Protein AF-0000000071378454 (afdb_homodimer)

Structure (mmCIF, N/CA/C/O backbone):
data_AF-0000000071378454-model_v1
#
loop_
_entity.id
_entity.type
_entity.pdbx_description
1 polymer 'Beta-1,4 N-acetylgalactosaminyltransferase 1-like'
#
loop_
_atom_site.group_PDB
_atom_site.id
_atom_site.type_symbol
_atom_site.label_atom_id
_atom_site.label_alt_id
_atom_site.label_comp_id
_atom_site.label_asym_id
_atom_site.label_entity_id
_atom_site.label_seq_id
_atom_site.pdbx_PDB_ins_code
_atom_site.Cartn_x
_atom_site.Cartn_y
_atom_site.Cartn_z
_atom_site.occupancy
_atom_site.B_iso_or_equiv
_atom_site.auth_seq_id
_atom_site.auth_comp_id
_atom_site.auth_asym_id
_atom_site.auth_atom_id
_atom_site.pdbx_PDB_model_num
ATOM 1 N N . MET A 1 1 ? 3.832 6.938 -32.031 1 48.81 1 MET A N 1
ATOM 2 C CA . MET A 1 1 ? 4.586 7.707 -31.031 1 48.81 1 MET A CA 1
ATOM 3 C C . MET A 1 1 ? 3.697 8.75 -30.359 1 48.81 1 MET A C 1
ATOM 5 O O . MET A 1 1 ? 3.727 8.906 -29.141 1 48.81 1 MET A O 1
ATOM 9 N N . ASP A 1 2 ? 2.879 9.5 -31.156 1 56.03 2 ASP A N 1
ATOM 10 C CA . ASP A 1 2 ? 2.014 10.57 -30.656 1 56.03 2 ASP A CA 1
ATOM 11 C C . ASP A 1 2 ? 0.997 10.039 -29.656 1 56.03 2 ASP A C 1
ATOM 13 O O . ASP A 1 2 ? 0.775 10.641 -28.609 1 56.03 2 ASP A O 1
ATOM 17 N N . ASN A 1 3 ? 0.639 8.711 -29.781 1 84.62 3 ASN A N 1
ATOM 18 C CA . ASN A 1 3 ? -0.438 8.125 -28.984 1 84.62 3 ASN A CA 1
ATOM 19 C C . ASN A 1 3 ? 0.073 7.598 -27.641 1 84.62 3 ASN A C 1
ATOM 21 O O . ASN A 1 3 ? -0.588 7.758 -26.625 1 84.62 3 ASN A O 1
ATOM 25 N N . ILE A 1 4 ? 1.413 7.41 -27.625 1 88.69 4 ILE A N 1
ATOM 26 C CA . ILE A 1 4 ? 1.98 6.867 -26.391 1 88.69 4 ILE A CA 1
ATOM 27 C C . ILE A 1 4 ? 2.227 7.996 -25.391 1 88.69 4 ILE A C 1
ATOM 29 O O . ILE A 1 4 ? 2.012 7.832 -24.188 1 88.69 4 ILE A O 1
ATOM 33 N N . LEU A 1 5 ? 2.68 9.156 -25.922 1 91.56 5 LEU A N 1
ATOM 34 C CA . LEU A 1 5 ? 2.957 10.297 -25.062 1 91.56 5 LEU A CA 1
ATOM 35 C C . LEU A 1 5 ? 1.681 10.797 -24.391 1 91.56 5 LEU A C 1
ATOM 37 O O . LEU A 1 5 ? 1.698 11.164 -23.219 1 91.56 5 LEU A O 1
ATOM 41 N N . GLU A 1 6 ? 0.659 10.781 -25.125 1 92.31 6 GLU A N 1
ATOM 42 C CA . GLU A 1 6 ? -0.622 11.211 -24.578 1 92.31 6 GLU A CA 1
ATOM 43 C C . GLU A 1 6 ? -1.126 10.234 -23.516 1 92.31 6 GLU A C 1
ATOM 45 O O . GLU A 1 6 ? -1.579 10.656 -22.453 1 92.31 6 GLU A O 1
ATOM 50 N N . ARG A 1 7 ? -1.06 8.984 -23.875 1 93.62 7 ARG A N 1
ATOM 51 C CA . ARG A 1 7 ? -1.489 7.969 -22.906 1 93.62 7 ARG A CA 1
ATOM 52 C C . ARG A 1 7 ? -0.651 8.023 -21.641 1 93.62 7 ARG A C 1
ATOM 54 O O . ARG A 1 7 ? -1.184 7.922 -20.531 1 93.62 7 ARG A O 1
ATOM 61 N N . ARG A 1 8 ? 0.606 8.195 -21.859 1 94.75 8 ARG A N 1
ATOM 62 C CA . ARG A 1 8 ? 1.545 8.297 -20.75 1 94.75 8 ARG A CA 1
ATOM 63 C C . ARG A 1 8 ? 1.196 9.469 -19.828 1 94.75 8 ARG A C 1
ATOM 65 O O . ARG A 1 8 ? 1.104 9.312 -18.609 1 94.75 8 ARG A O 1
ATOM 72 N N . ALA A 1 9 ? 0.975 10.602 -20.391 1 93.81 9 ALA A N 1
ATOM 73 C CA . ALA A 1 9 ? 0.635 11.797 -19.625 1 93.81 9 ALA A CA 1
ATOM 74 C C . ALA A 1 9 ? -0.691 11.625 -18.891 1 93.81 9 ALA A C 1
ATOM 76 O O . ALA A 1 9 ? -0.829 12.047 -17.734 1 93.81 9 ALA A O 1
ATOM 77 N N . ASN A 1 10 ? -1.603 11.031 -19.562 1 92.75 10 ASN A N 1
ATOM 78 C CA . ASN A 1 10 ? -2.912 10.82 -18.953 1 92.75 10 ASN A CA 1
ATOM 79 C C . ASN A 1 10 ? -2.83 9.875 -17.75 1 92.75 10 ASN A C 1
ATOM 81 O O . ASN A 1 10 ? -3.439 10.125 -16.719 1 92.75 10 ASN A O 1
ATOM 85 N N . GLU A 1 11 ? -2.127 8.805 -17.938 1 94.25 11 GLU A N 1
ATOM 86 C CA . GLU A 1 11 ? -1.976 7.848 -16.844 1 94.25 11 GLU A CA 1
ATOM 87 C C . GLU A 1 11 ? -1.252 8.477 -15.664 1 94.25 11 GLU A C 1
ATOM 89 O O . GLU A 1 11 ? -1.569 8.188 -14.508 1 94.25 11 GLU A O 1
ATOM 94 N N . TYR A 1 12 ? -0.321 9.312 -15.953 1 93.94 12 TYR A N 1
ATOM 95 C CA . TYR A 1 12 ? 0.395 10 -14.891 1 93.94 12 TYR A CA 1
ATOM 96 C C . TYR A 1 12 ? -0.532 10.945 -14.133 1 93.94 12 TYR A C 1
ATOM 98 O O . TYR A 1 12 ? -0.476 11.023 -12.898 1 93.94 12 TYR A O 1
ATOM 106 N N . LYS A 1 13 ? -1.316 11.586 -14.836 1 91.25 13 LYS A N 1
ATOM 107 C CA . LYS A 1 13 ? -2.291 12.469 -14.203 1 91.25 13 LYS A CA 1
ATOM 108 C C . LYS A 1 13 ? -3.225 11.688 -13.281 1 91.25 13 LYS A C 1
ATOM 110 O O . LYS A 1 13 ? -3.512 12.125 -12.164 1 91.25 13 LYS A O 1
ATOM 115 N N . GLN A 1 14 ? -3.736 10.625 -13.758 1 90.56 14 GLN A N 1
ATOM 116 C CA . GLN A 1 14 ? -4.598 9.781 -12.938 1 90.56 14 GLN A CA 1
ATOM 117 C C . GLN A 1 14 ? -3.865 9.289 -11.695 1 90.56 14 GLN A C 1
ATOM 119 O O . GLN A 1 14 ? -4.438 9.258 -10.602 1 90.56 14 GLN A O 1
ATOM 124 N N . TYR A 1 15 ? -2.66 9 -11.961 1 91.62 15 TYR A N 1
ATOM 125 C CA . TYR A 1 15 ? -1.799 8.57 -10.867 1 91.62 15 TYR A CA 1
ATOM 126 C C . TYR A 1 15 ? -1.686 9.656 -9.805 1 91.62 15 TYR A C 1
ATOM 128 O O . TYR A 1 15 ? -1.798 9.375 -8.609 1 91.62 15 TYR A O 1
ATOM 136 N N . GLN A 1 16 ? -1.48 10.82 -10.211 1 88.12 16 GLN A N 1
ATOM 137 C CA . GLN A 1 16 ? -1.37 11.945 -9.289 1 88.12 16 GLN A CA 1
ATOM 138 C C . GLN A 1 16 ? -2.682 12.18 -8.547 1 88.12 16 GLN A C 1
ATOM 140 O O . GLN A 1 16 ? -2.68 12.477 -7.348 1 88.12 16 GLN A O 1
ATOM 145 N N . LEU A 1 17 ? -3.707 11.992 -9.219 1 85.25 17 LEU A N 1
ATOM 146 C CA . LEU A 1 17 ? -5.02 12.188 -8.609 1 85.25 17 LEU A CA 1
ATOM 147 C C . LEU A 1 17 ? -5.27 11.156 -7.516 1 85.25 17 LEU A C 1
ATOM 149 O O . LEU A 1 17 ? -5.859 11.469 -6.48 1 85.25 17 LEU A O 1
ATOM 153 N N . ARG A 1 18 ? -4.84 10 -7.742 1 86.19 18 ARG A N 1
ATOM 154 C CA . ARG A 1 18 ? -5.074 8.922 -6.789 1 86.19 18 ARG A CA 1
ATOM 155 C C . ARG A 1 18 ? -4.168 9.055 -5.574 1 86.19 18 ARG A C 1
ATOM 157 O O . ARG A 1 18 ? -4.453 8.492 -4.512 1 86.19 18 ARG A O 1
ATOM 164 N N . ARG A 1 19 ? -3.074 9.641 -5.773 1 77.25 19 ARG A N 1
ATOM 165 C CA . ARG A 1 19 ? -2.115 9.773 -4.68 1 77.25 19 ARG A CA 1
ATOM 166 C C . ARG A 1 19 ? -2.355 11.055 -3.893 1 77.25 19 ARG A C 1
ATOM 168 O O . ARG A 1 19 ? -1.804 11.234 -2.805 1 77.25 19 ARG A O 1
ATOM 175 N N . LYS A 1 20 ? -3.078 11.906 -4.508 1 62.41 20 LYS A N 1
ATOM 176 C CA . LYS A 1 20 ? -3.293 13.203 -3.869 1 62.41 20 LYS A CA 1
ATOM 177 C C . LYS A 1 20 ? -3.934 13.039 -2.494 1 62.41 20 LYS A C 1
ATOM 179 O O . LYS A 1 20 ? -5.094 12.633 -2.389 1 62.41 20 LYS A O 1
ATOM 184 N N . THR A 1 21 ? -3.197 12.281 -1.657 1 53.12 21 THR A N 1
ATOM 185 C CA . THR A 1 21 ? -3.717 12.328 -0.296 1 53.12 21 THR A CA 1
ATOM 186 C C . THR A 1 21 ? -3.908 13.773 0.159 1 53.12 21 THR A C 1
ATOM 188 O O . THR A 1 21 ? -4.973 14.133 0.659 1 53.12 21 THR A O 1
ATOM 191 N N . ASN A 1 22 ? -2.672 14.352 0.719 1 49.44 22 ASN A N 1
ATOM 192 C CA . ASN A 1 22 ? -2.551 15.406 1.723 1 49.44 22 ASN A CA 1
ATOM 193 C C . ASN A 1 22 ? -2.879 16.781 1.139 1 49.44 22 ASN A C 1
ATOM 195 O O . ASN A 1 22 ? -2.785 16.984 -0.073 1 49.44 22 ASN A O 1
ATOM 199 N N . ALA A 1 23 ? -3.402 17.484 2.033 1 49.91 23 ALA A N 1
ATOM 200 C CA . ALA A 1 23 ? -3.826 18.875 2.203 1 49.91 23 ALA A CA 1
ATOM 201 C C . ALA A 1 23 ? -2.781 19.828 1.649 1 49.91 23 ALA A C 1
ATOM 203 O O . ALA A 1 23 ? -1.577 19.625 1.819 1 49.91 23 ALA A O 1
ATOM 204 N N . ASP A 1 24 ? -3.143 20.422 0.502 1 48.03 24 ASP A N 1
ATOM 205 C CA . ASP A 1 24 ? -2.404 21.641 0.184 1 48.03 24 ASP A CA 1
ATOM 206 C C . ASP A 1 24 ? -1.787 22.25 1.439 1 48.03 24 ASP A C 1
ATOM 208 O O . ASP A 1 24 ? -2.342 22.125 2.533 1 48.03 24 ASP A O 1
ATOM 212 N N . ILE A 1 25 ? -0.43 22.406 1.355 1 46.34 25 ILE A N 1
ATOM 213 C CA . ILE A 1 25 ? 0.183 23.172 2.428 1 46.34 25 ILE A CA 1
ATOM 214 C C . ILE A 1 25 ? -0.659 24.422 2.713 1 46.34 25 ILE A C 1
ATOM 216 O O . ILE A 1 25 ? -0.941 25.203 1.808 1 46.34 25 ILE A O 1
ATOM 220 N N . ILE A 1 26 ? -1.37 24.391 3.789 1 50.12 26 ILE A N 1
ATOM 221 C CA . ILE A 1 26 ? -2.109 25.578 4.184 1 50.12 26 ILE A CA 1
ATOM 222 C C . ILE A 1 26 ? -1.262 26.422 5.137 1 50.12 26 ILE A C 1
ATOM 224 O O . ILE A 1 26 ? -0.714 25.906 6.113 1 50.12 26 ILE A O 1
ATOM 228 N N . ILE A 1 27 ? -0.896 27.641 4.672 1 47.75 27 ILE A N 1
ATOM 229 C CA . ILE A 1 27 ? -0.158 28.609 5.48 1 47.75 27 ILE A CA 1
ATOM 230 C C . ILE A 1 27 ? -1.123 29.359 6.383 1 47.75 27 ILE A C 1
ATOM 232 O O . ILE A 1 27 ? -2.145 29.875 5.918 1 47.75 27 ILE A O 1
ATOM 236 N N . ALA A 1 28 ? -1.025 29.078 7.676 1 51.09 28 ALA A N 1
ATOM 237 C CA . ALA A 1 28 ? -1.867 29.812 8.617 1 51.09 28 ALA A CA 1
ATOM 238 C C . ALA A 1 28 ? -1.481 31.281 8.672 1 51.09 28 ALA A C 1
ATOM 240 O O . ALA A 1 28 ? -0.297 31.625 8.758 1 51.09 28 ALA A O 1
ATOM 241 N N . PRO A 1 29 ? -2.371 32.156 8.008 1 44.91 29 PRO A N 1
ATOM 242 C CA . PRO A 1 29 ? -2.045 33.562 8.258 1 44.91 29 PRO A CA 1
ATOM 243 C C . PRO A 1 29 ? -1.711 33.844 9.727 1 44.91 29 PRO A C 1
ATOM 245 O O . PRO A 1 29 ? -2.17 33.094 10.617 1 44.91 29 PRO A O 1
ATOM 248 N N . ALA A 1 30 ? -0.656 34.625 9.977 1 44.16 30 ALA A N 1
ATOM 249 C CA . ALA A 1 30 ? -0.073 35.094 11.227 1 44.16 30 ALA A CA 1
ATOM 250 C C . ALA A 1 30 ? -1.158 35.531 12.203 1 44.16 30 ALA A C 1
ATOM 252 O O . ALA A 1 30 ? -1.808 36.562 12 1 44.16 30 ALA A O 1
ATOM 253 N N . ASN A 1 31 ? -2.24 34.844 12.578 1 49.28 31 ASN A N 1
ATOM 254 C CA . ASN A 1 31 ? -2.861 35.531 13.703 1 49.28 31 ASN A CA 1
ATOM 255 C C . ASN A 1 31 ? -1.909 35.625 14.898 1 49.28 31 ASN A C 1
ATOM 257 O O . ASN A 1 31 ? -2.299 36.094 15.969 1 49.28 31 ASN A O 1
ATOM 261 N N . SER A 1 32 ? -0.773 34.969 14.859 1 60.22 32 SER A N 1
ATOM 262 C CA . SER A 1 32 ? 0.513 35.125 15.531 1 60.22 32 SER A CA 1
ATOM 263 C C . SER A 1 32 ? 1.514 35.844 14.648 1 60.22 32 SER A C 1
ATOM 265 O O . SER A 1 32 ? 1.332 35.938 13.43 1 60.22 32 SER A O 1
ATOM 267 N N . PRO A 1 33 ? 2.154 36.75 15.281 1 73.19 33 PRO A N 1
ATOM 268 C CA . PRO A 1 33 ? 3.172 37.375 14.445 1 73.19 33 PRO A CA 1
ATOM 269 C C . PRO A 1 33 ? 3.965 36.375 13.617 1 73.19 33 PRO A C 1
ATOM 271 O O . PRO A 1 33 ? 4.684 36.75 12.688 1 73.19 33 PRO A O 1
ATOM 274 N N . LEU A 1 34 ? 3.545 35.094 13.93 1 76.94 34 LEU A N 1
ATOM 275 C CA . LEU A 1 34 ? 4.34 34.062 13.234 1 76.94 34 LEU A CA 1
ATOM 276 C C . LEU A 1 34 ? 3.582 33.5 12.039 1 76.94 34 LEU A C 1
ATOM 278 O O . LEU A 1 34 ? 2.43 33.094 12.164 1 76.94 34 LEU A O 1
ATOM 282 N N . GLN A 1 35 ? 4.23 33.5 10.922 1 77.69 35 GLN A N 1
ATOM 283 C CA . GLN A 1 35 ? 3.75 32.844 9.711 1 77.69 35 GLN A CA 1
ATOM 284 C C . GLN A 1 35 ? 4.527 31.547 9.438 1 77.69 35 GLN A C 1
ATOM 286 O O . GLN A 1 35 ? 5.754 31.531 9.539 1 77.69 35 GLN A O 1
ATOM 291 N N . TYR A 1 36 ? 3.84 30.484 9.219 1 79.62 36 TYR A N 1
ATOM 292 C CA . TYR A 1 36 ? 4.469 29.188 9.016 1 79.62 36 TYR A CA 1
ATOM 293 C C . TYR A 1 36 ? 3.555 28.25 8.219 1 79.62 36 TYR A C 1
ATOM 295 O O . TYR A 1 36 ? 2.367 28.531 8.055 1 79.62 36 TYR A O 1
ATOM 303 N N . PRO A 1 37 ? 4.059 27.172 7.625 1 77.44 37 PRO A N 1
ATOM 304 C CA . PRO A 1 37 ? 3.199 26.203 6.941 1 77.44 37 PRO A CA 1
ATOM 305 C C . PRO A 1 37 ? 2.396 25.344 7.91 1 77.44 37 PRO A C 1
ATOM 307 O O . PRO A 1 37 ? 2.938 24.406 8.5 1 77.44 37 PRO A O 1
ATOM 310 N N . ILE A 1 38 ? 1.183 25.484 7.973 1 72.25 38 ILE A N 1
ATOM 311 C CA . ILE A 1 38 ? 0.331 24.875 8.992 1 72.25 38 ILE A CA 1
ATOM 312 C C . ILE A 1 38 ? 0.221 23.375 8.75 1 72.25 38 ILE A C 1
ATOM 314 O O . ILE A 1 38 ? 0.176 22.594 9.695 1 72.25 38 ILE A O 1
ATOM 318 N N . THR A 1 39 ? 0.142 22.969 7.492 1 72.88 39 THR A N 1
ATOM 319 C CA . THR A 1 39 ? -0.025 21.547 7.188 1 72.88 39 THR A CA 1
ATOM 320 C C . THR A 1 39 ? 1.331 20.859 7.059 1 72.88 39 THR A C 1
ATOM 322 O O . THR A 1 39 ? 1.402 19.672 6.723 1 72.88 39 THR A O 1
ATOM 325 N N . GLY A 1 40 ? 2.328 21.672 7.387 1 77.38 40 GLY A N 1
ATOM 326 C CA . GLY A 1 40 ? 3.658 21.109 7.203 1 77.38 40 GLY A CA 1
ATOM 327 C C . GLY A 1 40 ? 4.098 21.094 5.75 1 77.38 40 GLY A C 1
ATOM 328 O O . GLY A 1 40 ? 3.508 21.766 4.906 1 77.38 40 GLY A O 1
ATOM 329 N N . PHE A 1 41 ? 5.219 20.438 5.512 1 82.94 41 PHE A N 1
ATOM 330 C CA . PHE A 1 41 ? 5.758 20.312 4.16 1 82.94 41 PHE A CA 1
ATOM 331 C C . PHE A 1 41 ? 6.602 19.047 4.031 1 82.94 41 PHE A C 1
ATOM 333 O O . PHE A 1 41 ? 7.02 18.469 5.035 1 82.94 41 PHE A O 1
ATOM 340 N N . ARG A 1 42 ? 6.77 18.672 2.812 1 88.75 42 ARG A N 1
ATOM 341 C CA . ARG A 1 42 ? 7.477 17.422 2.537 1 88.75 42 ARG A CA 1
ATOM 342 C C . ARG A 1 42 ? 8.922 17.703 2.121 1 88.75 42 ARG A C 1
ATOM 344 O O . ARG A 1 42 ? 9.188 18.625 1.365 1 88.75 42 ARG A O 1
ATOM 351 N N . VAL A 1 43 ? 9.828 16.875 2.627 1 93.06 43 VAL A N 1
ATOM 352 C CA . VAL A 1 43 ? 11.227 16.969 2.232 1 93.06 43 VAL A CA 1
ATOM 353 C C . VAL A 1 43 ? 11.789 15.57 1.956 1 93.06 43 VAL A C 1
ATOM 355 O O . VAL A 1 43 ? 11.32 14.586 2.531 1 93.06 43 VAL A O 1
ATOM 358 N N . ALA A 1 44 ? 12.734 15.469 1.034 1 94.75 44 ALA A N 1
ATOM 359 C CA . ALA A 1 44 ? 13.469 14.227 0.844 1 94.75 44 ALA A CA 1
ATOM 360 C C . ALA A 1 44 ? 14.484 14.008 1.966 1 94.75 44 ALA A C 1
ATOM 362 O O . ALA A 1 44 ? 15.055 14.969 2.484 1 94.75 44 ALA A O 1
ATOM 363 N N . PRO A 1 45 ? 14.727 12.812 2.328 1 96.69 45 PRO A N 1
ATOM 364 C CA . PRO A 1 45 ? 15.688 12.562 3.404 1 96.69 45 PRO A CA 1
ATOM 365 C C . PRO A 1 45 ? 17.094 13.016 3.055 1 96.69 45 PRO A C 1
ATOM 367 O O . PRO A 1 45 ? 17.562 12.805 1.927 1 96.69 45 PRO A O 1
ATOM 370 N N . LEU A 1 46 ? 17.781 13.633 4.023 1 96.75 46 LEU A N 1
ATOM 371 C CA . LEU A 1 46 ? 19.188 14.016 3.977 1 96.75 46 LEU A CA 1
ATOM 372 C C . LEU A 1 46 ? 19.422 15.109 2.934 1 96.75 46 LEU A C 1
ATOM 374 O O . LEU A 1 46 ? 20.562 15.344 2.521 1 96.75 46 LEU A O 1
ATOM 378 N N . LYS A 1 47 ? 18.406 15.719 2.432 1 95.94 47 LYS A N 1
ATOM 379 C CA . LYS A 1 47 ? 18.531 16.766 1.427 1 95.94 47 LYS A CA 1
ATOM 380 C C . LYS A 1 47 ? 18.078 18.109 1.979 1 95.94 47 LYS A C 1
ATOM 382 O O . LYS A 1 47 ? 17.062 18.188 2.682 1 95.94 47 LYS A O 1
ATOM 387 N N . LYS A 1 48 ? 18.859 19.094 1.649 1 96.25 48 LYS A N 1
ATOM 388 C CA . LYS A 1 48 ? 18.516 20.453 2.061 1 96.25 48 LYS A CA 1
ATOM 389 C C . LYS A 1 48 ? 17.266 20.953 1.357 1 96.25 48 LYS A C 1
ATOM 391 O O . LYS A 1 48 ? 17.125 20.797 0.144 1 96.25 48 LYS A O 1
ATOM 396 N N . SER A 1 49 ? 16.281 21.516 2.164 1 95.75 49 SER A N 1
ATOM 397 C CA . SER A 1 49 ? 15.023 22.031 1.622 1 95.75 49 SER A CA 1
ATOM 398 C C . SER A 1 49 ? 14.617 23.344 2.293 1 95.75 49 SER A C 1
ATOM 400 O O . SER A 1 49 ? 14.75 23.484 3.512 1 95.75 49 SER A O 1
ATOM 402 N N . LEU A 1 50 ? 14.133 24.219 1.497 1 94.62 50 LEU A N 1
ATOM 403 C CA . LEU A 1 50 ? 13.633 25.484 2.033 1 94.62 50 LEU A CA 1
ATOM 404 C C . LEU A 1 50 ? 12.352 25.266 2.84 1 94.62 50 LEU A C 1
ATOM 406 O O . LEU A 1 50 ? 11.484 24.484 2.438 1 94.62 50 LEU A O 1
ATOM 410 N N . ILE A 1 51 ? 12.227 25.891 3.951 1 92.44 51 ILE A N 1
ATOM 411 C CA . ILE A 1 51 ? 10.969 25.906 4.691 1 92.44 51 ILE A CA 1
ATOM 412 C C . ILE A 1 51 ? 10.055 27 4.137 1 92.44 51 ILE A C 1
ATOM 414 O O . ILE A 1 51 ? 10.383 28.188 4.219 1 92.44 51 ILE A O 1
ATOM 418 N N . PRO A 1 52 ? 8.953 26.609 3.662 1 87.94 52 PRO A N 1
ATOM 419 C CA . PRO A 1 52 ? 8.117 27.625 3.014 1 87.94 52 PRO A CA 1
ATOM 420 C C . PRO A 1 52 ? 7.332 28.469 4.016 1 87.94 52 PRO A C 1
ATOM 422 O O . PRO A 1 52 ? 6.898 27.969 5.055 1 87.94 52 PRO A O 1
ATOM 425 N N . GLY A 1 53 ? 7.219 29.781 3.715 1 84.12 53 GLY A N 1
ATOM 426 C CA . GLY A 1 53 ? 6.199 30.625 4.324 1 84.12 53 GLY A CA 1
ATOM 427 C C . GLY A 1 53 ? 6.633 31.203 5.652 1 84.12 53 GLY A C 1
ATOM 428 O O . GLY A 1 53 ? 5.84 31.859 6.332 1 84.12 53 GLY A O 1
ATOM 429 N N . LEU A 1 54 ? 7.867 31.047 6.062 1 86.94 54 LEU A N 1
ATOM 430 C CA . LEU A 1 54 ? 8.305 31.609 7.336 1 86.94 54 LEU A CA 1
ATOM 431 C C . LEU A 1 54 ? 8.344 33.125 7.277 1 86.94 54 LEU A C 1
ATOM 433 O O . LEU A 1 54 ? 8.906 33.719 6.344 1 86.94 54 LEU A O 1
ATOM 437 N N . ALA A 1 55 ? 7.688 33.688 8.242 1 86.88 55 ALA A N 1
ATOM 438 C CA . ALA A 1 55 ? 7.742 35.156 8.344 1 86.88 55 ALA A CA 1
ATOM 439 C C . ALA A 1 55 ? 7.234 35.625 9.703 1 86.88 55 ALA A C 1
ATOM 441 O O . ALA A 1 55 ? 6.547 34.875 10.406 1 86.88 55 ALA A O 1
ATOM 442 N N . LEU A 1 56 ? 7.723 36.781 10.102 1 85.25 56 LEU A N 1
ATOM 443 C CA . LEU A 1 56 ? 7.215 37.5 11.266 1 85.25 56 LEU A CA 1
ATOM 444 C C . LEU A 1 56 ? 6.352 38.688 10.844 1 85.25 56 LEU A C 1
ATOM 446 O O . LEU A 1 56 ? 6.801 39.562 10.086 1 85.25 56 LEU A O 1
ATOM 450 N N . GLN A 1 57 ? 5.105 38.625 11.281 1 79.69 57 GLN A N 1
ATOM 451 C CA . GLN A 1 57 ? 4.172 39.688 10.977 1 79.69 57 GLN A CA 1
ATOM 452 C C . GLN A 1 57 ? 3.811 40.469 12.234 1 79.69 57 GLN A C 1
ATOM 454 O O . GLN A 1 57 ? 2.959 40.062 13.016 1 79.69 57 GLN A O 1
ATOM 459 N N . THR A 1 58 ? 4.48 41.5 12.578 1 77.75 58 THR A N 1
ATOM 460 C CA . THR A 1 58 ? 4.223 42.344 13.727 1 77.75 58 THR A CA 1
ATOM 461 C C . THR A 1 58 ? 4.355 43.812 13.352 1 77.75 58 THR A C 1
ATOM 463 O O . THR A 1 58 ? 4.832 44.156 12.258 1 77.75 58 THR A O 1
ATOM 466 N N . GLN A 1 59 ? 3.59 44.656 14.109 1 71.06 59 GLN A N 1
ATOM 467 C CA . GLN A 1 59 ? 3.695 46.094 13.867 1 71.06 59 GLN A CA 1
ATOM 468 C C . GLN A 1 59 ? 5.133 46.594 14.047 1 71.06 59 GLN A C 1
ATOM 470 O O . GLN A 1 59 ? 5.863 46.062 14.898 1 71.06 59 GLN A O 1
ATOM 475 N N . GLU A 1 60 ? 5.504 47.375 13.023 1 65.75 60 GLU A N 1
ATOM 476 C CA . GLU A 1 60 ? 6.848 47.938 13.117 1 65.75 60 GLU A CA 1
ATOM 477 C C . GLU A 1 60 ? 7.051 48.656 14.445 1 65.75 60 GLU A C 1
ATOM 479 O O . GLU A 1 60 ? 6.156 49.344 14.922 1 65.75 60 GLU A O 1
ATOM 484 N N . ARG A 1 61 ? 7.793 48.156 15.234 1 61.31 61 ARG A N 1
ATOM 485 C CA . ARG A 1 61 ? 8.086 48.75 16.531 1 61.31 61 ARG A CA 1
ATOM 486 C C . ARG A 1 61 ? 8.664 50.156 16.359 1 61.31 61 ARG A C 1
ATOM 488 O O . ARG A 1 61 ? 9.516 50.375 15.492 1 61.31 61 ARG A O 1
ATOM 495 N N . GLY A 1 62 ? 7.723 51.188 16.453 1 55 62 GLY A N 1
ATOM 496 C CA . GLY A 1 62 ? 8.125 52.562 16.406 1 55 62 GLY A CA 1
ATOM 497 C C . GLY A 1 62 ? 9.453 52.844 17.094 1 55 62 GLY A C 1
ATOM 498 O O . GLY A 1 62 ? 9.938 52 17.875 1 55 62 GLY A O 1
ATOM 499 N N . ILE A 1 63 ? 10.258 53.688 16.25 1 50.62 63 ILE A N 1
ATOM 500 C CA . ILE A 1 63 ? 11.508 54.188 16.812 1 50.62 63 ILE A CA 1
ATOM 501 C C . ILE A 1 63 ? 11.25 54.781 18.188 1 50.62 63 ILE A C 1
ATOM 503 O O . ILE A 1 63 ? 10.578 55.812 18.328 1 50.62 63 ILE A O 1
ATOM 507 N N . THR A 1 64 ? 10.773 54.062 19.094 1 45.91 64 THR A N 1
ATOM 508 C CA . THR A 1 64 ? 10.812 54.875 20.312 1 45.91 64 THR A CA 1
ATOM 509 C C . THR A 1 64 ? 12.242 55.344 20.594 1 45.91 64 THR A C 1
ATOM 511 O O . THR A 1 64 ? 13.203 54.781 20.062 1 45.91 64 THR A O 1
ATOM 514 N N . THR A 1 65 ? 12.555 56.156 21.703 1 49.19 65 THR A N 1
ATOM 515 C CA . THR A 1 65 ? 13.773 56.938 21.938 1 49.19 65 THR A CA 1
ATOM 516 C C . THR A 1 65 ? 15.016 56.094 21.641 1 49.19 65 THR A C 1
ATOM 518 O O . THR A 1 65 ? 15.898 56.531 20.906 1 49.19 65 THR A O 1
ATOM 521 N N . ASN A 1 66 ? 15.93 55.438 22.656 1 50.03 66 ASN A N 1
ATOM 522 C CA . ASN A 1 66 ? 17.344 55.156 22.812 1 50.03 66 ASN A CA 1
ATOM 523 C C . ASN A 1 66 ? 17.672 53.719 22.469 1 50.03 66 ASN A C 1
ATOM 525 O O . ASN A 1 66 ? 18.812 53.281 22.562 1 50.03 66 ASN A O 1
ATOM 529 N N . LYS A 1 67 ? 16.75 52.688 22.359 1 56.72 67 LYS A N 1
ATOM 530 C CA . LYS A 1 67 ? 17.203 51.312 22.125 1 56.72 67 LYS A CA 1
ATOM 531 C C . LYS A 1 67 ? 16.375 50.656 21.031 1 56.72 67 LYS A C 1
ATOM 533 O O . LYS A 1 67 ? 15.148 50.562 21.141 1 56.72 67 LYS A O 1
ATOM 538 N N . ARG A 1 68 ? 16.75 50.719 19.734 1 60.28 68 ARG A N 1
ATOM 539 C CA . ARG A 1 68 ? 16.109 50 18.625 1 60.28 68 ARG A CA 1
ATOM 540 C C . ARG A 1 68 ? 15.797 48.562 19.031 1 60.28 68 ARG A C 1
ATOM 542 O O . ARG A 1 68 ? 16.703 47.781 19.359 1 60.28 68 ARG A O 1
ATOM 549 N N . GLU A 1 69 ? 14.617 48.188 19.219 1 76.25 69 GLU A N 1
ATOM 550 C CA . GLU A 1 69 ? 14.203 46.844 19.641 1 76.25 69 GLU A CA 1
ATOM 551 C C . GLU A 1 69 ? 14.5 45.812 18.562 1 76.25 69 GLU A C 1
ATOM 553 O O . GLU A 1 69 ? 14.25 46.062 17.375 1 76.25 69 GLU A O 1
ATOM 558 N N . VAL A 1 70 ? 15.367 44.906 18.859 1 89.5 70 VAL A N 1
ATOM 559 C CA . VAL A 1 70 ? 15.836 43.812 18 1 89.5 70 VAL A CA 1
ATOM 560 C C . VAL A 1 70 ? 14.797 42.688 17.953 1 89.5 70 VAL A C 1
ATOM 562 O O . VAL A 1 70 ? 14.258 42.312 19 1 89.5 70 VAL A O 1
ATOM 565 N N . TYR A 1 71 ? 14.359 42.438 16.719 1 92.38 71 TYR A N 1
ATOM 566 C CA . TYR A 1 71 ? 13.555 41.25 16.531 1 92.38 71 TYR A CA 1
ATOM 567 C C . TYR A 1 71 ? 14.414 40 16.641 1 92.38 71 TYR A C 1
ATOM 569 O O . TYR A 1 71 ? 15.469 39.906 16 1 92.38 71 TYR A O 1
ATOM 577 N N . LYS A 1 72 ? 13.984 39.062 17.469 1 95.12 72 LYS A N 1
ATOM 578 C CA . LYS A 1 72 ? 14.695 37.781 17.609 1 95.12 72 LYS A CA 1
ATOM 579 C C . LYS A 1 72 ? 13.742 36.594 17.5 1 95.12 72 LYS A C 1
ATOM 581 O O . LYS A 1 72 ? 12.758 36.531 18.234 1 95.12 72 LYS A O 1
ATOM 586 N N . VAL A 1 73 ? 14.031 35.75 16.531 1 94.56 73 VAL A N 1
ATOM 587 C CA . VAL A 1 73 ? 13.234 34.562 16.375 1 94.56 73 VAL A CA 1
ATOM 588 C C . VAL A 1 73 ? 14.125 33.312 16.516 1 94.56 73 VAL A C 1
ATOM 590 O O . VAL A 1 73 ? 15.344 33.406 16.312 1 94.56 73 VAL A O 1
ATOM 593 N N . SER A 1 74 ? 13.492 32.25 16.906 1 96.38 74 SER A N 1
ATOM 594 C CA . SER A 1 74 ? 14.219 30.984 17.062 1 96.38 74 SER A CA 1
ATOM 595 C C . SER A 1 74 ? 13.445 29.812 16.438 1 96.38 74 SER A C 1
ATOM 597 O O . SER A 1 74 ? 12.219 29.75 16.547 1 96.38 74 SER A O 1
ATOM 599 N N . LEU A 1 75 ? 14.18 28.969 15.781 1 96.38 75 LEU A N 1
ATOM 600 C CA . LEU A 1 75 ? 13.648 27.719 15.242 1 96.38 75 LEU A CA 1
ATOM 601 C C . LEU A 1 75 ? 14.422 26.531 15.797 1 96.38 75 LEU A C 1
ATOM 603 O O . LEU A 1 75 ? 15.633 26.609 16 1 96.38 75 LEU A O 1
ATOM 607 N N . SER A 1 76 ? 13.742 25.453 16.078 1 96.94 76 SER A N 1
ATOM 608 C CA . SER A 1 76 ? 14.406 24.234 16.531 1 96.94 76 SER A CA 1
ATO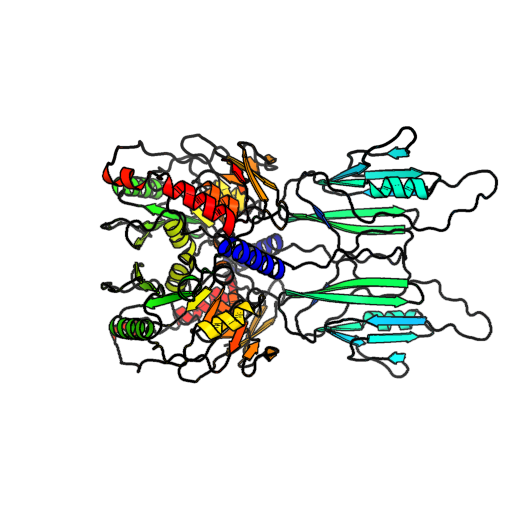M 609 C C . SER A 1 76 ? 13.742 22.984 15.953 1 96.94 76 SER A C 1
ATOM 611 O O . SER A 1 76 ? 12.547 23 15.664 1 96.94 76 SER A O 1
ATOM 613 N N . VAL A 1 77 ? 14.508 21.984 15.742 1 96.25 77 VAL A N 1
ATOM 614 C CA . VAL A 1 77 ? 14.062 20.703 15.219 1 96.25 77 VAL A CA 1
ATOM 615 C C . VAL A 1 77 ? 14.727 19.562 16 1 96.25 77 VAL A C 1
ATOM 617 O O . VAL A 1 77 ? 15.648 19.812 16.797 1 96.25 77 VAL A O 1
ATOM 620 N N . LYS A 1 78 ? 14.258 18.359 15.82 1 94.31 78 LYS A N 1
ATOM 621 C CA . LYS A 1 78 ? 14.781 17.234 16.594 1 94.31 78 LYS A CA 1
ATOM 622 C C . LYS A 1 78 ? 15.578 16.281 15.703 1 94.31 78 LYS A C 1
ATOM 624 O O . LYS A 1 78 ? 16.562 15.68 16.156 1 94.31 78 LYS A O 1
ATOM 629 N N . SER A 1 79 ? 15.195 16.141 14.484 1 94.81 79 SER A N 1
ATOM 630 C CA . SER A 1 79 ? 15.773 15.109 13.633 1 94.81 79 SER A CA 1
ATOM 631 C C . SER A 1 79 ? 16.469 15.719 12.422 1 94.81 79 SER A C 1
ATOM 633 O O . SER A 1 79 ? 16.594 15.07 11.383 1 94.81 79 SER A O 1
ATOM 635 N N . GLY A 1 80 ? 16.844 16.953 12.523 1 97.75 80 GLY A N 1
ATOM 636 C CA . GLY A 1 80 ? 17.531 17.625 11.43 1 97.75 80 GLY A CA 1
ATOM 637 C C . GLY A 1 80 ? 18.297 18.844 11.883 1 97.75 80 GLY A C 1
ATOM 638 O O . GLY A 1 80 ? 18.609 19 13.062 1 97.75 80 GLY A O 1
ATOM 639 N N . VAL A 1 81 ? 18.734 19.547 10.898 1 98.44 81 VAL A N 1
ATOM 640 C CA . VAL A 1 81 ? 19.469 20.781 11.156 1 98.44 81 VAL A CA 1
ATOM 641 C C . VAL A 1 81 ? 18.891 21.922 10.305 1 98.44 81 VAL A C 1
ATOM 643 O O . VAL A 1 81 ? 18.203 21.672 9.305 1 98.44 81 VAL A O 1
ATOM 646 N N . LEU A 1 82 ? 19.141 23.109 10.758 1 98.38 82 LEU A N 1
ATOM 647 C CA . LEU A 1 82 ? 18.594 24.312 10.133 1 98.38 82 LEU A CA 1
ATOM 648 C C . LEU A 1 82 ? 19.703 25.25 9.695 1 98.38 82 LEU A C 1
ATOM 650 O O . LEU A 1 82 ? 20.75 25.344 10.352 1 98.38 82 LEU A O 1
ATOM 654 N N . SER A 1 83 ? 19.547 25.875 8.578 1 97.81 83 SER A N 1
ATOM 655 C CA . SER A 1 83 ? 20.5 26.859 8.078 1 97.81 83 SER A CA 1
ATOM 656 C C . SER A 1 83 ? 19.812 27.953 7.289 1 97.81 83 SER A C 1
ATOM 658 O O . SER A 1 83 ? 18.672 27.781 6.836 1 97.81 83 SER A O 1
ATOM 660 N N . VAL A 1 84 ? 20.406 29.094 7.238 1 97.75 84 VAL A N 1
ATOM 661 C CA . VAL A 1 84 ? 19.984 30.172 6.355 1 97.75 84 VAL A CA 1
ATOM 662 C C . VAL A 1 84 ? 20.906 30.234 5.141 1 97.75 84 VAL A C 1
ATOM 664 O O . VAL A 1 84 ? 22.125 30.25 5.281 1 97.75 84 VAL A O 1
ATOM 667 N N . GLU A 1 85 ? 20.297 30.219 4.016 1 96.5 85 GLU A N 1
ATOM 668 C CA . GLU A 1 85 ? 21.078 30.266 2.787 1 96.5 85 GLU A CA 1
ATOM 669 C C . GLU A 1 85 ? 21.578 31.688 2.504 1 96.5 85 GLU A C 1
ATOM 671 O O . GLU A 1 85 ? 20.922 32.656 2.875 1 96.5 85 GLU A O 1
ATOM 676 N N . ASP A 1 86 ? 22.797 31.844 1.858 1 94.19 86 ASP A N 1
ATOM 677 C CA . ASP A 1 86 ? 23.359 33.062 1.311 1 94.19 86 ASP A CA 1
ATOM 678 C C . ASP A 1 86 ? 23.453 34.156 2.377 1 94.19 86 ASP A C 1
ATOM 680 O O . ASP A 1 86 ? 22.984 35.281 2.166 1 94.19 86 ASP A O 1
ATOM 684 N N . LEU A 1 87 ? 24.062 33.812 3.412 1 92.56 87 LEU A N 1
ATOM 685 C CA . LEU A 1 87 ? 24.25 34.781 4.492 1 92.56 87 LEU A CA 1
ATOM 686 C C . LEU A 1 87 ? 25.219 35.875 4.078 1 92.56 87 LEU A C 1
ATOM 688 O O . LEU A 1 87 ? 26.234 35.625 3.43 1 92.56 87 LEU A O 1
ATOM 692 N N . LEU A 1 88 ? 24.828 37.062 4.27 1 89.69 88 LEU A N 1
ATOM 693 C CA . LEU A 1 88 ? 25.703 38.219 4.031 1 89.69 88 LEU A CA 1
ATOM 694 C C . LEU A 1 88 ? 26.406 38.625 5.316 1 89.69 88 LEU A C 1
ATOM 696 O O . LEU A 1 88 ? 26 38.25 6.414 1 89.69 88 LEU A O 1
ATOM 700 N N . ASP A 1 89 ? 27.406 39.562 5.09 1 85.12 89 ASP A N 1
ATOM 701 C CA . ASP A 1 89 ? 28.125 40.094 6.234 1 85.12 89 ASP A CA 1
ATOM 702 C C . ASP A 1 89 ? 27.203 40.969 7.102 1 85.12 89 ASP A C 1
ATOM 704 O O . ASP A 1 89 ? 26.438 41.781 6.586 1 85.12 89 ASP A O 1
ATOM 708 N N . GLY A 1 90 ? 27.094 40.719 8.375 1 87.5 90 GLY A N 1
ATOM 709 C CA . GLY A 1 90 ? 26.281 41.5 9.281 1 87.5 90 GLY A CA 1
ATOM 710 C C . GLY A 1 90 ? 25.031 40.781 9.75 1 87.5 90 GLY A C 1
ATOM 711 O O . GLY A 1 90 ? 24.406 41.188 10.734 1 87.5 90 GLY A O 1
ATOM 712 N N . ASP A 1 91 ? 24.672 39.844 8.859 1 89.88 91 ASP A N 1
ATOM 713 C CA . ASP A 1 91 ? 23.5 39.062 9.289 1 89.88 91 ASP A CA 1
ATOM 714 C C . ASP A 1 91 ? 23.766 38.406 10.633 1 89.88 91 ASP A C 1
ATOM 716 O O . ASP A 1 91 ? 24.844 37.844 10.859 1 89.88 91 ASP A O 1
ATOM 720 N N . GLN A 1 92 ? 22.812 38.531 11.5 1 94 92 GLN A N 1
ATOM 721 C CA . GLN A 1 92 ? 22.953 37.938 12.828 1 94 92 GLN A CA 1
ATOM 722 C C . GLN A 1 92 ? 22.172 36.625 12.914 1 94 92 GLN A C 1
ATOM 724 O O . GLN A 1 92 ? 20.984 36.594 13.266 1 94 92 GLN A O 1
ATOM 729 N N . VAL A 1 93 ? 22.859 35.562 12.609 1 96.88 93 VAL A N 1
ATOM 730 C CA . VAL A 1 93 ? 22.297 34.219 12.664 1 96.88 93 VAL A CA 1
ATOM 731 C C . VAL A 1 93 ? 23.172 33.344 13.531 1 96.88 93 VAL A C 1
ATOM 733 O O . VAL A 1 93 ? 24.391 33.25 13.336 1 96.88 93 VAL A O 1
ATOM 736 N N . GLU A 1 94 ? 22.641 32.75 14.531 1 97.25 94 GLU A N 1
ATOM 737 C CA . GLU A 1 94 ? 23.328 31.797 15.398 1 97.25 94 GLU A CA 1
ATOM 738 C C . GLU A 1 94 ? 22.797 30.375 15.211 1 97.25 94 GLU A C 1
ATOM 740 O O . GLU A 1 94 ? 21.594 30.188 15.055 1 97.25 94 GLU A O 1
ATOM 745 N N . GLY A 1 95 ? 23.719 29.375 15.195 1 97.38 95 GLY A N 1
ATOM 746 C CA . GLY A 1 95 ? 23.312 27.984 15.117 1 97.38 95 GLY A CA 1
ATOM 747 C C . GLY A 1 95 ? 23.234 27.469 13.695 1 97.38 95 GLY A C 1
ATOM 748 O O . GLY A 1 95 ? 22.406 26.609 13.391 1 97.38 95 GLY A O 1
ATOM 749 N N . GLN A 1 96 ? 23.969 28.016 12.734 1 95.81 96 GLN A N 1
ATOM 750 C CA . GLN A 1 96 ? 24.031 27.531 11.359 1 95.81 96 GLN A CA 1
ATOM 751 C C . GLN A 1 96 ? 24.406 26.047 11.312 1 95.81 96 GLN A C 1
ATOM 753 O O . GLN A 1 96 ? 25.406 25.641 11.891 1 95.81 96 GLN A O 1
ATOM 758 N N . GLY A 1 97 ? 23.516 25.297 10.648 1 96.56 97 GLY A N 1
ATOM 759 C CA . GLY A 1 97 ? 23.797 23.875 10.5 1 96.56 97 GLY A CA 1
ATOM 760 C C . GLY A 1 97 ? 23.547 23.078 11.773 1 96.56 97 GLY A C 1
ATOM 761 O O . GLY A 1 97 ? 24.125 22 11.953 1 96.56 97 GLY A O 1
ATOM 762 N N . GLN A 1 98 ? 22.828 23.641 12.703 1 97.81 98 GLN A N 1
ATOM 763 C CA . GLN A 1 98 ? 22.5 22.969 13.961 1 97.81 98 GLN A CA 1
ATOM 764 C C . GLN A 1 98 ? 20.984 22.781 14.102 1 97.81 98 GLN A C 1
ATOM 766 O O . GLN A 1 98 ? 20.219 23.203 13.234 1 97.81 98 GLN A O 1
ATOM 771 N N . SER A 1 99 ? 20.578 22.078 15.156 1 98.06 99 SER A N 1
ATOM 772 C CA . SER A 1 99 ? 19.172 21.766 15.383 1 98.06 99 SER A CA 1
ATOM 773 C C . SER A 1 99 ? 18.422 22.969 15.93 1 98.06 99 SER A C 1
ATOM 775 O O . SER A 1 99 ? 17.188 22.984 15.969 1 98.06 99 SER A O 1
ATOM 777 N N . GLU A 1 100 ? 19.156 23.984 16.344 1 98.19 100 GLU A N 1
ATOM 778 C CA . GLU A 1 100 ? 18.578 25.234 16.797 1 98.19 100 GLU A CA 1
ATOM 779 C C . GLU A 1 100 ? 19.172 26.422 16.047 1 98.19 100 GLU A C 1
ATOM 781 O O . GLU A 1 100 ? 20.391 26.531 15.898 1 98.19 100 GLU A O 1
ATOM 786 N N . LEU A 1 101 ? 18.312 27.234 15.562 1 98.12 101 LEU A N 1
ATOM 787 C CA . LEU A 1 101 ? 18.688 28.391 14.766 1 98.12 101 LEU A CA 1
ATOM 788 C C . LEU A 1 101 ? 18.047 29.656 15.328 1 98.12 101 LEU A C 1
ATOM 790 O O . LEU A 1 101 ? 16.859 29.688 15.633 1 98.12 101 LEU A O 1
ATOM 794 N N . THR A 1 102 ? 18.812 30.656 15.57 1 98.12 102 THR A N 1
ATOM 795 C CA . THR A 1 102 ? 18.312 31.938 16.031 1 98.12 102 THR A CA 1
ATOM 796 C C . THR A 1 102 ? 18.672 33.062 15.055 1 98.12 102 THR A C 1
ATOM 798 O O . THR A 1 102 ? 19.828 33.156 14.633 1 98.12 102 THR A O 1
ATOM 801 N N . ILE A 1 103 ? 17.734 33.844 14.688 1 97.44 103 ILE A N 1
ATOM 802 C CA . ILE A 1 103 ? 17.922 34.938 13.758 1 97.44 103 ILE A CA 1
ATOM 803 C C . ILE A 1 103 ? 17.5 36.25 14.43 1 97.44 103 ILE A C 1
ATOM 805 O O . ILE A 1 103 ? 16.422 36.312 15.039 1 97.44 103 ILE A O 1
ATOM 809 N N . SER A 1 104 ? 18.328 37.25 14.352 1 96.31 104 SER A N 1
ATOM 810 C CA . SER A 1 104 ? 18.016 38.562 14.93 1 96.31 104 SER A CA 1
ATOM 811 C C . SER A 1 104 ? 18.266 39.688 13.93 1 96.31 104 SER A C 1
ATOM 813 O O . SER A 1 104 ? 19.172 39.594 13.102 1 96.31 104 SER A O 1
ATOM 815 N N . SER A 1 105 ? 17.391 40.656 13.953 1 94.25 105 SER A N 1
ATOM 816 C CA . SER A 1 105 ? 17.547 41.844 13.117 1 94.25 105 SER A 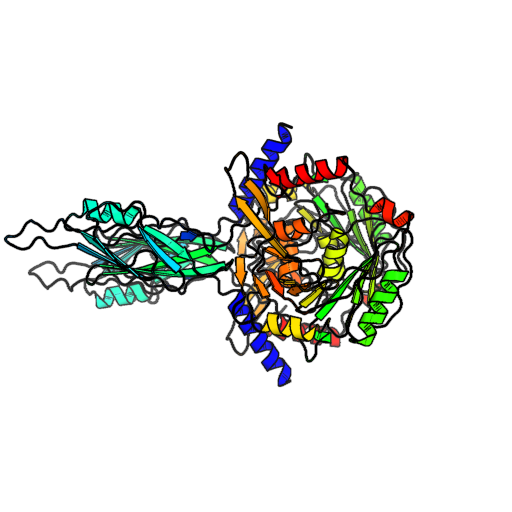CA 1
ATOM 817 C C . SER A 1 105 ? 16.781 43.031 13.695 1 94.25 105 SER A C 1
ATOM 819 O O . SER A 1 105 ? 15.75 42.844 14.352 1 94.25 105 SER A O 1
ATOM 821 N N . SER A 1 106 ? 17.266 44.25 13.492 1 91.31 106 SER A N 1
ATOM 822 C CA . SER A 1 106 ? 16.547 45.438 13.891 1 91.31 106 SER A CA 1
ATOM 823 C C . SER A 1 106 ? 15.555 45.875 12.82 1 91.31 106 SER A C 1
ATOM 825 O O . SER A 1 106 ? 14.75 46.781 13.047 1 91.31 106 SER A O 1
ATOM 827 N N . ASN A 1 107 ? 15.664 45.25 11.664 1 91.06 107 ASN A N 1
ATOM 828 C CA . ASN A 1 107 ? 14.797 45.531 10.516 1 91.06 107 ASN A CA 1
ATOM 829 C C . ASN A 1 107 ? 13.914 44.344 10.188 1 91.06 107 ASN A C 1
ATOM 831 O O . ASN A 1 107 ? 14.422 43.25 9.859 1 91.06 107 ASN A O 1
ATOM 835 N N . LEU A 1 108 ? 12.648 44.594 10.273 1 90.06 108 LEU A N 1
ATOM 836 C CA . LEU A 1 108 ? 11.695 43.5 10.062 1 90.06 108 LEU A CA 1
ATOM 837 C C . LEU A 1 108 ? 11.812 42.969 8.641 1 90.06 108 LEU A C 1
ATOM 839 O O . LEU A 1 108 ? 11.703 41.75 8.438 1 90.06 108 LEU A O 1
ATOM 843 N N . THR A 1 109 ? 11.984 43.812 7.641 1 90.56 109 THR A N 1
ATOM 844 C CA . THR A 1 109 ? 12.125 43.375 6.25 1 90.56 109 THR A CA 1
ATOM 845 C C . THR A 1 109 ? 13.344 42.5 6.074 1 90.56 109 THR A C 1
ATOM 847 O O . THR A 1 109 ? 13.281 41.469 5.387 1 90.56 109 THR A O 1
ATOM 850 N N . GLN A 1 110 ? 14.359 42.906 6.758 1 93.38 110 GLN A N 1
ATOM 851 C CA . GLN A 1 110 ? 15.578 42.094 6.688 1 93.38 110 GLN A CA 1
ATOM 852 C C . GLN A 1 110 ? 15.391 40.75 7.379 1 93.38 110 GLN A C 1
ATOM 854 O O . GLN A 1 110 ? 15.852 39.719 6.879 1 93.38 110 GLN A O 1
ATOM 859 N N . LEU A 1 111 ? 14.797 40.75 8.539 1 94.38 111 LEU A N 1
ATOM 860 C CA . LEU A 1 111 ? 14.523 39.5 9.25 1 94.38 111 LEU A CA 1
ATOM 861 C C . LEU A 1 111 ? 13.727 38.562 8.383 1 94.38 111 LEU A C 1
ATOM 863 O O . LEU A 1 111 ? 14.055 37.375 8.281 1 94.38 111 LEU A O 1
ATOM 867 N N . ASN A 1 112 ? 12.688 39.062 7.738 1 91.94 112 ASN A N 1
ATOM 868 C CA . ASN A 1 112 ? 11.82 38.25 6.918 1 91.94 112 ASN A CA 1
ATOM 869 C C . ASN A 1 112 ? 12.539 37.75 5.668 1 91.94 112 ASN A C 1
ATOM 871 O O . ASN A 1 112 ? 12.258 36.656 5.184 1 91.94 112 ASN A O 1
ATOM 875 N N . ASP A 1 113 ? 13.43 38.5 5.148 1 94.69 113 ASP A N 1
ATOM 876 C CA . ASP A 1 113 ? 14.273 38.031 4.051 1 94.69 113 ASP A CA 1
ATOM 877 C C . ASP A 1 113 ? 15.109 36.812 4.477 1 94.69 113 ASP A C 1
ATOM 879 O O . ASP A 1 113 ? 15.203 35.844 3.74 1 94.69 113 ASP A O 1
ATOM 883 N N . LEU A 1 114 ? 15.695 36.938 5.656 1 96.75 114 LEU A N 1
ATOM 884 C CA . LEU A 1 114 ? 16.469 35.812 6.191 1 96.75 114 LEU A CA 1
ATOM 885 C C . LEU A 1 114 ? 15.578 34.594 6.414 1 96.75 114 LEU A C 1
ATOM 887 O O . LEU A 1 114 ? 15.953 33.469 6.062 1 96.75 114 LEU A O 1
ATOM 891 N N . LEU A 1 115 ? 14.414 34.844 6.977 1 94.19 115 LEU A N 1
ATOM 892 C CA . LEU A 1 115 ? 13.469 33.781 7.246 1 94.19 115 LEU A CA 1
ATOM 893 C C . LEU A 1 115 ? 13.062 33.062 5.957 1 94.19 115 LEU A C 1
ATOM 895 O O . LEU A 1 115 ? 12.875 31.844 5.949 1 94.19 115 LEU A O 1
ATOM 899 N N . SER A 1 116 ? 12.977 33.781 4.887 1 92.69 116 SER A N 1
ATOM 900 C CA . SER A 1 116 ? 12.539 33.219 3.613 1 92.69 116 SER A CA 1
ATOM 901 C C . SER A 1 116 ? 13.586 32.25 3.037 1 92.69 116 SER A C 1
ATOM 903 O O . SER A 1 116 ? 13.297 31.5 2.109 1 92.69 116 SER A O 1
ATOM 905 N N . ARG A 1 117 ? 14.82 32.219 3.684 1 96.88 117 ARG A N 1
ATOM 906 C CA . ARG A 1 117 ? 15.914 31.406 3.148 1 96.88 117 ARG A CA 1
ATOM 907 C C . ARG A 1 117 ? 16.344 30.344 4.148 1 96.88 117 ARG A C 1
ATOM 909 O O . ARG A 1 117 ? 17.438 29.766 4.027 1 96.88 117 ARG A O 1
ATOM 916 N N . VAL A 1 118 ? 15.523 30.125 5.086 1 96.88 118 VAL A N 1
ATOM 917 C CA . VAL A 1 118 ? 15.828 29.094 6.07 1 96.88 118 VAL A CA 1
ATOM 918 C C . VAL A 1 118 ? 15.609 27.703 5.453 1 96.88 118 VAL A C 1
ATOM 920 O O . VAL A 1 118 ? 14.602 27.469 4.789 1 96.88 118 VAL A O 1
ATOM 923 N N . THR A 1 119 ? 16.531 26.797 5.668 1 97.5 119 THR A N 1
ATOM 924 C CA . THR A 1 119 ? 16.453 25.438 5.121 1 97.5 119 THR A CA 1
ATOM 925 C C . THR A 1 119 ? 16.469 24.406 6.238 1 97.5 119 THR A C 1
ATOM 927 O O . THR A 1 119 ? 16.938 24.688 7.344 1 97.5 119 THR A O 1
ATOM 930 N N . TYR A 1 120 ? 15.883 23.328 5.988 1 97.31 120 TYR A N 1
ATOM 931 C CA . TYR A 1 120 ? 15.883 22.141 6.824 1 97.31 120 TYR A CA 1
ATOM 932 C C . TYR A 1 120 ? 16.547 20.969 6.113 1 97.31 120 TYR A C 1
ATOM 934 O O . TYR A 1 120 ? 16.328 20.75 4.918 1 97.31 120 TYR A O 1
ATOM 942 N N . THR A 1 121 ? 17.422 20.203 6.812 1 98 121 THR A N 1
ATOM 943 C CA . THR A 1 121 ? 18 18.953 6.348 1 98 121 THR A CA 1
ATOM 944 C C . THR A 1 121 ? 17.906 17.875 7.426 1 98 121 THR A C 1
ATOM 946 O O . THR A 1 121 ? 18.406 18.062 8.539 1 98 121 THR A O 1
ATOM 949 N N . SER A 1 122 ? 17.266 16.797 7.082 1 96.94 122 SER A N 1
ATOM 950 C CA . SER A 1 122 ? 17.203 15.703 8.047 1 96.94 122 SER A CA 1
ATOM 951 C C . SER A 1 122 ? 18.594 15.102 8.289 1 96.94 122 SER A C 1
ATOM 953 O O . SER A 1 122 ? 19.406 15 7.367 1 96.94 122 SER A O 1
ATOM 955 N N . THR A 1 123 ? 18.859 14.672 9.523 1 96.88 123 THR A N 1
ATOM 956 C CA . THR A 1 123 ? 20.125 14.031 9.859 1 96.88 123 THR A CA 1
ATOM 957 C C . THR A 1 123 ? 19.984 12.508 9.844 1 96.88 123 THR A C 1
ATOM 959 O O . THR A 1 123 ? 20.969 11.781 9.945 1 96.88 123 THR A O 1
ATOM 962 N N . ILE A 1 124 ? 18.812 12.078 9.68 1 94.81 124 ILE A N 1
ATOM 963 C CA . ILE A 1 124 ? 18.547 10.648 9.602 1 94.81 124 ILE A CA 1
ATOM 964 C C . ILE A 1 124 ? 17.938 10.312 8.242 1 94.81 124 ILE A C 1
ATOM 966 O O . ILE A 1 124 ? 17.141 11.086 7.703 1 94.81 124 ILE A O 1
ATOM 970 N N . TYR A 1 125 ? 18.344 9.148 7.758 1 96.5 125 TYR A N 1
ATOM 971 C CA . TYR A 1 125 ? 17.672 8.641 6.562 1 96.5 125 TYR A CA 1
ATOM 972 C C . TYR A 1 125 ? 16.453 7.797 6.93 1 96.5 125 TYR A C 1
ATOM 974 O O . TYR A 1 125 ? 16.578 6.832 7.691 1 96.5 125 TYR A O 1
ATOM 982 N N . HIS A 1 126 ? 15.422 8.156 6.445 1 95.31 126 HIS A N 1
ATOM 983 C CA . HIS A 1 126 ? 14.172 7.406 6.551 1 95.31 126 HIS A CA 1
ATOM 984 C C . HIS A 1 126 ? 13.234 7.727 5.391 1 95.31 126 HIS A C 1
ATOM 986 O O . HIS A 1 126 ? 13.312 8.812 4.805 1 95.31 126 HIS A O 1
ATOM 992 N N . ILE A 1 127 ? 12.352 6.809 5.117 1 94.56 127 ILE A N 1
ATOM 993 C CA . ILE A 1 127 ? 11.578 7.023 3.896 1 94.56 127 ILE A CA 1
ATOM 994 C C . ILE A 1 127 ? 10.195 7.551 4.246 1 94.56 127 ILE A C 1
ATOM 996 O O . ILE A 1 127 ? 9.469 8.039 3.373 1 94.56 127 ILE A O 1
ATOM 1000 N N . ARG A 1 128 ? 9.797 7.406 5.445 1 91.06 128 ARG A N 1
ATOM 1001 C CA . ARG A 1 128 ? 8.453 7.836 5.832 1 91.06 128 ARG A CA 1
ATOM 1002 C C . ARG A 1 128 ? 8.414 8.234 7.305 1 91.06 128 ARG A C 1
ATOM 1004 O O . ARG A 1 128 ? 7.746 7.582 8.109 1 91.06 128 ARG A O 1
ATOM 1011 N N . THR A 1 129 ? 9.016 9.219 7.707 1 90.56 129 THR A N 1
ATOM 1012 C CA . THR A 1 129 ? 9.023 9.734 9.07 1 90.56 129 THR A CA 1
ATOM 1013 C C . THR A 1 129 ? 8.75 11.242 9.078 1 90.56 129 THR A C 1
ATOM 1015 O O . THR A 1 129 ? 8.391 11.812 8.047 1 90.56 129 THR A O 1
ATOM 1018 N N . SER A 1 130 ? 8.742 11.805 10.234 1 89.94 130 SER A N 1
ATOM 1019 C CA . SER A 1 130 ? 8.453 13.234 10.336 1 89.94 130 SER A CA 1
ATOM 1020 C C . SER A 1 130 ? 9.266 13.883 11.453 1 89.94 130 SER A C 1
ATOM 1022 O O . SER A 1 130 ? 9.836 13.188 12.297 1 89.94 130 SER A O 1
ATOM 1024 N N . ASP A 1 131 ? 9.414 15.109 11.344 1 90.94 131 ASP A N 1
ATOM 1025 C CA . ASP A 1 131 ? 10.008 15.984 12.344 1 90.94 131 ASP A CA 1
ATOM 1026 C C . ASP A 1 131 ? 9.07 17.141 12.68 1 90.94 131 ASP A C 1
ATOM 1028 O O . ASP A 1 131 ? 8.07 17.359 11.992 1 90.94 131 ASP A O 1
ATOM 1032 N N . LEU A 1 132 ? 9.336 17.812 13.781 1 87.38 132 LEU A N 1
ATOM 1033 C CA . LEU A 1 132 ? 8.57 18.984 14.18 1 87.38 132 LEU A CA 1
ATOM 1034 C C . LEU A 1 132 ? 9.469 20.219 14.273 1 87.38 132 LEU A C 1
ATOM 1036 O O . LEU A 1 132 ? 10.562 20.141 14.828 1 87.38 132 LEU A O 1
ATOM 1040 N N . VAL A 1 133 ? 9 21.234 13.68 1 90.56 133 VAL A N 1
ATOM 1041 C CA . VAL A 1 133 ? 9.695 22.516 13.789 1 90.56 133 VAL A CA 1
ATOM 1042 C C . VAL A 1 133 ? 9.008 23.391 14.844 1 90.56 133 VAL A C 1
ATOM 1044 O O . VAL A 1 133 ? 7.789 23.547 14.82 1 90.56 133 VAL A O 1
ATOM 1047 N N . SER A 1 134 ? 9.789 23.859 15.742 1 88.44 134 SER A N 1
ATOM 1048 C CA . SER A 1 134 ? 9.336 24.859 16.688 1 88.44 134 SER A CA 1
ATOM 1049 C C . SER A 1 134 ? 9.797 26.25 16.281 1 88.44 134 SER A C 1
ATOM 1051 O O . SER A 1 134 ? 10.992 26.484 16.078 1 88.44 134 SER A O 1
ATOM 1053 N N . PHE A 1 135 ? 8.883 27.156 16.062 1 89.25 135 PHE A N 1
ATOM 1054 C CA . PHE A 1 135 ? 9.125 28.547 15.672 1 89.25 135 PHE A CA 1
ATOM 1055 C C . PHE A 1 135 ? 8.641 29.5 16.75 1 89.25 135 PHE A C 1
ATOM 1057 O O . PHE A 1 135 ? 7.457 29.531 17.078 1 89.25 135 PHE A O 1
ATOM 1064 N N . THR A 1 136 ? 9.648 30.312 17.312 1 88.94 136 THR A N 1
ATOM 1065 C CA . THR A 1 136 ? 9.297 31.109 18.484 1 88.94 136 THR A CA 1
ATOM 1066 C C . THR A 1 136 ? 9.695 32.562 18.266 1 88.94 136 THR A C 1
ATOM 1068 O O . THR A 1 136 ? 10.688 32.844 17.609 1 88.94 136 THR A O 1
ATOM 1071 N N . PHE A 1 137 ? 8.906 33.5 18.781 1 88.38 137 PHE A N 1
ATOM 1072 C CA . PHE A 1 137 ? 9.125 34.938 18.891 1 88.38 137 PHE A CA 1
ATOM 1073 C C . PHE A 1 137 ? 8.516 35.469 20.188 1 88.38 137 PHE A C 1
ATOM 1075 O O . PHE A 1 137 ? 7.293 35.469 20.344 1 88.38 137 PHE A O 1
ATOM 1082 N N . GLU A 1 138 ? 9.453 35.844 21.047 1 84.94 138 GLU A N 1
ATOM 1083 C CA . GLU A 1 138 ? 8.992 36.312 22.344 1 84.94 138 GLU A CA 1
ATOM 1084 C C . GLU A 1 138 ? 8.102 35.281 23.031 1 84.94 138 GLU A C 1
ATOM 1086 O O . GLU A 1 138 ? 8.531 34.156 23.266 1 84.94 138 GLU A O 1
ATOM 1091 N N . ASP A 1 139 ? 6.836 35.531 23.25 1 77.69 139 ASP A N 1
ATOM 1092 C CA . ASP A 1 139 ? 5.969 34.594 23.953 1 77.69 139 ASP A CA 1
ATOM 1093 C C . ASP A 1 139 ? 5.105 33.812 22.969 1 77.69 139 ASP A C 1
ATOM 1095 O O . ASP A 1 139 ? 4.219 33.062 23.375 1 77.69 139 ASP A O 1
ATOM 1099 N N . HIS A 1 140 ? 5.434 34.031 21.672 1 77.25 140 HIS A N 1
ATOM 1100 C CA . HIS A 1 140 ? 4.691 33.312 20.641 1 77.25 140 HIS A CA 1
ATOM 1101 C C . HIS A 1 140 ? 5.461 32.062 20.188 1 77.25 140 HIS A C 1
ATOM 1103 O O . HIS A 1 140 ? 6.68 32.125 20 1 77.25 140 HIS A O 1
ATOM 1109 N N . LYS A 1 141 ? 4.684 30.906 20.094 1 80.56 141 LYS A N 1
ATOM 1110 C CA . LYS A 1 141 ? 5.297 29.656 19.656 1 80.56 141 LYS A CA 1
ATOM 1111 C C . LYS A 1 141 ? 4.414 28.938 18.641 1 80.56 141 LYS A C 1
ATOM 1113 O O . LYS A 1 141 ? 3.197 28.844 18.812 1 80.56 141 LYS A O 1
ATOM 1118 N N . ALA A 1 142 ? 4.969 28.578 17.562 1 78.81 142 ALA A N 1
ATOM 1119 C CA . ALA A 1 142 ? 4.297 27.75 16.562 1 78.81 142 ALA A CA 1
ATOM 1120 C C . ALA A 1 142 ? 5.051 26.438 16.344 1 78.81 142 ALA A C 1
ATOM 1122 O O . ALA A 1 142 ? 6.281 26.406 16.391 1 78.81 142 ALA A O 1
ATOM 1123 N N . ILE A 1 143 ? 4.25 25.328 16.156 1 80.5 143 ILE A N 1
ATOM 1124 C CA . ILE A 1 143 ? 4.828 24.031 15.844 1 80.5 143 ILE A CA 1
ATOM 1125 C C . ILE A 1 143 ? 4.203 23.484 14.562 1 80.5 143 ILE A C 1
ATOM 1127 O O . ILE A 1 143 ? 2.984 23.547 14.391 1 80.5 143 ILE A O 1
ATOM 1131 N N . PHE A 1 144 ? 4.988 23.047 13.648 1 81.44 144 PHE A N 1
ATOM 1132 C CA . PHE A 1 144 ? 4.465 22.453 12.43 1 81.44 144 PHE A CA 1
ATOM 1133 C C . PHE A 1 144 ? 5.344 21.297 11.977 1 81.44 144 PHE A C 1
ATOM 1135 O O . PHE A 1 144 ? 6.539 21.25 12.281 1 81.44 144 PHE A O 1
ATOM 1142 N N . PRO A 1 145 ? 4.781 20.359 11.312 1 85.06 145 PRO A N 1
ATOM 1143 C CA . PRO A 1 145 ? 5.531 19.141 10.961 1 85.06 145 PRO A CA 1
ATOM 1144 C C . PRO A 1 145 ? 6.332 19.297 9.672 1 85.06 145 PRO A C 1
ATOM 1146 O O . PRO A 1 145 ? 5.965 20.094 8.805 1 85.06 145 PRO A O 1
ATOM 1149 N N . VAL A 1 146 ? 7.43 18.656 9.625 1 90.19 146 VAL A N 1
ATOM 1150 C CA . VAL A 1 146 ? 8.18 18.359 8.406 1 90.19 146 VAL A CA 1
ATOM 1151 C C . VAL A 1 146 ? 8.047 16.875 8.062 1 90.19 146 VAL A C 1
ATOM 1153 O O . VAL A 1 146 ? 8.492 16.016 8.82 1 90.19 146 VAL A O 1
ATOM 1156 N N . MET A 1 147 ? 7.379 16.609 7 1 90.19 147 MET A N 1
ATOM 1157 C CA . MET A 1 147 ? 7.211 15.227 6.578 1 90.19 147 MET A CA 1
ATOM 1158 C C . MET A 1 147 ? 8.391 14.766 5.734 1 90.19 147 MET A C 1
ATOM 1160 O O . MET A 1 147 ? 8.578 15.234 4.609 1 90.19 147 MET A O 1
ATOM 1164 N N . ILE A 1 148 ? 9.211 13.906 6.262 1 93.31 148 ILE A N 1
ATOM 1165 C CA . ILE A 1 148 ? 10.336 13.328 5.531 1 93.31 148 ILE A CA 1
ATOM 1166 C C . ILE A 1 148 ? 9.859 12.133 4.707 1 93.31 148 ILE A C 1
ATOM 1168 O O . ILE A 1 148 ? 9.445 11.109 5.262 1 93.31 148 ILE A O 1
ATOM 1172 N N . ARG A 1 149 ? 9.883 12.281 3.375 1 93.38 149 ARG A N 1
ATOM 1173 C CA . ARG A 1 149 ? 9.391 11.273 2.447 1 93.38 149 ARG A CA 1
ATOM 1174 C C . ARG A 1 149 ? 10.359 11.07 1.286 1 93.38 149 ARG A C 1
ATOM 1176 O O . ARG A 1 149 ? 10.688 12.023 0.574 1 93.38 149 ARG A O 1
ATOM 1183 N N . ARG A 1 150 ? 10.844 9.852 1.163 1 95.56 150 ARG A N 1
ATOM 1184 C CA . ARG A 1 150 ? 11.586 9.531 -0.055 1 95.56 150 ARG A CA 1
ATOM 1185 C C . ARG A 1 150 ? 10.656 9.523 -1.268 1 95.56 150 ARG A C 1
ATOM 1187 O O . ARG A 1 150 ? 9.633 8.844 -1.268 1 95.56 150 ARG A O 1
ATOM 1194 N N . PRO A 1 151 ? 11.008 10.336 -2.297 1 93.44 151 PRO A N 1
ATOM 1195 C CA . PRO A 1 151 ? 10.141 10.312 -3.477 1 93.44 151 PRO A CA 1
ATOM 1196 C C . PRO A 1 151 ? 10 8.922 -4.086 1 93.44 151 PRO A C 1
ATOM 1198 O O . PRO A 1 151 ? 10.992 8.188 -4.176 1 93.44 151 PRO A O 1
ATOM 1201 N N . SER A 1 152 ? 8.812 8.609 -4.391 1 94.62 152 SER A N 1
ATOM 1202 C CA . SER A 1 152 ? 8.547 7.305 -4.996 1 94.62 152 SER A CA 1
ATOM 1203 C C . SER A 1 152 ? 8.508 7.398 -6.516 1 94.62 152 SER A C 1
ATOM 1205 O O . SER A 1 152 ? 8.148 8.438 -7.07 1 94.62 152 SER A O 1
ATOM 1207 N N . VAL A 1 153 ? 8.883 6.348 -7.133 1 96.25 153 VAL A N 1
ATOM 1208 C CA . VAL A 1 153 ? 8.805 6.242 -8.586 1 96.25 153 VAL A CA 1
ATOM 1209 C C . VAL A 1 153 ? 7.422 5.746 -8.992 1 96.25 153 VAL A C 1
ATOM 1211 O O . VAL A 1 153 ? 6.906 4.785 -8.422 1 96.25 153 VAL A O 1
ATOM 1214 N N . PRO A 1 154 ? 6.824 6.438 -9.953 1 95.19 154 PRO A N 1
ATOM 1215 C CA . PRO A 1 154 ? 5.508 5.977 -10.406 1 95.19 154 PRO A CA 1
ATOM 1216 C C . PRO A 1 154 ? 5.551 4.566 -11 1 95.19 154 PRO A C 1
ATOM 1218 O O . PRO A 1 154 ? 6.574 4.156 -11.547 1 95.19 154 PRO A O 1
ATOM 1221 N N . VAL A 1 155 ? 4.496 3.873 -10.812 1 96.06 155 VAL A N 1
ATOM 1222 C CA . VAL A 1 155 ? 4.238 2.609 -11.492 1 96.06 155 VAL A CA 1
ATOM 1223 C C . VAL A 1 155 ? 2.922 2.697 -12.258 1 96.06 155 VAL A C 1
ATOM 1225 O O . VAL A 1 155 ? 1.844 2.547 -11.68 1 96.06 155 VAL A O 1
ATOM 1228 N N . LEU A 1 156 ? 3.072 2.926 -13.523 1 96.19 156 LEU A N 1
ATOM 1229 C CA . LEU A 1 156 ? 1.912 3.143 -14.375 1 96.19 156 LEU A CA 1
ATOM 1230 C C . LEU A 1 156 ? 1.651 1.926 -15.258 1 96.19 156 LEU A C 1
ATOM 1232 O O . LEU A 1 156 ? 2.57 1.155 -15.547 1 96.19 156 LEU A O 1
ATOM 1236 N N . TYR A 1 157 ? 0.422 1.742 -15.602 1 95.06 157 TYR A N 1
ATOM 1237 C CA . TYR A 1 157 ? 0.001 0.725 -16.562 1 95.06 157 TYR A CA 1
ATOM 1238 C C . TYR A 1 157 ? -0.377 1.354 -17.891 1 95.06 157 TYR A C 1
ATOM 1240 O O . TYR A 1 157 ? -1.18 2.289 -17.938 1 95.06 157 TYR A O 1
ATOM 1248 N N . ASP A 1 158 ? 0.23 0.872 -18.906 1 93.56 158 ASP A N 1
ATOM 1249 C CA . ASP A 1 158 ? -0.171 1.328 -20.234 1 93.56 158 ASP A CA 1
ATOM 1250 C C . ASP A 1 158 ? -1.502 0.706 -20.656 1 93.56 158 ASP A C 1
ATOM 1252 O O . ASP A 1 158 ? -1.575 -0.495 -20.922 1 93.56 158 ASP A O 1
ATOM 1256 N N . PRO A 1 159 ? -2.523 1.532 -20.734 1 91.25 159 PRO A N 1
ATOM 1257 C CA . PRO A 1 159 ? -3.828 0.96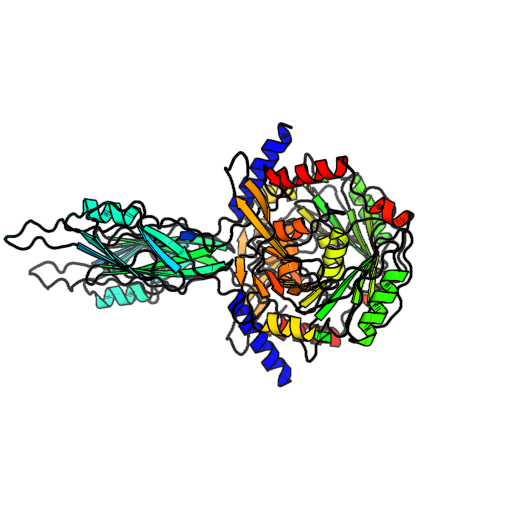 -21.078 1 91.25 159 PRO A CA 1
ATOM 1258 C C . PRO A 1 159 ? -3.918 0.517 -22.531 1 91.25 159 PRO A C 1
ATOM 1260 O O . PRO A 1 159 ? -4.859 -0.184 -22.906 1 91.25 159 PRO A O 1
ATOM 1263 N N . GLY A 1 160 ? -2.973 0.895 -23.328 1 90.19 160 GLY A N 1
ATOM 1264 C CA . GLY A 1 160 ? -3.014 0.537 -24.734 1 90.19 160 GLY A CA 1
ATOM 1265 C C . GLY A 1 160 ? -4.164 1.181 -25.484 1 90.19 160 GLY A C 1
ATOM 1266 O O . GLY A 1 160 ? -4.559 2.309 -25.172 1 90.19 160 GLY A O 1
ATOM 1267 N N . LYS A 1 161 ? -4.625 0.464 -26.609 1 88.5 161 LYS A N 1
ATOM 1268 C CA . LYS A 1 161 ? -5.543 1.137 -27.516 1 88.5 161 LYS A CA 1
ATOM 1269 C C . LYS A 1 161 ? -6.926 0.493 -27.484 1 88.5 161 LYS A C 1
ATOM 1271 O O . LYS A 1 161 ? -7.879 1.023 -28.062 1 88.5 161 LYS A O 1
ATOM 1276 N N . ASP A 1 162 ? -6.977 -0.606 -26.875 1 93.12 162 ASP A N 1
ATOM 1277 C CA . ASP A 1 162 ? -8.266 -1.288 -26.891 1 93.12 162 ASP A CA 1
ATOM 1278 C C . ASP A 1 162 ? -8.508 -2.043 -25.594 1 93.12 162 ASP A C 1
ATOM 1280 O O . ASP A 1 162 ? -7.668 -2.008 -24.688 1 93.12 162 ASP A O 1
ATOM 1284 N N . ILE A 1 163 ? -9.648 -2.699 -25.484 1 96.12 163 ILE A N 1
ATOM 1285 C CA . ILE A 1 163 ? -10.094 -3.342 -24.25 1 96.12 163 ILE A CA 1
ATOM 1286 C C . ILE A 1 163 ? -9.18 -4.516 -23.922 1 96.12 163 ILE A C 1
ATOM 1288 O O . ILE A 1 163 ? -8.938 -4.812 -22.75 1 96.12 163 ILE A O 1
ATOM 1292 N N . ASN A 1 164 ? -8.609 -5.164 -24.984 1 96.06 164 ASN A N 1
ATOM 1293 C CA . ASN A 1 164 ? -7.727 -6.301 -24.781 1 96.06 164 ASN A CA 1
ATOM 1294 C C . ASN A 1 164 ? -6.434 -5.891 -24.078 1 96.06 164 ASN A C 1
ATOM 1296 O O . ASN A 1 164 ? -5.816 -6.695 -23.375 1 96.06 164 ASN A O 1
ATOM 1300 N N . SER A 1 165 ? -6.078 -4.672 -24.234 1 95.19 165 SER A N 1
ATOM 1301 C CA . SER A 1 165 ? -4.859 -4.172 -23.609 1 95.19 165 SER A CA 1
ATOM 1302 C C . SER A 1 165 ? -5.141 -3.609 -22.219 1 95.19 165 SER A C 1
ATOM 1304 O O . SER A 1 165 ? -4.215 -3.395 -21.438 1 95.19 165 SER A O 1
ATOM 1306 N N . ARG A 1 166 ? -6.379 -3.465 -21.875 1 96.5 166 ARG A N 1
ATOM 1307 C CA . ARG A 1 166 ? -6.734 -2.787 -20.625 1 96.5 166 ARG A CA 1
ATOM 1308 C C . ARG A 1 166 ? -7.152 -3.791 -19.562 1 96.5 166 ARG A C 1
ATOM 1310 O O . ARG A 1 166 ? -6.988 -3.535 -18.359 1 96.5 166 ARG A O 1
ATOM 1317 N N . VAL A 1 167 ? -7.672 -4.852 -20.078 1 98.5 167 VAL A N 1
ATOM 1318 C CA . VAL A 1 167 ? -8.305 -5.75 -19.125 1 98.5 167 VAL A CA 1
ATOM 1319 C C . VAL A 1 167 ? -7.824 -7.18 -19.359 1 98.5 167 VAL A C 1
ATOM 1321 O O . VAL A 1 167 ? -7.703 -7.625 -20.5 1 98.5 167 VAL A O 1
ATOM 1324 N N . THR A 1 168 ? -7.484 -7.855 -18.328 1 98.69 168 THR A N 1
ATOM 1325 C CA . THR A 1 168 ? -7.277 -9.305 -18.312 1 98.69 168 THR A CA 1
ATOM 1326 C C . THR A 1 168 ? -8.375 -10 -17.516 1 98.69 168 THR A C 1
ATOM 1328 O O . THR A 1 168 ? -8.758 -9.531 -16.438 1 98.69 168 THR A O 1
ATOM 1331 N N . ILE A 1 169 ? -8.906 -11.078 -18.094 1 98.88 169 ILE A N 1
ATOM 1332 C CA . ILE A 1 169 ? -9.867 -11.875 -17.344 1 98.88 169 ILE A CA 1
ATOM 1333 C C . ILE A 1 169 ? -9.141 -12.961 -16.562 1 98.88 169 ILE A C 1
ATOM 1335 O O . ILE A 1 169 ? -8.281 -13.656 -17.094 1 98.88 169 ILE A O 1
ATOM 1339 N N . ILE A 1 170 ? -9.445 -13.07 -15.25 1 98.75 170 ILE A N 1
ATOM 1340 C CA . ILE A 1 170 ? -8.789 -14.086 -14.438 1 98.75 170 ILE A CA 1
ATOM 1341 C C . ILE A 1 170 ? -9.844 -14.961 -13.766 1 98.75 170 ILE A C 1
ATOM 1343 O O . ILE A 1 170 ? -10.938 -14.492 -13.445 1 98.75 170 ILE A O 1
ATOM 1347 N N . THR A 1 171 ? -9.516 -16.234 -13.586 1 98.44 171 THR A N 1
ATOM 1348 C CA . THR A 1 171 ? -10.406 -17.203 -12.953 1 98.44 171 THR A CA 1
ATOM 1349 C C . THR A 1 171 ? -9.609 -18.328 -12.289 1 98.44 171 THR A C 1
ATOM 1351 O O . THR A 1 171 ? -8.406 -18.469 -12.539 1 98.44 171 THR A O 1
ATOM 1354 N N . LYS A 1 172 ? -10.234 -18.953 -11.375 1 97.25 172 LYS A N 1
ATOM 1355 C CA . LYS A 1 172 ? -9.711 -20.141 -10.711 1 97.25 172 LYS A CA 1
ATOM 1356 C C . LYS A 1 172 ? -10.594 -21.359 -10.984 1 97.25 172 LYS A C 1
ATOM 1358 O O . LYS A 1 172 ? -11.828 -21.25 -10.961 1 97.25 172 LYS A O 1
ATOM 1363 N N . THR A 1 173 ? -9.945 -22.531 -11.281 1 96.81 173 THR A N 1
ATOM 1364 C CA . THR A 1 173 ? -10.727 -23.734 -11.555 1 96.81 173 THR A CA 1
ATOM 1365 C C . THR A 1 173 ? -10.219 -24.906 -10.719 1 96.81 173 THR A C 1
ATOM 1367 O O . THR A 1 173 ? -9.062 -24.922 -10.289 1 96.81 173 THR A O 1
ATOM 1370 N N . PHE A 1 174 ? -11.094 -25.797 -10.43 1 95.44 174 PHE A N 1
ATOM 1371 C CA . PHE A 1 174 ? -10.828 -27.016 -9.695 1 95.44 174 PHE A CA 1
ATOM 1372 C C . PHE A 1 174 ? -11.812 -28.109 -10.094 1 95.44 174 PHE A C 1
ATOM 1374 O O . PHE A 1 174 ? -12.984 -28.078 -9.703 1 95.44 174 PHE A O 1
ATOM 1381 N N . LEU A 1 175 ? -11.414 -29.094 -10.898 1 92.94 175 LEU A N 1
ATOM 1382 C CA . LEU A 1 175 ? -12.156 -30.281 -11.305 1 92.94 175 LEU A CA 1
ATOM 1383 C C . LEU A 1 175 ? -13.375 -29.906 -12.133 1 92.94 175 LEU A C 1
ATOM 1385 O O . LEU A 1 175 ? -14.328 -30.672 -12.227 1 92.94 175 LEU A O 1
ATOM 1389 N N . ARG A 1 176 ? -13.383 -28.766 -12.727 1 92.38 176 ARG A N 1
ATOM 1390 C CA . ARG A 1 176 ? -14.562 -28.312 -13.453 1 92.38 176 ARG A CA 1
ATOM 1391 C C . ARG A 1 176 ? -14.18 -27.812 -14.844 1 92.38 176 ARG A C 1
ATOM 1393 O O . ARG A 1 176 ? -14.547 -26.703 -15.242 1 92.38 176 ARG A O 1
ATOM 1400 N N . TYR A 1 177 ? -13.633 -28.641 -15.594 1 95 177 TYR A N 1
ATOM 1401 C CA . TYR A 1 177 ? -13.117 -28.234 -16.891 1 95 177 TYR A CA 1
ATOM 1402 C C . TYR A 1 177 ? -14.258 -28.031 -17.891 1 95 177 TYR A C 1
ATOM 1404 O O . TYR A 1 177 ? -14.164 -27.203 -18.781 1 95 177 TYR A O 1
ATOM 1412 N N . LYS A 1 178 ? -15.336 -28.828 -17.703 1 94.62 178 LYS A N 1
ATOM 1413 C CA . LYS A 1 178 ? -16.484 -28.609 -18.578 1 94.62 178 LYS A CA 1
ATOM 1414 C C . LYS A 1 178 ? -17.031 -27.203 -18.422 1 94.62 178 LYS A C 1
ATOM 1416 O O . LYS A 1 178 ? -1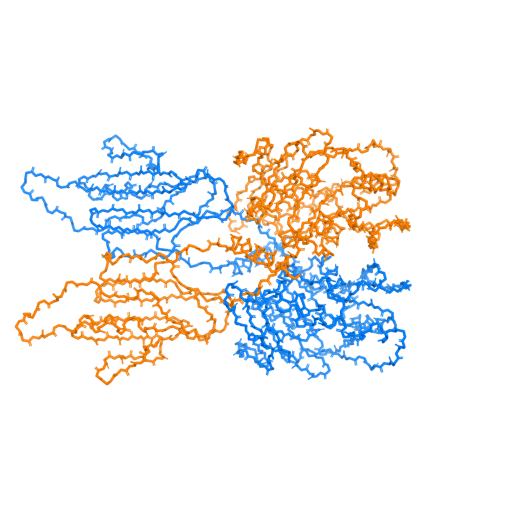7.25 -26.5 -19.422 1 94.62 178 LYS A O 1
ATOM 1421 N N . GLU A 1 179 ? -17.234 -26.812 -17.188 1 96.12 179 GLU A N 1
ATOM 1422 C CA . GLU A 1 179 ? -17.719 -25.469 -16.906 1 96.12 179 GLU A CA 1
ATOM 1423 C C . GLU A 1 179 ? -16.734 -24.406 -17.375 1 96.12 179 GLU A C 1
ATOM 1425 O O . GLU A 1 179 ? -17.125 -23.391 -17.953 1 96.12 179 GLU A O 1
ATOM 1430 N N . LEU A 1 180 ? -15.484 -24.656 -17.141 1 97.5 180 LEU A N 1
ATOM 1431 C CA . LEU A 1 180 ? -14.438 -23.734 -17.562 1 97.5 180 LEU A CA 1
ATOM 1432 C C . LEU A 1 180 ? -14.453 -23.531 -19.062 1 97.5 180 LEU A C 1
ATOM 1434 O O . LEU A 1 180 ? -14.328 -22.406 -19.547 1 97.5 180 LEU A O 1
ATOM 1438 N N . ASN A 1 181 ? -14.594 -24.625 -19.781 1 97.19 181 ASN A N 1
ATOM 1439 C CA . ASN A 1 181 ? -14.617 -24.547 -21.25 1 97.19 181 ASN A CA 1
ATOM 1440 C C . ASN A 1 181 ? -15.797 -23.719 -21.734 1 97.19 181 ASN A C 1
ATOM 1442 O O . ASN A 1 181 ? -15.648 -22.938 -22.672 1 97.19 181 ASN A O 1
ATOM 1446 N N . ILE A 1 182 ? -16.922 -23.922 -21.109 1 97.12 182 ILE A N 1
ATOM 1447 C CA . ILE A 1 182 ? -18.094 -23.125 -21.469 1 97.12 182 ILE A CA 1
ATOM 1448 C C . ILE A 1 182 ? -17.812 -21.656 -21.203 1 97.12 182 ILE A C 1
ATOM 1450 O O . ILE A 1 182 ? -18.141 -20.797 -22.031 1 97.12 182 ILE A O 1
ATOM 1454 N N . LEU A 1 183 ? -17.25 -21.312 -20.062 1 98.12 183 LEU A N 1
ATOM 1455 C CA . LEU A 1 183 ? -16.875 -19.938 -19.734 1 98.12 183 LEU A CA 1
ATOM 1456 C C . LEU A 1 183 ? -15.953 -19.359 -20.797 1 98.12 183 LEU A C 1
ATOM 1458 O O . LEU A 1 183 ? -16.219 -18.281 -21.344 1 98.12 183 LEU A O 1
ATOM 1462 N N . ILE A 1 184 ? -14.914 -20.047 -21.172 1 98.44 184 ILE A N 1
ATOM 1463 C CA . ILE A 1 184 ? -13.914 -19.578 -22.125 1 98.44 184 ILE A CA 1
ATOM 1464 C C . ILE A 1 184 ? -14.57 -19.344 -23.484 1 98.44 184 ILE A C 1
ATOM 1466 O O . ILE A 1 184 ? -14.336 -18.312 -24.125 1 98.44 184 ILE A O 1
ATOM 1470 N N . GLN A 1 185 ? -15.383 -20.281 -23.891 1 97.81 185 GLN A N 1
ATOM 1471 C CA . GLN A 1 185 ? -16.078 -20.141 -25.172 1 97.81 185 GLN A CA 1
ATOM 1472 C C . GLN A 1 185 ? -16.969 -18.906 -25.172 1 97.81 185 GLN A C 1
ATOM 1474 O O . GLN A 1 185 ? -17.016 -18.172 -26.156 1 97.81 185 GLN A O 1
ATOM 1479 N N . SER A 1 186 ? -17.656 -18.734 -24.078 1 98.12 186 SER A N 1
ATOM 1480 C CA . SER A 1 186 ? -18.547 -17.578 -24 1 98.12 186 SER A CA 1
ATOM 1481 C C . SER A 1 186 ? -17.75 -16.266 -24 1 98.12 186 SER A C 1
ATOM 1483 O O . SER A 1 186 ? -18.188 -15.273 -24.578 1 98.12 186 SER A O 1
ATOM 1485 N N . ILE A 1 187 ? -16.609 -16.188 -23.375 1 98.44 187 ILE A N 1
ATOM 1486 C CA . ILE A 1 187 ? -15.742 -15.016 -23.406 1 98.44 187 ILE A CA 1
ATOM 1487 C C . ILE A 1 187 ? -15.297 -14.75 -24.844 1 98.44 187 ILE A C 1
ATOM 1489 O O . ILE A 1 187 ? -15.359 -13.609 -25.312 1 98.44 187 ILE A O 1
ATOM 1493 N N . ARG A 1 188 ? -14.898 -15.805 -25.594 1 98.25 188 ARG A N 1
ATOM 1494 C CA . ARG A 1 188 ? -14.336 -15.672 -26.938 1 98.25 188 ARG A CA 1
ATOM 1495 C C . ARG A 1 188 ? -15.391 -15.188 -27.922 1 98.25 188 ARG A C 1
ATOM 1497 O O . ARG A 1 188 ? -15.07 -14.523 -28.906 1 98.25 188 ARG A O 1
ATOM 1504 N N . LYS A 1 189 ? -16.594 -15.445 -27.625 1 97.5 189 LYS A N 1
ATOM 1505 C CA . LYS A 1 189 ? -17.688 -14.961 -28.469 1 97.5 189 LYS A CA 1
ATOM 1506 C C . LYS A 1 189 ? -17.703 -13.43 -28.516 1 97.5 189 LYS A C 1
ATOM 1508 O O . LYS A 1 189 ? -18 -12.836 -29.547 1 97.5 189 LYS A O 1
ATOM 1513 N N . PHE A 1 190 ? -17.359 -12.797 -27.422 1 97.12 190 PHE A N 1
ATOM 1514 C CA . PHE A 1 190 ? -17.484 -11.344 -27.328 1 97.12 190 PHE A CA 1
ATOM 1515 C C . PHE A 1 190 ? -16.109 -10.688 -27.312 1 97.12 190 PHE A C 1
ATOM 1517 O O . PHE A 1 190 ? -15.969 -9.547 -27.766 1 97.12 190 PHE A O 1
ATOM 1524 N N . TYR A 1 191 ? -15.18 -11.383 -26.797 1 97.69 191 TYR A N 1
ATOM 1525 C CA . TYR A 1 191 ? -13.812 -10.883 -26.688 1 97.69 191 TYR A CA 1
ATOM 1526 C C . TYR A 1 191 ? -12.812 -11.922 -27.188 1 97.69 191 TYR A C 1
ATOM 1528 O O . TYR A 1 191 ? -12.078 -12.523 -26.406 1 97.69 191 TYR A O 1
ATOM 1536 N N . PRO A 1 192 ? -12.609 -12.047 -28.422 1 97.44 192 PRO A N 1
ATOM 1537 C CA . PRO A 1 192 ? -11.836 -13.141 -29.016 1 97.44 192 PRO A CA 1
ATOM 1538 C C . PRO A 1 192 ? -10.352 -13.078 -28.656 1 97.44 192 PRO A C 1
ATOM 1540 O O . PRO A 1 192 ? -9.664 -14.102 -28.672 1 97.44 192 PRO A O 1
ATOM 1543 N N . LYS A 1 193 ? -9.875 -11.922 -28.312 1 97.19 193 LYS A N 1
ATOM 1544 C CA . LYS A 1 193 ? -8.43 -11.797 -28.156 1 97.19 193 LYS A CA 1
ATOM 1545 C C . LYS A 1 193 ? -8.055 -11.461 -26.719 1 97.19 193 LYS A C 1
ATOM 1547 O O . LYS A 1 193 ? -6.875 -11.344 -26.391 1 97.19 193 LYS A O 1
ATOM 1552 N N . ILE A 1 194 ? -8.992 -11.281 -25.859 1 98.19 194 ILE A N 1
ATOM 1553 C CA . ILE A 1 194 ? -8.703 -10.852 -24.5 1 98.19 194 ILE A CA 1
ATOM 1554 C C . ILE A 1 194 ? -7.93 -11.938 -23.766 1 98.19 194 ILE A C 1
ATOM 1556 O O . ILE A 1 194 ? -8.188 -13.133 -23.953 1 98.19 194 ILE A O 1
ATOM 1560 N N . LYS A 1 195 ? -6.977 -11.523 -23 1 98.5 195 LYS A N 1
ATOM 1561 C CA . LYS A 1 195 ? -6.172 -12.477 -22.25 1 98.5 195 LYS A CA 1
ATOM 1562 C C . LYS A 1 195 ? -6.973 -13.078 -21.094 1 98.5 195 LYS A C 1
ATOM 1564 O O . LYS A 1 195 ? -7.695 -12.367 -20.391 1 98.5 195 LYS A O 1
ATOM 1569 N N . ILE A 1 196 ? -6.801 -14.406 -20.969 1 98.75 196 ILE A N 1
ATOM 1570 C CA . ILE A 1 196 ? -7.395 -15.133 -19.859 1 98.75 196 ILE A CA 1
ATOM 1571 C C . ILE A 1 196 ? -6.301 -15.836 -19.062 1 98.75 196 ILE A C 1
ATOM 1573 O O . ILE A 1 196 ? -5.43 -16.5 -19.625 1 98.75 196 ILE A O 1
ATOM 1577 N N . ILE A 1 197 ? -6.285 -15.617 -17.734 1 98.62 197 ILE A N 1
ATOM 1578 C CA . ILE A 1 197 ? -5.391 -16.344 -16.844 1 98.62 197 ILE A CA 1
ATOM 1579 C C . ILE A 1 197 ? -6.195 -17.297 -15.969 1 98.62 197 ILE A C 1
ATOM 1581 O O . ILE A 1 197 ? -7.168 -16.891 -15.328 1 98.62 197 ILE A O 1
ATOM 1585 N N . VAL A 1 198 ? -5.762 -18.578 -15.945 1 98.56 198 VAL A N 1
ATOM 1586 C CA . VAL A 1 198 ? -6.453 -19.625 -15.188 1 98.56 198 VAL A CA 1
ATOM 1587 C C . VAL A 1 198 ? -5.512 -20.203 -14.141 1 98.56 198 VAL A C 1
ATOM 1589 O O . VAL A 1 198 ? -4.457 -20.75 -14.477 1 98.56 198 VAL A O 1
ATOM 1592 N N . ALA A 1 199 ? -5.836 -20.062 -12.922 1 98.25 199 ALA A N 1
ATOM 1593 C CA . ALA A 1 199 ? -5.176 -20.781 -11.844 1 98.25 199 ALA A CA 1
ATOM 1594 C C . ALA A 1 199 ? -5.879 -22.109 -11.562 1 98.25 199 ALA A C 1
ATOM 1596 O O . ALA A 1 199 ? -7.082 -22.141 -11.305 1 98.25 199 ALA A O 1
ATOM 1597 N N . ASP A 1 200 ? -5.148 -23.219 -11.617 1 98.06 200 ASP A N 1
ATOM 1598 C CA . ASP A 1 200 ? -5.719 -24.562 -11.586 1 98.06 200 ASP A CA 1
ATOM 1599 C C . ASP A 1 200 ? -5.09 -25.391 -10.477 1 98.06 200 ASP A C 1
ATOM 1601 O O . ASP A 1 200 ? -3.889 -25.672 -10.508 1 98.06 200 ASP A O 1
ATOM 1605 N N . ASP A 1 201 ? -5.898 -25.766 -9.523 1 96.5 201 ASP A N 1
ATOM 1606 C CA . ASP A 1 201 ? -5.379 -26.625 -8.461 1 96.5 201 ASP A CA 1
ATOM 1607 C C . ASP A 1 201 ? -6.078 -27.984 -8.469 1 96.5 201 ASP A C 1
ATOM 1609 O O . ASP A 1 201 ? -6.305 -28.578 -7.41 1 96.5 201 ASP A O 1
ATOM 1613 N N . SER A 1 202 ? -6.465 -28.453 -9.609 1 95.69 202 SER A N 1
ATOM 1614 C CA . SER A 1 202 ? -7.09 -29.766 -9.781 1 95.69 202 SER A CA 1
ATOM 1615 C C . SER A 1 202 ? -6.113 -30.891 -9.453 1 95.69 202 SER A C 1
ATOM 1617 O O . SER A 1 202 ? -4.898 -30.688 -9.484 1 95.69 202 SER A O 1
ATOM 1619 N N . LEU A 1 203 ? -6.637 -32.031 -9.156 1 93.62 203 LEU A N 1
ATOM 1620 C CA . LEU A 1 203 ? -5.832 -33.219 -8.805 1 93.62 203 LEU A CA 1
ATOM 1621 C C . LEU A 1 203 ? -5.031 -33.688 -10.008 1 93.62 203 LEU A C 1
ATOM 1623 O O . LEU A 1 203 ? -3.852 -34.031 -9.875 1 93.62 203 LEU A O 1
ATOM 1627 N N . LYS A 1 204 ? -5.66 -33.719 -11.102 1 93.19 204 LYS A N 1
ATOM 1628 C CA . LYS A 1 204 ? -5.047 -34.031 -12.391 1 93.19 204 LYS A CA 1
ATOM 1629 C C . LYS A 1 204 ? -5.395 -32.969 -13.438 1 93.19 204 LYS A C 1
ATOM 1631 O O . LYS A 1 204 ? -6.359 -33.125 -14.188 1 93.19 204 LYS A O 1
ATOM 1636 N N . PRO A 1 205 ? -4.582 -32 -13.484 1 94.62 205 PRO A N 1
ATOM 1637 C CA . PRO A 1 205 ? -4.902 -30.891 -14.398 1 94.62 205 PRO A CA 1
ATOM 1638 C C . PRO A 1 205 ? -5.004 -31.344 -15.852 1 94.62 205 PRO A C 1
ATOM 1640 O O . PRO A 1 205 ? -4.234 -32.188 -16.297 1 94.62 205 PRO A O 1
ATOM 1643 N N . GLU A 1 206 ? -5.969 -30.797 -16.484 1 95.06 206 GLU A N 1
ATOM 1644 C CA . GLU A 1 206 ? -6.148 -31 -17.922 1 95.06 206 GLU A CA 1
ATOM 1645 C C . GLU A 1 206 ? -5.66 -29.797 -18.719 1 95.06 206 GLU A C 1
ATOM 1647 O O . GLU A 1 206 ? -5.551 -28.688 -18.172 1 95.06 206 GLU A O 1
ATOM 1652 N N . ASN A 1 207 ? -5.34 -30.109 -19.906 1 92.81 207 ASN A N 1
ATOM 1653 C CA . ASN A 1 207 ? -4.949 -29 -20.781 1 92.81 207 ASN A CA 1
ATOM 1654 C C . ASN A 1 207 ? -6.121 -28.062 -21.047 1 92.81 207 ASN A C 1
ATOM 1656 O O . ASN A 1 207 ? -7.25 -28.516 -21.266 1 92.81 207 ASN A O 1
ATOM 1660 N N . VAL A 1 208 ? -5.852 -26.844 -20.984 1 95.06 208 VAL A N 1
ATOM 1661 C CA . VAL A 1 208 ? -6.824 -25.812 -21.328 1 95.06 208 VAL A CA 1
ATOM 1662 C C . VAL A 1 208 ? -6.418 -25.141 -22.641 1 95.06 208 VAL A C 1
ATOM 1664 O O . VAL A 1 208 ? -5.648 -24.172 -22.641 1 95.06 208 VAL A O 1
ATOM 1667 N N . PRO A 1 209 ? -6.949 -25.562 -23.719 1 90.44 209 PRO A N 1
ATOM 1668 C CA . PRO A 1 209 ? -6.523 -25.047 -25.016 1 90.44 209 PRO A CA 1
ATOM 1669 C C . PRO A 1 209 ? -7.141 -23.688 -25.344 1 90.44 209 PRO A C 1
ATOM 1671 O O . PRO A 1 209 ? -8.18 -23.328 -24.781 1 90.44 209 PRO A O 1
ATOM 1674 N N . GLY A 1 210 ? -6.5 -23.016 -26.203 1 91.81 210 GLY A N 1
ATOM 1675 C CA . GLY A 1 210 ? -7.039 -21.766 -26.703 1 91.81 210 GLY A CA 1
ATOM 1676 C C . GLY A 1 210 ? -5.984 -20.688 -26.859 1 91.81 210 GLY A C 1
ATOM 1677 O O . GLY A 1 210 ? -4.863 -20.828 -26.359 1 91.81 210 GLY A O 1
ATOM 1678 N N . ASN A 1 211 ? -6.477 -19.688 -27.516 1 93.62 211 ASN A N 1
ATOM 1679 C CA . ASN A 1 211 ? -5.566 -18.578 -27.766 1 93.62 211 ASN A CA 1
ATOM 1680 C C . ASN A 1 211 ? -5.5 -17.625 -26.578 1 93.62 211 ASN A C 1
ATOM 1682 O O . ASN A 1 211 ? -6.512 -17.375 -25.938 1 93.62 211 ASN A O 1
ATOM 1686 N N . ASN A 1 212 ? -4.32 -17.156 -26.312 1 97.19 212 ASN A N 1
ATOM 1687 C CA . ASN A 1 212 ? -4.086 -16.109 -25.328 1 97.19 212 ASN A CA 1
ATOM 1688 C C . ASN A 1 212 ? -4.59 -16.5 -23.938 1 97.19 212 ASN A C 1
ATOM 1690 O O . ASN A 1 212 ? -5.242 -15.711 -23.266 1 97.19 212 ASN A O 1
ATOM 1694 N N . ILE A 1 213 ? -4.402 -17.781 -23.594 1 98 213 ILE A N 1
ATOM 1695 C CA . ILE A 1 213 ? -4.734 -18.312 -22.281 1 98 213 ILE A CA 1
ATOM 1696 C C . ILE A 1 213 ? -3.459 -18.734 -21.562 1 98 213 ILE A C 1
ATOM 1698 O O . ILE A 1 213 ? -2.625 -19.453 -22.125 1 98 213 ILE A O 1
ATOM 1702 N N . GLU A 1 214 ? -3.256 -18.219 -20.438 1 97.56 214 GLU A N 1
ATOM 1703 C CA . GLU A 1 214 ? -2.197 -18.703 -19.547 1 97.56 214 GLU A CA 1
ATOM 1704 C C . GLU A 1 214 ? -2.762 -19.609 -18.469 1 97.56 214 GLU A C 1
ATOM 1706 O O . GLU A 1 214 ? -3.639 -19.203 -17.703 1 97.56 214 GLU A O 1
ATOM 1711 N N . HIS A 1 215 ? -2.227 -20.797 -18.469 1 97.44 215 HIS A N 1
ATOM 1712 C CA . HIS A 1 215 ? -2.697 -21.828 -17.547 1 97.44 215 HIS A CA 1
ATOM 1713 C C . HIS A 1 215 ? -1.649 -22.141 -16.484 1 97.44 215 HIS A C 1
ATOM 1715 O O . HIS A 1 215 ? -0.569 -22.641 -16.797 1 97.44 215 HIS A O 1
ATOM 1721 N N . TYR A 1 216 ? -1.93 -21.797 -15.227 1 97.69 216 TYR A N 1
ATOM 1722 C CA . TYR A 1 216 ? -1.033 -22.031 -14.094 1 97.69 216 TYR A CA 1
ATOM 1723 C C . TYR A 1 216 ? -1.514 -23.203 -13.258 1 97.69 216 TYR A C 1
ATOM 1725 O O . TYR A 1 216 ? -2.684 -23.266 -12.875 1 97.69 216 TYR A O 1
ATOM 1733 N N . ILE A 1 217 ? -0.56 -24.094 -12.898 1 96.81 217 ILE A N 1
ATOM 1734 C CA . ILE A 1 217 ? -0.907 -25.281 -12.125 1 96.81 217 ILE A CA 1
ATOM 1735 C C . ILE A 1 217 ? -0.358 -25.156 -10.703 1 96.81 217 ILE A C 1
ATOM 1737 O O . ILE A 1 217 ? 0.835 -24.891 -10.516 1 96.81 217 ILE A O 1
ATOM 1741 N N . MET A 1 218 ? -1.261 -25.266 -9.781 1 96.94 218 MET A N 1
ATOM 1742 C CA . MET A 1 218 ? -0.929 -25.203 -8.359 1 96.94 218 MET A CA 1
ATOM 1743 C C . MET A 1 218 ? -0.934 -26.594 -7.738 1 96.94 218 MET A C 1
ATOM 1745 O O . MET A 1 218 ? -1.418 -27.547 -8.344 1 96.94 218 MET A O 1
ATOM 1749 N N . PRO A 1 219 ? -0.345 -26.688 -6.477 1 94.62 219 PRO A N 1
ATOM 1750 C CA . PRO A 1 219 ? -0.556 -27.938 -5.758 1 94.62 219 PRO A CA 1
ATOM 1751 C C . PRO A 1 219 ? -2.033 -28.297 -5.621 1 94.62 219 PRO A C 1
ATOM 1753 O O . PRO A 1 219 ? -2.889 -27.422 -5.582 1 94.62 219 PRO A O 1
ATOM 1756 N N . PRO A 1 220 ? -2.32 -29.641 -5.586 1 93.5 220 PRO A N 1
ATOM 1757 C CA . PRO A 1 220 ? -3.721 -30.078 -5.57 1 93.5 220 PRO A CA 1
ATOM 1758 C C . PRO A 1 220 ? -4.5 -29.5 -4.387 1 93.5 220 PRO A C 1
ATOM 1760 O O . PRO A 1 220 ? -4.012 -29.531 -3.256 1 93.5 220 PRO A O 1
ATOM 1763 N N . ALA A 1 221 ? -5.664 -28.891 -4.676 1 92.88 221 ALA A N 1
ATOM 1764 C CA . ALA A 1 221 ? -6.621 -28.391 -3.695 1 92.88 221 ALA A CA 1
ATOM 1765 C C . ALA A 1 221 ? -5.996 -27.297 -2.838 1 92.88 221 ALA A C 1
ATOM 1767 O O . ALA A 1 221 ? -6.246 -27.219 -1.632 1 92.88 221 ALA A O 1
ATOM 1768 N N . GLN A 1 222 ? -5.188 -26.547 -3.457 1 91.62 222 GLN A N 1
ATOM 1769 C CA . GLN A 1 222 ? -4.492 -25.484 -2.76 1 91.62 222 GLN A CA 1
ATOM 1770 C C . GLN A 1 222 ? -5.48 -24.453 -2.203 1 91.62 222 GLN A C 1
ATOM 1772 O O . GLN A 1 222 ? -5.219 -23.828 -1.174 1 91.62 222 GLN A O 1
ATOM 1777 N N . GLY A 1 223 ? -6.59 -24.188 -2.965 1 91.25 223 GLY A N 1
ATOM 1778 C CA . GLY A 1 223 ? -7.625 -23.328 -2.408 1 91.25 223 GLY A CA 1
ATOM 1779 C C . GLY A 1 223 ? -7.969 -22.156 -3.303 1 91.25 223 GLY A C 1
ATOM 1780 O O . GLY A 1 223 ? -7.207 -21.812 -4.211 1 91.25 223 GLY A O 1
ATOM 1781 N N . TRP A 1 224 ? -9.094 -21.531 -2.908 1 90.56 224 TRP A N 1
ATOM 1782 C CA . TRP A 1 224 ? -9.703 -20.484 -3.721 1 90.56 224 TRP A CA 1
ATOM 1783 C C . TRP A 1 224 ? -8.852 -19.219 -3.719 1 90.56 224 TRP A C 1
ATOM 1785 O O . TRP A 1 224 ? -8.406 -18.766 -4.773 1 90.56 224 TRP A O 1
ATOM 1795 N N . PHE A 1 225 ? -8.516 -18.703 -2.539 1 94.25 225 PHE A N 1
ATOM 1796 C CA . PHE A 1 225 ? -7.809 -17.422 -2.455 1 94.25 225 PHE A CA 1
ATOM 1797 C C . PHE A 1 225 ? -6.363 -17.578 -2.914 1 94.25 225 PHE A C 1
ATOM 1799 O O . PHE A 1 225 ? -5.789 -16.641 -3.48 1 94.25 225 PHE A O 1
ATOM 1806 N N . ALA A 1 226 ? -5.801 -18.766 -2.725 1 95.56 226 ALA A N 1
ATOM 1807 C CA . ALA A 1 226 ? -4.477 -19.016 -3.287 1 95.56 226 ALA A CA 1
ATOM 1808 C C . ALA A 1 226 ? -4.488 -18.875 -4.805 1 95.56 226 ALA A C 1
ATOM 1810 O O . ALA A 1 226 ? -3.58 -18.266 -5.387 1 95.56 226 ALA A O 1
ATOM 1811 N N . GLY A 1 227 ? -5.484 -19.406 -5.383 1 97 227 GLY A N 1
ATOM 1812 C CA . GLY A 1 227 ? -5.621 -19.312 -6.828 1 97 227 GLY A CA 1
ATOM 1813 C C . GLY A 1 227 ? -5.855 -17.891 -7.305 1 97 227 GLY A C 1
ATOM 1814 O O . GLY A 1 227 ? -5.285 -17.453 -8.305 1 97 227 GLY A O 1
ATOM 1815 N N . ARG A 1 228 ? -6.707 -17.156 -6.602 1 96.75 228 ARG A N 1
ATOM 1816 C CA . ARG A 1 228 ? -6.945 -15.766 -6.945 1 96.75 228 ARG A CA 1
ATOM 1817 C C . ARG A 1 228 ? -5.66 -14.953 -6.848 1 96.75 228 ARG A C 1
ATOM 1819 O O . ARG A 1 228 ? -5.352 -14.164 -7.746 1 96.75 228 ARG A O 1
ATOM 1826 N N . ASN A 1 229 ? -4.973 -15.156 -5.816 1 96.56 229 ASN A N 1
ATOM 1827 C CA . ASN A 1 229 ? -3.705 -14.469 -5.617 1 96.56 229 ASN A CA 1
ATOM 1828 C C . ASN A 1 229 ? -2.727 -14.742 -6.754 1 96.56 229 ASN A C 1
ATOM 1830 O O . ASN A 1 229 ? -2.066 -13.828 -7.246 1 96.56 229 ASN A O 1
ATOM 1834 N N . LEU A 1 230 ? -2.676 -16 -7.039 1 97.56 230 LEU A N 1
ATOM 1835 C CA . LEU A 1 230 ? -1.782 -16.375 -8.133 1 97.56 230 LEU A CA 1
ATOM 1836 C C . LEU A 1 230 ? -2.154 -15.648 -9.414 1 97.56 230 LEU A C 1
ATOM 1838 O O . LEU A 1 230 ? -1.295 -15.055 -10.062 1 97.56 230 LEU A O 1
ATOM 1842 N N . ALA A 1 231 ? -3.354 -15.68 -9.734 1 98 231 ALA A N 1
ATOM 1843 C CA . ALA A 1 231 ? -3.793 -15.039 -10.969 1 98 231 ALA A CA 1
ATOM 1844 C C . ALA A 1 231 ? -3.514 -13.539 -10.945 1 98 231 ALA A C 1
ATOM 1846 O O . ALA A 1 231 ? -2.99 -12.984 -11.914 1 98 231 ALA A O 1
ATOM 1847 N N . VAL A 1 232 ? -3.822 -12.891 -9.875 1 97.75 232 VAL A N 1
ATOM 1848 C CA . VAL A 1 232 ? -3.613 -11.453 -9.719 1 97.75 232 VAL A CA 1
ATOM 1849 C C . VAL A 1 232 ? -2.127 -11.133 -9.852 1 97.75 232 VAL A C 1
ATOM 1851 O O . VAL A 1 232 ? -1.757 -10.125 -10.461 1 97.75 232 VAL A O 1
ATOM 1854 N N . SER A 1 233 ? -1.314 -11.984 -9.336 1 97 233 SER A N 1
ATOM 1855 C CA . SER A 1 233 ? 0.122 -11.734 -9.297 1 97 233 SER A CA 1
ATOM 1856 C C . SER A 1 233 ? 0.713 -11.711 -10.703 1 97 233 SER A C 1
ATOM 1858 O O . SER A 1 233 ? 1.821 -11.211 -10.914 1 97 233 SER A O 1
ATOM 1860 N N . GLN A 1 234 ? -0.015 -12.18 -11.719 1 97.56 234 GLN A N 1
ATOM 1861 C CA . GLN A 1 234 ? 0.536 -12.336 -13.062 1 97.56 234 GLN A CA 1
ATOM 1862 C C . GLN A 1 234 ? 0.042 -11.227 -13.984 1 97.56 234 GLN A C 1
ATOM 1864 O O . GLN A 1 234 ? 0.452 -11.156 -15.148 1 97.56 234 GLN A O 1
ATOM 1869 N N . LEU A 1 235 ? -0.729 -10.336 -13.492 1 97.12 235 LEU A N 1
ATOM 1870 C CA . LEU A 1 235 ? -1.39 -9.328 -14.305 1 97.12 235 LEU A CA 1
ATOM 1871 C C . LEU A 1 235 ? -0.398 -8.258 -14.75 1 97.12 235 LEU A C 1
ATOM 1873 O O . LEU A 1 235 ? 0.479 -7.855 -13.977 1 97.12 235 LEU A O 1
ATOM 1877 N N . THR A 1 236 ? -0.615 -7.754 -15.945 1 95 236 THR A N 1
ATOM 1878 C CA . THR A 1 236 ? 0.15 -6.625 -16.469 1 95 236 THR A CA 1
ATOM 1879 C C . THR A 1 236 ? -0.781 -5.516 -16.953 1 95 236 THR A C 1
ATOM 1881 O O . THR A 1 236 ? -0.324 -4.441 -17.328 1 95 236 THR A O 1
ATOM 1884 N N . THR A 1 237 ? -2.062 -5.809 -16.984 1 97.25 237 THR A N 1
ATOM 1885 C CA . THR A 1 237 ? -3.045 -4.82 -17.406 1 97.25 237 THR A CA 1
ATOM 1886 C C . THR A 1 237 ? -3.496 -3.965 -16.219 1 97.25 237 THR A C 1
ATOM 1888 O O . THR A 1 237 ? -3.436 -4.406 -15.07 1 97.25 237 THR A O 1
ATOM 1891 N N . LYS A 1 238 ? -3.977 -2.768 -16.578 1 97 238 LYS A N 1
ATOM 1892 C CA . LYS A 1 238 ? -4.418 -1.801 -15.578 1 97 238 LYS A CA 1
ATOM 1893 C C . LYS A 1 238 ? -5.586 -2.35 -14.758 1 97 238 LYS A C 1
ATOM 1895 O O . LYS A 1 238 ? -5.672 -2.115 -13.555 1 97 238 LYS A O 1
ATOM 1900 N N . TYR A 1 239 ? -6.457 -3.107 -15.438 1 98.5 239 TYR A N 1
ATOM 1901 C CA . TYR A 1 239 ? -7.633 -3.697 -14.812 1 98.5 239 TYR A CA 1
ATOM 1902 C C . TYR A 1 239 ? -7.664 -5.207 -15.023 1 98.5 239 TYR A C 1
ATOM 1904 O O . TYR A 1 239 ? -7.027 -5.723 -15.945 1 98.5 239 TYR A O 1
ATOM 1912 N N . PHE A 1 240 ? -8.422 -5.82 -14.133 1 98.75 240 PHE A N 1
ATOM 1913 C CA . PHE A 1 240 ? -8.789 -7.207 -14.375 1 98.75 240 PHE A CA 1
ATOM 1914 C C . PHE A 1 240 ? -10.25 -7.453 -14.016 1 98.75 240 PHE A C 1
ATOM 1916 O O . PHE A 1 240 ? -10.836 -6.707 -13.227 1 98.75 240 PHE A O 1
ATOM 1923 N N . LEU A 1 241 ? -10.789 -8.352 -14.711 1 98.81 241 LEU A N 1
ATOM 1924 C CA . LEU A 1 241 ? -12.125 -8.836 -14.383 1 98.81 241 LEU A CA 1
ATOM 1925 C C . LEU A 1 241 ? -12.062 -10.219 -13.75 1 98.81 241 LEU A C 1
ATOM 1927 O O . LEU A 1 241 ? -11.547 -11.164 -14.352 1 98.81 241 LEU A O 1
ATOM 1931 N N . TRP A 1 242 ? -12.555 -10.328 -12.57 1 98.5 242 TRP A N 1
ATOM 1932 C CA . TRP A 1 242 ? -12.672 -11.641 -11.938 1 98.5 242 TRP A CA 1
ATOM 1933 C C . TRP A 1 242 ? -13.992 -12.312 -12.305 1 98.5 242 TRP A C 1
ATOM 1935 O O . TRP A 1 242 ? -15.055 -11.695 -12.219 1 98.5 242 TRP A O 1
ATOM 1945 N N . VAL A 1 243 ? -13.914 -13.586 -12.641 1 98.31 243 VAL A N 1
ATOM 1946 C CA . VAL A 1 243 ? -15.102 -14.398 -12.891 1 98.31 243 VAL A CA 1
ATOM 1947 C C . VAL A 1 243 ? -14.906 -15.789 -12.297 1 98.31 243 VAL A C 1
ATOM 1949 O O . VAL A 1 243 ? -13.797 -16.328 -12.297 1 98.31 243 VAL A O 1
ATOM 1952 N N . ASP A 1 244 ? -15.977 -16.344 -11.758 1 96.56 244 ASP A N 1
ATOM 1953 C CA . ASP A 1 244 ? -15.93 -17.75 -11.391 1 96.56 244 ASP A CA 1
ATOM 1954 C C . ASP A 1 244 ? -15.953 -18.641 -12.625 1 96.56 244 ASP A C 1
ATOM 1956 O O . ASP A 1 244 ? -16.438 -18.234 -13.688 1 96.56 244 ASP A O 1
ATOM 1960 N N . ASP A 1 245 ? -15.445 -19.859 -12.484 1 96.75 245 ASP A N 1
ATOM 1961 C CA . ASP A 1 245 ? -15.234 -20.719 -13.648 1 96.75 245 ASP A CA 1
ATOM 1962 C C . ASP A 1 245 ? -16.562 -21.281 -14.156 1 96.75 245 ASP A C 1
ATOM 1964 O O . ASP A 1 245 ? -16.609 -21.891 -15.234 1 96.75 245 ASP A O 1
ATOM 1968 N N . ASP A 1 246 ? -17.656 -21.047 -13.398 1 96.56 246 ASP A N 1
ATOM 1969 C CA . ASP A 1 246 ? -18.953 -21.531 -13.844 1 96.56 246 ASP A CA 1
ATOM 1970 C C . ASP A 1 246 ? -19.859 -20.375 -14.273 1 96.56 246 ASP A C 1
ATOM 1972 O O . ASP A 1 246 ? -21.094 -20.5 -14.25 1 96.56 246 ASP A O 1
ATOM 1976 N N . PHE A 1 247 ? -19.281 -19.281 -14.586 1 98 247 PHE A N 1
ATOM 1977 C CA . PHE A 1 247 ? -20.047 -18.156 -15.148 1 98 247 PHE A CA 1
ATOM 1978 C C . PHE A 1 247 ? -20.125 -18.281 -16.672 1 98 247 PHE A C 1
ATOM 1980 O O . PHE A 1 247 ? -19.469 -19.141 -17.266 1 98 247 PHE A O 1
ATOM 1987 N N . GLU A 1 248 ? -20.969 -17.453 -17.281 1 98.06 248 GLU A N 1
ATOM 1988 C CA . GLU A 1 248 ? -21.156 -17.391 -18.734 1 98.06 248 GLU A CA 1
ATOM 1989 C C . GLU A 1 248 ? -21.375 -15.961 -19.203 1 98.06 248 GLU A C 1
ATOM 1991 O O . GLU A 1 248 ? -22.266 -15.266 -18.703 1 98.06 248 GLU A O 1
ATOM 1996 N N . PHE A 1 249 ? -20.547 -15.562 -20.156 1 98.12 249 PHE A N 1
ATOM 1997 C CA . PHE A 1 249 ? -20.672 -14.211 -20.672 1 98.12 249 PHE A CA 1
ATOM 1998 C C . PHE A 1 249 ? -21.938 -14.062 -21.516 1 98.12 249 PHE A C 1
ATOM 2000 O O . PHE A 1 249 ? -22.281 -14.953 -22.297 1 98.12 249 PHE A O 1
ATOM 2007 N N . LEU A 1 250 ? -22.516 -12.953 -21.344 1 96.19 250 LEU A N 1
ATOM 2008 C CA . LEU A 1 250 ? -23.719 -12.547 -22.062 1 96.19 250 LEU A CA 1
ATOM 2009 C C . LEU A 1 250 ? -23.469 -11.266 -22.859 1 96.19 250 LEU A C 1
ATOM 2011 O O . LEU A 1 250 ? -22.391 -10.68 -22.766 1 96.19 250 LEU A O 1
ATOM 2015 N N . SER A 1 251 ? -24.516 -10.891 -23.641 1 93.94 251 SER A N 1
ATOM 2016 C CA . SER A 1 251 ? -24.422 -9.617 -24.359 1 93.94 251 SER A CA 1
ATOM 2017 C C . SER A 1 251 ? -24.344 -8.453 -23.375 1 93.94 251 SER A C 1
ATOM 2019 O O . SER A 1 251 ? -23.734 -7.422 -23.688 1 93.94 251 SER A O 1
ATOM 2021 N N . GLU A 1 252 ? -24.828 -8.656 -22.141 1 92.56 252 GLU A N 1
ATOM 2022 C CA . GLU A 1 252 ? -24.891 -7.609 -21.125 1 92.56 252 GLU A CA 1
ATOM 2023 C C . GLU A 1 252 ? -23.594 -7.547 -20.312 1 92.56 252 GLU A C 1
ATOM 2025 O O . GLU A 1 252 ? -23.422 -6.648 -19.484 1 92.56 252 GLU A O 1
ATOM 2030 N N . THR A 1 253 ? -22.703 -8.453 -20.453 1 94.81 253 THR A N 1
ATOM 2031 C CA . THR A 1 253 ? -21.484 -8.43 -19.672 1 94.81 253 THR A CA 1
ATOM 2032 C C . THR A 1 253 ? -20.688 -7.152 -19.922 1 94.81 253 THR A C 1
ATOM 2034 O O . THR A 1 253 ? -20.25 -6.484 -18.984 1 94.81 253 THR A O 1
ATOM 2037 N N . ARG A 1 254 ? -20.453 -6.594 -21.094 1 95.44 254 ARG A N 1
ATOM 2038 C CA . ARG A 1 254 ? -19.922 -5.316 -21.547 1 95.44 254 ARG A CA 1
ATOM 2039 C C . ARG A 1 254 ? -18.766 -4.863 -20.688 1 95.44 254 ARG A C 1
ATOM 2041 O O . ARG A 1 254 ? -18.875 -3.898 -19.922 1 95.44 254 ARG A O 1
ATOM 2048 N N . ILE A 1 255 ? -17.594 -5.363 -20.828 1 98 255 ILE A N 1
ATOM 2049 C CA . ILE A 1 255 ? -16.391 -5.016 -20.078 1 98 255 ILE A CA 1
ATOM 2050 C C . ILE A 1 255 ? -16.062 -3.541 -20.297 1 98 255 ILE A C 1
ATOM 2052 O O . ILE A 1 255 ? -15.586 -2.865 -19.375 1 98 255 ILE A O 1
ATOM 2056 N N . GLU A 1 256 ? -16.391 -2.986 -21.453 1 97.5 256 GLU A N 1
ATOM 2057 C CA . GLU A 1 256 ? -16.109 -1.59 -21.781 1 97.5 256 GLU A CA 1
ATOM 2058 C C . GLU A 1 256 ? -16.844 -0.647 -20.828 1 97.5 256 GLU A C 1
ATOM 2060 O O . GLU A 1 256 ? -16.297 0.387 -20.438 1 97.5 256 GLU A O 1
ATOM 2065 N N . SER A 1 257 ? -18.031 -1.041 -20.5 1 97 257 SER A N 1
ATOM 2066 C CA . SER A 1 257 ? -18.797 -0.2 -19.594 1 97 257 SER A CA 1
ATOM 2067 C C . SER A 1 257 ? -18.156 -0.157 -18.203 1 97 257 SER A C 1
ATOM 2069 O O . SER A 1 257 ? -18.125 0.895 -17.562 1 97 257 SER A O 1
ATOM 2071 N N . PHE A 1 258 ? -17.688 -1.333 -17.703 1 97.75 258 PHE A N 1
ATOM 2072 C CA . PHE A 1 258 ? -16.922 -1.354 -16.453 1 97.75 258 PHE A CA 1
ATOM 2073 C C . PHE A 1 258 ? -15.766 -0.363 -16.516 1 97.75 258 PHE A C 1
ATOM 2075 O O . PHE A 1 258 ? -15.602 0.463 -15.609 1 97.75 258 PHE A O 1
ATOM 2082 N N . VAL A 1 259 ? -15.008 -0.452 -17.562 1 97.75 259 VAL A N 1
ATOM 2083 C CA . VAL A 1 259 ? -13.781 0.329 -17.719 1 97.75 259 VAL A CA 1
ATOM 2084 C C . VAL A 1 259 ? -14.125 1.816 -17.781 1 97.75 259 VAL A C 1
ATOM 2086 O O . VAL A 1 259 ? -13.43 2.646 -17.203 1 97.75 259 VAL A O 1
ATOM 2089 N N . GLU A 1 260 ? -15.125 2.135 -18.469 1 96.62 260 GLU A N 1
ATOM 2090 C CA . GLU A 1 260 ? -15.539 3.527 -18.609 1 96.62 260 GLU A CA 1
ATOM 2091 C C . GLU A 1 260 ? -15.836 4.145 -17.234 1 96.62 260 GLU A C 1
ATOM 2093 O O . GLU A 1 260 ? -15.406 5.266 -16.953 1 96.62 260 GLU A O 1
ATOM 2098 N N . ILE A 1 261 ? -16.578 3.453 -16.438 1 97.19 261 ILE A N 1
ATOM 2099 C CA . ILE A 1 261 ? -16.922 3.953 -15.109 1 97.19 261 ILE A CA 1
ATOM 2100 C C . ILE A 1 261 ? -15.648 4.102 -14.273 1 97.19 261 ILE A C 1
ATOM 2102 O O . ILE A 1 261 ? -15.445 5.133 -13.633 1 97.19 261 ILE A O 1
ATOM 2106 N N . MET A 1 262 ? -14.781 3.119 -14.328 1 96.81 262 MET A N 1
ATOM 2107 C CA . MET A 1 262 ? -13.547 3.139 -13.539 1 96.81 262 MET A CA 1
ATOM 2108 C C . MET A 1 262 ? -12.641 4.281 -13.984 1 96.81 262 MET A C 1
ATOM 2110 O O . MET A 1 262 ? -11.984 4.918 -13.156 1 96.81 262 MET A O 1
ATOM 2114 N N . GLU A 1 263 ? -12.539 4.523 -15.289 1 94.88 263 GLU A N 1
ATOM 2115 C CA . GLU A 1 263 ? -11.703 5.609 -15.805 1 94.88 263 GLU A CA 1
ATOM 2116 C C . GLU A 1 263 ? -12.281 6.973 -15.43 1 94.88 263 GLU A C 1
ATOM 2118 O O . GLU A 1 263 ? -11.531 7.926 -15.211 1 94.88 263 GLU A O 1
ATOM 2123 N N . ALA A 1 264 ? -13.578 7.055 -15.328 1 94.81 264 ALA A N 1
ATOM 2124 C CA . ALA A 1 264 ? -14.242 8.312 -14.984 1 94.81 264 ALA A CA 1
ATOM 2125 C C . ALA A 1 264 ? -14.078 8.625 -13.5 1 94.81 264 ALA A C 1
ATOM 2127 O O . ALA A 1 264 ? -14.164 9.781 -13.086 1 94.81 264 ALA A O 1
ATOM 2128 N N . LEU A 1 265 ? -13.961 7.605 -12.742 1 94.62 265 LEU A N 1
ATOM 2129 C CA . LEU A 1 265 ? -13.844 7.75 -11.297 1 94.62 265 LEU A CA 1
ATOM 2130 C C . LEU A 1 265 ? -12.508 7.188 -10.805 1 94.62 265 LEU A C 1
ATOM 2132 O O . LEU A 1 265 ? -12.453 6.062 -10.297 1 94.62 265 LEU A O 1
ATOM 2136 N N . PRO A 1 266 ? -11.523 7.957 -10.781 1 92.44 266 PRO A N 1
ATOM 2137 C CA . PRO A 1 266 ? -10.18 7.453 -10.508 1 92.44 266 PRO A CA 1
ATOM 2138 C C . PRO A 1 266 ? -10.031 6.891 -9.102 1 92.44 266 PRO A C 1
ATOM 2140 O O . PRO A 1 266 ? -9.172 6.031 -8.859 1 92.44 266 PRO A O 1
ATOM 2143 N N . ASP A 1 267 ? -10.836 7.254 -8.203 1 93.56 267 ASP A N 1
ATOM 2144 C CA . ASP A 1 267 ? -10.688 6.801 -6.828 1 93.56 267 ASP A CA 1
ATOM 2145 C C . ASP A 1 267 ? -11.281 5.406 -6.641 1 93.56 267 ASP A C 1
ATOM 2147 O O . ASP A 1 267 ? -11.031 4.75 -5.629 1 93.56 267 ASP A O 1
ATOM 2151 N N . LEU A 1 268 ? -12.07 4.934 -7.551 1 96.81 268 LEU A N 1
ATOM 2152 C CA . LEU A 1 268 ? -12.68 3.613 -7.434 1 96.81 268 LEU A CA 1
ATOM 2153 C C . LEU A 1 268 ? -11.648 2.518 -7.66 1 96.81 268 LEU A C 1
ATOM 2155 O O . LEU A 1 268 ? -10.82 2.619 -8.57 1 96.81 268 LEU A O 1
ATOM 2159 N N . ASP A 1 269 ? -11.711 1.51 -6.832 1 98.25 269 ASP A N 1
ATOM 2160 C CA . ASP A 1 269 ? -10.75 0.415 -6.941 1 98.25 269 ASP A CA 1
ATOM 2161 C C . ASP A 1 269 ? -11.422 -0.858 -7.449 1 98.25 269 ASP A C 1
ATOM 2163 O O . ASP A 1 269 ? -10.789 -1.671 -8.125 1 98.25 269 ASP A O 1
ATOM 2167 N N . VAL A 1 270 ? -12.641 -1.075 -7.027 1 98.75 270 VAL A N 1
ATOM 2168 C CA . VAL A 1 270 ? -13.375 -2.289 -7.363 1 98.75 270 VAL A CA 1
ATOM 2169 C C . VAL A 1 270 ? -14.805 -1.93 -7.777 1 98.75 270 VAL A C 1
ATOM 2171 O O . VAL A 1 270 ? -15.477 -1.152 -7.098 1 98.75 270 VAL A O 1
ATOM 2174 N N . LEU A 1 271 ? -15.195 -2.441 -8.875 1 98.75 271 LEU A N 1
ATOM 2175 C CA . LEU A 1 271 ? -16.562 -2.244 -9.375 1 98.75 271 LEU A CA 1
ATOM 2176 C C . LEU A 1 271 ? -17.234 -3.582 -9.633 1 98.75 271 LEU A C 1
ATOM 2178 O O . LEU A 1 271 ? -16.859 -4.312 -10.547 1 98.75 271 LEU A O 1
ATOM 2182 N N . GLY A 1 272 ? -18.266 -3.836 -8.82 1 98.56 272 GLY A N 1
ATOM 2183 C CA . GLY A 1 272 ? -19.016 -5.078 -8.945 1 98.56 272 GLY A CA 1
ATOM 2184 C C . GLY A 1 272 ? -20.172 -4.98 -9.914 1 98.56 272 GLY A C 1
ATOM 2185 O O . GLY A 1 272 ? -20.781 -3.918 -10.055 1 98.56 272 GLY A O 1
ATOM 2186 N N . GLY A 1 273 ? -20.453 -6.09 -10.539 1 97.56 273 GLY A N 1
ATOM 2187 C CA . GLY A 1 273 ? -21.625 -6.207 -11.398 1 97.56 273 GLY A CA 1
ATOM 2188 C C . GLY A 1 273 ? -22.719 -7.078 -10.797 1 97.56 273 GLY A C 1
ATOM 2189 O O . GLY A 1 273 ? -22.969 -7.027 -9.594 1 97.56 273 GLY A O 1
ATOM 2190 N N . GLU A 1 274 ? -23.438 -7.734 -11.805 1 96.69 274 GLU A N 1
ATOM 2191 C CA . GLU A 1 274 ? -24.547 -8.602 -11.422 1 96.69 274 GLU A CA 1
ATOM 2192 C C . GLU A 1 274 ? -24.359 -10.016 -11.961 1 96.69 274 GLU A C 1
ATOM 2194 O O . GLU A 1 274 ? -23.875 -10.203 -13.078 1 96.69 274 GLU A O 1
ATOM 2199 N N . VAL A 1 275 ? -24.703 -10.953 -11.07 1 96.5 275 VAL A N 1
ATOM 2200 C CA . VAL A 1 275 ? -24.672 -12.344 -11.508 1 96.5 275 VAL A CA 1
ATOM 2201 C C . VAL A 1 275 ? -26.109 -12.867 -11.648 1 96.5 275 VAL A C 1
ATOM 2203 O O . VAL A 1 275 ? -26.859 -12.922 -10.672 1 96.5 275 VAL A O 1
ATOM 2206 N N . SER A 1 276 ? -26.5 -13.25 -12.828 1 93.88 276 SER A N 1
ATOM 2207 C CA . SER A 1 276 ? -27.844 -13.742 -13.133 1 93.88 276 SER A CA 1
ATOM 2208 C C . SER A 1 276 ? -28.906 -12.773 -12.656 1 93.88 276 SER A C 1
ATOM 2210 O O . SER A 1 276 ? -29.891 -13.172 -12.023 1 93.88 276 SER A O 1
ATOM 2212 N N . GLY A 1 277 ? -28.625 -11.523 -12.766 1 90.31 277 GLY A N 1
ATOM 2213 C CA . GLY A 1 277 ? -29.594 -10.484 -12.461 1 90.31 277 GLY A CA 1
ATOM 2214 C C . GLY A 1 277 ? -29.578 -10.078 -11 1 90.31 277 GLY A C 1
ATOM 2215 O O . GLY A 1 277 ? -30.297 -9.148 -10.609 1 90.31 277 GLY A O 1
ATOM 2216 N N . ASP A 1 278 ? -28.781 -10.672 -10.227 1 93.31 278 ASP A N 1
ATOM 2217 C CA . ASP A 1 278 ? -28.719 -10.352 -8.805 1 93.31 278 ASP A CA 1
ATOM 2218 C C . ASP A 1 278 ? -27.531 -9.445 -8.492 1 93.31 278 ASP A C 1
ATOM 2220 O O . ASP A 1 278 ? -26.391 -9.828 -8.688 1 93.31 278 ASP A O 1
ATOM 2224 N N . GLN A 1 279 ? -27.875 -8.305 -8.078 1 94.62 279 GLN A N 1
ATOM 2225 C CA . GLN A 1 279 ? -26.859 -7.367 -7.625 1 94.62 279 GLN A CA 1
ATOM 2226 C C . GLN A 1 279 ? -26.562 -7.551 -6.137 1 94.62 279 GLN A C 1
ATOM 2228 O O . GLN A 1 279 ? -27.266 -7 -5.289 1 94.62 279 GLN A O 1
ATOM 2233 N N . PHE A 1 280 ? -25.547 -8.211 -5.871 1 95 280 PHE A N 1
ATOM 2234 C CA . PHE A 1 280 ? -25.188 -8.5 -4.488 1 95 280 PHE A CA 1
ATOM 2235 C C . PHE A 1 280 ? -24.125 -7.539 -3.998 1 95 280 PHE A C 1
ATOM 2237 O O . PHE A 1 280 ? -23.094 -7.344 -4.664 1 95 280 PHE A O 1
ATOM 2244 N N . TYR A 1 281 ? -24.297 -6.898 -2.895 1 97.31 281 TYR A N 1
ATOM 2245 C CA . TYR A 1 281 ? -23.312 -6.055 -2.227 1 97.31 281 TYR A CA 1
ATOM 2246 C C . TYR A 1 281 ? -23.594 -5.969 -0.731 1 97.31 281 TYR A C 1
ATOM 2248 O O . TYR A 1 281 ? -24.656 -6.41 -0.264 1 97.31 281 TYR A O 1
ATOM 2256 N N . PHE A 1 282 ? -22.641 -5.48 0.047 1 98.12 282 PHE A N 1
ATOM 2257 C CA . PHE A 1 282 ? -22.828 -5.34 1.486 1 98.12 282 PHE A CA 1
ATOM 2258 C C . PHE A 1 282 ? -21.938 -4.227 2.041 1 98.12 282 PHE A C 1
ATOM 2260 O O . PHE A 1 282 ? -21.062 -3.715 1.345 1 98.12 282 PHE A O 1
ATOM 2267 N N . VAL A 1 283 ? -22.234 -3.842 3.221 1 98.19 283 VAL A N 1
ATOM 2268 C CA . VAL A 1 283 ? -21.453 -2.904 4.023 1 98.19 283 VAL A CA 1
ATOM 2269 C C . VAL A 1 283 ? -20.891 -3.617 5.254 1 98.19 283 VAL A C 1
ATOM 2271 O O . VAL A 1 283 ? -21.547 -4.508 5.809 1 98.19 283 VAL A O 1
ATOM 2274 N N . LEU A 1 284 ? -19.719 -3.285 5.621 1 98.12 284 LEU A N 1
ATOM 2275 C CA . LEU A 1 284 ? -19.078 -3.805 6.824 1 98.12 284 LEU A CA 1
ATOM 2276 C C . LEU A 1 284 ? -19.078 -2.756 7.934 1 98.12 284 LEU A C 1
ATOM 2278 O O . LEU A 1 284 ? -18.406 -1.728 7.82 1 98.12 284 LEU A O 1
ATOM 2282 N N . GLU A 1 285 ? -19.812 -3.006 8.938 1 97.44 285 GLU A N 1
ATOM 2283 C CA . GLU A 1 285 ? -19.719 -2.182 10.133 1 97.44 285 GLU A CA 1
ATOM 2284 C C . GLU A 1 285 ? -18.562 -2.615 11.023 1 97.44 285 GLU A C 1
ATOM 2286 O O . GLU A 1 285 ? -18.547 -3.73 11.547 1 97.44 285 GLU A O 1
ATOM 2291 N N . TYR A 1 286 ? -17.641 -1.808 11.195 1 96.88 286 TYR A N 1
ATOM 2292 C CA . TYR A 1 286 ? -16.406 -2.139 11.906 1 96.88 286 TYR A CA 1
ATOM 2293 C C . TYR A 1 286 ? -16.188 -1.18 13.07 1 96.88 286 TYR A C 1
ATOM 2295 O O . TYR A 1 286 ? -16.234 0.04 12.898 1 96.88 286 TYR A O 1
ATOM 2303 N N . ASP A 1 287 ? -16.031 -1.713 14.203 1 94.38 287 ASP A N 1
ATOM 2304 C CA . ASP A 1 287 ? -15.609 -0.998 15.398 1 94.38 287 ASP A CA 1
ATOM 2305 C C . ASP A 1 287 ? -14.234 -1.475 15.867 1 94.38 287 ASP A C 1
ATOM 2307 O O . ASP A 1 287 ? -14.055 -2.656 16.172 1 94.38 287 ASP A O 1
ATOM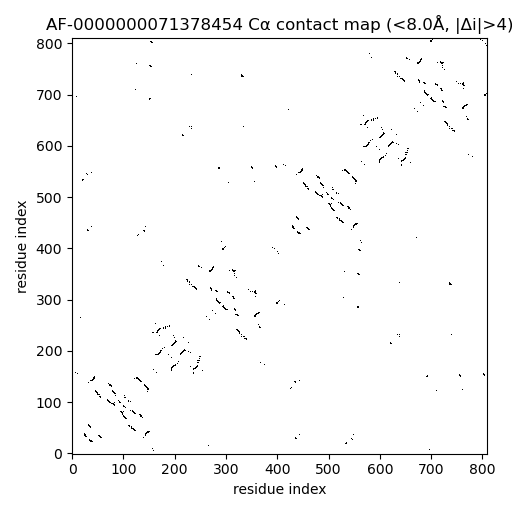 2311 N N . GLU A 1 288 ? -13.289 -0.642 15.938 1 92.12 288 GLU A N 1
ATOM 2312 C CA . GLU A 1 288 ? -11.906 -0.995 16.25 1 92.12 288 GLU A CA 1
ATOM 2313 C C . GLU A 1 288 ? -11.797 -1.577 17.656 1 92.12 288 GLU A C 1
ATOM 2315 O O . GLU A 1 288 ? -10.883 -2.355 17.953 1 92.12 288 GLU A O 1
ATOM 2320 N N . GLY A 1 289 ? -12.656 -1.223 18.453 1 91.25 289 GLY A N 1
ATOM 2321 C CA . GLY A 1 289 ? -12.633 -1.706 19.828 1 91.25 289 GLY A CA 1
ATOM 2322 C C . GLY A 1 289 ? -11.461 -1.159 20.625 1 91.25 289 GLY A C 1
ATOM 2323 O O . GLY A 1 289 ? -10.961 -0.072 20.328 1 91.25 289 GLY A O 1
ATOM 2324 N N . ASP A 1 290 ? -11.164 -1.883 21.719 1 87.81 290 ASP A N 1
ATOM 2325 C CA . ASP A 1 290 ? -10.062 -1.445 22.562 1 87.81 290 ASP A CA 1
ATOM 2326 C C . ASP A 1 290 ? -8.773 -2.197 22.219 1 87.81 290 ASP A C 1
ATOM 2328 O O . ASP A 1 290 ? -8.812 -3.209 21.516 1 87.81 290 ASP A O 1
ATOM 2332 N N . GLU A 1 291 ? -7.703 -1.654 22.656 1 85.69 291 GLU A N 1
ATOM 2333 C CA . GLU A 1 291 ? -6.383 -2.178 22.312 1 85.69 291 GLU A CA 1
ATOM 2334 C C . GLU A 1 291 ? -6.195 -3.594 22.844 1 85.69 291 GLU A C 1
ATOM 2336 O O . GLU A 1 291 ? -5.445 -4.387 22.266 1 85.69 291 GLU A O 1
ATOM 2341 N N . ASN A 1 292 ? -6.906 -3.951 23.859 1 85.94 292 ASN A N 1
ATOM 2342 C CA . ASN A 1 292 ? -6.688 -5.25 24.484 1 85.94 292 ASN A CA 1
ATOM 2343 C C . ASN A 1 292 ? -7.578 -6.324 23.859 1 85.94 292 ASN A C 1
ATOM 2345 O O . ASN A 1 292 ? -7.113 -7.43 23.562 1 85.94 292 ASN A O 1
ATOM 2349 N N . ASP A 1 293 ? -8.805 -5.957 23.609 1 88.88 293 ASP A N 1
ATOM 2350 C CA . ASP A 1 293 ? -9.773 -6.973 23.203 1 88.88 293 ASP A CA 1
ATOM 2351 C C . ASP A 1 293 ? -9.875 -7.051 21.672 1 88.88 293 ASP A C 1
ATOM 2353 O O . ASP A 1 293 ? -10.109 -8.125 21.125 1 88.88 293 ASP A O 1
ATOM 2357 N N . GLY A 1 294 ? -9.664 -5.961 21.016 1 93 294 GLY A N 1
ATOM 2358 C CA . GLY A 1 294 ? -9.82 -5.934 19.562 1 93 294 GLY A CA 1
ATOM 2359 C C . GLY A 1 294 ? -11.172 -5.422 19.109 1 93 294 GLY A C 1
ATOM 2360 O O . GLY A 1 294 ? -11.977 -4.961 19.938 1 93 294 GLY A O 1
ATOM 2361 N N . GLY A 1 295 ? -11.43 -5.484 17.875 1 95.06 295 GLY A N 1
ATOM 2362 C CA . GLY A 1 295 ? -12.617 -4.871 17.297 1 95.06 295 GLY A CA 1
ATOM 2363 C C . GLY A 1 295 ? -13.734 -5.863 17.031 1 95.06 295 GLY A C 1
ATOM 2364 O O . GLY A 1 295 ? -13.625 -7.035 17.391 1 95.06 295 GLY A O 1
ATOM 2365 N N . CYS A 1 296 ? -14.828 -5.305 16.562 1 96.62 296 CYS A N 1
ATOM 2366 C CA . CYS A 1 296 ? -15.992 -6.074 16.141 1 96.62 296 CYS A CA 1
ATOM 2367 C C . CYS A 1 296 ? -16.406 -5.711 14.711 1 96.62 296 CYS A C 1
ATOM 2369 O O . CYS A 1 296 ? -16.266 -4.559 14.297 1 96.62 296 CYS A O 1
ATOM 2371 N N . LEU A 1 297 ? -16.891 -6.719 14.047 1 97.44 297 LEU A N 1
ATOM 2372 C CA . LEU A 1 297 ? -17.266 -6.523 12.648 1 97.44 297 LEU A CA 1
ATOM 2373 C C . LEU A 1 297 ? -18.594 -7.219 12.336 1 97.44 297 LEU A C 1
ATOM 2375 O O . LEU A 1 297 ? -18.812 -8.359 12.758 1 97.44 297 LEU A O 1
ATOM 2379 N N . ARG A 1 298 ? -19.422 -6.473 11.617 1 97.31 298 ARG A N 1
ATOM 2380 C CA . ARG A 1 298 ? -20.688 -7.023 11.18 1 97.31 298 ARG A CA 1
ATOM 2381 C C . ARG A 1 298 ? -20.953 -6.703 9.719 1 97.31 298 ARG A C 1
ATOM 2383 O O . ARG A 1 298 ? -20.734 -5.574 9.273 1 97.31 298 ARG A O 1
ATOM 2390 N N . ARG A 1 299 ? -21.359 -7.664 9.016 1 97.06 299 ARG A N 1
ATOM 2391 C CA . ARG A 1 299 ? -21.766 -7.473 7.625 1 97.06 299 ARG A CA 1
ATOM 2392 C C . ARG A 1 299 ? -23.266 -7.215 7.512 1 97.06 299 ARG A C 1
ATOM 2394 O O . ARG A 1 299 ? -24.062 -7.957 8.078 1 97.06 299 ARG A O 1
ATOM 2401 N N . ILE A 1 300 ? -23.656 -6.199 6.785 1 97.31 300 ILE A N 1
ATOM 2402 C CA . ILE A 1 300 ? -25.062 -5.891 6.594 1 97.31 300 ILE A CA 1
ATOM 2403 C C . ILE A 1 300 ? -25.344 -5.645 5.113 1 97.31 300 ILE A C 1
ATOM 2405 O O . ILE A 1 300 ? -24.484 -5.156 4.387 1 97.31 300 ILE A O 1
ATOM 2409 N N . ARG A 1 301 ? -26.547 -5.961 4.668 1 95.56 301 ARG A N 1
ATOM 2410 C CA . ARG A 1 301 ? -26.938 -5.762 3.277 1 95.56 301 ARG A CA 1
ATOM 2411 C C . ARG A 1 301 ? -27.438 -4.336 3.045 1 95.56 301 ARG A C 1
ATOM 2413 O O . ARG A 1 301 ? -28.641 -4.098 2.979 1 95.56 301 ARG A O 1
ATOM 2420 N N . GLU A 1 302 ? -26.562 -3.447 2.9 1 96.75 302 GLU A N 1
ATOM 2421 C CA . GLU A 1 302 ? -26.844 -2.031 2.68 1 96.75 302 GLU A CA 1
ATOM 2422 C C . GLU A 1 302 ? -25.75 -1.384 1.828 1 96.75 302 GLU A C 1
ATOM 2424 O O . GLU A 1 302 ? -24.875 -2.072 1.317 1 96.75 302 GLU A O 1
ATOM 2429 N N . PHE A 1 303 ? -25.984 -0.177 1.465 1 98 303 PHE A N 1
ATOM 2430 C CA . PHE A 1 303 ? -24.969 0.627 0.79 1 98 303 PHE A CA 1
ATOM 2431 C C . PHE A 1 303 ? -24.719 1.927 1.546 1 98 303 PHE A C 1
ATOM 2433 O O . PHE A 1 303 ? -25.531 2.328 2.387 1 98 303 PHE A O 1
ATOM 2440 N N . HIS A 1 304 ? -23.578 2.531 1.363 1 97.88 304 HIS A N 1
ATOM 2441 C CA . HIS A 1 304 ? -23.25 3.795 2.018 1 97.88 304 HIS A CA 1
ATOM 2442 C C . HIS A 1 304 ? -24 4.957 1.368 1 97.88 304 HIS A C 1
ATOM 2444 O O . HIS A 1 304 ? -24.703 5.703 2.049 1 97.88 304 HIS A O 1
ATOM 2450 N N . GLN A 1 305 ? -23.828 5.129 0.093 1 97.75 305 GLN A N 1
ATOM 2451 C CA . GLN A 1 305 ? -24.453 6.168 -0.718 1 97.75 305 GLN A CA 1
ATOM 2452 C C . GLN A 1 305 ? -24.547 5.746 -2.18 1 97.75 305 GLN A C 1
ATOM 2454 O O . GLN A 1 305 ? -23.797 4.883 -2.631 1 97.75 305 GLN A O 1
ATOM 2459 N N . PRO A 1 306 ? -25.531 6.324 -2.883 1 97.69 306 PRO A N 1
ATOM 2460 C CA . PRO A 1 306 ? -25.484 6.137 -4.336 1 97.69 306 PRO A CA 1
ATOM 2461 C C . PRO A 1 306 ? -24.234 6.746 -4.961 1 97.69 306 PRO A C 1
ATOM 2463 O O . PRO A 1 306 ? -23.703 7.738 -4.457 1 97.69 306 PRO A O 1
ATOM 2466 N N . LEU A 1 307 ? -23.703 6.094 -5.918 1 96.75 307 LEU A N 1
ATOM 2467 C CA . LEU A 1 307 ? -22.578 6.664 -6.668 1 96.75 307 LEU A CA 1
ATOM 2468 C C . LEU A 1 307 ? -23.047 7.852 -7.504 1 96.75 307 LEU A C 1
ATOM 2470 O O . LEU A 1 307 ? -23.875 7.699 -8.406 1 96.75 307 LEU A O 1
ATOM 2474 N N . PRO A 1 308 ? -22.5 9 -7.234 1 92.31 308 PRO A N 1
ATOM 2475 C CA . PRO A 1 308 ? -22.984 10.18 -7.953 1 92.31 308 PRO A CA 1
ATOM 2476 C C . PRO A 1 308 ? -22.797 10.062 -9.469 1 92.31 308 PRO A C 1
ATOM 2478 O O . PRO A 1 308 ? -21.703 9.703 -9.93 1 92.31 308 PRO A O 1
ATOM 2481 N N . GLY A 1 309 ? -23.859 10.328 -10.172 1 94.06 309 GLY A N 1
ATOM 2482 C CA . GLY A 1 309 ? -23.781 10.367 -11.625 1 94.06 309 GLY A CA 1
ATOM 2483 C C . GLY A 1 309 ? -24.031 9.016 -12.273 1 94.06 309 GLY A C 1
ATOM 2484 O O . GLY A 1 309 ? -24.047 8.906 -13.5 1 94.06 309 GLY A O 1
ATOM 2485 N N . TYR A 1 310 ? -24.219 7.988 -11.508 1 96.56 310 TYR A N 1
ATOM 2486 C CA . TYR A 1 310 ? -24.375 6.648 -12.062 1 96.56 310 TYR A CA 1
ATOM 2487 C C . TYR A 1 310 ? -25.578 5.945 -11.43 1 96.56 310 TYR A C 1
ATOM 2489 O O . TYR A 1 310 ? -25.453 5.328 -10.367 1 96.56 310 TYR A O 1
ATOM 2497 N N . ASP A 1 311 ? -26.688 5.98 -12.164 1 95.62 311 ASP A N 1
ATOM 2498 C CA . ASP A 1 311 ? -27.906 5.367 -11.656 1 95.62 311 ASP A CA 1
ATOM 2499 C C . ASP A 1 311 ? -27.734 3.859 -11.477 1 95.62 311 ASP A C 1
ATOM 2501 O O . ASP A 1 311 ? -27.203 3.186 -12.359 1 95.62 311 ASP A O 1
ATOM 2505 N N . GLY A 1 312 ? -28.156 3.389 -10.359 1 96.69 312 GLY A N 1
ATOM 2506 C CA . GLY A 1 312 ? -28.078 1.962 -10.086 1 96.69 312 GLY A CA 1
ATOM 2507 C C . GLY A 1 312 ? -26.734 1.539 -9.523 1 96.69 312 GLY A C 1
ATOM 2508 O O . GLY A 1 312 ? -26.484 0.346 -9.344 1 96.69 312 GLY A O 1
ATOM 2509 N N . CYS A 1 313 ? -25.906 2.479 -9.305 1 98.06 313 CYS A N 1
ATOM 2510 C CA . CYS A 1 313 ? -24.609 2.195 -8.703 1 98.06 313 CYS A CA 1
ATOM 2511 C C . CYS A 1 313 ? -24.547 2.732 -7.281 1 98.06 313 CYS A C 1
ATOM 2513 O O . CYS A 1 313 ? -25.047 3.818 -6.996 1 98.06 313 CYS A O 1
ATOM 2515 N N . PHE A 1 314 ? -23.906 1.942 -6.418 1 98.62 314 PHE A N 1
ATOM 2516 C CA . PHE A 1 314 ? -23.859 2.275 -4.996 1 98.62 314 PHE A CA 1
ATOM 2517 C C . PHE A 1 314 ? -22.453 2.074 -4.441 1 98.62 314 PHE A C 1
ATOM 2519 O O . PHE A 1 314 ? -21.75 1.128 -4.82 1 98.62 314 PHE A O 1
ATOM 2526 N N . LEU A 1 315 ? -22.062 3 -3.568 1 98.5 315 LEU A N 1
ATOM 2527 C CA . LEU A 1 315 ? -20.828 2.812 -2.805 1 98.5 315 LEU A CA 1
ATOM 2528 C C . LEU A 1 315 ? -21.047 1.808 -1.678 1 98.5 315 LEU A C 1
ATOM 2530 O O . LEU A 1 315 ? -21.953 1.963 -0.861 1 98.5 315 LEU A O 1
ATOM 2534 N N . VAL A 1 316 ? -20.188 0.775 -1.651 1 98.69 316 VAL A N 1
ATOM 2535 C CA . VAL A 1 316 ? -20.344 -0.348 -0.734 1 98.69 316 VAL A CA 1
ATOM 2536 C C . VAL A 1 316 ? -18.969 -0.805 -0.238 1 98.69 316 VAL A C 1
ATOM 2538 O O . VAL A 1 316 ? -17.953 -0.165 -0.522 1 98.69 316 VAL A O 1
ATOM 2541 N N . ASP A 1 317 ? -18.969 -1.868 0.616 1 98.44 317 ASP A N 1
ATOM 2542 C CA . ASP A 1 317 ? -17.703 -2.377 1.116 1 98.44 317 ASP A CA 1
ATOM 2543 C C . ASP A 1 317 ? -17.344 -3.711 0.463 1 98.44 317 ASP A C 1
ATOM 2545 O O . ASP A 1 317 ? -16.203 -4.152 0.521 1 98.44 317 ASP A O 1
ATOM 2549 N N . GLY A 1 318 ? -18.297 -4.367 -0.145 1 98.19 318 GLY A N 1
ATOM 2550 C CA . GLY A 1 318 ? -18.062 -5.637 -0.818 1 98.19 318 GLY A CA 1
ATOM 2551 C C . GLY A 1 318 ? -19.094 -5.934 -1.896 1 98.19 318 GLY A C 1
ATOM 2552 O O . GLY A 1 318 ? -20.219 -5.449 -1.838 1 98.19 318 GLY A O 1
ATOM 2553 N N . VAL A 1 319 ? -18.656 -6.695 -2.848 1 98.19 319 VAL A N 1
ATOM 2554 C CA . VAL A 1 319 ? -19.5 -7.008 -3.998 1 98.19 319 VAL A CA 1
ATOM 2555 C C . VAL A 1 319 ? -19.391 -8.492 -4.32 1 98.19 319 VAL A C 1
ATOM 2557 O O . VAL A 1 319 ? -18.656 -9.234 -3.668 1 98.19 319 VAL A O 1
ATOM 2560 N N . VAL A 1 320 ? -20.172 -8.938 -5.23 1 94.75 320 VAL A N 1
ATOM 2561 C CA . VAL A 1 320 ? -20.219 -10.32 -5.688 1 94.75 320 VAL A CA 1
ATOM 2562 C C . VAL A 1 320 ? -18.906 -10.68 -6.367 1 94.75 320 VAL A C 1
ATOM 2564 O O . VAL A 1 320 ? -18.125 -9.797 -6.746 1 94.75 320 VAL A O 1
ATOM 2567 N N . ASN A 1 321 ? -18.656 -12.008 -6.512 1 94.94 321 ASN A N 1
ATOM 2568 C CA . ASN A 1 321 ? -17.453 -12.492 -7.176 1 94.94 321 ASN A CA 1
ATOM 2569 C C . ASN A 1 321 ? -17.531 -12.281 -8.688 1 94.94 321 ASN A C 1
ATOM 2571 O O . ASN A 1 321 ? -17.297 -13.219 -9.453 1 94.94 321 ASN A O 1
ATOM 2575 N N . TYR A 1 322 ? -17.922 -11.25 -9.117 1 98 322 TYR A N 1
ATOM 2576 C CA . TYR A 1 322 ? -17.938 -10.695 -10.469 1 98 322 TYR A CA 1
ATOM 2577 C C . TYR A 1 322 ? -17.688 -9.195 -10.445 1 98 322 TYR A C 1
ATOM 2579 O O . TYR A 1 322 ? -18.625 -8.406 -10.258 1 98 322 TYR A O 1
ATOM 2587 N N . PHE A 1 323 ? -16.453 -8.82 -10.641 1 98.56 323 PHE A N 1
ATOM 2588 C CA . PHE A 1 323 ? -16.094 -7.406 -10.516 1 98.56 323 PHE A CA 1
ATOM 2589 C C . PHE A 1 323 ? -14.875 -7.074 -11.367 1 98.56 323 PHE A C 1
ATOM 2591 O O . PHE A 1 323 ? -14.031 -7.941 -11.609 1 98.56 323 PHE A O 1
ATOM 2598 N N . LEU A 1 324 ? -14.82 -5.867 -11.844 1 98.75 324 LEU A N 1
ATOM 2599 C CA . LEU A 1 324 ? -13.617 -5.266 -12.406 1 98.75 324 LEU A CA 1
ATOM 2600 C C . LEU A 1 324 ? -12.836 -4.512 -11.336 1 98.75 324 LEU A C 1
ATOM 2602 O O . LEU A 1 324 ? -13.422 -3.793 -10.523 1 98.75 324 LEU A O 1
ATOM 2606 N N . ALA A 1 325 ? -11.531 -4.695 -11.312 1 98.75 325 ALA A N 1
ATOM 2607 C CA . ALA A 1 325 ? -10.734 -4.051 -10.273 1 98.75 325 ALA A CA 1
ATOM 2608 C C . ALA A 1 325 ? -9.422 -3.514 -10.844 1 98.75 325 ALA A C 1
ATOM 2610 O O . ALA A 1 325 ? -8.945 -3.992 -11.875 1 98.75 325 ALA A O 1
ATOM 2611 N N . ARG A 1 326 ? -8.953 -2.461 -10.188 1 98.06 326 ARG A N 1
ATOM 2612 C CA . ARG A 1 326 ? -7.594 -2.014 -10.461 1 98.06 326 ARG A CA 1
ATOM 2613 C C . ARG A 1 326 ? -6.57 -3.027 -9.961 1 98.06 326 ARG A C 1
ATOM 2615 O O . ARG A 1 326 ? -6.574 -3.387 -8.781 1 98.06 326 ARG A O 1
ATOM 2622 N N . THR A 1 327 ? -5.672 -3.395 -10.805 1 97.62 327 THR A N 1
ATOM 2623 C CA . THR A 1 327 ? -4.688 -4.434 -10.516 1 97.62 327 THR A CA 1
ATOM 2624 C C . THR A 1 327 ? -3.818 -4.043 -9.32 1 97.62 327 THR A C 1
ATOM 2626 O O . THR A 1 327 ? -3.65 -4.828 -8.391 1 97.62 327 THR A O 1
ATOM 2629 N N . ASP A 1 328 ? -3.336 -2.852 -9.328 1 95.56 328 ASP A N 1
ATOM 2630 C CA . ASP A 1 328 ? -2.416 -2.414 -8.281 1 95.56 328 ASP A CA 1
ATOM 2631 C C . ASP A 1 328 ? -3.109 -2.383 -6.922 1 95.56 328 ASP A C 1
ATOM 2633 O O . ASP A 1 328 ? -2.533 -2.801 -5.918 1 95.56 328 ASP A O 1
ATOM 2637 N N . ALA A 1 329 ? -4.336 -1.948 -6.891 1 96.75 329 ALA A N 1
ATOM 2638 C CA . ALA A 1 329 ? -5.07 -1.833 -5.633 1 96.75 329 ALA A CA 1
ATOM 2639 C C . ALA A 1 329 ? -5.332 -3.207 -5.023 1 96.75 329 ALA A C 1
ATOM 2641 O O . ALA A 1 329 ? -5.129 -3.41 -3.826 1 96.75 329 ALA A O 1
ATOM 2642 N N . VAL A 1 330 ? -5.738 -4.141 -5.84 1 97.75 330 VAL A N 1
ATOM 2643 C CA . VAL A 1 330 ? -6.062 -5.473 -5.336 1 97.75 330 VAL A CA 1
ATOM 2644 C C . VAL A 1 330 ? -4.777 -6.203 -4.949 1 97.75 330 VAL A C 1
ATOM 2646 O O . VAL A 1 330 ? -4.75 -6.934 -3.955 1 97.75 330 VAL A O 1
ATOM 2649 N N . ARG A 1 331 ? -3.779 -6.02 -5.723 1 95.69 331 ARG A N 1
ATOM 2650 C CA . ARG A 1 331 ? -2.498 -6.629 -5.383 1 95.69 331 ARG A CA 1
ATOM 2651 C C . ARG A 1 331 ? -2.014 -6.16 -4.016 1 95.69 331 ARG A C 1
ATOM 2653 O O . ARG A 1 331 ? -1.465 -6.949 -3.242 1 95.69 331 ARG A O 1
ATOM 2660 N N . ARG A 1 332 ? -2.211 -4.953 -3.686 1 95.12 332 ARG A N 1
ATOM 2661 C CA . ARG A 1 332 ? -1.765 -4.402 -2.41 1 95.12 332 ARG A CA 1
ATOM 2662 C C . ARG A 1 332 ? -2.5 -5.055 -1.245 1 95.12 332 ARG A C 1
ATOM 2664 O O . ARG A 1 332 ? -1.923 -5.258 -0.175 1 95.12 332 ARG A O 1
ATOM 2671 N N . VAL A 1 333 ? -3.746 -5.332 -1.478 1 96.19 333 VAL A N 1
ATOM 2672 C CA . VAL A 1 333 ? -4.547 -5.945 -0.424 1 96.19 333 VAL A CA 1
ATOM 2673 C C . VAL A 1 333 ? -4.242 -7.441 -0.351 1 96.19 333 VAL A C 1
ATOM 2675 O O . VAL A 1 333 ? -3.986 -7.977 0.73 1 96.19 333 VAL A O 1
ATOM 2678 N N . GLY A 1 334 ? -4.266 -8.047 -1.501 1 94.75 334 GLY A N 1
ATOM 2679 C CA . GLY A 1 334 ? -4.023 -9.477 -1.595 1 94.75 334 GLY A CA 1
ATOM 2680 C C . GLY A 1 334 ? -5.188 -10.312 -1.089 1 94.75 334 GLY A C 1
ATOM 2681 O O . GLY A 1 334 ? -6.078 -9.797 -0.409 1 94.75 334 GLY A O 1
ATOM 2682 N N . PHE A 1 335 ? -5.211 -11.586 -1.475 1 96.31 335 PHE A N 1
ATOM 2683 C CA . PHE A 1 335 ? -6.098 -12.617 -0.946 1 96.31 335 PHE A CA 1
ATOM 2684 C C . PHE A 1 335 ? -5.352 -13.539 0.011 1 96.31 335 PHE A C 1
ATOM 2686 O O . PHE A 1 335 ? -4.207 -13.914 -0.249 1 96.31 335 PHE A O 1
ATOM 2693 N N . ASP A 1 336 ? -5.957 -13.828 1.111 1 94.75 336 ASP A N 1
ATOM 2694 C CA . ASP A 1 336 ? -5.309 -14.648 2.131 1 94.75 336 ASP A CA 1
ATOM 2695 C C . ASP A 1 336 ? -5.324 -16.125 1.745 1 94.75 336 ASP A C 1
ATOM 2697 O O . ASP A 1 336 ? -6.371 -16.781 1.807 1 94.75 336 ASP A O 1
ATOM 2701 N N . PRO A 1 337 ? -4.172 -16.688 1.465 1 93.81 337 PRO A N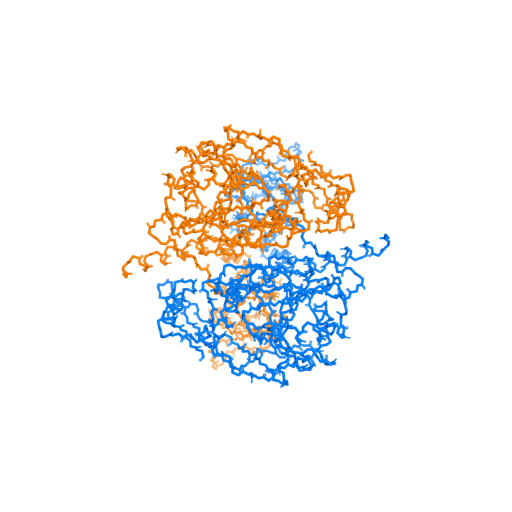 1
ATOM 2702 C CA . PRO A 1 337 ? -4.148 -18.078 1.012 1 93.81 337 PRO A CA 1
ATOM 2703 C C . PRO A 1 337 ? -4.59 -19.062 2.096 1 93.81 337 PRO A C 1
ATOM 2705 O O . PRO A 1 337 ? -4.867 -20.234 1.802 1 93.81 337 PRO A O 1
ATOM 2708 N N . PHE A 1 338 ? -4.629 -18.641 3.285 1 91.5 338 PHE A N 1
ATOM 2709 C CA . PHE A 1 338 ? -5.109 -19.484 4.379 1 91.5 338 PHE A CA 1
ATOM 2710 C C . PHE A 1 338 ? -6.559 -19.891 4.145 1 91.5 338 PHE A C 1
ATOM 2712 O O . PHE A 1 338 ? -6.977 -20.984 4.551 1 91.5 338 PHE A O 1
ATOM 2719 N N . LEU A 1 339 ? -7.25 -19.062 3.434 1 91.94 339 LEU A N 1
ATOM 2720 C CA . LEU A 1 339 ? -8.672 -19.281 3.219 1 91.94 339 LEU A CA 1
ATOM 2721 C C . LEU A 1 339 ? -8.906 -20.062 1.926 1 91.94 339 LEU A C 1
ATOM 2723 O O . LEU A 1 339 ? -8.875 -19.484 0.836 1 91.94 339 LEU A O 1
ATOM 2727 N N . LYS A 1 340 ? -9.344 -21.281 2.049 1 88.75 340 LYS A N 1
ATOM 2728 C CA . LYS A 1 340 ? -9.438 -22.203 0.908 1 88.75 340 LYS A CA 1
ATOM 2729 C C . LYS A 1 340 ? -10.844 -22.172 0.306 1 88.75 340 LYS A C 1
ATOM 2731 O O . LYS A 1 340 ? -11.039 -22.594 -0.838 1 88.75 340 LYS A O 1
ATOM 2736 N N . ARG A 1 341 ? -11.766 -21.844 1.156 1 86.44 341 ARG A N 1
ATOM 2737 C CA . ARG A 1 341 ? -13.156 -21.781 0.712 1 86.44 341 ARG A CA 1
ATOM 2738 C C . ARG A 1 341 ? -13.984 -20.875 1.614 1 86.44 341 ARG A C 1
ATOM 2740 O O . ARG A 1 341 ? -13.516 -20.453 2.676 1 86.44 341 ARG A O 1
ATOM 2747 N N . VAL A 1 342 ? -15.117 -20.453 1.17 1 79.5 342 VAL A N 1
ATOM 2748 C CA . VAL A 1 342 ? -16.047 -19.625 1.918 1 79.5 342 VAL A CA 1
ATOM 2749 C C . VAL A 1 342 ? -15.344 -18.359 2.414 1 79.5 342 VAL A C 1
ATOM 2751 O O . VAL A 1 342 ? -15.305 -18.094 3.619 1 79.5 342 VAL A O 1
ATOM 2754 N N . ALA A 1 343 ? -14.789 -17.594 1.598 1 85 343 ALA A N 1
ATOM 2755 C CA . ALA A 1 343 ? -13.969 -16.453 2.004 1 85 343 ALA A CA 1
ATOM 2756 C C . ALA A 1 343 ? -14.297 -15.211 1.186 1 85 343 ALA A C 1
ATOM 2758 O O . ALA A 1 343 ? -13.477 -14.297 1.071 1 85 343 ALA A O 1
ATOM 2759 N N . HIS A 1 344 ? -15.422 -15.109 0.661 1 88.56 344 HIS A N 1
ATOM 2760 C CA . HIS A 1 344 ? -15.797 -13.992 -0.193 1 88.56 344 HIS A CA 1
ATOM 2761 C C . HIS A 1 344 ? -15.688 -12.664 0.554 1 88.56 344 HIS A C 1
ATOM 2763 O O . HIS A 1 344 ? -14.977 -11.758 0.11 1 88.56 344 HIS A O 1
ATOM 2769 N N . THR A 1 345 ? -16.203 -12.617 1.768 1 94.75 345 THR A N 1
ATOM 2770 C CA . THR A 1 345 ? -16.25 -11.414 2.584 1 94.75 345 THR A CA 1
ATOM 2771 C C . THR A 1 345 ? -14.859 -11.023 3.062 1 94.75 345 THR A C 1
ATOM 2773 O O . THR A 1 345 ? -14.555 -9.836 3.207 1 94.75 345 THR A O 1
ATOM 2776 N N . GLU A 1 346 ? -14.023 -12.023 3.225 1 96.38 346 GLU A N 1
ATOM 2777 C CA . GLU A 1 346 ? -12.75 -11.836 3.908 1 96.38 346 GLU A CA 1
ATOM 2778 C C . GLU A 1 346 ? -11.805 -10.953 3.094 1 96.38 346 GLU A C 1
ATOM 2780 O O . GLU A 1 346 ? -11.023 -10.195 3.656 1 96.38 346 GLU A O 1
ATOM 2785 N N . PHE A 1 347 ? -11.898 -11.078 1.815 1 97.31 347 PHE A N 1
ATOM 2786 C CA . PHE A 1 347 ? -11.102 -10.18 0.987 1 97.31 347 PHE A CA 1
ATOM 2787 C C . PHE A 1 347 ? -11.484 -8.727 1.245 1 97.31 347 PHE A C 1
ATOM 2789 O O . PHE A 1 347 ? -10.609 -7.863 1.362 1 97.31 347 PHE A O 1
ATOM 2796 N N . PHE A 1 348 ? -12.672 -8.453 1.29 1 98.19 348 PHE A N 1
ATOM 2797 C CA . PHE A 1 348 ? -13.156 -7.094 1.481 1 98.19 348 PHE A CA 1
ATOM 2798 C C . PHE A 1 348 ? -12.906 -6.625 2.91 1 98.19 348 PHE A C 1
ATOM 2800 O O . PHE A 1 348 ? -12.727 -5.434 3.154 1 98.19 348 PHE A O 1
ATOM 2807 N N . ILE A 1 349 ? -12.891 -7.566 3.861 1 98 349 ILE A N 1
ATOM 2808 C CA . ILE A 1 349 ? -12.484 -7.219 5.219 1 98 349 ILE A CA 1
ATOM 2809 C C . ILE A 1 349 ? -11.039 -6.715 5.215 1 98 349 ILE A C 1
ATOM 2811 O O . ILE A 1 349 ? -10.75 -5.652 5.766 1 98 349 ILE A O 1
ATOM 2815 N N . ASP A 1 350 ? -10.172 -7.438 4.523 1 97.44 350 ASP A N 1
ATOM 2816 C CA . ASP A 1 350 ? -8.766 -7.059 4.445 1 97.44 350 ASP A CA 1
ATOM 2817 C C . ASP A 1 350 ? -8.594 -5.754 3.672 1 97.44 350 ASP A C 1
ATOM 2819 O O . ASP A 1 350 ? -7.605 -5.039 3.865 1 97.44 350 ASP A O 1
ATOM 2823 N N . GLY A 1 351 ? -9.539 -5.457 2.83 1 97.75 351 GLY A N 1
ATOM 2824 C CA . GLY A 1 351 ? -9.461 -4.273 1.989 1 97.75 351 GLY A CA 1
ATOM 2825 C C . GLY A 1 351 ? -10.211 -3.084 2.561 1 97.75 351 GLY A C 1
ATOM 2826 O O . GLY A 1 351 ? -10.219 -2.006 1.966 1 97.75 351 GLY A O 1
ATOM 2827 N N . LEU A 1 352 ? -10.82 -3.268 3.723 1 97.88 352 LEU A N 1
ATOM 2828 C CA . LEU A 1 352 ? -11.602 -2.182 4.301 1 97.88 352 LEU A CA 1
ATOM 2829 C C . LEU A 1 352 ? -10.727 -0.962 4.57 1 97.88 352 LEU A C 1
ATOM 2831 O O . LEU A 1 352 ? -9.656 -1.082 5.168 1 97.88 352 LEU A O 1
ATOM 2835 N N . GLY A 1 353 ? -11.195 0.196 4.043 1 95.81 353 GLY A N 1
ATOM 2836 C CA . GLY A 1 353 ? -10.43 1.421 4.207 1 95.81 353 GLY A CA 1
ATOM 2837 C C . GLY A 1 353 ? -9.289 1.553 3.213 1 95.81 353 GLY A C 1
ATOM 2838 O O . GLY A 1 353 ? -8.586 2.564 3.197 1 95.81 353 GLY A O 1
ATOM 2839 N N . LYS A 1 354 ? -9.125 0.519 2.398 1 95.94 354 LYS A N 1
ATOM 2840 C CA . LYS A 1 354 ? -8.047 0.524 1.412 1 95.94 354 LYS A CA 1
ATOM 2841 C C . LYS A 1 354 ? -8.602 0.491 -0.008 1 95.94 354 LYS A C 1
ATOM 2843 O O . LYS A 1 354 ? -7.953 0.951 -0.947 1 95.94 354 LYS A O 1
ATOM 2848 N N . LEU A 1 355 ? -9.75 -0.03 -0.109 1 98 355 LEU A N 1
ATOM 2849 C CA . LEU A 1 355 ? -10.391 -0.156 -1.415 1 98 355 LEU A CA 1
ATOM 2850 C C . LEU A 1 355 ? -11.695 0.639 -1.464 1 98 355 LEU A C 1
ATOM 2852 O O . LEU A 1 355 ? -12.562 0.466 -0.609 1 98 355 LEU A O 1
ATOM 2856 N N . MET A 1 356 ? -11.773 1.503 -2.391 1 97.88 356 MET A N 1
ATOM 2857 C CA . MET A 1 356 ? -13.062 2.098 -2.711 1 97.88 356 MET A CA 1
ATOM 2858 C C . MET A 1 356 ? -13.867 1.186 -3.631 1 97.88 356 MET A C 1
ATOM 2860 O O . MET A 1 356 ? -13.445 0.891 -4.746 1 97.88 356 MET A O 1
ATOM 2864 N N . VAL A 1 357 ? -15.031 0.739 -3.131 1 98.69 357 VAL A N 1
ATOM 2865 C CA . VAL A 1 357 ? -15.781 -0.315 -3.807 1 98.69 357 VAL A CA 1
ATOM 2866 C C . VAL A 1 357 ? -17.156 0.204 -4.195 1 98.69 357 VAL A C 1
ATOM 2868 O O . VAL A 1 357 ? -17.812 0.899 -3.414 1 98.69 357 VAL A O 1
ATOM 2871 N N . ALA A 1 358 ? -17.578 -0.08 -5.371 1 98.75 358 ALA A N 1
ATOM 2872 C CA . ALA A 1 358 ? -18.938 0.219 -5.82 1 98.75 358 ALA A CA 1
ATOM 2873 C C . ALA A 1 358 ? -19.562 -0.986 -6.52 1 98.75 358 ALA A C 1
ATOM 2875 O O . ALA A 1 358 ? -18.859 -1.884 -6.977 1 98.75 358 ALA A O 1
ATOM 2876 N N . SER A 1 359 ? -20.844 -1.057 -6.516 1 98.5 359 SER A N 1
ATOM 2877 C CA . SER A 1 359 ? -21.625 -2.045 -7.242 1 98.5 359 SER A CA 1
ATOM 2878 C C . SER A 1 359 ? -22.594 -1.375 -8.219 1 98.5 359 SER A C 1
ATOM 2880 O O . SER A 1 359 ? -23.281 -0.415 -7.859 1 98.5 359 SER A O 1
ATOM 2882 N N . CYS A 1 360 ? -22.656 -1.874 -9.398 1 97.5 360 CYS A N 1
ATOM 2883 C CA . CYS A 1 360 ? -23.531 -1.262 -10.391 1 97.5 360 CYS A CA 1
ATOM 2884 C C . CYS A 1 360 ? -24.484 -2.291 -10.984 1 97.5 360 CYS A C 1
ATOM 2886 O O . CYS A 1 360 ? -24.078 -3.402 -11.32 1 97.5 360 CYS A O 1
ATOM 2888 N N . LYS A 1 361 ? -25.641 -1.875 -11.164 1 95.81 361 LYS A N 1
ATOM 2889 C CA . LYS A 1 361 ? -26.672 -2.686 -11.82 1 95.81 361 LYS A CA 1
ATOM 2890 C C . LYS A 1 361 ? -26.5 -2.654 -13.336 1 95.81 361 LYS A C 1
ATOM 2892 O O . LYS A 1 361 ? -26.031 -1.655 -13.898 1 95.81 361 LYS A O 1
ATOM 2897 N N . GLY A 1 362 ? -26.875 -3.76 -13.984 1 94 362 GLY A N 1
ATOM 2898 C CA . GLY A 1 362 ? -26.922 -3.773 -15.438 1 94 362 GLY A CA 1
ATOM 2899 C C . GLY A 1 362 ? -25.688 -4.391 -16.078 1 94 362 GLY A C 1
ATOM 2900 O O . GLY A 1 362 ? -25.688 -4.695 -17.266 1 94 362 GLY A O 1
ATOM 2901 N N . LEU A 1 363 ? -24.609 -4.508 -15.414 1 95.94 363 LEU A N 1
ATOM 2902 C CA . LEU A 1 363 ? -23.422 -5.219 -15.867 1 95.94 363 LEU A CA 1
ATOM 2903 C C . LEU A 1 363 ? -23.469 -6.68 -15.438 1 95.94 363 LEU A C 1
ATOM 2905 O O . LEU A 1 363 ? -23 -7.023 -14.352 1 95.94 363 LEU A O 1
ATOM 2909 N N . SER A 1 364 ? -23.953 -7.492 -16.359 1 95.75 364 SER A N 1
ATOM 2910 C CA . SER A 1 364 ? -24.391 -8.805 -15.891 1 95.75 364 SER A CA 1
ATOM 2911 C C . SER A 1 364 ? -23.578 -9.922 -16.531 1 95.75 364 SER A C 1
ATOM 2913 O O . SER A 1 364 ? -23.125 -9.797 -17.672 1 95.75 364 SER A O 1
ATOM 2915 N N . VAL A 1 365 ? -23.406 -10.93 -15.805 1 97.75 365 VAL A N 1
ATOM 2916 C CA . VAL A 1 365 ? -22.875 -12.203 -16.281 1 97.75 365 VAL A CA 1
ATOM 2917 C C . VAL A 1 365 ? -23.828 -13.336 -15.922 1 97.75 365 VAL A C 1
ATOM 2919 O O . VAL A 1 365 ? -24.594 -13.227 -14.953 1 97.75 365 VAL A O 1
ATOM 2922 N N . GLY A 1 366 ? -23.859 -14.328 -16.766 1 97.12 366 GLY A N 1
ATOM 2923 C CA . GLY A 1 366 ? -24.688 -15.484 -16.484 1 97.12 366 GLY A CA 1
ATOM 2924 C C . GLY A 1 366 ? -24 -16.484 -15.562 1 97.12 366 GLY A C 1
ATOM 2925 O O . GLY A 1 366 ? -22.797 -16.406 -15.336 1 97.12 366 GLY A O 1
ATOM 2926 N N . HIS A 1 367 ? -24.797 -17.359 -15 1 96.69 367 HIS A N 1
ATOM 2927 C CA . HIS A 1 367 ? -24.344 -18.484 -14.203 1 96.69 367 HIS A CA 1
ATOM 2928 C C . HIS A 1 367 ? -24.812 -19.812 -14.789 1 96.69 367 HIS A C 1
ATOM 2930 O O . HIS A 1 367 ? -26.016 -19.984 -15.047 1 96.69 367 HIS A O 1
ATOM 2936 N N . GLN A 1 368 ? -23.859 -20.688 -14.984 1 95.19 368 GLN A N 1
ATOM 2937 C CA . GLN A 1 368 ? -24.219 -21.984 -15.547 1 95.19 368 GLN A CA 1
ATOM 2938 C C . GLN A 1 368 ? -25.078 -22.797 -14.578 1 95.19 368 GLN A C 1
ATOM 2940 O O . GLN A 1 368 ? -24.969 -22.641 -13.359 1 95.19 368 GLN A O 1
ATOM 2945 N N . THR A 1 369 ? -25.906 -23.594 -15.148 1 89.94 369 THR A N 1
ATOM 2946 C CA . THR A 1 369 ? -26.719 -24.469 -14.312 1 89.94 369 THR A CA 1
ATOM 2947 C C . THR A 1 369 ? -25.844 -25.484 -13.57 1 89.94 369 THR A C 1
ATOM 2949 O O . THR A 1 369 ? -24.969 -26.109 -14.172 1 89.94 369 THR A O 1
ATOM 2952 N N . HIS A 1 370 ? -26.094 -25.422 -12.281 1 82.56 370 HIS A N 1
ATOM 2953 C CA . HIS A 1 370 ? -25.281 -26.297 -11.445 1 82.56 370 HIS A CA 1
ATOM 2954 C C . HIS A 1 370 ? -25.578 -27.766 -11.727 1 82.56 370 HIS A C 1
ATOM 2956 O O . HIS A 1 370 ? -26.75 -28.156 -11.805 1 82.56 370 HIS A O 1
ATOM 2962 N N . ARG A 1 371 ? -24.578 -28.547 -11.992 1 78.5 371 ARG A N 1
ATOM 2963 C CA . ARG A 1 371 ? -24.672 -30 -12.078 1 78.5 371 ARG A CA 1
ATOM 2964 C C . ARG A 1 371 ? -23.922 -30.672 -10.945 1 78.5 371 ARG A C 1
ATOM 2966 O O . ARG A 1 371 ? -22.781 -30.297 -10.641 1 78.5 371 ARG A O 1
ATOM 2973 N N . ALA A 1 372 ? -24.625 -31.594 -10.305 1 75.88 372 ALA A N 1
ATOM 2974 C CA . ALA A 1 372 ? -23.984 -32.281 -9.188 1 75.88 372 ALA A CA 1
ATOM 2975 C C . ALA A 1 372 ? -22.719 -33 -9.633 1 75.88 372 ALA A C 1
ATOM 2977 O O . ALA A 1 372 ? -22.688 -33.656 -10.672 1 75.88 372 ALA A O 1
ATOM 2978 N N . GLN A 1 373 ? -21.672 -32.594 -8.969 1 79.88 373 GLN A N 1
ATOM 2979 C CA . GLN A 1 373 ? -20.391 -33.281 -9.156 1 79.88 373 GLN A CA 1
ATOM 2980 C C . GLN A 1 373 ? -19.828 -33.781 -7.824 1 79.88 373 GLN A C 1
ATOM 2982 O O . GLN A 1 373 ? -19.266 -33 -7.055 1 79.88 373 GLN A O 1
ATOM 2987 N N . ASP A 1 374 ? -19.906 -34.969 -7.559 1 77.94 374 ASP A N 1
ATOM 2988 C CA . ASP A 1 374 ? -19.609 -35.562 -6.254 1 77.94 374 ASP A CA 1
ATOM 2989 C C . ASP A 1 374 ? -18.203 -35.188 -5.785 1 77.94 374 ASP A C 1
ATOM 2991 O O . ASP A 1 374 ? -18.016 -34.75 -4.652 1 77.94 374 ASP A O 1
ATOM 2995 N N . GLU A 1 375 ? -17.297 -35.438 -6.668 1 82.56 375 GLU A N 1
ATOM 2996 C CA . GLU A 1 375 ? -15.906 -35.188 -6.27 1 82.56 375 GLU A CA 1
ATOM 2997 C C . GLU A 1 375 ? -15.688 -33.688 -5.945 1 82.56 375 GLU A C 1
ATOM 2999 O O . GLU A 1 375 ? -15.109 -33.375 -4.914 1 82.56 375 GLU A O 1
ATOM 3004 N N . TYR A 1 376 ? -16.109 -32.906 -6.723 1 84.69 376 TYR A N 1
ATOM 3005 C CA . TYR A 1 376 ? -15.969 -31.453 -6.535 1 84.69 376 TYR A CA 1
ATOM 3006 C C . TYR A 1 376 ? -16.688 -31 -5.277 1 84.69 376 TYR A C 1
ATOM 3008 O O . TYR A 1 376 ? -16.141 -30.234 -4.48 1 84.69 376 TYR A O 1
ATOM 3016 N N . ASP A 1 377 ? -17.875 -31.438 -5.02 1 81.62 377 ASP A N 1
ATOM 3017 C CA . ASP A 1 377 ? -18.719 -30.984 -3.922 1 81.62 377 ASP A CA 1
ATOM 3018 C C . ASP A 1 377 ? -18.109 -31.344 -2.57 1 81.62 377 ASP A C 1
ATOM 3020 O O . ASP A 1 377 ? -18.297 -30.625 -1.585 1 81.62 377 ASP A O 1
ATOM 3024 N N . SER A 1 378 ? -17.422 -32.406 -2.568 1 80.38 378 SER A N 1
ATOM 3025 C CA . SER A 1 378 ? -16.812 -32.812 -1.313 1 80.38 378 SER A CA 1
ATOM 3026 C C . SER A 1 378 ? -15.734 -31.828 -0.862 1 80.38 378 SER A C 1
ATOM 3028 O O . SER A 1 378 ? -15.484 -31.672 0.335 1 80.38 378 SER A O 1
ATOM 3030 N N . TYR A 1 379 ? -15.18 -31.141 -1.804 1 81.94 379 TYR A N 1
ATOM 3031 C CA . TYR A 1 379 ? -14.125 -30.188 -1.486 1 81.94 379 TYR A CA 1
ATOM 3032 C C . TYR A 1 379 ? -14.719 -28.812 -1.188 1 81.94 379 TYR A C 1
ATOM 3034 O O . TYR A 1 379 ? -14.031 -27.938 -0.65 1 81.94 379 TYR A O 1
ATOM 3042 N N . ARG A 1 380 ? -15.945 -28.594 -1.427 1 78.75 380 ARG A N 1
ATOM 3043 C CA . ARG A 1 380 ? -16.547 -27.266 -1.328 1 78.75 380 ARG A CA 1
ATOM 3044 C C . ARG A 1 380 ? -17.094 -27.016 0.075 1 78.75 380 ARG A C 1
ATOM 3046 O O . ARG A 1 380 ? -17.234 -25.859 0.492 1 78.75 380 ARG A O 1
ATOM 3053 N N . ASN A 1 381 ? -17.359 -28.016 0.748 1 77.94 381 ASN A N 1
ATOM 3054 C CA . ASN A 1 381 ? -18.031 -27.844 2.031 1 77.94 381 ASN A CA 1
ATOM 3055 C C . ASN A 1 381 ? -17.031 -27.531 3.146 1 77.94 381 ASN A C 1
ATOM 3057 O O . ASN A 1 381 ? -16.016 -28.203 3.27 1 77.94 381 ASN A O 1
ATOM 3061 N N . GLN A 1 382 ? -17.359 -26.469 3.795 1 75.62 382 GLN A N 1
ATOM 3062 C CA . GLN A 1 382 ? -16.562 -26.094 4.961 1 75.62 382 GLN A CA 1
ATOM 3063 C C . GLN A 1 382 ? -17.016 -26.859 6.203 1 75.62 382 GLN A C 1
ATOM 3065 O O . GLN A 1 382 ? -18.172 -26.734 6.617 1 75.62 382 GLN A O 1
ATOM 3070 N N . GLY A 1 383 ? -16.156 -27.562 6.781 1 81.25 383 GLY A N 1
ATOM 3071 C CA . GLY A 1 383 ? -16.5 -28.266 8 1 81.25 383 GLY A CA 1
ATOM 3072 C C . GLY A 1 383 ? -16.438 -27.391 9.234 1 81.25 383 GLY A C 1
ATOM 3073 O O . GLY A 1 383 ? -16 -26.25 9.172 1 81.25 383 GLY A O 1
ATOM 3074 N N . LYS A 1 384 ? -16.953 -27.859 10.305 1 85.44 384 LYS A N 1
ATOM 3075 C CA . LYS A 1 384 ? -17.031 -27.125 11.57 1 85.44 384 LYS A CA 1
ATOM 3076 C C . LYS A 1 384 ? -15.633 -26.719 12.039 1 85.44 384 LYS A C 1
ATOM 3078 O O . LYS A 1 384 ? -15.445 -25.609 12.539 1 85.44 384 LYS A O 1
ATOM 3083 N N . LEU A 1 385 ? -14.742 -27.562 11.852 1 87.5 385 LEU A N 1
ATOM 3084 C CA . LEU A 1 385 ? -13.375 -27.266 12.273 1 87.5 385 LEU A CA 1
ATOM 3085 C C . LEU A 1 385 ? -12.805 -26.094 11.477 1 87.5 385 LEU A C 1
ATOM 3087 O O . LEU A 1 385 ? -12.125 -25.234 12.039 1 87.5 385 LEU A O 1
ATOM 3091 N N . GLU A 1 386 ? -13.078 -26.094 10.234 1 87.06 386 GLU A N 1
ATOM 3092 C CA . GLU A 1 386 ? -12.594 -25.016 9.391 1 87.06 386 GLU A CA 1
ATOM 3093 C C . GLU A 1 386 ? -13.242 -23.688 9.773 1 87.06 386 GLU A C 1
ATOM 3095 O O . GLU A 1 386 ? -12.602 -22.625 9.703 1 87.06 386 GLU A O 1
ATOM 3100 N N . GLU A 1 387 ? -14.43 -23.766 10.172 1 88.06 387 GLU A N 1
ATOM 3101 C CA . GLU A 1 387 ? -15.125 -22.562 10.625 1 88.06 387 GLU A CA 1
ATOM 3102 C C . GLU A 1 387 ? -14.477 -22 11.891 1 88.06 387 GLU A C 1
ATOM 3104 O O . GLU A 1 387 ? -14.289 -20.797 12.016 1 88.06 387 GLU A O 1
ATOM 3109 N N . GLU A 1 388 ? -14.203 -22.906 12.766 1 91.19 388 GLU A N 1
ATOM 3110 C CA . GLU A 1 388 ? -13.547 -22.484 14.008 1 91.19 388 GLU A CA 1
ATOM 3111 C C . GLU A 1 388 ? -12.164 -21.906 13.727 1 91.19 388 GLU A C 1
ATOM 3113 O O . GLU A 1 388 ? -11.766 -20.922 14.344 1 91.19 388 GLU A O 1
ATOM 3118 N N . GLN A 1 389 ? -11.5 -22.469 12.828 1 91.38 389 GLN A N 1
ATOM 3119 C CA . GLN A 1 389 ? -10.172 -22 12.461 1 91.38 389 GLN A CA 1
ATOM 3120 C C . GLN A 1 389 ? -10.25 -20.609 11.82 1 91.38 389 GLN A C 1
ATOM 3122 O O . GLN A 1 389 ? -9.367 -19.781 12.031 1 91.38 389 GLN A O 1
ATOM 3127 N N . LYS A 1 390 ? -11.227 -20.453 11.055 1 92.19 390 LYS A N 1
ATOM 3128 C CA . LYS A 1 390 ? -11.422 -19.156 10.43 1 92.19 390 LYS A CA 1
ATOM 3129 C C . LYS A 1 390 ? -11.672 -18.078 11.484 1 92.19 390 LYS A C 1
ATOM 3131 O O . LYS A 1 390 ? -11.125 -16.969 11.391 1 92.19 390 LYS A O 1
ATOM 3136 N N . LEU A 1 391 ? -12.492 -18.391 12.461 1 92.88 391 LEU A N 1
ATOM 3137 C CA . LEU A 1 391 ? -12.766 -17.438 13.523 1 92.88 391 LEU A CA 1
ATOM 3138 C C . LEU A 1 391 ? -11.5 -17.109 14.305 1 92.88 391 LEU A C 1
ATOM 3140 O O . LEU A 1 391 ? -11.25 -15.945 14.633 1 92.88 391 LEU A O 1
ATOM 3144 N N . ALA A 1 392 ? -10.75 -18.156 14.547 1 93.44 392 ALA A N 1
ATOM 3145 C CA . ALA A 1 392 ? -9.469 -17.938 15.219 1 93.44 392 ALA A CA 1
ATOM 3146 C C . ALA A 1 392 ? -8.539 -17.078 14.367 1 93.44 392 ALA A C 1
ATOM 3148 O O . ALA A 1 392 ? -7.789 -16.266 14.906 1 93.44 392 ALA A O 1
ATOM 3149 N N . HIS A 1 393 ? -8.633 -17.359 13.125 1 94.31 393 HIS A N 1
ATOM 3150 C CA . HIS A 1 393 ? -7.824 -16.594 12.188 1 94.31 393 HIS A CA 1
ATOM 3151 C C . HIS A 1 393 ? -8.219 -15.117 12.203 1 94.31 393 HIS A C 1
ATOM 3153 O O . HIS A 1 393 ? -7.352 -14.234 12.234 1 94.31 393 HIS A O 1
ATOM 3159 N N . HIS A 1 394 ? -9.492 -14.812 12.266 1 95.12 394 HIS A N 1
ATOM 3160 C CA . HIS A 1 394 ? -9.977 -13.438 12.367 1 95.12 394 HIS A CA 1
ATOM 3161 C C . HIS A 1 394 ? -9.523 -12.789 13.672 1 95.12 394 HIS A C 1
ATOM 3163 O O . HIS A 1 394 ? -9.156 -11.609 13.688 1 95.12 394 HIS A O 1
ATOM 3169 N N . PHE A 1 395 ? -9.586 -13.586 14.703 1 95.94 395 PHE A N 1
ATOM 3170 C CA . PHE A 1 395 ? -9.188 -13.094 16.016 1 95.94 395 PHE A CA 1
ATOM 3171 C C . PHE A 1 395 ? -7.75 -12.586 15.984 1 95.94 395 PHE A C 1
ATOM 3173 O O . PHE A 1 395 ? -7.461 -11.492 16.469 1 95.94 395 PHE A O 1
ATOM 3180 N N . PHE A 1 396 ? -6.891 -13.32 15.383 1 95.94 396 PHE A N 1
ATOM 3181 C CA . PHE A 1 396 ? -5.484 -12.938 15.375 1 95.94 396 PHE A CA 1
ATOM 3182 C C . PHE A 1 396 ? -5.203 -11.945 14.242 1 95.94 396 PHE A C 1
ATOM 3184 O O . PHE A 1 396 ? -4.785 -10.812 14.492 1 95.94 396 PHE A O 1
ATOM 3191 N N . LYS A 1 397 ? -5.484 -12.344 13.031 1 96.56 397 LYS A N 1
ATOM 3192 C CA . LYS A 1 397 ? -5.086 -11.609 11.836 1 96.56 397 LYS A CA 1
ATOM 3193 C C . LYS A 1 397 ? -5.758 -10.242 11.773 1 96.56 397 LYS A C 1
ATOM 3195 O O . LYS A 1 397 ? -5.102 -9.234 11.492 1 96.56 397 LYS A O 1
ATOM 3200 N N . ASN A 1 398 ? -7.035 -10.219 12.078 1 97.25 398 ASN A N 1
ATOM 3201 C CA . ASN A 1 398 ? -7.805 -8.992 11.914 1 97.25 398 ASN A CA 1
ATOM 3202 C C . ASN A 1 398 ? -8.062 -8.312 13.258 1 97.25 398 ASN A C 1
ATOM 3204 O O . ASN A 1 398 ? -8.773 -7.312 13.32 1 97.25 398 ASN A O 1
ATOM 3208 N N . TYR A 1 399 ? -7.484 -8.891 14.32 1 97.19 399 TYR A N 1
ATOM 3209 C CA . TYR A 1 399 ? -7.605 -8.352 15.664 1 97.19 399 TYR A CA 1
ATOM 3210 C C . TYR A 1 399 ? -9.07 -8.125 16.031 1 97.19 399 TYR A C 1
ATOM 3212 O O . TYR A 1 399 ? -9.438 -7.051 16.516 1 97.19 399 TYR A O 1
ATOM 3220 N N . LEU A 1 400 ? -9.906 -9.125 15.742 1 96.56 400 LEU A N 1
ATOM 3221 C CA . LEU A 1 400 ? -11.336 -9.055 16.031 1 96.56 400 LEU A CA 1
ATOM 3222 C C . LEU A 1 400 ? -11.688 -9.945 17.219 1 96.56 400 LEU A C 1
ATOM 3224 O O . LEU A 1 400 ? -11.156 -11.047 17.359 1 96.56 400 LEU A O 1
ATOM 3228 N N . ASN A 1 401 ? -12.539 -9.469 18.016 1 94.44 401 ASN A N 1
ATOM 3229 C CA . ASN A 1 401 ? -13.062 -10.312 19.094 1 94.44 401 ASN A CA 1
ATOM 3230 C C . ASN A 1 401 ? -14.453 -10.844 18.766 1 94.44 401 ASN A C 1
ATOM 3232 O O . ASN A 1 401 ? -14.953 -11.75 19.422 1 94.44 401 ASN A O 1
ATOM 3236 N N . TYR A 1 402 ? -15.023 -10.211 17.75 1 93.94 402 TYR A N 1
ATOM 3237 C CA . TYR A 1 402 ? -16.359 -10.617 17.328 1 93.94 402 TYR A CA 1
ATOM 3238 C C . TYR A 1 402 ? -16.578 -10.328 15.844 1 93.94 402 TYR A C 1
ATOM 3240 O O . TYR A 1 402 ? -16.188 -9.266 15.352 1 93.94 402 TYR A O 1
ATOM 3248 N N . ILE A 1 403 ? -17.203 -11.297 15.141 1 94.38 403 ILE A N 1
ATOM 3249 C CA . ILE A 1 403 ? -17.578 -11.094 13.75 1 94.38 403 ILE A CA 1
ATOM 3250 C C . ILE A 1 403 ? -18.938 -11.75 13.484 1 94.38 403 ILE A C 1
ATOM 3252 O O . ILE A 1 403 ? -19.203 -12.867 13.945 1 94.38 403 ILE A O 1
ATOM 3256 N N . LYS A 1 404 ? -19.781 -11.031 12.828 1 93.12 404 LYS A N 1
ATOM 3257 C CA . LYS A 1 404 ? -21.109 -11.539 12.461 1 93.12 404 LYS A CA 1
ATOM 3258 C C . LYS A 1 404 ? -21.375 -11.344 10.977 1 93.12 404 LYS A C 1
ATOM 3260 O O . LYS A 1 404 ? -21.281 -10.227 10.461 1 93.12 404 LYS A O 1
ATOM 3265 N N . TYR A 1 405 ? -21.734 -12.5 10.344 1 90.81 405 TYR A N 1
ATOM 3266 C CA . TYR A 1 405 ? -22.031 -12.477 8.914 1 90.81 405 TYR A CA 1
ATOM 3267 C C . TYR A 1 405 ? -23.516 -12.32 8.656 1 90.81 405 TYR A C 1
ATOM 3269 O O . TYR A 1 405 ? -24.344 -12.82 9.43 1 90.81 405 TYR A O 1
ATOM 3277 N N . MET B 1 1 ? -2.928 -21.031 24.922 1 48.62 1 MET B N 1
ATOM 3278 C CA . MET B 1 1 ? -3.797 -19.859 24.875 1 48.62 1 MET B CA 1
ATOM 3279 C C . MET B 1 1 ? -3.043 -18.594 25.312 1 48.62 1 MET B C 1
ATOM 3281 O O . MET B 1 1 ? -3.152 -17.547 24.672 1 48.62 1 MET B O 1
ATOM 3285 N N . ASP B 1 2 ? -2.264 -18.672 26.422 1 55.94 2 ASP B N 1
ATOM 3286 C CA . ASP B 1 2 ? -1.523 -17.547 27 1 55.94 2 ASP B CA 1
ATOM 3287 C C . ASP B 1 2 ? -0.512 -17 26 1 55.94 2 ASP B C 1
ATOM 3289 O O . ASP B 1 2 ? -0.401 -15.781 25.828 1 55.94 2 ASP B O 1
ATOM 3293 N N . ASN B 1 3 ? -0.027 -17.875 25.031 1 84.62 3 ASN B N 1
ATOM 3294 C CA . ASN B 1 3 ? 1.061 -17.516 24.141 1 84.62 3 ASN B CA 1
ATOM 3295 C C . ASN B 1 3 ? 0.539 -16.844 22.875 1 84.62 3 ASN B C 1
ATOM 3297 O O . ASN B 1 3 ? 1.129 -15.875 22.391 1 84.62 3 ASN B O 1
ATOM 3301 N N . ILE B 1 4 ? -0.782 -17.062 22.656 1 88.81 4 ILE B N 1
ATOM 3302 C CA . ILE B 1 4 ? -1.352 -16.5 21.438 1 88.81 4 ILE B CA 1
ATOM 3303 C C . ILE B 1 4 ? -1.754 -15.047 21.688 1 88.81 4 ILE B C 1
ATOM 3305 O O . ILE B 1 4 ? -1.584 -14.188 20.812 1 88.81 4 ILE B O 1
ATOM 3309 N N . LEU B 1 5 ? -2.299 -14.773 22.891 1 91.69 5 LEU B N 1
ATOM 3310 C CA . LEU B 1 5 ? -2.727 -13.422 23.234 1 91.69 5 LEU B CA 1
ATOM 3311 C C . LEU B 1 5 ? -1.538 -12.469 23.266 1 91.69 5 LEU B C 1
ATOM 3313 O O . LEU B 1 5 ? -1.646 -11.32 22.828 1 91.69 5 LEU B O 1
ATOM 3317 N N . GLU B 1 6 ? -0.476 -12.961 23.766 1 92.44 6 GLU B N 1
ATOM 3318 C CA . GLU B 1 6 ? 0.729 -12.141 23.828 1 92.44 6 GLU B CA 1
ATOM 3319 C C . GLU B 1 6 ? 1.272 -11.859 22.422 1 92.44 6 GLU B C 1
ATOM 3321 O O . GLU B 1 6 ? 1.633 -10.727 22.109 1 92.44 6 GLU B O 1
ATOM 3326 N N . ARG B 1 7 ? 1.351 -12.914 21.656 1 93.69 7 ARG B N 1
ATOM 3327 C CA . ARG B 1 7 ? 1.829 -12.75 20.297 1 93.69 7 ARG B CA 1
ATOM 3328 C C . ARG B 1 7 ? 0.929 -11.805 19.5 1 93.69 7 ARG B C 1
ATOM 3330 O O . ARG B 1 7 ? 1.416 -10.953 18.766 1 93.69 7 ARG B O 1
ATOM 3337 N N . ARG B 1 8 ? -0.334 -11.992 19.719 1 94.81 8 ARG B N 1
ATOM 3338 C CA . ARG B 1 8 ? -1.33 -11.148 19.047 1 94.81 8 ARG B CA 1
ATOM 3339 C C . ARG B 1 8 ? -1.139 -9.688 19.422 1 94.81 8 ARG B C 1
ATOM 3341 O O . ARG B 1 8 ? -1.086 -8.82 18.547 1 94.81 8 ARG B O 1
ATOM 3348 N N . ALA B 1 9 ? -1.008 -9.391 20.656 1 93.94 9 ALA B N 1
ATOM 3349 C CA . ALA B 1 9 ? -0.823 -8.023 21.141 1 93.94 9 ALA B CA 1
ATOM 3350 C C . ALA B 1 9 ? 0.478 -7.426 20.609 1 93.94 9 ALA B C 1
ATOM 3352 O O . ALA B 1 9 ? 0.52 -6.258 20.234 1 93.94 9 ALA B O 1
ATOM 3353 N N . ASN B 1 10 ? 1.469 -8.227 20.609 1 92.88 10 ASN B N 1
ATOM 3354 C CA . ASN B 1 10 ? 2.764 -7.754 20.125 1 92.88 10 ASN B CA 1
ATOM 3355 C C . ASN B 1 10 ? 2.721 -7.41 18.641 1 92.88 10 ASN B C 1
ATOM 3357 O O . ASN B 1 10 ? 3.25 -6.379 18.219 1 92.88 10 ASN B O 1
ATOM 3361 N N . GLU B 1 11 ? 2.139 -8.289 17.891 1 94.44 11 GLU B N 1
ATOM 3362 C CA . GLU B 1 11 ? 2.033 -8.039 16.453 1 94.44 11 GLU B CA 1
ATOM 3363 C C . GLU B 1 11 ? 1.193 -6.793 16.172 1 94.44 11 GLU B C 1
ATOM 3365 O O . GLU B 1 11 ? 1.482 -6.043 15.242 1 94.44 11 GLU B O 1
ATOM 3370 N N . TYR B 1 12 ? 0.194 -6.602 16.953 1 94.12 12 TYR B N 1
ATOM 3371 C CA . TYR B 1 12 ? -0.635 -5.41 16.797 1 94.12 12 TYR B CA 1
ATOM 3372 C C . TYR B 1 12 ? 0.158 -4.148 17.109 1 94.12 12 TYR B C 1
ATOM 3374 O O . TYR B 1 12 ? 0.034 -3.143 16.406 1 94.12 12 TYR B O 1
ATOM 3382 N N . LYS B 1 13 ? 0.915 -4.223 18.078 1 91.5 13 LYS B N 1
ATOM 3383 C CA . LYS B 1 13 ? 1.768 -3.088 18.422 1 91.5 13 LYS B CA 1
ATOM 3384 C C . LYS B 1 13 ? 2.729 -2.758 17.281 1 91.5 13 LYS B C 1
ATOM 3386 O O . LYS B 1 13 ? 2.916 -1.59 16.953 1 91.5 13 LYS B O 1
ATOM 3391 N N . GLN B 1 14 ? 3.357 -3.736 16.766 1 90.88 14 GLN B N 1
ATOM 3392 C CA . GLN B 1 14 ? 4.254 -3.531 15.641 1 90.88 14 GLN B CA 1
ATOM 3393 C C . GLN B 1 14 ? 3.514 -2.932 14.445 1 90.88 14 GLN B C 1
ATOM 3395 O O . GLN B 1 14 ? 4.035 -2.045 13.766 1 90.88 14 GLN B O 1
ATOM 3400 N N . TYR B 1 15 ? 2.357 -3.438 14.336 1 91.94 15 TYR B N 1
ATOM 3401 C CA . TYR B 1 15 ? 1.49 -2.93 13.281 1 91.94 15 TYR B CA 1
ATOM 3402 C C . TYR B 1 15 ? 1.22 -1.441 13.469 1 91.94 15 TYR B C 1
ATOM 3404 O O . TYR B 1 15 ? 1.301 -0.666 12.508 1 91.94 15 TYR B O 1
ATOM 3412 N N . GLN B 1 16 ? 0.923 -1.06 14.625 1 88.56 16 GLN B N 1
ATOM 3413 C CA . GLN B 1 16 ? 0.661 0.344 14.922 1 88.56 16 GLN B CA 1
ATOM 3414 C C . GLN B 1 16 ? 1.906 1.196 14.695 1 88.56 16 GLN B C 1
ATOM 3416 O O . GLN B 1 16 ? 1.814 2.316 14.188 1 88.56 16 GLN B O 1
ATOM 3421 N N . LEU B 1 17 ? 2.982 0.657 15.023 1 85.62 17 LEU B N 1
ATOM 3422 C CA . LEU B 1 17 ? 4.238 1.382 14.852 1 85.62 17 LEU B CA 1
ATOM 3423 C C . LEU B 1 17 ? 4.531 1.628 13.375 1 85.62 17 LEU B C 1
ATOM 3425 O O . LEU B 1 17 ? 5.035 2.691 13.008 1 85.62 17 LEU B O 1
ATOM 3429 N N . ARG B 1 18 ? 4.227 0.702 12.602 1 86.81 18 ARG B N 1
ATOM 3430 C CA . ARG B 1 18 ? 4.516 0.803 11.172 1 86.81 18 ARG B CA 1
ATOM 3431 C C . ARG B 1 18 ? 3.541 1.749 10.477 1 86.81 18 ARG B C 1
ATOM 3433 O O . ARG B 1 18 ? 3.83 2.266 9.398 1 86.81 18 ARG B O 1
ATOM 3440 N N . ARG B 1 19 ? 2.41 1.851 11.016 1 77.62 19 ARG B N 1
ATOM 3441 C CA . ARG B 1 19 ? 1.393 2.693 10.391 1 77.62 19 ARG B CA 1
ATOM 3442 C C . ARG B 1 19 ? 1.466 4.121 10.93 1 77.62 19 ARG B C 1
ATOM 3444 O O . ARG B 1 19 ? 0.842 5.027 10.375 1 77.62 19 ARG B O 1
ATOM 3451 N N . LYS B 1 20 ? 2.135 4.266 12 1 62.69 20 LYS B N 1
ATOM 3452 C CA . LYS B 1 20 ? 2.191 5.578 12.633 1 62.69 20 LYS B CA 1
ATOM 3453 C C . LYS B 1 20 ? 2.764 6.625 11.68 1 62.69 20 LYS B C 1
ATOM 3455 O O . LYS B 1 20 ? 3.949 6.578 11.336 1 62.69 20 LYS B O 1
ATOM 3460 N N . THR B 1 21 ? 2.088 6.738 10.508 1 53.41 21 THR B N 1
ATOM 3461 C CA . THR B 1 21 ? 2.514 7.895 9.727 1 53.41 21 THR B CA 1
ATOM 3462 C C . THR B 1 21 ? 2.445 9.164 10.562 1 53.41 21 THR B C 1
ATOM 3464 O O . THR B 1 21 ? 3.234 10.094 10.359 1 53.41 21 THR B O 1
ATOM 3467 N N . ASN B 1 22 ? 1.123 9.516 11 1 49.72 22 ASN B N 1
ATOM 3468 C CA . ASN B 1 22 ? 0.576 10.852 11.219 1 49.72 22 ASN B CA 1
ATOM 3469 C C . ASN B 1 22 ? 1.087 11.461 12.523 1 49.72 22 ASN B C 1
ATOM 3471 O O . ASN B 1 22 ? 1.32 10.75 13.492 1 49.72 22 ASN B O 1
ATOM 3475 N N . ALA B 1 23 ? 1.522 12.555 12.281 1 49.81 23 ALA B N 1
ATOM 3476 C CA . ALA B 1 23 ? 1.828 13.633 13.219 1 49.81 23 ALA B CA 1
ATOM 3477 C C . ALA B 1 23 ? 0.755 13.742 14.297 1 49.81 23 ALA B C 1
ATOM 3479 O O . ALA B 1 23 ? -0.438 13.625 14.008 1 49.81 23 ALA B O 1
ATOM 3480 N N . ASP B 1 24 ? 1.104 13.297 15.508 1 47.97 24 ASP B N 1
ATOM 3481 C CA . ASP B 1 24 ? 0.282 13.75 16.625 1 47.97 24 ASP B CA 1
ATOM 3482 C C . ASP B 1 24 ? -0.436 15.055 16.297 1 47.97 24 ASP B C 1
ATOM 3484 O O . ASP B 1 24 ? 0.078 15.875 15.531 1 47.97 24 ASP B O 1
ATOM 3488 N N . ILE B 1 25 ? -1.796 14.984 16.406 1 46.06 25 ILE B N 1
ATOM 3489 C CA . ILE B 1 25 ? -2.52 16.25 16.312 1 46.06 25 ILE B CA 1
ATOM 3490 C C . ILE B 1 25 ? -1.806 17.312 17.156 1 46.06 25 ILE B C 1
ATOM 3492 O O . ILE B 1 25 ? -1.565 17.109 18.344 1 46.06 25 ILE B O 1
ATOM 3496 N N . ILE B 1 26 ? -1.14 18.203 16.5 1 49.28 26 ILE B N 1
ATOM 3497 C CA . ILE B 1 26 ? -0.532 19.312 17.219 1 49.28 26 ILE B CA 1
ATOM 3498 C C . ILE B 1 26 ? -1.487 20.5 17.234 1 49.28 26 ILE B C 1
ATOM 3500 O O . ILE B 1 26 ? -2.01 20.891 16.188 1 49.28 26 ILE B O 1
ATOM 3504 N N . ILE B 1 27 ? -1.936 20.875 18.469 1 47 27 ILE B N 1
ATOM 3505 C CA . ILE B 1 27 ? -2.799 22.031 18.672 1 47 27 ILE B CA 1
ATOM 3506 C C . ILE B 1 27 ? -1.952 23.297 18.75 1 47 27 ILE B C 1
ATOM 3508 O O . ILE B 1 27 ? -0.973 23.359 19.5 1 47 27 ILE B O 1
ATOM 3512 N N . ALA B 1 28 ? -2.104 24.109 17.719 1 50.88 28 ALA B N 1
ATOM 3513 C CA . ALA B 1 28 ? -1.396 25.391 17.734 1 50.88 28 ALA B CA 1
ATOM 3514 C C . ALA B 1 28 ? -1.924 26.297 18.844 1 50.88 28 ALA B C 1
ATOM 3516 O O . ALA B 1 28 ? -3.137 26.469 19 1 50.88 28 ALA B O 1
ATOM 3517 N N . PRO B 1 29 ? -1.079 26.391 19.984 1 45.16 29 PRO B N 1
ATOM 3518 C CA . PRO B 1 29 ? -1.56 27.406 20.922 1 45.16 29 PRO B CA 1
ATOM 3519 C C . PRO B 1 29 ? -1.979 28.703 20.234 1 45.16 29 PRO B C 1
ATOM 3521 O O . PRO B 1 29 ? -1.511 29 19.125 1 45.16 29 PRO B O 1
ATOM 3524 N N . ALA B 1 30 ? -3.094 29.312 20.703 1 44.69 30 ALA B N 1
ATOM 3525 C CA . ALA B 1 30 ? -3.76 30.547 20.297 1 44.69 30 ALA B CA 1
ATOM 3526 C C . ALA B 1 30 ? -2.75 31.672 20.078 1 44.69 30 ALA B C 1
ATOM 3528 O O . ALA B 1 30 ? -2.135 32.156 21.016 1 44.69 30 ALA B O 1
ATOM 3529 N N . ASN B 1 31 ? -1.681 31.609 19.297 1 49.78 31 ASN B N 1
ATOM 3530 C CA . ASN B 1 31 ? -1.146 32.969 19.125 1 49.78 31 ASN B CA 1
ATOM 3531 C C . ASN B 1 31 ? -2.145 33.875 18.422 1 49.78 31 ASN B C 1
ATOM 3533 O O . ASN B 1 31 ? -1.842 35.031 18.141 1 49.78 31 ASN B O 1
ATOM 3537 N N . SER B 1 32 ? -3.23 33.344 17.875 1 60 32 SER B N 1
ATOM 3538 C CA . SER B 1 32 ? -4.559 33.812 17.516 1 60 32 SER B CA 1
ATOM 3539 C C . SER B 1 32 ? -5.574 33.5 18.609 1 60 32 SER B C 1
ATOM 3541 O O . SER B 1 32 ? -5.34 32.625 19.453 1 60 32 SER B O 1
ATOM 3543 N N . PRO B 1 33 ? -6.32 34.5 18.859 1 73.31 33 PRO B N 1
ATOM 3544 C CA . PRO B 1 33 ? -7.352 34.125 19.844 1 73.31 33 PRO B CA 1
ATOM 3545 C C . PRO B 1 33 ? -8.008 32.781 19.547 1 73.31 33 PRO B C 1
ATOM 3547 O O . PRO B 1 33 ? -8.711 32.219 20.391 1 73.31 33 PRO B O 1
ATOM 3550 N N . LEU B 1 34 ? -7.484 32.25 18.344 1 77.56 34 LEU B N 1
ATOM 3551 C CA . LEU B 1 34 ? -8.148 31.016 17.953 1 77.56 34 LEU B CA 1
ATOM 3552 C C . LEU B 1 34 ? -7.285 29.812 18.297 1 77.56 34 LEU B C 1
ATOM 3554 O O . LEU B 1 34 ? -6.105 29.766 17.938 1 77.56 34 LEU B O 1
ATOM 3558 N N . GLN B 1 35 ? -7.883 28.859 18.938 1 77.88 35 GLN B N 1
ATOM 3559 C CA . GLN B 1 35 ? -7.289 27.547 19.203 1 77.88 35 GLN B CA 1
ATOM 3560 C C . GLN B 1 35 ? -7.922 26.469 18.328 1 77.88 35 GLN B C 1
ATOM 3562 O O . GLN B 1 35 ? -9.148 26.422 18.172 1 77.88 35 GLN B O 1
ATOM 3567 N N . TYR B 1 36 ? -7.129 25.703 17.672 1 79.94 36 TYR B N 1
ATOM 3568 C CA . TYR B 1 36 ? -7.617 24.688 16.75 1 79.94 36 TYR B CA 1
ATOM 3569 C C . TYR B 1 36 ? -6.586 23.578 16.562 1 79.94 36 TYR B C 1
ATOM 3571 O O . TYR B 1 36 ? -5.426 23.734 16.953 1 79.94 36 TYR B O 1
ATOM 3579 N N . PRO B 1 37 ? -6.961 22.406 16.047 1 77.75 37 PRO B N 1
ATOM 3580 C CA . PRO B 1 37 ? -5.98 21.344 15.766 1 77.75 37 PRO B CA 1
ATOM 3581 C C . PRO B 1 37 ? -5.141 21.656 14.531 1 77.75 37 PRO B C 1
ATOM 3583 O O . PRO B 1 37 ? -5.613 21.484 13.398 1 77.75 37 PRO B O 1
ATOM 3586 N N . ILE B 1 38 ? -3.941 21.906 14.664 1 72.25 38 ILE B N 1
ATOM 3587 C CA . ILE B 1 38 ? -3.078 22.406 13.602 1 72.25 38 ILE B CA 1
ATOM 3588 C C . ILE B 1 38 ? -2.812 21.297 12.586 1 72.25 38 ILE B C 1
ATOM 3590 O O . ILE B 1 38 ? -2.734 21.547 11.383 1 72.25 38 ILE B O 1
ATOM 3594 N N . THR B 1 39 ? -2.645 20.062 13.047 1 73 39 THR B N 1
ATOM 3595 C CA . THR B 1 39 ? -2.33 18.969 12.133 1 73 39 THR B CA 1
ATOM 3596 C C . THR B 1 39 ? -3.607 18.328 11.609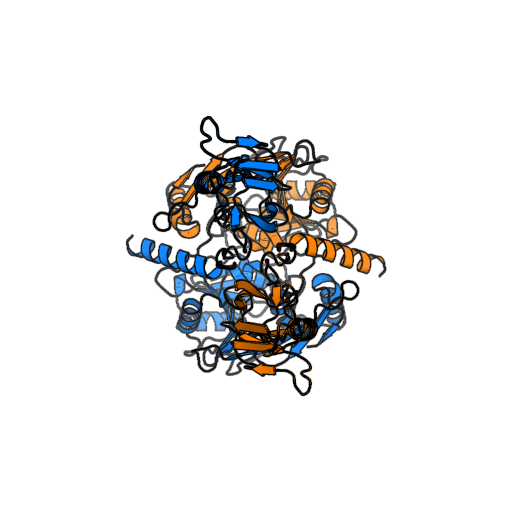 1 73 39 THR B C 1
ATOM 3598 O O . THR B 1 39 ? -3.553 17.312 10.898 1 73 39 THR B O 1
ATOM 3601 N N . GLY B 1 40 ? -4.691 18.984 11.992 1 77.19 40 GLY B N 1
ATOM 3602 C CA . GLY B 1 40 ? -5.953 18.375 11.609 1 77.19 40 GLY B CA 1
ATOM 3603 C C . GLY B 1 40 ? -6.32 17.172 12.469 1 77.19 40 GLY B C 1
ATOM 3604 O O . GLY B 1 40 ? -5.762 16.984 13.547 1 77.19 40 GLY B O 1
ATOM 3605 N N . PHE B 1 41 ? -7.367 16.484 12.062 1 83.06 41 PHE B N 1
ATOM 3606 C CA . PHE B 1 41 ? -7.832 15.297 12.773 1 83.06 41 PHE B CA 1
ATOM 3607 C C . PHE B 1 41 ? -8.547 14.344 11.828 1 83.06 41 PHE B C 1
ATOM 3609 O O . PHE B 1 41 ? -8.953 14.734 10.727 1 83.06 41 PHE B O 1
ATOM 3616 N N . ARG B 1 42 ? -8.617 13.141 12.266 1 88.88 42 ARG B N 1
ATOM 3617 C CA . ARG B 1 42 ? -9.195 12.094 11.43 1 88.88 42 ARG B CA 1
ATOM 3618 C C . ARG B 1 42 ? -10.633 11.805 11.836 1 88.88 42 ARG B C 1
ATOM 3620 O O . ARG B 1 42 ? -10.953 11.758 13.023 1 88.88 42 ARG B O 1
ATOM 3627 N N . VAL B 1 43 ? -11.469 11.602 10.82 1 93.19 43 VAL B N 1
ATOM 3628 C CA . VAL B 1 43 ? -12.859 11.227 11.078 1 93.19 43 VAL B CA 1
ATOM 3629 C C . VAL B 1 43 ? -13.266 10.094 10.133 1 93.19 43 VAL B C 1
ATOM 3631 O O . VAL B 1 43 ? -12.734 9.984 9.023 1 93.19 43 VAL B O 1
ATOM 3634 N N . ALA B 1 44 ? -14.164 9.211 10.594 1 94.81 44 ALA B N 1
ATOM 3635 C CA . ALA B 1 44 ? -14.766 8.227 9.703 1 94.81 44 ALA B CA 1
ATOM 3636 C C . ALA B 1 44 ? -15.805 8.867 8.789 1 94.81 44 ALA B C 1
ATOM 3638 O O . ALA B 1 44 ? -16.5 9.812 9.188 1 94.81 44 ALA B O 1
ATOM 3639 N N . PRO B 1 45 ? -15.945 8.398 7.613 1 96.81 45 PRO B N 1
ATOM 3640 C CA . PRO B 1 45 ? -16.922 8.984 6.699 1 96.81 45 PRO B CA 1
ATOM 3641 C C . PRO B 1 45 ? -18.359 8.859 7.211 1 96.81 45 PRO B C 1
ATOM 3643 O O . PRO B 1 45 ? -18.734 7.805 7.727 1 96.81 45 PRO B O 1
ATOM 3646 N N . LEU B 1 46 ? -19.141 9.945 7.07 1 96.75 46 LEU B N 1
ATOM 3647 C CA . LEU B 1 46 ? -20.578 10.008 7.336 1 96.75 46 LEU B CA 1
ATOM 3648 C C . LEU B 1 46 ? -20.859 9.828 8.82 1 96.75 46 LEU B C 1
ATOM 3650 O O . LEU B 1 46 ? -21.984 9.531 9.211 1 96.75 46 LEU B O 1
ATOM 3654 N N . LYS B 1 47 ? -19.891 9.914 9.664 1 96 47 LYS B N 1
ATOM 3655 C CA . LYS B 1 47 ? -20.062 9.766 11.109 1 96 47 LYS B CA 1
ATOM 3656 C C . LYS B 1 47 ? -19.766 11.07 11.836 1 96 47 LYS B C 1
ATOM 3658 O O . LYS B 1 47 ? -18.797 11.766 11.5 1 96 47 LYS B O 1
ATOM 3663 N N . LYS B 1 48 ? -20.609 11.336 12.773 1 96.25 48 LYS B N 1
ATOM 3664 C CA . LYS B 1 48 ? -20.422 12.531 13.594 1 96.25 48 LYS B CA 1
ATOM 3665 C C . LYS B 1 48 ? -19.188 12.406 14.477 1 96.25 48 LYS B C 1
ATOM 3667 O O . LYS B 1 48 ? -18.969 11.375 15.117 1 96.25 48 LYS B O 1
ATOM 3672 N N . SER B 1 49 ? -18.312 13.484 14.469 1 95.75 49 SER B N 1
ATOM 3673 C CA . SER B 1 49 ? -17.078 13.492 15.266 1 95.75 49 SER B CA 1
ATOM 3674 C C . SER B 1 49 ? -16.844 14.867 15.891 1 95.75 49 SER B C 1
ATOM 3676 O O . SER B 1 49 ? -17.047 15.898 15.242 1 95.75 49 SER B O 1
ATOM 3678 N N . LEU B 1 50 ? -16.391 14.836 17.094 1 94.62 50 LEU B N 1
ATOM 3679 C CA . LEU B 1 50 ? -16.047 16.078 17.766 1 94.62 50 LEU B CA 1
ATOM 3680 C C . LEU B 1 50 ? -14.797 16.703 17.156 1 94.62 50 LEU B C 1
ATOM 3682 O O . LEU B 1 50 ? -13.836 15.984 16.844 1 94.62 50 LEU B O 1
ATOM 3686 N N . ILE B 1 51 ? -14.781 17.953 16.969 1 92.5 51 ILE B N 1
ATOM 3687 C CA . ILE B 1 51 ? -13.562 18.656 16.578 1 92.5 51 ILE B CA 1
ATOM 3688 C C . ILE B 1 51 ? -12.734 18.984 17.828 1 92.5 51 ILE B C 1
ATOM 3690 O O . ILE B 1 51 ? -13.18 19.75 18.688 1 92.5 51 ILE B O 1
ATOM 3694 N N . PRO B 1 52 ? -11.578 18.5 17.859 1 88 52 PRO B N 1
ATOM 3695 C CA . PRO B 1 52 ? -10.812 18.688 19.094 1 88 52 PRO B CA 1
ATOM 3696 C C . PRO B 1 52 ? -10.164 20.062 19.172 1 88 52 PRO B C 1
ATOM 3698 O O . PRO B 1 52 ? -9.734 20.609 18.156 1 88 52 PRO B O 1
ATOM 3701 N N . GLY B 1 53 ? -10.164 20.641 20.391 1 84.38 53 GLY B N 1
ATOM 3702 C CA . GLY B 1 53 ? -9.258 21.734 20.734 1 84.38 53 GLY B CA 1
ATOM 3703 C C . GLY B 1 53 ? -9.805 23.094 20.344 1 84.38 53 GLY B C 1
ATOM 3704 O O . GLY B 1 53 ? -9.102 24.109 20.469 1 84.38 53 GLY B O 1
ATOM 3705 N N . LEU B 1 54 ? -11.031 23.203 19.906 1 87 54 LEU B N 1
ATOM 3706 C CA . LEU B 1 54 ? -11.578 24.5 19.516 1 87 54 LEU B CA 1
ATOM 3707 C C . LEU B 1 54 ? -11.758 25.391 20.75 1 87 54 LEU B C 1
ATOM 3709 O O . LEU B 1 54 ? -12.328 24.969 21.75 1 87 54 LEU B O 1
ATOM 3713 N N . ALA B 1 55 ? -11.211 26.578 20.625 1 86.88 55 ALA B N 1
ATOM 3714 C CA . ALA B 1 55 ? -11.406 27.547 21.703 1 86.88 55 ALA B CA 1
ATOM 3715 C C . ALA B 1 55 ? -11.008 28.953 21.25 1 86.88 55 ALA B C 1
ATOM 3717 O O . ALA B 1 55 ? -10.281 29.109 20.25 1 86.88 55 ALA B O 1
ATOM 3718 N N . LEU B 1 56 ? -11.617 29.922 21.875 1 85 56 LEU B N 1
ATOM 3719 C CA . LEU B 1 56 ? -11.234 31.328 21.734 1 85 56 LEU B CA 1
ATOM 3720 C C . LEU B 1 56 ? -10.477 31.797 22.969 1 85 56 LEU B C 1
ATOM 3722 O O . LEU B 1 56 ? -10.969 31.703 24.094 1 85 56 LEU B O 1
ATOM 3726 N N . GLN B 1 57 ? -9.25 32.219 22.703 1 79.69 57 GLN B N 1
ATOM 3727 C CA . GLN B 1 57 ? -8.414 32.75 23.781 1 79.69 57 GLN B CA 1
ATOM 3728 C C . GLN B 1 57 ? -8.188 34.25 23.625 1 79.69 57 GLN B C 1
ATOM 3730 O O . GLN B 1 57 ? -7.344 34.656 22.828 1 79.69 57 GLN B O 1
ATOM 3735 N N . THR B 1 58 ? -8.969 35.062 24.188 1 77.38 58 THR B N 1
ATOM 3736 C CA . THR B 1 58 ? -8.844 36.531 24.156 1 77.38 58 THR B CA 1
ATOM 3737 C C . THR B 1 58 ? -9.102 37.125 25.531 1 77.38 58 THR B C 1
ATOM 3739 O O . THR B 1 58 ? -9.562 36.406 26.438 1 77.38 58 THR B O 1
ATOM 3742 N N . GLN B 1 59 ? -8.445 38.281 25.75 1 70.62 59 GLN B N 1
ATOM 3743 C CA . GLN B 1 59 ? -8.68 38.969 27.016 1 70.62 59 GLN B CA 1
ATOM 3744 C C . GLN B 1 59 ? -10.164 39.281 27.219 1 70.62 59 GLN B C 1
ATOM 3746 O O . GLN B 1 59 ? -10.875 39.562 26.25 1 70.62 59 GLN B O 1
ATOM 3751 N N . GLU B 1 60 ? -10.578 38.906 28.438 1 65.56 60 GLU B N 1
ATOM 3752 C CA . GLU B 1 60 ? -11.977 39.219 28.75 1 65.56 60 GLU B CA 1
ATOM 3753 C C . GLU B 1 60 ? -12.305 40.656 28.484 1 65.56 60 GLU B C 1
ATOM 3755 O O . GLU B 1 60 ? -11.508 41.562 28.797 1 65.56 60 GLU B O 1
ATOM 3760 N N . ARG B 1 61 ? -13.008 40.938 27.562 1 61.09 61 ARG B N 1
ATOM 3761 C CA . ARG B 1 61 ? -13.406 42.281 27.219 1 61.09 61 ARG B CA 1
ATOM 3762 C C . ARG B 1 61 ? -14.109 42.969 28.391 1 61.09 61 ARG B C 1
ATOM 3764 O O . ARG B 1 61 ? -14.953 42.344 29.047 1 61.09 61 ARG B O 1
ATOM 3771 N N . GLY B 1 62 ? -13.312 43.75 29.219 1 54.56 62 GLY B N 1
ATOM 3772 C CA . GLY B 1 62 ? -13.844 44.5 30.312 1 54.56 62 GLY B CA 1
ATOM 3773 C C . GLY B 1 62 ? -15.219 45.094 30.031 1 54.56 62 GLY B C 1
ATOM 3774 O O . GLY B 1 62 ? -15.641 45.156 28.875 1 54.56 62 GLY B O 1
ATOM 3775 N N . ILE B 1 63 ? -16.094 44.875 31.141 1 50.22 63 ILE B N 1
ATOM 3776 C CA . ILE B 1 63 ? -17.406 45.5 31.141 1 50.22 63 ILE B CA 1
ATOM 3777 C C . ILE B 1 63 ? -17.266 46.969 30.75 1 50.22 63 ILE B C 1
ATOM 3779 O O . ILE B 1 63 ? -16.703 47.781 31.5 1 50.22 63 ILE B O 1
ATOM 3783 N N . THR B 1 64 ? -16.75 47.281 29.688 1 45.62 64 THR B N 1
ATOM 3784 C CA . THR B 1 64 ? -16.922 48.75 29.547 1 45.62 64 THR B CA 1
ATOM 3785 C C . THR B 1 64 ? -18.406 49.094 29.625 1 45.62 64 THR B C 1
ATOM 3787 O O . THR B 1 64 ? -19.281 48.25 29.469 1 45.62 64 THR B O 1
ATOM 3790 N N . THR B 1 65 ? -18.812 50.438 29.594 1 48.47 65 THR B N 1
ATOM 3791 C CA . THR B 1 65 ? -20.109 51 29.984 1 48.47 65 THR B CA 1
ATOM 3792 C C . THR B 1 65 ? -21.25 50.125 29.438 1 48.47 65 THR B C 1
ATOM 3794 O O . THR B 1 65 ? -22.156 49.75 30.172 1 48.47 65 THR B O 1
ATOM 3797 N N . ASN B 1 66 ? -22.094 50.5 28.266 1 49.38 66 ASN B N 1
ATOM 3798 C CA . ASN B 1 66 ? -23.484 50.312 27.875 1 49.38 66 ASN B CA 1
ATOM 3799 C C . ASN B 1 66 ? -23.656 49.125 26.922 1 49.38 66 ASN B C 1
ATOM 3801 O O . ASN B 1 66 ? -24.766 48.844 26.469 1 49.38 66 ASN B O 1
ATOM 3805 N N . LYS B 1 67 ? -22.578 48.469 26.281 1 55.91 67 LYS B N 1
ATOM 3806 C CA . LYS B 1 67 ? -22.906 47.406 25.328 1 55.91 67 LYS B CA 1
ATOM 3807 C C . LYS B 1 67 ? -22 46.188 25.516 1 55.91 67 LYS B C 1
ATOM 3809 O O . LYS B 1 67 ? -20.781 46.312 25.422 1 55.91 67 LYS B O 1
ATOM 3814 N N . ARG B 1 68 ? -22.391 45.156 26.297 1 59.56 68 ARG B N 1
ATOM 3815 C CA . ARG B 1 68 ? -21.656 43.906 26.469 1 59.56 68 ARG B CA 1
ATOM 3816 C C . ARG B 1 68 ? -21.203 43.375 25.125 1 59.56 68 ARG B C 1
ATOM 3818 O O . ARG B 1 68 ? -22.031 43.094 24.25 1 59.56 68 ARG B O 1
ATOM 3825 N N . GLU B 1 69 ? -20 43.406 24.797 1 75.75 69 GLU B N 1
ATOM 3826 C CA . GLU B 1 69 ? -19.453 42.969 23.516 1 75.75 69 GLU B CA 1
ATOM 3827 C C . GLU B 1 69 ? -19.609 41.438 23.359 1 75.75 69 GLU B C 1
ATOM 3829 O O . GLU B 1 69 ? -19.359 40.688 24.297 1 75.75 69 GLU B O 1
ATOM 3834 N N . VAL B 1 70 ? -20.406 41.031 22.406 1 89.5 70 VAL B N 1
ATOM 3835 C CA . VAL B 1 70 ? -20.734 39.656 22.078 1 89.5 70 VAL B CA 1
ATOM 3836 C C . VAL B 1 70 ? -19.594 39.031 21.266 1 89.5 70 VAL B C 1
ATOM 3838 O O . VAL B 1 70 ? -19.078 39.656 20.344 1 89.5 70 VAL B O 1
ATOM 3841 N N . TYR B 1 71 ? -19.078 37.969 21.844 1 92.44 71 TYR B N 1
ATOM 3842 C CA . TYR B 1 71 ? -18.156 37.156 21.062 1 92.44 71 TYR B CA 1
ATOM 3843 C C . TYR B 1 71 ? -18.891 36.375 19.984 1 92.44 71 TYR B C 1
ATOM 3845 O O . TYR B 1 71 ? -19.906 35.719 20.25 1 92.44 71 TYR B O 1
ATOM 3853 N N . LYS B 1 72 ? -18.406 36.469 18.766 1 95.12 72 LYS B N 1
ATOM 3854 C CA . LYS B 1 72 ? -19 35.75 17.656 1 95.12 72 LYS B CA 1
ATOM 3855 C C . LYS B 1 72 ? -17.938 35.031 16.844 1 95.12 72 LYS B C 1
ATOM 3857 O O . LYS B 1 72 ? -16.984 35.625 16.359 1 95.12 72 LYS B O 1
ATOM 3862 N N . VAL B 1 73 ? -18.094 33.719 16.766 1 94.69 73 VAL B N 1
ATOM 3863 C CA . VAL B 1 73 ? -17.188 32.906 15.953 1 94.69 73 VAL B CA 1
ATOM 3864 C C . VAL B 1 73 ? -17.953 32.188 14.859 1 94.69 73 VAL B C 1
ATOM 3866 O O . VAL B 1 73 ? -19.156 31.953 15 1 94.69 73 VAL B O 1
ATOM 3869 N N . SER B 1 74 ? -17.25 31.891 13.805 1 96.44 74 SER B N 1
ATOM 3870 C CA . SER B 1 74 ? -17.859 31.156 12.695 1 96.44 74 SER B CA 1
ATOM 3871 C C . SER B 1 74 ? -16.953 30.031 12.203 1 96.44 74 SER B C 1
ATOM 3873 O O . SER B 1 74 ? -15.727 30.188 12.148 1 96.44 74 SER B O 1
ATOM 3875 N N . LEU B 1 75 ? -17.562 28.922 11.922 1 96.44 75 LEU B N 1
ATOM 3876 C CA . LEU B 1 75 ? -16.891 27.781 11.305 1 96.44 75 LEU B CA 1
ATOM 3877 C C . LEU B 1 75 ? -17.562 27.406 9.984 1 96.44 75 LEU B C 1
ATOM 3879 O O . LEU B 1 75 ? -18.781 27.5 9.859 1 96.44 75 LEU B O 1
ATOM 3883 N N . SER B 1 76 ? -16.812 27.016 9.016 1 96.94 76 SER B N 1
ATOM 3884 C CA . SER B 1 76 ? -17.375 26.562 7.746 1 96.94 76 SER B CA 1
ATOM 3885 C C . SER B 1 76 ? -16.562 25.406 7.164 1 96.94 76 SER B C 1
ATOM 3887 O O . SER B 1 76 ? -15.359 25.297 7.414 1 96.94 76 SER B O 1
ATOM 3889 N N . VAL B 1 77 ? -17.219 24.531 6.48 1 96.19 77 VAL B N 1
ATOM 3890 C CA . VAL B 1 77 ? -16.625 23.391 5.816 1 96.19 77 VAL B CA 1
ATOM 3891 C C . VAL B 1 77 ? -17.219 23.234 4.414 1 96.19 77 VAL B C 1
ATOM 3893 O O . VAL B 1 77 ? -18.188 23.906 4.07 1 96.19 77 VAL B O 1
ATOM 3896 N N . LYS B 1 78 ? -16.625 22.391 3.59 1 94.38 78 LYS B N 1
ATOM 3897 C CA . LYS B 1 78 ? -17.062 22.266 2.205 1 94.38 78 LYS B CA 1
ATOM 3898 C C . LYS B 1 78 ? -17.734 20.906 1.974 1 94.38 78 LYS B C 1
ATOM 3900 O O . LYS B 1 78 ? -18.656 20.781 1.166 1 94.38 78 LYS B O 1
ATOM 3905 N N . SER B 1 79 ? -17.281 19.906 2.652 1 94.81 79 SER B N 1
ATOM 3906 C CA . SER B 1 79 ? -17.719 18.547 2.348 1 94.81 79 SER B CA 1
ATOM 3907 C C . SER B 1 79 ? -18.422 17.906 3.541 1 94.81 79 SER B C 1
ATOM 3909 O O . SER B 1 79 ? -18.438 16.672 3.678 1 94.81 79 SER B O 1
ATOM 3911 N N . GLY B 1 80 ? -18.906 18.703 4.426 1 97.75 80 GLY B N 1
ATOM 3912 C CA . GLY B 1 80 ? -19.594 18.203 5.602 1 97.75 80 GLY B CA 1
ATOM 3913 C C . GLY B 1 80 ? -20.5 19.234 6.242 1 97.75 80 GLY B C 1
ATOM 3914 O O . GLY B 1 80 ? -20.875 20.219 5.609 1 97.75 80 GLY B O 1
ATOM 3915 N N . VAL B 1 81 ? -20.953 18.859 7.383 1 98.44 81 VAL B N 1
ATOM 3916 C CA . VAL B 1 81 ? -21.812 19.75 8.156 1 98.44 81 VAL B CA 1
ATOM 3917 C C . VAL B 1 81 ? -21.312 19.844 9.594 1 98.44 81 VAL B C 1
ATOM 3919 O O . VAL B 1 81 ? -20.562 18.969 10.055 1 98.44 81 VAL B O 1
ATOM 3922 N N . LEU B 1 82 ? -21.703 20.906 10.234 1 98.44 82 LEU B N 1
ATOM 3923 C CA . LEU B 1 82 ? -21.25 21.203 11.586 1 98.44 82 LEU B CA 1
ATOM 3924 C C . LEU B 1 82 ? -22.422 21.344 12.539 1 98.44 82 LEU B C 1
ATOM 3926 O O . LEU B 1 82 ? -23.5 21.812 12.141 1 98.44 82 LEU B O 1
ATOM 3930 N N . SER B 1 83 ? -22.266 20.891 13.719 1 97.81 83 SER B N 1
ATOM 3931 C CA . SER B 1 83 ? -23.297 21 14.75 1 97.81 83 SER B CA 1
ATOM 3932 C C . SER B 1 83 ? -22.672 21.141 16.141 1 97.81 83 SER B C 1
ATOM 3934 O O . SER B 1 83 ? -21.5 20.781 16.344 1 97.81 83 SER B O 1
ATOM 3936 N N . VAL B 1 84 ? -23.375 21.734 17.016 1 97.81 84 VAL B N 1
ATOM 3937 C CA . VAL B 1 84 ? -23.016 21.75 18.438 1 97.81 84 VAL B CA 1
ATOM 3938 C C . VAL B 1 84 ? -23.891 20.75 19.203 1 97.81 84 VAL B C 1
ATOM 3940 O O . VAL B 1 84 ? -25.109 20.75 19.062 1 97.81 84 VAL B O 1
ATOM 3943 N N . GLU B 1 85 ? -23.219 19.922 19.922 1 96.62 85 GLU B N 1
ATOM 3944 C CA . GLU B 1 85 ? -23.953 18.906 20.688 1 96.62 85 GLU B CA 1
ATOM 3945 C C . GLU B 1 85 ? -24.562 19.516 21.953 1 96.62 85 GLU B C 1
ATOM 3947 O O . GLU B 1 85 ? -24.031 20.469 22.516 1 96.62 85 GLU B O 1
ATOM 3952 N N . ASP B 1 86 ? -25.766 18.984 22.422 1 94.19 86 ASP B N 1
ATOM 3953 C CA . ASP B 1 86 ? -26.422 19.266 23.688 1 94.19 86 ASP B CA 1
ATOM 3954 C C . ASP B 1 86 ? -26.656 20.766 23.875 1 94.19 86 ASP B C 1
ATOM 3956 O O . ASP B 1 86 ? -26.297 21.328 24.906 1 94.19 86 ASP B O 1
ATOM 3960 N N . LEU B 1 87 ? -27.281 21.297 22.938 1 92.62 87 LEU B N 1
ATOM 3961 C CA . LEU B 1 87 ? -27.609 22.719 23.016 1 92.62 87 LEU B CA 1
ATOM 3962 C C . LEU B 1 87 ? -28.656 22.984 24.094 1 92.62 87 LEU B C 1
ATOM 3964 O O . LEU B 1 87 ? -29.609 22.219 24.234 1 92.62 87 LEU B O 1
ATOM 3968 N N . LEU B 1 88 ? -28.406 23.906 24.906 1 89.81 88 LEU B N 1
ATOM 3969 C CA . LEU B 1 88 ? -29.359 24.344 25.906 1 89.81 88 LEU B CA 1
ATOM 3970 C C . LEU B 1 88 ? -30.172 25.531 25.406 1 89.81 88 LEU B C 1
ATOM 3972 O O . LEU B 1 88 ? -29.781 26.188 24.438 1 89.81 88 LEU B O 1
ATOM 3976 N N . ASP B 1 89 ? -31.234 25.828 26.234 1 85.38 89 ASP B N 1
ATOM 3977 C CA . ASP B 1 89 ? -32.062 27 25.922 1 85.38 89 ASP B CA 1
ATOM 3978 C C . ASP B 1 89 ? -31.25 28.297 26.078 1 85.38 89 ASP B C 1
ATOM 3980 O O . ASP B 1 89 ? -30.547 28.469 27.078 1 85.38 89 ASP B O 1
ATOM 3984 N N . GLY B 1 90 ? -31.188 29.141 25.109 1 87.56 90 GLY B N 1
ATOM 3985 C CA . GLY B 1 90 ? -30.5 30.422 25.203 1 87.56 90 GLY B CA 1
ATOM 3986 C C . GLY B 1 90 ? -29.219 30.453 24.406 1 87.56 90 GLY B C 1
ATOM 3987 O O . GLY B 1 90 ? -28.672 31.531 24.125 1 87.56 90 GLY B O 1
ATOM 3988 N N . ASP B 1 91 ? -28.719 29.219 24.219 1 90.25 91 ASP B N 1
ATOM 3989 C CA . ASP B 1 91 ? -27.516 29.188 23.406 1 90.25 91 ASP B CA 1
ATOM 3990 C C . ASP B 1 91 ? -27.766 29.797 22.031 1 90.25 91 ASP B C 1
ATOM 3992 O O . ASP B 1 91 ? -28.797 29.531 21.406 1 90.25 91 ASP B O 1
ATOM 3996 N N . GLN B 1 92 ? -26.859 30.641 21.641 1 94.12 92 GLN B N 1
ATOM 3997 C CA . GLN B 1 92 ? -27 31.297 20.359 1 94.12 92 GLN B CA 1
ATOM 3998 C C . GLN B 1 92 ? -26.109 30.641 19.297 1 94.12 92 GLN B C 1
ATOM 4000 O O . GLN B 1 92 ? -24.953 31.016 19.125 1 94.12 92 GLN B O 1
ATOM 4005 N N . VAL B 1 93 ? -26.672 29.688 18.641 1 96.88 93 VAL B N 1
ATOM 4006 C CA . VAL B 1 93 ? -26 28.938 17.578 1 96.88 93 VAL B CA 1
ATOM 4007 C C . VAL B 1 93 ? -26.828 28.984 16.297 1 96.88 93 VAL B C 1
ATOM 4009 O O . VAL B 1 93 ? -28.016 28.672 16.312 1 96.88 93 VAL B O 1
ATOM 4012 N N . GLU B 1 94 ? -26.281 29.453 15.25 1 97.25 94 GLU B N 1
ATOM 4013 C CA . GLU B 1 94 ? -26.922 29.484 13.938 1 97.25 94 GLU B CA 1
ATOM 4014 C C . GLU B 1 94 ? -26.234 28.516 12.969 1 97.25 94 GLU B C 1
ATOM 4016 O O . GLU B 1 94 ? -25.016 28.391 12.969 1 97.25 94 GLU B O 1
ATOM 4021 N N . GLY B 1 95 ? -27.062 27.797 12.156 1 97.38 95 GLY B N 1
ATOM 4022 C CA . GLY B 1 95 ? -26.516 26.906 11.133 1 97.38 95 GLY B CA 1
ATOM 4023 C C . GLY B 1 95 ? -26.328 25.484 11.609 1 97.38 95 GLY B C 1
ATOM 4024 O O . GLY B 1 95 ? -25.406 24.797 11.18 1 97.38 95 GLY B O 1
ATOM 4025 N N . GLN B 1 96 ? -27.062 25 12.602 1 95.88 96 GLN B N 1
ATOM 4026 C CA . GLN B 1 96 ? -27.016 23.625 13.078 1 95.88 96 GLN B CA 1
ATOM 4027 C C . GLN B 1 96 ? -27.25 22.641 11.93 1 95.88 96 GLN B C 1
ATOM 4029 O O . GLN B 1 96 ? -28.234 22.75 11.203 1 95.88 96 GLN B O 1
ATOM 4034 N N . GLY B 1 97 ? -26.266 21.734 11.781 1 96.56 97 GLY B N 1
ATOM 4035 C CA . GLY B 1 97 ? -26.406 20.719 10.75 1 96.56 97 GLY B CA 1
ATOM 4036 C C . GLY B 1 97 ? -26.141 21.25 9.352 1 96.56 97 GLY B C 1
ATOM 4037 O O . GLY B 1 97 ? -26.609 20.672 8.367 1 96.56 97 GLY B O 1
ATOM 4038 N N . GLN B 1 98 ? -25.5 22.391 9.25 1 97.81 98 GLN B N 1
ATOM 4039 C CA . GLN B 1 98 ? -25.172 23 7.969 1 97.81 98 GLN B CA 1
ATOM 4040 C C . GLN B 1 98 ? -23.656 23.141 7.805 1 97.81 98 GLN B C 1
ATOM 4042 O O . GLN B 1 98 ? -22.891 22.797 8.711 1 97.81 98 GLN B O 1
ATOM 4047 N N . SER B 1 99 ? -23.219 23.562 6.613 1 98.06 99 SER B N 1
ATOM 4048 C CA . SER B 1 99 ? -21.812 23.688 6.301 1 98.06 99 SER B CA 1
ATOM 4049 C C . SER B 1 99 ? -21.203 24.938 6.938 1 98.06 99 SER B C 1
ATOM 4051 O O . SER B 1 99 ? -19.984 25.078 6.977 1 98.06 99 SER B O 1
ATOM 4053 N N . GLU B 1 100 ? -22.078 25.797 7.422 1 98.19 100 GLU B N 1
ATOM 4054 C CA . GLU B 1 100 ? -21.641 26.984 8.148 1 98.19 100 GLU B CA 1
ATOM 4055 C C . GLU B 1 100 ? -22.297 27.062 9.523 1 98.19 100 GLU B C 1
ATOM 4057 O O . GLU B 1 100 ? -23.516 26.906 9.641 1 98.19 100 GLU B O 1
ATOM 4062 N N . LEU B 1 101 ? -21.5 27.281 10.508 1 98.19 101 LEU B N 1
ATOM 4063 C CA . LEU B 1 101 ? -21.953 27.328 11.898 1 98.19 101 LEU B CA 1
ATOM 4064 C C . LEU B 1 101 ? -21.469 28.609 12.562 1 98.19 101 LEU B C 1
ATOM 4066 O O . LEU B 1 101 ? -20.297 28.984 12.445 1 98.19 101 LEU B O 1
ATOM 4070 N N . THR B 1 102 ? -22.328 29.359 13.141 1 98.12 102 THR B N 1
ATOM 4071 C CA . THR B 1 102 ? -21.969 30.562 13.883 1 98.12 102 THR B CA 1
ATOM 4072 C C . THR B 1 102 ? -22.391 30.438 15.344 1 98.12 102 THR B C 1
ATOM 4074 O O . THR B 1 102 ? -23.531 30.062 15.633 1 98.12 102 THR B O 1
ATOM 4077 N N . ILE B 1 103 ? -21.5 30.734 16.219 1 97.5 103 ILE B N 1
ATOM 4078 C CA . ILE B 1 103 ? -21.75 30.672 17.656 1 97.5 103 ILE B CA 1
ATOM 4079 C C . ILE B 1 103 ? -21.484 32.031 18.281 1 97.5 103 ILE B C 1
ATOM 4081 O O . ILE B 1 103 ? -20.469 32.656 18.016 1 97.5 103 ILE B O 1
ATOM 4085 N N . SER B 1 104 ? -22.422 32.5 19.094 1 96.31 104 SER B N 1
ATOM 4086 C CA . SER B 1 104 ? -22.266 33.812 19.75 1 96.31 104 SER B CA 1
ATOM 4087 C C . SER B 1 104 ? -22.578 33.688 21.25 1 96.31 104 SER B C 1
ATOM 4089 O O . SER B 1 104 ? -23.422 32.875 21.656 1 96.31 104 SER B O 1
ATOM 4091 N N . SER B 1 105 ? -21.812 34.406 22.031 1 94.25 105 SER B N 1
ATOM 4092 C CA . SER B 1 105 ? -22.031 34.469 23.469 1 94.25 105 SER B CA 1
ATOM 4093 C C . SER B 1 105 ? -21.406 35.719 24.078 1 94.25 105 SER B C 1
ATOM 4095 O O . SER B 1 105 ? -20.391 36.219 23.578 1 94.25 105 SER B O 1
ATOM 4097 N N . SER B 1 106 ? -22 36.25 25.125 1 91.25 106 SER B N 1
ATOM 4098 C CA . SER B 1 106 ? -21.422 37.375 25.859 1 91.25 106 SER B CA 1
ATOM 4099 C C . SER B 1 106 ? -20.422 36.906 26.906 1 91.25 106 SER B C 1
ATOM 4101 O O . SER B 1 106 ? -19.719 37.719 27.516 1 91.25 106 SER B O 1
ATOM 4103 N N . ASN B 1 107 ? -20.406 35.625 27.141 1 91.06 107 ASN B N 1
ATOM 4104 C CA . ASN B 1 107 ? -19.531 34.969 28.109 1 91.06 107 ASN B CA 1
ATOM 4105 C C . ASN B 1 107 ? -18.516 34.031 27.422 1 91.06 107 ASN B C 1
ATOM 4107 O O . ASN B 1 107 ? -18.906 33.094 26.75 1 91.06 107 ASN B O 1
ATOM 4111 N N . LEU B 1 108 ? -17.281 34.406 27.625 1 90 108 LEU B N 1
ATOM 4112 C CA . LEU B 1 108 ? -16.219 33.656 26.953 1 90 108 LEU B CA 1
ATOM 4113 C C . LEU B 1 108 ? -16.219 32.188 27.406 1 90 108 LEU B C 1
ATOM 4115 O O . LEU B 1 108 ? -15.992 31.297 26.594 1 90 108 LEU B O 1
ATOM 4119 N N . THR B 1 109 ? -16.438 31.922 28.688 1 90.69 109 THR B N 1
ATOM 4120 C CA . THR B 1 109 ? -16.469 30.562 29.203 1 90.69 109 THR B CA 1
ATOM 4121 C C . THR B 1 109 ? -17.594 29.75 28.562 1 90.69 109 THR B C 1
ATOM 4123 O O . THR B 1 109 ? -17.406 28.594 28.203 1 90.69 109 THR B O 1
ATOM 4126 N N . GLN B 1 110 ? -18.672 30.438 28.406 1 93.44 110 GLN B N 1
ATOM 4127 C CA . GLN B 1 110 ? -19.797 29.781 27.766 1 93.44 110 GLN B CA 1
ATOM 4128 C C . GLN B 1 110 ? -19.516 29.5 26.281 1 93.44 110 GLN B C 1
ATOM 4130 O O . GLN B 1 110 ? -19.859 28.438 25.766 1 93.44 110 GLN B O 1
ATOM 4135 N N . LEU B 1 111 ? -18.969 30.469 25.609 1 94.44 111 LEU B N 1
ATOM 4136 C CA . LEU B 1 111 ? -18.625 30.281 24.203 1 94.44 111 LEU B CA 1
ATOM 4137 C C . LEU B 1 111 ? -17.688 29.094 24.031 1 94.44 111 LEU B C 1
ATOM 4139 O O . LEU B 1 111 ? -17.906 28.266 23.141 1 94.44 111 LEU B O 1
ATOM 4143 N N . ASN B 1 112 ? -16.688 29.016 24.891 1 91.81 112 ASN B N 1
ATOM 4144 C CA . ASN B 1 112 ? -15.695 27.938 24.797 1 91.81 112 ASN B CA 1
ATOM 4145 C C . ASN B 1 112 ? -16.312 26.578 25.141 1 91.81 112 ASN B C 1
ATOM 4147 O O . ASN B 1 112 ? -15.906 25.562 24.609 1 91.81 112 ASN B O 1
ATOM 4151 N N . ASP B 1 113 ? -17.25 26.562 26.016 1 94.88 113 ASP B N 1
ATOM 4152 C CA . ASP B 1 113 ? -18 25.328 26.281 1 94.88 113 ASP B CA 1
ATOM 4153 C C . ASP B 1 113 ? -18.734 24.844 25.031 1 94.88 113 ASP B C 1
ATOM 4155 O O . ASP B 1 113 ? -18.688 23.641 24.719 1 94.88 113 ASP B O 1
ATOM 4159 N N . LEU B 1 114 ? -19.359 25.766 24.375 1 96.75 114 LEU B N 1
ATOM 4160 C CA . LEU B 1 114 ? -20.047 25.422 23.125 1 96.75 114 LEU B CA 1
ATOM 4161 C C . LEU B 1 114 ? -19.047 24.938 22.078 1 96.75 114 LEU B C 1
ATOM 4163 O O . LEU B 1 114 ? -19.297 23.938 21.406 1 96.75 114 LEU B O 1
ATOM 4167 N N . LEU B 1 115 ? -17.938 25.641 21.969 1 94.19 115 LEU B N 1
ATOM 4168 C CA . LEU B 1 115 ? -16.906 25.281 21.016 1 94.19 115 LEU B CA 1
ATOM 4169 C C . LEU B 1 115 ? -16.375 23.875 21.281 1 94.19 115 LEU B C 1
ATOM 4171 O O . LEU B 1 115 ? -16.078 23.141 20.344 1 94.19 115 LEU B O 1
ATOM 4175 N N . SER B 1 116 ? -16.328 23.484 22.5 1 92.62 116 SER B N 1
ATOM 4176 C CA . SER B 1 116 ? -15.773 22.188 22.875 1 92.62 116 SER B CA 1
ATOM 4177 C C . SER B 1 116 ? -16.703 21.047 22.438 1 92.62 116 SER B C 1
ATOM 4179 O O . SER B 1 116 ? -16.297 19.891 22.438 1 92.62 116 SER B O 1
ATOM 4181 N N . ARG B 1 117 ? -17.938 21.406 21.953 1 96.94 117 ARG B N 1
ATOM 4182 C CA . ARG B 1 117 ? -18.938 20.391 21.609 1 96.94 117 ARG B CA 1
ATOM 4183 C C . ARG B 1 117 ? -19.312 20.469 20.125 1 96.94 117 ARG B C 1
ATOM 4185 O O . ARG B 1 117 ? -20.328 19.922 19.719 1 96.94 117 ARG B O 1
ATOM 4192 N N . VAL B 1 118 ? -18.516 21.156 19.406 1 96.94 118 VAL B N 1
ATOM 4193 C CA . VAL B 1 118 ? -18.766 21.25 17.969 1 96.94 118 VAL B CA 1
ATOM 4194 C C . VAL B 1 118 ? -18.391 19.938 17.297 1 96.94 118 VAL B C 1
ATOM 4196 O O . VAL B 1 118 ? -17.328 19.375 17.562 1 96.94 118 VAL B O 1
ATOM 4199 N N . THR B 1 119 ? -19.219 19.453 16.406 1 97.56 119 THR B N 1
ATOM 4200 C CA . THR B 1 119 ? -19 18.203 15.688 1 97.56 119 THR B CA 1
ATOM 4201 C C . THR B 1 119 ? -18.969 18.438 14.18 1 97.56 119 THR B C 1
ATOM 4203 O O . THR B 1 119 ? -19.5 19.422 13.688 1 97.56 119 THR B O 1
ATOM 4206 N N . TYR B 1 120 ? -18.266 17.625 13.523 1 97.38 120 TYR B N 1
ATOM 4207 C CA . TYR B 1 120 ? -18.188 17.547 12.07 1 97.38 120 TYR B CA 1
ATOM 4208 C C . TYR B 1 120 ? -18.719 16.203 11.57 1 97.38 120 TYR B C 1
ATOM 4210 O O . TYR B 1 120 ? -18.422 15.164 12.164 1 97.38 120 TYR B O 1
ATOM 4218 N N . THR B 1 121 ? -19.547 16.188 10.492 1 98 121 THR B N 1
ATOM 4219 C CA . THR B 1 121 ? -19.969 14.992 9.773 1 98 121 THR B CA 1
ATOM 4220 C C . THR B 1 121 ? -19.828 15.188 8.266 1 98 121 THR B C 1
ATOM 4222 O O . THR B 1 121 ? -20.391 16.125 7.695 1 98 121 THR B O 1
ATOM 4225 N N . SER B 1 122 ? -19.078 14.312 7.664 1 97 122 SER B N 1
ATOM 4226 C CA . SER B 1 122 ? -18.953 14.406 6.215 1 97 122 SER B CA 1
ATOM 4227 C C . SER B 1 122 ? -20.281 14.094 5.527 1 97 122 SER B C 1
ATOM 4229 O O . SER B 1 122 ? -21.031 13.234 5.988 1 97 122 SER B O 1
ATOM 4231 N N . THR B 1 123 ? -20.562 14.766 4.41 1 97 123 THR B N 1
ATOM 4232 C CA . THR B 1 123 ? -21.766 14.508 3.641 1 97 123 THR B CA 1
ATOM 4233 C C . THR B 1 123 ? -21.484 13.578 2.469 1 97 123 THR B C 1
ATOM 4235 O O . THR B 1 123 ? -22.406 13.109 1.798 1 97 123 THR B O 1
ATOM 4238 N N . ILE B 1 124 ? -20.266 13.297 2.295 1 94.94 124 ILE B N 1
ATOM 4239 C CA . ILE B 1 124 ? -19.859 12.375 1.239 1 94.94 124 ILE B CA 1
ATOM 4240 C C . ILE B 1 124 ? -19.156 11.164 1.852 1 94.94 124 ILE B C 1
ATOM 4242 O O . ILE B 1 124 ? -18.422 11.297 2.832 1 94.94 124 ILE B O 1
ATOM 4246 N N . TYR B 1 125 ? -19.422 10.039 1.221 1 96.56 125 TYR B N 1
ATOM 4247 C CA . TYR B 1 125 ? -18.656 8.852 1.599 1 96.56 125 TYR B CA 1
ATOM 4248 C C . TYR B 1 125 ? -17.391 8.734 0.763 1 96.56 125 TYR B C 1
ATOM 4250 O O . TYR B 1 125 ? -17.438 8.719 -0.469 1 96.56 125 TYR B O 1
ATOM 4258 N N . HIS B 1 126 ? -16.359 8.695 1.393 1 95.38 126 HIS B N 1
ATOM 4259 C CA . HIS B 1 126 ? -15.055 8.438 0.796 1 95.38 126 HIS B CA 1
ATOM 4260 C C . HIS B 1 126 ? -14.102 7.824 1.811 1 95.38 126 HIS B C 1
ATOM 4262 O O . HIS B 1 126 ? -14.242 8.047 3.016 1 95.38 126 HIS B O 1
ATOM 4268 N N . ILE B 1 127 ? -13.133 7.113 1.306 1 94.62 127 ILE B N 1
ATOM 4269 C CA . ILE B 1 127 ? -12.336 6.367 2.27 1 94.62 127 ILE B CA 1
ATOM 4270 C C . ILE B 1 127 ? -11.016 7.098 2.527 1 94.62 127 ILE B C 1
ATOM 4272 O O . ILE B 1 127 ? -10.305 6.785 3.48 1 94.62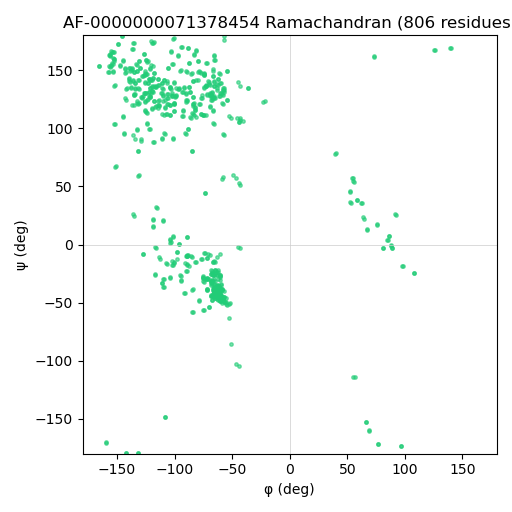 127 ILE B O 1
ATOM 4276 N N . ARG B 1 128 ? -10.664 7.973 1.687 1 91.06 128 ARG B N 1
ATOM 4277 C CA . ARG B 1 128 ? -9.391 8.672 1.842 1 91.06 128 ARG B CA 1
ATOM 4278 C C . ARG B 1 128 ? -9.461 10.07 1.239 1 91.06 128 ARG B C 1
ATOM 4280 O O . ARG B 1 128 ? -8.781 10.359 0.249 1 91.06 128 ARG B O 1
ATOM 4287 N N . THR B 1 129 ? -10.164 10.945 1.733 1 90.56 129 THR B N 1
ATOM 4288 C CA . THR B 1 129 ? -10.281 12.328 1.293 1 90.56 129 THR B CA 1
ATOM 4289 C C . THR B 1 129 ? -10.156 13.281 2.475 1 90.56 129 THR B C 1
ATOM 4291 O O . THR B 1 129 ? -9.812 12.867 3.582 1 90.56 129 THR B O 1
ATOM 4294 N N . SER B 1 130 ? -10.258 14.539 2.211 1 89.88 130 SER B N 1
ATOM 4295 C CA . SER B 1 130 ? -10.117 15.523 3.279 1 89.88 130 SER B CA 1
ATOM 4296 C C . SER B 1 130 ? -11.039 16.719 3.055 1 89.88 130 SER B C 1
ATOM 4298 O O . SER B 1 130 ? -11.57 16.891 1.959 1 89.88 130 SER B O 1
ATOM 4300 N N . ASP B 1 131 ? -11.297 17.375 4.078 1 90.88 131 ASP B N 1
ATOM 4301 C CA . ASP B 1 131 ? -12.016 18.641 4.109 1 90.88 131 ASP B CA 1
ATOM 4302 C C . ASP B 1 131 ? -11.211 19.703 4.855 1 90.88 131 ASP B C 1
ATOM 4304 O O . ASP B 1 131 ? -10.203 19.406 5.492 1 90.88 131 ASP B O 1
ATOM 4308 N N . LEU B 1 132 ? -11.594 20.938 4.672 1 87.25 132 LEU B N 1
ATOM 4309 C CA . LEU B 1 132 ? -10.961 22.047 5.379 1 87.25 132 LEU B CA 1
ATOM 4310 C C . LEU B 1 132 ? -11.977 22.797 6.238 1 87.25 132 LEU B C 1
ATOM 4312 O O . LEU B 1 132 ? -13.086 23.094 5.785 1 87.25 132 LEU B O 1
ATOM 4316 N N . VAL B 1 133 ? -11.578 23.016 7.43 1 90.56 133 VAL B N 1
ATOM 4317 C CA . VAL B 1 133 ? -12.391 23.828 8.328 1 90.56 133 VAL B CA 1
ATOM 4318 C C . VAL B 1 133 ? -11.844 25.25 8.391 1 90.56 133 VAL B C 1
ATOM 4320 O O . VAL B 1 133 ? -10.648 25.453 8.586 1 90.56 133 VAL B O 1
ATOM 4323 N N . SER B 1 134 ? -12.711 26.156 8.156 1 88.25 134 SER B N 1
ATOM 4324 C CA . SER B 1 134 ? -12.398 27.562 8.375 1 88.25 134 SER B CA 1
ATOM 4325 C C . SER B 1 134 ? -12.977 28.062 9.695 1 88.25 134 SER B C 1
ATOM 4327 O O . SER B 1 134 ? -14.18 27.922 9.945 1 88.25 134 SER B O 1
ATOM 4329 N N . PHE B 1 135 ? -12.141 28.547 10.57 1 89.25 135 PHE B N 1
ATOM 4330 C CA . PHE B 1 135 ? -12.5 29.062 11.883 1 89.25 135 PHE B CA 1
ATOM 4331 C C . PHE B 1 135 ? -12.164 30.547 11.992 1 89.25 135 PHE B C 1
ATOM 4333 O O . PHE B 1 135 ? -11 30.938 11.859 1 89.25 135 PHE B O 1
ATOM 4340 N N . THR B 1 136 ? -13.266 31.375 12.211 1 88.88 136 THR B N 1
ATOM 4341 C CA . THR B 1 136 ? -13.047 32.812 12.141 1 88.88 136 THR B CA 1
ATOM 4342 C C . THR B 1 136 ? -13.57 33.5 13.398 1 88.88 136 THR B C 1
ATOM 4344 O O . THR B 1 136 ? -14.562 33.062 13.984 1 88.88 136 THR B O 1
ATOM 4347 N N . PHE B 1 137 ? -12.898 34.562 13.852 1 88.38 137 PHE B N 1
ATOM 4348 C CA . PHE B 1 137 ? -13.258 35.5 14.898 1 88.38 137 PHE B CA 1
ATOM 4349 C C . PHE B 1 137 ? -12.758 36.906 14.547 1 88.38 137 PHE B C 1
ATOM 4351 O O . PHE B 1 137 ? -11.555 37.156 14.5 1 88.38 137 PHE B O 1
ATOM 4358 N N . GLU B 1 138 ? -13.773 37.719 14.242 1 84.75 138 GLU B N 1
ATOM 4359 C CA . GLU B 1 138 ? -13.414 39.062 13.82 1 84.75 138 GLU B CA 1
ATOM 4360 C C . GLU B 1 138 ? -12.469 39.062 12.625 1 84.75 138 GLU B C 1
ATOM 4362 O O . GLU B 1 138 ? -12.797 38.5 11.578 1 84.75 138 GLU B O 1
ATOM 4367 N N . ASP B 1 139 ? -11.242 39.5 12.75 1 77.81 139 ASP B N 1
ATOM 4368 C CA . ASP B 1 139 ? -10.32 39.531 11.617 1 77.81 139 ASP B CA 1
ATOM 4369 C C . ASP B 1 139 ? -9.344 38.375 11.648 1 77.81 139 ASP B C 1
ATOM 4371 O O . ASP B 1 139 ? -8.414 38.312 10.836 1 77.81 139 ASP B O 1
ATOM 4375 N N . HIS B 1 140 ? -9.633 37.5 12.633 1 77.19 140 HIS B N 1
ATOM 4376 C CA . HIS B 1 140 ? -8.773 36.312 12.734 1 77.19 140 HIS B CA 1
ATOM 4377 C C . HIS B 1 140 ? -9.398 35.125 12.023 1 77.19 140 HIS B C 1
ATOM 4379 O O . HIS B 1 140 ? -10.602 34.875 12.125 1 77.19 140 HIS B O 1
ATOM 4385 N N . LYS B 1 141 ? -8.516 34.406 11.195 1 80.5 141 LYS B N 1
ATOM 4386 C CA . LYS B 1 141 ? -8.984 33.219 10.461 1 80.5 141 LYS B CA 1
ATOM 4387 C C . LYS B 1 141 ? -7.988 32.062 10.57 1 80.5 141 LYS B C 1
ATOM 4389 O O . LYS B 1 141 ? -6.777 32.281 10.445 1 80.5 141 LYS B O 1
ATOM 4394 N N . ALA B 1 142 ? -8.461 30.953 10.93 1 78.88 142 ALA B N 1
ATOM 4395 C CA . ALA B 1 142 ? -7.668 29.734 10.945 1 78.88 142 ALA B CA 1
ATOM 4396 C C . ALA B 1 142 ? -8.281 28.672 10.031 1 78.88 142 ALA B C 1
ATOM 4398 O O . ALA B 1 142 ? -9.5 28.578 9.906 1 78.88 142 ALA B O 1
ATOM 4399 N N . ILE B 1 143 ? -7.367 27.922 9.32 1 80.44 143 ILE B N 1
ATOM 4400 C CA . ILE B 1 143 ? -7.805 26.812 8.469 1 80.44 143 ILE B CA 1
ATOM 4401 C C . ILE B 1 143 ? -7.07 25.547 8.867 1 80.44 143 ILE B C 1
ATOM 4403 O O . ILE B 1 143 ? -5.855 25.562 9.086 1 80.44 143 ILE B O 1
ATOM 4407 N N . PHE B 1 144 ? -7.773 24.484 9.062 1 81.56 144 PHE B N 1
ATOM 4408 C CA . PHE B 1 144 ? -7.141 23.219 9.383 1 81.56 144 PHE B CA 1
ATOM 4409 C C . PHE B 1 144 ? -7.883 22.062 8.711 1 81.56 144 PHE B C 1
ATOM 4411 O O . PHE B 1 144 ? -9.078 22.172 8.438 1 81.56 144 PHE B O 1
ATOM 4418 N N . PRO B 1 145 ? -7.188 21.016 8.406 1 85 145 PRO B N 1
ATOM 4419 C CA . PRO B 1 145 ? -7.801 19.922 7.648 1 85 145 PRO B CA 1
ATOM 4420 C C . PRO B 1 145 ? -8.555 18.938 8.539 1 85 145 PRO B C 1
ATOM 4422 O O . PRO B 1 145 ? -8.227 18.797 9.719 1 85 145 PRO B O 1
ATOM 4425 N N . VAL B 1 146 ? -9.578 18.406 8.008 1 90.38 146 VAL B N 1
ATOM 4426 C CA . VAL B 1 146 ? -10.242 17.188 8.492 1 90.38 146 VAL B CA 1
ATOM 4427 C C . VAL B 1 146 ? -9.945 16.031 7.555 1 90.38 146 VAL B C 1
ATOM 4429 O O . VAL B 1 146 ? -10.344 16.047 6.387 1 90.38 146 VAL B O 1
ATOM 4432 N N . MET B 1 147 ? -9.219 15.102 8.047 1 90.25 147 MET B N 1
ATOM 4433 C CA . MET B 1 147 ? -8.898 13.93 7.227 1 90.25 147 MET B CA 1
ATOM 4434 C C . MET B 1 147 ? -9.992 12.875 7.336 1 90.25 147 MET B C 1
ATOM 4436 O O . MET B 1 147 ? -10.172 12.266 8.391 1 90.25 147 MET B O 1
ATOM 4440 N N . ILE B 1 148 ? -10.734 12.68 6.293 1 93.44 148 ILE B N 1
ATOM 4441 C CA . ILE B 1 148 ? -11.766 11.648 6.242 1 93.44 148 ILE B CA 1
ATOM 4442 C C . ILE B 1 148 ? -11.141 10.312 5.844 1 93.44 148 ILE B C 1
ATOM 4444 O O . ILE B 1 148 ? -10.656 10.164 4.719 1 93.44 148 ILE B O 1
ATOM 4448 N N . ARG B 1 149 ? -11.141 9.359 6.781 1 93.38 149 ARG B N 1
ATOM 4449 C CA . ARG B 1 149 ? -10.508 8.062 6.594 1 93.38 149 ARG B CA 1
ATOM 4450 C C . ARG B 1 149 ? -11.398 6.938 7.113 1 93.38 149 ARG B C 1
ATOM 4452 O O . ARG B 1 149 ? -11.789 6.938 8.281 1 93.38 149 ARG B O 1
ATOM 4459 N N . ARG B 1 150 ? -11.75 6.035 6.215 1 95.62 150 ARG B N 1
ATOM 4460 C CA . ARG B 1 150 ? -12.391 4.812 6.691 1 95.62 150 ARG B CA 1
ATOM 4461 C C . ARG B 1 150 ? -11.414 3.953 7.484 1 95.62 150 ARG B C 1
ATOM 4463 O O . ARG B 1 150 ? -10.328 3.631 7 1 95.62 150 ARG B O 1
ATOM 4470 N N . PRO B 1 151 ? -11.797 3.619 8.742 1 93.5 151 PRO B N 1
ATOM 4471 C CA . PRO B 1 151 ? -10.875 2.771 9.5 1 93.5 151 PRO B CA 1
ATOM 4472 C C . PRO B 1 151 ? -10.578 1.447 8.805 1 93.5 151 PRO B C 1
ATOM 4474 O O . PRO B 1 151 ? -11.484 0.819 8.25 1 93.5 151 PRO B O 1
ATOM 4477 N N . SER B 1 152 ? -9.344 1.13 8.797 1 94.69 152 SER B N 1
ATOM 4478 C CA . SER B 1 152 ? -8.938 -0.12 8.172 1 94.69 152 SER B CA 1
ATOM 4479 C C . SER B 1 152 ? -8.836 -1.249 9.188 1 94.69 152 SER B C 1
ATOM 4481 O O . SER B 1 152 ? -8.539 -1.009 10.359 1 94.69 152 SER B O 1
ATOM 4483 N N . VAL B 1 153 ? -9.078 -2.414 8.734 1 96.25 153 VAL B N 1
ATOM 4484 C CA . VAL B 1 153 ? -8.922 -3.607 9.555 1 96.25 153 VAL B CA 1
ATOM 4485 C C . VAL B 1 153 ? -7.48 -4.098 9.492 1 96.25 153 VAL B C 1
ATOM 4487 O O . VAL B 1 153 ? -6.902 -4.191 8.406 1 96.25 153 VAL B O 1
ATOM 4490 N N . PRO B 1 154 ? -6.902 -4.359 10.656 1 95.19 154 PRO B N 1
ATOM 4491 C CA . PRO B 1 154 ? -5.531 -4.871 10.641 1 95.19 154 PRO B CA 1
ATOM 4492 C C . PRO B 1 154 ? -5.41 -6.207 9.906 1 95.19 154 PRO B C 1
ATOM 4494 O O . PRO B 1 154 ? -6.359 -6.992 9.883 1 95.19 154 PRO B O 1
ATOM 4497 N N . VAL B 1 155 ? -4.309 -6.383 9.289 1 96.06 155 VAL B N 1
ATOM 4498 C CA . VAL B 1 155 ? -3.896 -7.668 8.734 1 96.06 155 VAL B CA 1
ATOM 4499 C C . VAL B 1 155 ? -2.561 -8.094 9.344 1 96.06 155 VAL B C 1
ATOM 4501 O O . VAL B 1 155 ? -1.502 -7.617 8.922 1 96.06 155 VAL B O 1
ATOM 4504 N N . LEU B 1 156 ? -2.662 -8.945 10.297 1 96.19 156 LEU B N 1
ATOM 4505 C CA . LEU B 1 156 ? -1.49 -9.375 11.055 1 96.19 156 LEU B CA 1
ATOM 4506 C C . LEU B 1 156 ? -1.073 -10.789 10.664 1 96.19 156 LEU B C 1
ATOM 4508 O O . LEU B 1 156 ? -1.896 -11.57 10.188 1 96.19 156 LEU B O 1
ATOM 4512 N N . TYR B 1 157 ? 0.177 -11.055 10.797 1 95.19 157 TYR B N 1
ATOM 4513 C CA . TYR B 1 157 ? 0.737 -12.391 10.617 1 95.19 157 TYR B CA 1
ATOM 4514 C C . TYR B 1 157 ? 1.115 -13.016 11.953 1 95.19 157 TYR B C 1
ATOM 4516 O O . TYR B 1 157 ? 1.82 -12.398 12.758 1 95.19 157 TYR B O 1
ATOM 4524 N N . ASP B 1 158 ? 0.617 -14.164 12.18 1 93.69 158 ASP B N 1
ATOM 4525 C CA . ASP B 1 158 ? 1.032 -14.883 13.375 1 93.69 158 ASP B CA 1
ATOM 4526 C C . ASP B 1 158 ? 2.436 -15.461 13.211 1 93.69 158 ASP B C 1
ATOM 4528 O O . ASP B 1 158 ? 2.637 -16.406 12.445 1 93.69 158 ASP B O 1
ATOM 4532 N N . PRO B 1 159 ? 3.369 -14.914 13.961 1 91.19 159 PRO B N 1
ATOM 4533 C CA . PRO B 1 159 ? 4.738 -15.406 13.789 1 91.19 159 PRO B CA 1
ATOM 4534 C C . PRO B 1 159 ? 4.938 -16.812 14.352 1 91.19 159 PRO B C 1
ATOM 4536 O O . PRO B 1 159 ? 5.961 -17.453 14.086 1 91.19 159 PRO B O 1
ATOM 4539 N N . GLY B 1 160 ? 3.998 -17.281 15.094 1 90.19 160 GLY B N 1
ATOM 4540 C CA . GLY B 1 160 ? 4.137 -18.609 15.695 1 90.19 160 GLY B CA 1
ATOM 4541 C C . GLY B 1 160 ? 5.254 -18.672 16.719 1 90.19 160 GLY B C 1
ATOM 4542 O O . GLY B 1 160 ? 5.516 -17.703 17.438 1 90.19 160 GLY B O 1
ATOM 4543 N N . LYS B 1 161 ? 5.836 -19.953 16.875 1 88.38 161 LYS B N 1
ATOM 4544 C CA . LYS B 1 161 ? 6.73 -20.172 18.016 1 88.38 161 LYS B CA 1
ATOM 4545 C C . LYS B 1 161 ? 8.164 -20.391 17.547 1 88.38 161 LYS B C 1
ATOM 4547 O O . LYS B 1 161 ? 9.086 -20.422 18.359 1 88.38 161 LYS B O 1
ATOM 4552 N N . ASP B 1 162 ? 8.289 -20.594 16.312 1 93.06 162 ASP B N 1
ATOM 4553 C CA . ASP B 1 162 ? 9.641 -20.906 15.852 1 93.06 162 ASP B CA 1
ATOM 4554 C C . ASP B 1 162 ? 9.883 -20.328 14.461 1 93.06 162 ASP B C 1
ATOM 4556 O O . ASP B 1 162 ? 9.008 -19.672 13.891 1 93.06 162 ASP B O 1
ATOM 4560 N N . ILE B 1 163 ? 11.078 -20.531 13.938 1 96.06 163 ILE B N 1
ATOM 4561 C CA . ILE B 1 163 ? 11.531 -19.922 12.695 1 96.06 163 ILE B CA 1
ATOM 4562 C C . ILE B 1 163 ? 10.711 -20.484 11.523 1 96.06 163 ILE B C 1
ATOM 4564 O O . ILE B 1 163 ? 10.445 -19.766 10.555 1 96.06 163 ILE B O 1
ATOM 4568 N N . ASN B 1 164 ? 10.266 -21.766 11.648 1 96 164 ASN B N 1
ATOM 4569 C CA . ASN B 1 164 ? 9.484 -22.391 10.586 1 96 164 ASN B CA 1
ATOM 4570 C C . ASN B 1 164 ? 8.125 -21.703 10.422 1 96 164 ASN B C 1
ATOM 4572 O O . ASN B 1 164 ? 7.559 -21.719 9.328 1 96 164 ASN B O 1
ATOM 4576 N N . SER B 1 165 ? 7.664 -21.125 11.461 1 95.12 165 SER B N 1
ATOM 4577 C CA . SER B 1 165 ? 6.375 -20.438 11.406 1 95.12 165 SER B CA 1
ATOM 4578 C C . SER B 1 165 ? 6.531 -18.984 10.992 1 95.12 165 SER B C 1
ATOM 4580 O O . SER B 1 165 ? 5.551 -18.328 10.633 1 95.12 165 SER B O 1
ATOM 4582 N N . ARG B 1 166 ? 7.738 -18.5 10.938 1 96.56 166 ARG B N 1
ATOM 4583 C CA . ARG B 1 166 ? 7.965 -17.078 10.711 1 96.56 166 ARG B CA 1
ATOM 4584 C C . ARG B 1 166 ? 8.43 -16.812 9.281 1 96.56 166 ARG B C 1
ATOM 4586 O O . ARG B 1 166 ? 8.188 -15.742 8.727 1 96.56 166 ARG B O 1
ATOM 4593 N N . VAL B 1 167 ? 9.062 -17.828 8.805 1 98.5 167 VAL B N 1
ATOM 4594 C CA . VAL B 1 167 ? 9.742 -17.562 7.539 1 98.5 167 VAL B CA 1
ATOM 4595 C C . VAL B 1 167 ? 9.406 -18.672 6.539 1 98.5 167 VAL B C 1
ATOM 4597 O O . VAL B 1 167 ? 9.391 -19.859 6.898 1 98.5 167 VAL B O 1
ATOM 4600 N N . THR B 1 168 ? 9.094 -18.312 5.352 1 98.69 168 THR B N 1
ATOM 4601 C CA . THR B 1 168 ? 9.023 -19.219 4.211 1 98.69 168 THR B CA 1
ATOM 4602 C C . THR B 1 168 ? 10.148 -18.922 3.217 1 98.69 168 THR B C 1
ATOM 4604 O O . THR B 1 168 ? 10.43 -17.766 2.934 1 98.69 168 THR B O 1
ATOM 4607 N N . ILE B 1 169 ? 10.805 -19.984 2.754 1 98.88 169 ILE B N 1
ATOM 4608 C CA . ILE B 1 169 ? 11.805 -19.797 1.71 1 98.88 169 ILE B CA 1
ATOM 4609 C C . ILE B 1 169 ? 11.148 -19.922 0.337 1 98.88 169 ILE B C 1
ATOM 4611 O O . ILE B 1 169 ? 10.391 -20.859 0.091 1 98.88 169 ILE B O 1
ATOM 4615 N N . ILE B 1 170 ? 11.391 -18.938 -0.542 1 98.75 170 ILE B N 1
ATOM 4616 C CA . ILE B 1 170 ? 10.805 -19 -1.877 1 98.75 170 ILE B CA 1
ATOM 4617 C C . ILE B 1 170 ? 11.906 -18.906 -2.93 1 98.75 170 ILE B C 1
ATOM 4619 O O . ILE B 1 170 ? 12.938 -18.25 -2.705 1 98.75 170 ILE B O 1
ATOM 4623 N N . THR B 1 171 ? 11.703 -19.578 -4.051 1 98.44 171 THR B N 1
ATOM 4624 C CA . THR B 1 171 ? 12.648 -19.578 -5.16 1 98.44 171 THR B CA 1
ATOM 4625 C C . THR B 1 171 ? 11.93 -19.828 -6.484 1 98.44 171 THR B C 1
ATOM 4627 O O . THR B 1 171 ? 10.758 -20.234 -6.496 1 98.44 171 THR B O 1
ATOM 4630 N N . LYS B 1 172 ? 12.562 -19.453 -7.516 1 97.25 172 LYS B N 1
ATOM 4631 C CA . LYS B 1 172 ? 12.125 -19.703 -8.883 1 97.25 172 LYS B CA 1
ATOM 4632 C C . LYS B 1 172 ? 13.141 -20.578 -9.625 1 97.25 172 LYS B C 1
ATOM 4634 O O . LYS B 1 172 ? 14.352 -20.375 -9.508 1 97.25 172 LYS B O 1
ATOM 4639 N N . THR B 1 173 ? 12.633 -21.594 -10.383 1 96.88 173 THR B N 1
ATOM 4640 C CA . THR B 1 173 ? 13.539 -22.469 -11.117 1 96.88 173 THR B CA 1
ATOM 4641 C C . THR B 1 173 ? 13.109 -22.594 -12.578 1 96.88 173 THR B C 1
ATOM 4643 O O . THR B 1 173 ? 11.938 -22.391 -12.906 1 96.88 173 THR B O 1
ATOM 4646 N N . PHE B 1 174 ? 14.039 -22.828 -13.406 1 95.5 174 PHE B N 1
ATOM 4647 C CA . PHE B 1 174 ? 13.867 -23.031 -14.844 1 95.5 174 PHE B CA 1
ATOM 4648 C C . PHE B 1 174 ? 14.969 -23.922 -15.398 1 95.5 174 PHE B C 1
ATOM 4650 O O . PHE B 1 174 ? 16.109 -23.484 -15.555 1 95.5 174 PHE B O 1
ATOM 4657 N N . LEU B 1 175 ? 14.703 -25.188 -15.688 1 92.94 175 LEU B N 1
ATOM 4658 C CA . LEU B 1 175 ? 15.578 -26.172 -16.328 1 92.94 175 LEU B CA 1
ATOM 4659 C C . LEU B 1 175 ? 16.797 -26.453 -15.461 1 92.94 175 LEU B C 1
ATOM 4661 O O . LEU B 1 175 ? 17.828 -26.906 -15.969 1 92.94 175 LEU B O 1
ATOM 4665 N N . ARG B 1 176 ? 16.719 -26.234 -14.203 1 92.38 176 ARG B N 1
ATOM 4666 C CA . ARG B 1 176 ? 17.875 -26.406 -13.328 1 92.38 176 ARG B CA 1
ATOM 4667 C C . ARG B 1 176 ? 17.516 -27.219 -12.094 1 92.38 176 ARG B C 1
ATOM 4669 O O . ARG B 1 176 ? 17.781 -26.812 -10.969 1 92.38 176 ARG B O 1
ATOM 4676 N N . TYR B 1 177 ? 17.078 -28.375 -12.312 1 95.06 177 TYR B N 1
ATOM 4677 C CA . TYR B 1 177 ? 16.594 -29.203 -11.203 1 95.06 177 TYR B CA 1
ATOM 4678 C C . TYR B 1 177 ? 17.75 -29.734 -10.375 1 95.06 177 TYR B C 1
ATOM 4680 O O . TYR B 1 177 ? 17.625 -29.938 -9.164 1 95.06 177 TYR B O 1
ATOM 4688 N N . LYS B 1 178 ? 18.891 -29.984 -11.07 1 94.56 178 LYS B N 1
ATOM 4689 C CA . LYS B 1 178 ? 20.062 -30.406 -10.305 1 94.56 178 LYS B CA 1
ATOM 4690 C C . LYS B 1 178 ? 20.453 -29.359 -9.266 1 94.56 178 LYS B C 1
ATOM 4692 O O . LYS B 1 178 ? 20.656 -29.688 -8.094 1 94.56 178 LYS B O 1
ATOM 4697 N N . GLU B 1 179 ? 20.562 -28.141 -9.727 1 96.12 179 GLU B N 1
ATOM 4698 C CA . GLU B 1 179 ? 20.906 -27.047 -8.82 1 96.12 179 GLU B CA 1
ATOM 4699 C C . GLU B 1 179 ? 19.828 -26.875 -7.746 1 96.12 179 GLU B C 1
ATOM 4701 O O . GLU B 1 179 ? 20.156 -26.656 -6.574 1 96.12 179 GLU B O 1
ATOM 4706 N N . LEU B 1 180 ? 18.609 -26.953 -8.148 1 97.5 180 LEU B N 1
ATOM 4707 C CA . LEU B 1 180 ? 17.5 -26.812 -7.215 1 97.5 180 LEU B CA 1
ATOM 4708 C C . LEU B 1 180 ? 17.562 -27.875 -6.121 1 97.5 180 LEU B C 1
ATOM 4710 O O . LEU B 1 180 ? 17.359 -27.578 -4.941 1 97.5 180 LEU B O 1
ATOM 4714 N N . ASN B 1 181 ? 17.859 -29.094 -6.523 1 97.19 181 ASN B N 1
ATOM 4715 C CA . ASN B 1 181 ? 17.938 -30.188 -5.559 1 97.19 181 ASN B CA 1
ATOM 4716 C C . ASN B 1 181 ? 19.062 -29.938 -4.543 1 97.19 181 ASN B C 1
ATOM 4718 O O . ASN B 1 181 ? 18.891 -30.203 -3.35 1 97.19 181 ASN B O 1
ATOM 4722 N N . ILE B 1 182 ? 20.172 -29.453 -5.035 1 97.12 182 ILE B N 1
ATOM 4723 C CA . ILE B 1 182 ? 21.281 -29.141 -4.137 1 97.12 182 ILE B CA 1
ATOM 4724 C C . ILE B 1 182 ? 20.844 -28.047 -3.156 1 97.12 182 ILE B C 1
ATOM 4726 O O . ILE B 1 182 ? 21.109 -28.141 -1.957 1 97.12 182 ILE B O 1
ATOM 4730 N N . LEU B 1 183 ? 20.172 -27 -3.627 1 98.12 183 LEU B N 1
ATOM 4731 C CA . LEU B 1 183 ? 19.656 -25.938 -2.771 1 98.12 183 LEU B CA 1
ATOM 4732 C C . LEU B 1 183 ? 18.734 -26.516 -1.697 1 98.12 183 LEU B C 1
ATOM 4734 O O . LEU B 1 183 ? 18.938 -26.25 -0.507 1 98.12 183 LEU B O 1
ATOM 4738 N N . ILE B 1 184 ? 17.797 -27.328 -2.057 1 98.44 184 ILE B N 1
ATOM 4739 C CA . ILE B 1 184 ? 16.797 -27.875 -1.141 1 98.44 184 ILE B CA 1
ATOM 4740 C C . ILE B 1 184 ? 17.484 -28.734 -0.081 1 98.44 184 ILE B C 1
ATOM 4742 O O . ILE B 1 184 ? 17.188 -28.625 1.109 1 98.44 184 ILE B O 1
ATOM 4746 N N . GLN B 1 185 ? 18.406 -29.547 -0.531 1 97.81 185 GLN B N 1
ATOM 4747 C CA . GLN B 1 185 ? 19.141 -30.391 0.41 1 97.81 185 GLN B CA 1
ATOM 4748 C C . GLN B 1 185 ? 19.922 -29.547 1.419 1 97.81 185 GLN B C 1
ATOM 4750 O O . GLN B 1 185 ? 19.938 -29.859 2.609 1 97.81 185 GLN B O 1
ATOM 4755 N N . SER B 1 186 ? 20.531 -28.531 0.895 1 98.12 186 SER B N 1
ATOM 4756 C CA . SER B 1 186 ? 21.297 -27.672 1.792 1 98.12 186 SER B CA 1
ATOM 4757 C C . SER B 1 186 ? 20.391 -26.953 2.779 1 98.12 186 SER B C 1
ATOM 4759 O O . SER B 1 186 ? 20.75 -26.734 3.938 1 98.12 186 SER B O 1
ATOM 4761 N N . ILE B 1 187 ? 19.219 -26.5 2.4 1 98.44 187 ILE B N 1
ATOM 4762 C CA . ILE B 1 187 ? 18.234 -25.906 3.295 1 98.44 187 ILE B CA 1
ATOM 4763 C C . ILE B 1 187 ? 17.844 -26.906 4.379 1 98.44 187 ILE B C 1
ATOM 4765 O O . ILE B 1 187 ? 17.812 -26.562 5.562 1 98.44 187 ILE B O 1
ATOM 4769 N N . ARG B 1 188 ? 17.578 -28.172 4.004 1 98.31 188 ARG B N 1
ATOM 4770 C CA . ARG B 1 188 ? 17.062 -29.188 4.914 1 98.31 188 ARG B CA 1
ATOM 4771 C C . ARG B 1 188 ? 18.109 -29.562 5.961 1 98.31 188 ARG B C 1
ATOM 4773 O O . ARG B 1 188 ? 17.766 -29.953 7.078 1 98.31 188 ARG B O 1
ATOM 4780 N N . LYS B 1 189 ? 19.328 -29.375 5.621 1 97.5 189 LYS B N 1
ATOM 4781 C CA . LYS B 1 189 ? 20.391 -29.641 6.578 1 97.5 189 LYS B CA 1
ATOM 4782 C C . LYS B 1 189 ? 20.266 -28.734 7.797 1 97.5 189 LYS B C 1
ATOM 4784 O O . LYS B 1 189 ? 20.547 -29.141 8.922 1 97.5 189 LYS B O 1
ATOM 4789 N N . PHE B 1 190 ? 19.828 -27.516 7.602 1 97.12 190 PHE B N 1
ATOM 4790 C CA . PHE B 1 190 ? 19.812 -26.531 8.68 1 97.12 190 PHE B CA 1
ATOM 4791 C C . PHE B 1 190 ? 18.375 -26.25 9.125 1 97.12 190 PHE B C 1
ATOM 4793 O O . PHE B 1 190 ? 18.141 -25.922 10.289 1 97.12 190 PHE B O 1
ATOM 4800 N N . TYR B 1 191 ? 17.484 -26.375 8.219 1 97.69 191 TYR B N 1
ATOM 4801 C CA . TYR B 1 191 ? 16.062 -26.109 8.477 1 97.69 191 TYR B CA 1
ATOM 4802 C C . TYR B 1 191 ? 15.203 -27.25 7.938 1 97.69 191 TYR B C 1
ATOM 4804 O O . TYR B 1 191 ? 14.492 -27.062 6.941 1 97.69 191 TYR B O 1
ATOM 4812 N N . PRO B 1 192 ? 15.07 -28.297 8.594 1 97.38 192 PRO B N 1
ATOM 4813 C CA . PRO B 1 192 ? 14.438 -29.516 8.07 1 97.38 192 PRO B CA 1
ATOM 4814 C C . PRO B 1 192 ? 12.938 -29.344 7.836 1 97.38 192 PRO B C 1
ATOM 4816 O O . PRO B 1 192 ? 12.352 -30.047 7.008 1 97.38 192 PRO B O 1
ATOM 4819 N N . LYS B 1 193 ? 12.336 -28.391 8.5 1 97.19 193 LYS B N 1
ATOM 4820 C CA . LYS B 1 193 ? 10.875 -28.344 8.438 1 97.19 193 LYS B CA 1
ATOM 4821 C C . LYS B 1 193 ? 10.406 -27.047 7.789 1 97.19 193 LYS B C 1
ATOM 4823 O O . LYS B 1 193 ? 9.203 -26.828 7.621 1 97.19 193 LYS B O 1
ATOM 4828 N N . ILE B 1 194 ? 11.281 -26.172 7.438 1 98.19 194 ILE B N 1
ATOM 4829 C CA . ILE B 1 194 ? 10.883 -24.859 6.914 1 98.19 194 ILE B CA 1
ATOM 4830 C C . ILE B 1 194 ? 10.18 -25.047 5.57 1 98.19 194 ILE B C 1
ATOM 4832 O O . ILE B 1 194 ? 10.562 -25.891 4.77 1 98.19 194 ILE B O 1
ATOM 4836 N N . LYS B 1 195 ? 9.164 -24.281 5.375 1 98.5 195 LYS B N 1
ATOM 4837 C CA . LYS B 1 195 ? 8.414 -24.359 4.121 1 98.5 195 LYS B CA 1
ATOM 4838 C C . LYS B 1 195 ? 9.219 -23.75 2.969 1 98.5 195 LYS B C 1
ATOM 4840 O O . LYS B 1 195 ? 9.828 -22.703 3.123 1 98.5 195 LYS B O 1
ATOM 4845 N N . ILE B 1 196 ? 9.172 -24.484 1.85 1 98.75 196 ILE B N 1
ATOM 4846 C CA . ILE B 1 196 ? 9.781 -24.016 0.615 1 98.75 196 ILE B CA 1
ATOM 4847 C C . ILE B 1 196 ? 8.727 -23.922 -0.483 1 98.75 196 ILE B C 1
ATOM 4849 O O . ILE B 1 196 ? 7.945 -24.859 -0.684 1 98.75 196 ILE B O 1
ATOM 4853 N N . ILE B 1 197 ? 8.625 -22.75 -1.14 1 98.62 197 ILE B N 1
ATOM 4854 C CA . ILE B 1 197 ? 7.758 -22.578 -2.301 1 98.62 197 ILE B CA 1
ATOM 4855 C C . ILE B 1 197 ? 8.609 -22.406 -3.557 1 98.62 197 ILE B C 1
ATOM 4857 O O . ILE B 1 197 ? 9.508 -21.562 -3.594 1 98.62 197 ILE B O 1
ATOM 4861 N N . VAL B 1 198 ? 8.312 -23.219 -4.586 1 98.56 198 VAL B N 1
ATOM 4862 C CA . VAL B 1 198 ? 9.062 -23.203 -5.836 1 98.56 198 VAL B CA 1
ATOM 4863 C C . VAL B 1 198 ? 8.133 -22.844 -6.992 1 98.56 198 VAL B C 1
ATOM 4865 O O . VAL B 1 198 ? 7.148 -23.531 -7.254 1 98.56 198 VAL B O 1
ATOM 4868 N N . ALA B 1 199 ? 8.383 -21.766 -7.617 1 98.25 199 ALA B N 1
ATOM 4869 C CA . ALA B 1 199 ? 7.75 -21.438 -8.891 1 98.25 199 ALA B CA 1
ATOM 4870 C C . ALA B 1 199 ? 8.562 -21.969 -10.062 1 98.25 199 ALA B C 1
ATOM 4872 O O . ALA B 1 199 ? 9.75 -21.672 -10.195 1 98.25 199 ALA B O 1
ATOM 4873 N N . ASP B 1 200 ? 7.945 -22.766 -10.93 1 98.06 200 ASP B N 1
ATOM 4874 C CA . ASP B 1 200 ? 8.641 -23.516 -11.969 1 98.06 200 ASP B CA 1
ATOM 4875 C C . ASP B 1 200 ? 8.047 -23.219 -13.344 1 98.06 200 ASP B C 1
ATOM 4877 O O . ASP B 1 200 ? 6.883 -23.547 -13.602 1 98.06 200 ASP B O 1
ATOM 4881 N N . ASP B 1 201 ? 8.828 -22.609 -14.188 1 96.5 201 ASP B N 1
ATOM 4882 C CA . ASP B 1 201 ? 8.344 -22.359 -15.547 1 96.5 201 ASP B CA 1
ATOM 4883 C C . ASP B 1 201 ? 9.172 -23.141 -16.578 1 96.5 201 ASP B C 1
ATOM 4885 O O . ASP B 1 201 ? 9.406 -22.656 -17.672 1 96.5 201 ASP B O 1
ATOM 4889 N N . SER B 1 202 ? 9.664 -24.281 -16.203 1 95.75 202 SER B N 1
ATOM 4890 C CA . SER B 1 202 ? 10.422 -25.172 -17.094 1 95.75 202 SER B CA 1
ATOM 4891 C C . SER B 1 202 ? 9.539 -25.703 -18.219 1 95.75 202 SER B C 1
ATOM 4893 O O . SER B 1 202 ? 8.312 -25.719 -18.109 1 95.75 202 SER B O 1
ATOM 4895 N N . LEU B 1 203 ? 10.156 -26.141 -19.281 1 93.69 203 LEU B N 1
ATOM 4896 C CA . LEU B 1 203 ? 9.453 -26.656 -20.453 1 93.69 203 LEU B CA 1
ATOM 4897 C C . LEU B 1 203 ? 8.758 -27.969 -20.125 1 93.69 203 LEU B C 1
ATOM 4899 O O . LEU B 1 203 ? 7.617 -28.188 -20.531 1 93.69 203 LEU B O 1
ATOM 4903 N N . LYS B 1 204 ? 9.438 -28.781 -19.438 1 93.31 204 LYS B N 1
ATOM 4904 C CA . LYS B 1 204 ? 8.922 -30.031 -18.906 1 93.31 204 LYS B CA 1
ATOM 4905 C C . LYS B 1 204 ? 9.219 -30.156 -17.406 1 93.31 204 LYS B C 1
ATOM 4907 O O . LYS B 1 204 ? 10.227 -30.75 -17.016 1 93.31 204 LYS B O 1
ATOM 4912 N N . PRO B 1 205 ? 8.305 -29.688 -16.656 1 94.62 205 PRO B N 1
ATOM 4913 C CA . PRO B 1 205 ? 8.562 -29.703 -15.219 1 94.62 205 PRO B CA 1
ATOM 4914 C C . PRO B 1 205 ? 8.781 -31.094 -14.664 1 94.62 205 PRO B C 1
ATOM 4916 O O . PRO B 1 205 ? 8.117 -32.062 -15.094 1 94.62 205 PRO B O 1
ATOM 4919 N N . GLU B 1 206 ? 9.719 -31.156 -13.805 1 95 206 GLU B N 1
ATOM 4920 C CA . GLU B 1 206 ? 9.984 -32.375 -13.062 1 95 206 GLU B CA 1
ATOM 4921 C C . GLU B 1 206 ? 9.422 -32.312 -11.641 1 95 206 GLU B C 1
ATOM 4923 O O . GLU B 1 206 ? 9.188 -31.219 -11.125 1 95 206 GLU B O 1
ATOM 4928 N N . ASN B 1 207 ? 9.18 -33.469 -11.156 1 92.75 207 ASN B N 1
ATOM 4929 C CA . ASN B 1 207 ? 8.734 -33.5 -9.766 1 92.75 207 ASN B CA 1
ATOM 4930 C C . ASN B 1 207 ? 9.82 -33.031 -8.805 1 92.75 207 ASN B C 1
ATOM 4932 O O . ASN B 1 207 ? 10.992 -33.344 -8.977 1 92.75 207 ASN B O 1
ATOM 4936 N N . VAL B 1 208 ? 9.43 -32.25 -7.91 1 95 208 VAL B N 1
ATOM 4937 C CA . VAL B 1 208 ? 10.312 -31.781 -6.844 1 95 208 VAL B CA 1
ATOM 4938 C C . VAL B 1 208 ? 9.906 -32.438 -5.523 1 95 208 VAL B C 1
ATOM 4940 O O . VAL B 1 208 ? 9.047 -31.906 -4.805 1 95 208 VAL B O 1
ATOM 4943 N N . PRO B 1 209 ? 10.531 -33.5 -5.164 1 90.31 209 PRO B N 1
ATOM 4944 C CA . PRO B 1 209 ? 10.117 -34.219 -3.971 1 90.31 209 PRO B CA 1
ATOM 4945 C C . PRO B 1 209 ? 10.617 -33.594 -2.678 1 90.31 209 PRO B C 1
ATOM 4947 O O . PRO B 1 209 ? 11.586 -32.844 -2.695 1 90.31 209 PRO B O 1
ATOM 4950 N N . GLY B 1 210 ? 9.953 -33.906 -1.654 1 91.75 210 GLY B N 1
ATOM 4951 C CA . GLY B 1 210 ? 10.391 -33.469 -0.337 1 91.75 210 GLY B CA 1
ATOM 4952 C C . GLY B 1 210 ? 9.25 -33.031 0.552 1 91.75 210 GLY B C 1
ATOM 4953 O O . GLY B 1 210 ? 8.125 -32.812 0.078 1 91.75 210 GLY B O 1
ATOM 4954 N N . ASN B 1 211 ? 9.656 -32.875 1.769 1 93.56 211 ASN B N 1
ATOM 4955 C CA . ASN B 1 211 ? 8.656 -32.469 2.75 1 93.56 211 ASN B CA 1
ATOM 4956 C C . ASN B 1 211 ? 8.445 -30.969 2.762 1 93.56 211 ASN B C 1
ATOM 4958 O O . ASN B 1 211 ? 9.398 -30.203 2.605 1 93.56 211 ASN B O 1
ATOM 4962 N N . ASN B 1 212 ? 7.223 -30.578 2.906 1 97.19 212 ASN B N 1
ATOM 4963 C CA . ASN B 1 212 ? 6.844 -29.172 3.109 1 97.19 212 ASN B CA 1
ATOM 4964 C C . ASN B 1 212 ? 7.32 -28.297 1.959 1 97.19 212 ASN B C 1
ATOM 4966 O O . ASN B 1 212 ? 7.859 -27.219 2.186 1 97.19 212 ASN B O 1
ATOM 4970 N N . ILE B 1 213 ? 7.234 -28.844 0.735 1 98 213 ILE B N 1
ATOM 4971 C CA . ILE B 1 213 ? 7.555 -28.109 -0.488 1 98 213 ILE B CA 1
ATOM 4972 C C . ILE B 1 213 ? 6.293 -27.938 -1.328 1 98 213 ILE B C 1
ATOM 4974 O O . ILE B 1 213 ? 5.559 -28.891 -1.568 1 98 213 ILE B O 1
ATOM 4978 N N . GLU B 1 214 ? 5.98 -26.75 -1.63 1 97.56 214 GLU B N 1
ATOM 4979 C CA . GLU B 1 214 ? 4.938 -26.469 -2.609 1 97.56 214 GLU B CA 1
ATOM 4980 C C . GLU B 1 214 ? 5.535 -26.109 -3.969 1 97.56 214 GLU B C 1
ATOM 4982 O O . GLU B 1 214 ? 6.332 -25.172 -4.082 1 97.56 214 GLU B O 1
ATOM 4987 N N . HIS B 1 215 ? 5.133 -26.906 -4.922 1 97.44 215 HIS B N 1
ATOM 4988 C CA . HIS B 1 215 ? 5.656 -26.781 -6.273 1 97.44 215 HIS B CA 1
ATOM 4989 C C . HIS B 1 215 ? 4.598 -26.234 -7.23 1 97.44 215 HIS B C 1
ATOM 4991 O O . HIS B 1 215 ? 3.588 -26.906 -7.484 1 97.44 215 HIS B O 1
ATOM 4997 N N . TYR B 1 216 ? 4.77 -25 -7.727 1 97.69 216 TYR B N 1
ATOM 4998 C CA . TYR B 1 216 ? 3.85 -24.359 -8.656 1 97.69 216 TYR B CA 1
ATOM 4999 C C . TYR B 1 216 ? 4.402 -24.375 -10.07 1 97.69 216 TYR B C 1
ATOM 5001 O O . TYR B 1 216 ? 5.551 -24 -10.305 1 97.69 216 TYR B O 1
ATOM 5009 N N . ILE B 1 217 ? 3.533 -24.75 -11.031 1 96.88 217 ILE B N 1
ATOM 5010 C CA . ILE B 1 217 ? 3.957 -24.844 -12.422 1 96.88 217 ILE B CA 1
ATOM 5011 C C . ILE B 1 217 ? 3.332 -23.703 -13.234 1 96.88 217 ILE B C 1
ATOM 5013 O O . ILE B 1 217 ? 2.113 -23.516 -13.211 1 96.88 217 ILE B O 1
ATOM 5017 N N . MET B 1 218 ? 4.195 -22.969 -13.859 1 97 218 MET B N 1
ATOM 5018 C CA . MET B 1 218 ? 3.793 -21.859 -14.711 1 97 218 MET B CA 1
ATOM 5019 C C . MET B 1 218 ? 3.904 -22.234 -16.188 1 97 218 MET B C 1
ATOM 5021 O O . MET B 1 218 ? 4.512 -23.234 -16.531 1 97 218 MET B O 1
ATOM 5025 N N . PRO B 1 219 ? 3.258 -21.359 -17.078 1 94.62 219 PRO B N 1
ATOM 5026 C CA . PRO B 1 219 ? 3.555 -21.547 -18.484 1 94.62 219 PRO B CA 1
ATOM 5027 C C . PRO B 1 219 ? 5.051 -21.516 -18.797 1 94.62 219 PRO B C 1
ATOM 5029 O O . PRO B 1 219 ? 5.812 -20.844 -18.078 1 94.62 219 PRO B O 1
ATOM 5032 N N . PRO B 1 220 ? 5.469 -22.281 -19.844 1 93.5 220 PRO B N 1
ATOM 5033 C CA . PRO B 1 220 ? 6.902 -22.391 -20.109 1 93.5 220 PRO B CA 1
ATOM 5034 C C . PRO B 1 220 ? 7.566 -21.047 -20.375 1 93.5 220 PRO B C 1
ATOM 5036 O O . PRO B 1 220 ? 7.027 -20.219 -21.109 1 93.5 220 PRO B O 1
ATOM 5039 N N . ALA B 1 221 ? 8.68 -20.781 -19.656 1 92.81 221 ALA B N 1
ATOM 5040 C CA . ALA B 1 221 ? 9.539 -19.609 -19.828 1 92.81 221 ALA B CA 1
ATOM 5041 C C . ALA B 1 221 ? 8.766 -18.328 -19.531 1 92.81 221 ALA B C 1
ATOM 5043 O O . ALA B 1 221 ? 8.953 -17.312 -20.219 1 92.81 221 ALA B O 1
ATOM 5044 N N . GLN B 1 222 ? 7.934 -18.422 -18.609 1 91.5 222 GLN B N 1
ATOM 5045 C CA . GLN B 1 222 ? 7.105 -17.281 -18.25 1 91.5 222 GLN B CA 1
ATOM 5046 C C . GLN B 1 222 ? 7.961 -16.125 -17.734 1 91.5 222 GLN B C 1
ATOM 5048 O O . GLN B 1 222 ? 7.598 -14.953 -17.906 1 91.5 222 GLN B O 1
ATOM 5053 N N . GLY B 1 223 ? 9.062 -16.453 -17.016 1 91.25 223 GLY B N 1
ATOM 5054 C CA . GLY B 1 223 ? 9.984 -15.383 -16.625 1 91.25 223 GLY B CA 1
ATOM 5055 C C . GLY B 1 223 ? 10.25 -15.328 -15.141 1 91.25 223 GLY B C 1
ATOM 5056 O O . GLY B 1 223 ? 9.5 -15.898 -14.344 1 91.25 223 GLY B O 1
ATOM 5057 N N . TRP B 1 224 ? 11.289 -14.531 -14.844 1 90.56 224 TRP B N 1
ATOM 5058 C CA . TRP B 1 224 ? 11.836 -14.461 -13.492 1 90.56 224 TRP B CA 1
ATOM 5059 C C . TRP B 1 224 ? 10.867 -13.766 -12.547 1 90.56 224 TRP B C 1
ATOM 5061 O O . TRP B 1 224 ? 10.422 -14.352 -11.555 1 90.56 224 TRP B O 1
ATOM 5071 N N . PHE B 1 225 ? 10.422 -12.562 -12.898 1 94.31 225 PHE B N 1
ATOM 5072 C CA . PHE B 1 225 ? 9.594 -11.773 -11.984 1 94.31 225 PHE B CA 1
ATOM 5073 C C . PHE B 1 225 ? 8.195 -12.367 -11.891 1 94.31 225 PHE B C 1
ATOM 5075 O O . PHE B 1 225 ? 7.555 -12.289 -10.836 1 94.31 225 PHE B O 1
ATOM 5082 N N . ALA B 1 226 ? 7.75 -13 -12.961 1 95.62 226 ALA B N 1
ATOM 5083 C CA . ALA B 1 226 ? 6.48 -13.711 -12.867 1 95.62 226 ALA B CA 1
ATOM 5084 C C . ALA B 1 226 ? 6.547 -14.812 -11.812 1 95.62 226 ALA B C 1
ATOM 5086 O O . ALA B 1 226 ? 5.613 -14.984 -11.023 1 95.62 226 ALA B O 1
ATOM 5087 N N . GLY B 1 227 ? 7.613 -15.508 -11.82 1 97.06 227 GLY B N 1
ATOM 5088 C CA . GLY B 1 227 ? 7.805 -16.562 -10.836 1 97.06 227 GLY B CA 1
ATOM 5089 C C . GLY B 1 227 ? 7.926 -16.031 -9.414 1 97.06 227 GLY B C 1
ATOM 5090 O O . GLY B 1 227 ? 7.359 -16.609 -8.484 1 97.06 227 GLY B O 1
ATOM 5091 N N . ARG B 1 228 ? 8.664 -14.961 -9.25 1 96.75 228 ARG B N 1
ATOM 5092 C CA . ARG B 1 228 ? 8.781 -14.344 -7.934 1 96.75 228 ARG B CA 1
ATOM 5093 C C . ARG B 1 228 ? 7.418 -13.891 -7.414 1 96.75 228 ARG B C 1
ATOM 5095 O O . ARG B 1 228 ? 7.078 -14.133 -6.258 1 96.75 228 ARG B O 1
ATOM 5102 N N . ASN B 1 229 ? 6.711 -13.281 -8.25 1 96.56 229 ASN B N 1
ATOM 5103 C CA . ASN B 1 229 ? 5.375 -12.82 -7.887 1 96.56 229 ASN B CA 1
ATOM 5104 C C . ASN B 1 229 ? 4.484 -13.977 -7.445 1 96.56 229 ASN B C 1
ATOM 5106 O O . ASN B 1 229 ? 3.768 -13.867 -6.449 1 96.56 229 ASN B O 1
ATOM 5110 N N . LEU B 1 230 ? 4.57 -14.969 -8.266 1 97.62 230 LEU B N 1
ATOM 5111 C CA . LEU B 1 230 ? 3.77 -16.141 -7.922 1 97.62 230 LEU B CA 1
ATOM 5112 C C . LEU B 1 230 ? 4.133 -16.656 -6.531 1 97.62 230 LEU B C 1
ATOM 5114 O O . LEU B 1 230 ? 3.25 -16.891 -5.699 1 97.62 230 LEU B O 1
ATOM 5118 N N . ALA B 1 231 ? 5.34 -16.812 -6.301 1 98.06 231 ALA B N 1
ATOM 5119 C CA . ALA B 1 231 ? 5.777 -17.344 -5.012 1 98.06 231 ALA B CA 1
ATOM 5120 C C . ALA B 1 231 ? 5.352 -16.438 -3.867 1 98.06 231 ALA B C 1
ATOM 5122 O O . ALA B 1 231 ? 4.824 -16.891 -2.854 1 98.06 231 ALA B O 1
ATOM 5123 N N . VAL B 1 232 ? 5.543 -15.164 -4.016 1 97.75 232 VAL B N 1
ATOM 5124 C CA . VAL B 1 232 ? 5.188 -14.18 -2.996 1 97.75 232 VAL B CA 1
ATOM 5125 C C . VAL B 1 232 ? 3.686 -14.234 -2.729 1 97.75 232 VAL B C 1
ATOM 5127 O O . VAL B 1 232 ? 3.248 -14.117 -1.582 1 97.75 232 VAL B O 1
ATOM 5130 N N . SER B 1 233 ? 2.938 -14.422 -3.76 1 97 233 SER B N 1
ATOM 5131 C CA . SER B 1 233 ? 1.482 -14.383 -3.65 1 97 233 SER B CA 1
ATOM 5132 C C . SER B 1 233 ? 0.96 -15.523 -2.785 1 97 233 SER B C 1
ATOM 5134 O O . SER B 1 233 ? -0.18 -15.484 -2.318 1 97 233 SER B O 1
ATOM 5136 N N . GLN B 1 234 ? 1.78 -16.547 -2.496 1 97.62 234 GLN B N 1
ATOM 5137 C CA . GLN B 1 234 ? 1.312 -17.734 -1.807 1 97.62 234 GLN B CA 1
ATOM 5138 C C . GLN B 1 234 ? 1.742 -17.734 -0.343 1 97.62 234 GLN B C 1
ATOM 5140 O O . GLN B 1 234 ? 1.386 -18.641 0.416 1 97.62 234 GLN B O 1
ATOM 5145 N N . LEU B 1 235 ? 2.395 -16.719 0.073 1 97.19 235 LEU B N 1
ATOM 5146 C CA . LEU B 1 235 ? 2.99 -16.672 1.403 1 97.19 235 LEU B CA 1
ATOM 5147 C C . LEU B 1 235 ? 1.92 -16.453 2.469 1 97.19 235 LEU B C 1
ATOM 5149 O O . LEU B 1 235 ? 0.973 -15.695 2.262 1 97.19 235 LEU B O 1
ATOM 5153 N N . THR B 1 236 ? 2.145 -17.062 3.619 1 95.06 236 THR B N 1
ATOM 5154 C CA . THR B 1 236 ? 1.298 -16.844 4.785 1 95.06 236 THR B CA 1
ATOM 5155 C C . THR B 1 236 ? 2.137 -16.453 5.996 1 95.06 236 THR B C 1
ATOM 5157 O O . THR B 1 236 ? 1.594 -16.125 7.055 1 95.06 236 THR B O 1
ATOM 5160 N N . THR B 1 237 ? 3.439 -16.531 5.859 1 97.31 237 THR B N 1
ATOM 5161 C CA . THR B 1 237 ? 4.34 -16.156 6.945 1 97.31 237 THR B CA 1
ATOM 5162 C C . THR B 1 237 ? 4.648 -14.664 6.898 1 97.31 237 THR B C 1
ATOM 5164 O O . THR B 1 237 ? 4.578 -14.047 5.836 1 97.31 237 THR B O 1
ATOM 5167 N N . LYS B 1 238 ? 5.027 -14.164 8.078 1 97.06 238 LYS B N 1
ATOM 5168 C CA . LYS B 1 238 ? 5.328 -12.742 8.234 1 97.06 238 LYS B CA 1
ATOM 5169 C C . LYS B 1 238 ? 6.504 -12.328 7.348 1 97.06 238 LYS B C 1
ATOM 5171 O O . LYS B 1 238 ? 6.508 -11.227 6.785 1 97.06 238 LYS B O 1
ATOM 5176 N N . TYR B 1 239 ? 7.473 -13.234 7.215 1 98.5 239 TYR B N 1
ATOM 5177 C CA . TYR B 1 239 ? 8.672 -12.992 6.418 1 98.5 239 TYR B CA 1
ATOM 5178 C C . TYR B 1 239 ? 8.859 -14.086 5.375 1 98.5 239 TYR B C 1
ATOM 5180 O O . TYR B 1 239 ? 8.32 -15.188 5.516 1 98.5 239 TYR B O 1
ATOM 5188 N N . PHE B 1 240 ? 9.625 -13.695 4.383 1 98.75 240 PHE B N 1
ATOM 5189 C CA . PHE B 1 240 ? 10.133 -14.703 3.469 1 98.75 240 PHE B CA 1
ATOM 5190 C C . PHE B 1 240 ? 11.594 -14.438 3.123 1 98.75 240 PHE B C 1
ATOM 5192 O O . PHE B 1 240 ? 12.07 -13.305 3.238 1 98.75 240 PHE B O 1
ATOM 5199 N N . LEU B 1 241 ? 12.25 -15.469 2.871 1 98.81 241 LEU B N 1
ATOM 5200 C CA . LEU B 1 241 ? 13.617 -15.391 2.354 1 98.81 241 LEU B CA 1
ATOM 5201 C C . LEU B 1 241 ? 13.656 -15.758 0.873 1 98.81 241 LEU B C 1
ATOM 5203 O O . LEU B 1 241 ? 13.258 -16.859 0.489 1 98.81 241 LEU B O 1
ATOM 5207 N N . TRP B 1 242 ? 14.102 -14.859 0.084 1 98.5 242 TRP B N 1
ATOM 5208 C CA . TRP B 1 242 ? 14.312 -15.156 -1.329 1 98.5 242 TRP B CA 1
ATOM 5209 C C . TRP B 1 242 ? 15.703 -15.727 -1.563 1 98.5 242 TRP B C 1
ATOM 5211 O O . TRP B 1 242 ? 16.703 -15.18 -1.08 1 98.5 242 TRP B O 1
ATOM 5221 N N . VAL B 1 243 ? 15.766 -16.781 -2.357 1 98.31 243 VAL B N 1
ATOM 5222 C CA . VAL B 1 243 ? 17.031 -17.359 -2.781 1 98.31 243 VAL B CA 1
ATOM 5223 C C . VAL B 1 243 ? 16.953 -17.766 -4.25 1 98.31 243 VAL B C 1
ATOM 5225 O O . VAL B 1 243 ? 15.898 -18.203 -4.719 1 98.31 243 VAL B O 1
ATOM 5228 N N . ASP B 1 244 ? 18.047 -17.578 -4.961 1 96.62 244 ASP B N 1
ATOM 5229 C CA . ASP B 1 244 ? 18.125 -18.172 -6.297 1 96.62 244 ASP B CA 1
ATOM 5230 C C . ASP B 1 244 ? 18.297 -19.688 -6.227 1 96.62 244 ASP B C 1
ATOM 5232 O O . ASP B 1 244 ? 18.781 -20.219 -5.23 1 96.62 244 ASP B O 1
ATOM 5236 N N . ASP B 1 245 ? 17.891 -20.375 -7.293 1 96.81 245 ASP B N 1
ATOM 5237 C CA . ASP B 1 245 ? 17.828 -21.828 -7.258 1 96.81 245 ASP B CA 1
ATOM 5238 C C . ASP B 1 245 ? 19.219 -22.438 -7.324 1 96.81 245 ASP B C 1
ATOM 5240 O O . ASP B 1 245 ? 19.375 -23.656 -7.133 1 96.81 245 ASP B O 1
ATOM 5244 N N . ASP B 1 246 ? 20.25 -21.594 -7.555 1 96.5 246 ASP B N 1
ATOM 5245 C CA . ASP B 1 246 ? 21.609 -22.109 -7.602 1 96.5 246 ASP B CA 1
ATOM 5246 C C . ASP B 1 246 ? 22.422 -21.656 -6.387 1 96.5 246 ASP B C 1
ATOM 5248 O O . ASP B 1 246 ? 23.656 -21.594 -6.441 1 96.5 246 ASP B O 1
ATOM 5252 N N . PHE B 1 247 ? 21.75 -21.281 -5.363 1 98 247 PHE B N 1
ATOM 5253 C CA . PHE B 1 247 ? 22.422 -20.969 -4.105 1 98 247 PHE B CA 1
ATOM 5254 C C . PHE B 1 247 ? 22.578 -22.219 -3.252 1 98 247 PHE B C 1
ATOM 5256 O O . PHE B 1 247 ? 22.047 -23.266 -3.582 1 98 247 PHE B O 1
ATOM 5263 N N . GLU B 1 248 ? 23.375 -22.094 -2.178 1 98 248 GLU B N 1
ATOM 5264 C CA . GLU B 1 248 ? 23.641 -23.172 -1.226 1 98 248 GLU B CA 1
ATOM 5265 C C . GLU B 1 248 ? 23.734 -22.641 0.2 1 98 248 GLU B C 1
ATOM 5267 O O . GLU B 1 248 ? 24.531 -21.734 0.475 1 98 248 GLU B O 1
ATOM 5272 N N . PHE B 1 249 ? 22.906 -23.219 1.062 1 98.12 249 PHE B N 1
ATOM 5273 C CA . PHE B 1 249 ? 22.922 -22.781 2.453 1 98.12 249 PHE B CA 1
ATOM 5274 C C . PHE B 1 249 ? 24.203 -23.219 3.146 1 98.12 249 PHE B C 1
ATOM 5276 O O . PHE B 1 249 ? 24.672 -24.344 2.949 1 98.12 249 PHE B O 1
ATOM 5283 N N . LEU B 1 250 ? 24.672 -22.344 3.922 1 96.19 250 LEU B N 1
ATOM 5284 C CA . LEU B 1 250 ? 25.859 -22.531 4.742 1 96.19 250 LEU B CA 1
ATOM 5285 C C . LEU B 1 250 ? 25.531 -22.391 6.223 1 96.19 250 LEU B C 1
ATOM 5287 O O . LEU B 1 250 ? 24.391 -22.078 6.582 1 96.19 250 LEU B O 1
ATOM 5291 N N . SER B 1 251 ? 26.578 -22.703 7.062 1 93.94 251 SER B N 1
ATOM 5292 C CA . SER B 1 251 ? 26.391 -22.469 8.492 1 93.94 251 SER B CA 1
ATOM 5293 C C . SER B 1 251 ? 26.156 -21 8.797 1 93.94 251 SER B C 1
ATOM 5295 O O . SER B 1 251 ? 25.469 -20.656 9.766 1 93.94 251 SER B O 1
ATOM 5297 N N . GLU B 1 252 ? 26.578 -20.109 7.891 1 92.62 252 GLU B N 1
ATOM 5298 C CA . GLU B 1 252 ? 26.5 -18.672 8.078 1 92.62 252 GLU B CA 1
ATOM 5299 C C . GLU B 1 252 ? 25.172 -18.125 7.566 1 92.62 252 GLU B C 1
ATOM 5301 O O . GLU B 1 252 ? 24.875 -16.938 7.75 1 92.62 252 GLU B O 1
ATOM 5306 N N . THR B 1 253 ? 24.375 -18.875 6.91 1 94.75 253 THR B N 1
ATOM 5307 C CA . THR B 1 253 ? 23.109 -18.375 6.383 1 94.75 253 THR B CA 1
ATOM 5308 C C . THR B 1 253 ? 22.219 -17.859 7.508 1 94.75 253 THR B C 1
ATOM 5310 O O . THR B 1 253 ? 21.672 -16.766 7.43 1 94.75 253 THR B O 1
ATOM 5313 N N . ARG B 1 254 ? 21.984 -18.453 8.656 1 95.44 254 ARG B N 1
ATOM 5314 C CA . ARG B 1 254 ? 21.359 -18.078 9.914 1 95.44 254 ARG B CA 1
ATOM 5315 C C . ARG B 1 254 ? 20.109 -17.234 9.68 1 95.44 254 ARG B C 1
ATOM 5317 O O . ARG B 1 254 ? 20.109 -16.031 9.961 1 95.44 254 ARG B O 1
ATOM 5324 N N . ILE B 1 255 ? 19 -17.766 9.336 1 98 255 ILE B N 1
ATOM 5325 C CA . ILE B 1 255 ? 17.75 -17.078 9.078 1 98 255 ILE B CA 1
ATOM 5326 C C . ILE B 1 255 ? 17.281 -16.375 10.352 1 98 255 ILE B C 1
ATOM 5328 O O . ILE B 1 255 ? 16.703 -15.281 10.281 1 98 255 ILE B O 1
ATOM 5332 N N . GLU B 1 256 ? 17.609 -16.906 11.516 1 97.5 256 GLU B N 1
ATOM 5333 C CA . GLU B 1 256 ? 17.219 -16.328 12.797 1 97.5 256 GLU B CA 1
ATOM 5334 C C . GLU B 1 256 ? 17.797 -14.922 12.977 1 97.5 256 GLU B C 1
ATOM 5336 O O . GLU B 1 256 ? 17.141 -14.031 13.516 1 97.5 256 GLU B O 1
ATOM 5341 N N . SER B 1 257 ? 19.016 -14.797 12.516 1 97 257 SER B N 1
ATOM 5342 C CA . SER B 1 257 ? 19.656 -13.492 12.641 1 97 257 SER B CA 1
ATOM 5343 C C . SER B 1 257 ? 18.953 -12.445 11.789 1 97 257 SER B C 1
ATOM 5345 O O . SER B 1 257 ? 18.781 -11.297 12.211 1 97 257 SER B O 1
ATOM 5347 N N . PHE B 1 258 ? 18.562 -12.82 10.539 1 97.75 258 PHE B N 1
ATOM 5348 C CA . PHE B 1 258 ? 17.75 -11.938 9.711 1 97.75 258 PHE B CA 1
ATOM 5349 C C . PHE B 1 258 ? 16.516 -11.484 10.469 1 97.75 258 PHE B C 1
ATOM 5351 O O . PHE B 1 258 ? 16.219 -10.289 10.547 1 97.75 258 PHE B O 1
ATOM 5358 N N . VAL B 1 259 ? 15.812 -12.438 11.023 1 97.75 259 VAL B N 1
ATOM 5359 C CA . VAL B 1 259 ? 14.523 -12.188 11.664 1 97.75 259 VAL B CA 1
ATOM 5360 C C . VAL B 1 259 ? 14.727 -11.297 12.891 1 97.75 259 VAL B C 1
ATOM 5362 O O . VAL B 1 259 ? 13.93 -10.391 13.141 1 97.75 259 VAL B O 1
ATOM 5365 N N . GLU B 1 260 ? 15.719 -11.539 13.609 1 96.56 260 GLU B N 1
ATOM 5366 C CA . GLU B 1 260 ? 16 -10.742 14.797 1 96.56 260 GLU B CA 1
ATOM 5367 C C . GLU B 1 260 ? 16.172 -9.266 14.445 1 96.56 260 GLU B C 1
ATOM 5369 O O . GLU B 1 260 ? 15.625 -8.391 15.125 1 96.56 260 GLU B O 1
ATOM 5374 N N . ILE B 1 261 ? 16.953 -9 13.445 1 97.12 261 ILE B N 1
ATOM 5375 C CA . ILE B 1 261 ? 17.172 -7.621 13.023 1 97.12 261 ILE B CA 1
ATOM 5376 C C . ILE B 1 261 ? 15.852 -7 12.562 1 97.12 261 ILE B C 1
ATOM 5378 O O . ILE B 1 261 ? 15.516 -5.883 12.961 1 97.12 261 ILE B O 1
ATOM 5382 N N . MET B 1 262 ? 15.078 -7.723 11.781 1 96.81 262 MET B N 1
ATOM 5383 C CA . MET B 1 262 ? 13.812 -7.219 11.258 1 96.81 262 MET B CA 1
ATOM 5384 C C . MET B 1 262 ? 12.82 -6.949 12.383 1 96.81 262 MET B C 1
ATOM 5386 O O . MET B 1 262 ? 12.07 -5.973 12.328 1 96.81 262 MET B O 1
ATOM 5390 N N . GLU B 1 263 ? 12.766 -7.828 13.383 1 94.88 263 GLU B N 1
ATOM 5391 C CA . GLU B 1 263 ? 11.859 -7.645 14.508 1 94.88 263 GLU B CA 1
ATOM 5392 C C . GLU B 1 263 ? 12.281 -6.453 15.367 1 94.88 263 GLU B C 1
ATOM 5394 O O . GLU B 1 263 ? 11.43 -5.762 15.938 1 94.88 263 GLU B O 1
ATOM 5399 N N . ALA B 1 264 ? 13.562 -6.195 15.43 1 94.81 264 ALA B N 1
ATOM 5400 C CA . ALA B 1 264 ? 14.078 -5.086 16.219 1 94.81 264 ALA B CA 1
ATOM 5401 C C . ALA B 1 264 ? 13.828 -3.75 15.531 1 94.81 264 ALA B C 1
ATOM 5403 O O . ALA B 1 264 ? 13.781 -2.705 16.188 1 94.81 264 ALA B O 1
ATOM 5404 N N . LEU B 1 265 ? 13.773 -3.797 14.258 1 94.56 265 LEU B N 1
ATOM 5405 C CA . LEU B 1 265 ? 13.57 -2.592 13.461 1 94.56 265 LEU B CA 1
ATOM 5406 C C . LEU B 1 265 ? 12.273 -2.684 12.664 1 94.56 265 LEU B C 1
ATOM 5408 O O . LEU B 1 265 ? 12.297 -2.988 11.469 1 94.56 265 LEU B O 1
ATOM 5412 N N . PRO B 1 266 ? 11.219 -2.281 13.211 1 92.44 266 PRO B N 1
ATOM 5413 C CA . PRO B 1 266 ? 9.906 -2.508 12.586 1 92.44 266 PRO B CA 1
ATOM 5414 C C . PRO B 1 266 ? 9.75 -1.767 11.266 1 92.44 266 PRO B C 1
ATOM 5416 O O . PRO B 1 266 ? 8.969 -2.189 10.406 1 92.44 266 PRO B O 1
ATOM 5419 N N . ASP B 1 267 ? 10.477 -0.765 11.023 1 93.56 267 ASP B N 1
ATOM 5420 C CA . ASP B 1 267 ? 10.312 0.021 9.805 1 93.56 267 ASP B CA 1
ATOM 5421 C C . ASP B 1 267 ? 11.031 -0.637 8.625 1 93.56 267 ASP B C 1
ATOM 5423 O O . ASP B 1 267 ? 10.797 -0.273 7.473 1 93.56 267 ASP B O 1
ATOM 5427 N N . LEU B 1 268 ? 11.906 -1.569 8.867 1 96.81 268 LEU B N 1
ATOM 5428 C CA . LEU B 1 268 ? 12.633 -2.23 7.789 1 96.81 268 LEU B CA 1
ATOM 5429 C C . LEU B 1 268 ? 11.727 -3.188 7.023 1 96.81 268 LEU B C 1
ATOM 5431 O O . LEU B 1 268 ? 10.938 -3.918 7.629 1 96.81 268 LEU B O 1
ATOM 5435 N N . ASP B 1 269 ? 11.844 -3.148 5.73 1 98.19 269 ASP B N 1
ATOM 5436 C CA . ASP B 1 269 ? 11 -3.998 4.898 1 98.19 269 ASP B CA 1
ATOM 5437 C C . ASP B 1 269 ? 11.82 -5.113 4.25 1 98.19 269 ASP B C 1
ATOM 5439 O O . ASP B 1 269 ? 11.297 -6.207 4 1 98.19 269 ASP B O 1
ATOM 5443 N N . VAL B 1 270 ? 13.031 -4.801 3.871 1 98.75 270 VAL B N 1
ATOM 5444 C CA . VAL B 1 270 ? 13.898 -5.742 3.164 1 98.75 270 VAL B CA 1
ATOM 5445 C C . VAL B 1 270 ? 15.297 -5.707 3.771 1 98.75 270 VAL B C 1
ATOM 5447 O O . VAL B 1 270 ? 15.859 -4.633 3.988 1 98.75 270 VAL B O 1
ATOM 5450 N N . LEU B 1 271 ? 15.789 -6.848 4.078 1 98.75 271 LEU B N 1
ATOM 5451 C CA . LEU B 1 271 ? 17.141 -6.984 4.602 1 98.75 271 LEU B CA 1
ATOM 5452 C C . LEU B 1 271 ? 17.969 -7.945 3.748 1 98.75 271 LEU B C 1
ATOM 5454 O O . LEU B 1 271 ? 17.703 -9.148 3.732 1 98.75 271 LEU B O 1
ATOM 5458 N N . GLY B 1 272 ? 18.969 -7.371 3.092 1 98.56 272 GLY B N 1
ATOM 5459 C CA . GLY B 1 272 ? 19.828 -8.164 2.232 1 98.56 272 GLY B CA 1
ATOM 5460 C C . GLY B 1 272 ? 21.031 -8.742 2.963 1 98.56 272 GLY B C 1
ATOM 5461 O O . GLY B 1 272 ? 21.531 -8.141 3.91 1 98.56 272 GLY B O 1
ATOM 5462 N N . GLY B 1 273 ? 21.453 -9.891 2.502 1 97.62 273 GLY B N 1
ATOM 5463 C CA . GLY B 1 273 ? 22.672 -10.516 2.998 1 97.62 273 GLY B CA 1
ATOM 5464 C C . GLY B 1 273 ? 23.812 -10.477 1.995 1 97.62 273 GLY B C 1
ATOM 5465 O O . GLY B 1 273 ? 24 -9.484 1.295 1 97.62 273 GLY B O 1
ATOM 5466 N N . GLU B 1 274 ? 24.656 -11.602 2.139 1 96.75 274 GLU B N 1
ATOM 5467 C CA . GLU B 1 274 ? 25.812 -11.727 1.274 1 96.75 274 GLU B CA 1
ATOM 5468 C C . GLU B 1 274 ? 25.781 -13.039 0.492 1 96.75 274 GLU B C 1
ATOM 5470 O O . GLU B 1 274 ? 25.375 -14.078 1.02 1 96.75 274 GLU B O 1
ATOM 5475 N N . VAL B 1 275 ? 26.172 -12.883 -0.772 1 96.5 275 VAL B N 1
ATOM 5476 C CA . VAL B 1 275 ? 26.297 -14.086 -1.592 1 96.5 275 VAL B CA 1
ATOM 5477 C C . VAL B 1 275 ? 27.766 -14.383 -1.847 1 96.5 275 VAL B C 1
ATOM 5479 O O . VAL B 1 275 ? 28.469 -13.578 -2.469 1 96.5 275 VAL B O 1
ATOM 5482 N N . SER B 1 276 ? 28.266 -15.5 -1.389 1 93.81 276 SER B N 1
ATOM 5483 C CA . SER B 1 276 ? 29.656 -15.914 -1.528 1 93.81 276 SER B CA 1
ATOM 5484 C C . SER B 1 276 ? 30.609 -14.836 -1.011 1 93.81 276 SER B C 1
ATOM 5486 O O . SER B 1 276 ? 31.578 -14.492 -1.674 1 93.81 276 SER B O 1
ATOM 5488 N N . GLY B 1 277 ? 30.203 -14.18 0.021 1 90.19 277 GLY B N 1
ATOM 5489 C CA . GLY B 1 277 ? 31.047 -13.211 0.693 1 90.19 277 GLY B CA 1
ATOM 5490 C C . GLY B 1 277 ? 30.938 -11.812 0.108 1 90.19 277 GLY B C 1
ATOM 5491 O O . GLY B 1 277 ? 31.531 -10.867 0.622 1 90.19 277 GLY B O 1
ATOM 5492 N N . ASP B 1 278 ? 30.156 -11.656 -0.885 1 93.12 278 ASP B N 1
ATOM 5493 C CA . ASP B 1 278 ? 30 -10.352 -1.523 1 93.12 278 ASP B CA 1
ATOM 5494 C C . ASP B 1 278 ? 28.719 -9.656 -1.062 1 93.12 278 ASP B C 1
ATOM 5496 O O . ASP B 1 278 ? 27.625 -10.164 -1.285 1 93.12 278 ASP B O 1
ATOM 5500 N N . GLN B 1 279 ? 28.938 -8.602 -0.412 1 94.56 279 GLN B N 1
ATOM 5501 C CA . GLN B 1 279 ? 27.797 -7.766 -0.01 1 94.56 279 GLN B CA 1
ATOM 5502 C C . GLN B 1 279 ? 27.453 -6.75 -1.094 1 94.56 279 GLN B C 1
ATOM 5504 O O . GLN B 1 279 ? 28.062 -5.676 -1.158 1 94.56 279 GLN B O 1
ATOM 5509 N N . PHE B 1 280 ? 26.5 -7.055 -1.823 1 95 280 PHE B N 1
ATOM 5510 C CA . PHE B 1 280 ? 26.109 -6.184 -2.924 1 95 280 PHE B CA 1
ATOM 5511 C C . PHE B 1 280 ? 24.922 -5.309 -2.525 1 95 280 PHE B C 1
ATOM 5513 O O . PHE B 1 280 ? 23.922 -5.805 -2.002 1 95 280 PHE B O 1
ATOM 5520 N N . TYR B 1 281 ? 25 -4.035 -2.699 1 97.31 281 TYR B N 1
ATOM 5521 C CA . TYR B 1 281 ? 23.906 -3.082 -2.496 1 97.31 281 TYR B CA 1
ATOM 5522 C C . TYR B 1 281 ? 24.109 -1.834 -3.346 1 97.31 281 TYR B C 1
ATOM 5524 O O . TYR B 1 281 ? 25.172 -1.641 -3.932 1 97.31 281 TYR B O 1
ATOM 5532 N N . PHE B 1 282 ? 23.078 -1.025 -3.502 1 98.12 282 PHE B N 1
ATOM 5533 C CA . PHE B 1 282 ? 23.172 0.203 -4.281 1 98.12 282 PHE B CA 1
ATOM 5534 C C . PHE B 1 282 ? 22.172 1.239 -3.799 1 98.12 282 PHE B C 1
ATOM 5536 O O . PHE B 1 282 ? 21.281 0.925 -3.008 1 98.12 282 PHE B O 1
ATOM 5543 N N . VAL B 1 283 ? 22.359 2.426 -4.211 1 98.19 283 VAL B N 1
ATOM 5544 C CA . VAL B 1 283 ? 21.453 3.555 -4.016 1 98.19 283 VAL B CA 1
ATOM 5545 C C . VAL B 1 283 ? 20.906 4.02 -5.363 1 98.19 283 VAL B C 1
ATOM 5547 O O . VAL B 1 283 ? 21.625 3.973 -6.375 1 98.19 283 VAL B O 1
ATOM 5550 N N . LEU B 1 284 ? 19.703 4.398 -5.398 1 98.12 284 LEU B N 1
ATOM 5551 C CA . LEU B 1 284 ? 19.062 4.961 -6.582 1 98.12 284 LEU B CA 1
ATOM 5552 C C . LEU B 1 284 ? 18.906 6.469 -6.457 1 98.12 284 LEU B C 1
ATOM 5554 O O . LEU B 1 284 ? 18.125 6.949 -5.621 1 98.12 284 LEU B O 1
ATOM 5558 N N . GLU B 1 285 ? 19.609 7.168 -7.23 1 97.44 285 GLU B N 1
ATOM 5559 C CA . GLU B 1 285 ? 19.391 8.609 -7.332 1 97.44 285 GLU B CA 1
ATOM 5560 C C . GLU B 1 285 ? 18.234 8.922 -8.273 1 97.44 285 GLU B C 1
ATOM 5562 O O . GLU B 1 285 ? 18.312 8.648 -9.477 1 97.44 285 GLU B O 1
ATOM 5567 N N . TYR B 1 286 ? 17.234 9.469 -7.793 1 96.88 286 TYR B N 1
ATOM 5568 C CA . TYR B 1 286 ? 16.016 9.711 -8.555 1 96.88 286 TYR B CA 1
ATOM 5569 C C . TYR B 1 286 ? 15.641 11.188 -8.539 1 96.88 286 TYR B C 1
ATOM 5571 O O . TYR B 1 286 ? 15.578 11.812 -7.477 1 96.88 286 TYR B O 1
ATOM 5579 N N . ASP B 1 287 ? 15.5 11.727 -9.68 1 94.44 287 ASP B N 1
ATOM 5580 C CA . ASP B 1 287 ? 14.953 13.062 -9.883 1 94.44 287 ASP B CA 1
ATOM 5581 C C . ASP B 1 287 ? 13.609 13 -10.609 1 94.44 287 ASP B C 1
ATOM 5583 O O . ASP B 1 287 ? 13.523 12.492 -11.727 1 94.44 287 ASP B O 1
ATOM 5587 N N . GLU B 1 288 ? 12.578 13.484 -10.031 1 92.19 288 GLU B N 1
ATOM 5588 C CA . GLU B 1 288 ? 11.219 13.383 -10.57 1 92.19 288 GLU B CA 1
ATOM 5589 C C . GLU B 1 288 ? 11.102 14.109 -11.898 1 92.19 288 GLU B C 1
ATOM 5591 O O . GLU B 1 288 ? 10.258 13.766 -12.734 1 92.19 288 GLU B O 1
ATOM 5596 N N . GLY B 1 289 ? 11.883 15.031 -12.086 1 91.25 289 GLY B N 1
ATOM 5597 C CA . GLY B 1 289 ? 11.836 15.797 -13.312 1 91.25 289 GLY B CA 1
ATOM 5598 C C . GLY B 1 289 ? 10.586 16.656 -13.438 1 91.25 289 GLY B C 1
ATOM 5599 O O . GLY B 1 289 ? 9.992 17.031 -12.43 1 91.25 289 GLY B O 1
ATOM 5600 N N . ASP B 1 290 ? 10.305 17.031 -14.703 1 87.88 290 ASP B N 1
ATOM 5601 C CA . ASP B 1 290 ? 9.125 17.859 -14.938 1 87.88 290 ASP B CA 1
ATOM 5602 C C . ASP B 1 290 ? 7.938 17 -15.367 1 87.88 290 ASP B C 1
ATOM 5604 O O . ASP B 1 290 ? 8.102 15.828 -15.719 1 87.88 290 ASP B O 1
ATOM 5608 N N . GLU B 1 291 ? 6.793 17.578 -15.25 1 85.88 291 GLU B N 1
ATOM 5609 C CA . GLU B 1 291 ? 5.547 16.859 -15.508 1 85.88 291 GLU B CA 1
ATOM 5610 C C . GLU B 1 291 ? 5.469 16.391 -16.953 1 85.88 291 GLU B C 1
ATOM 5612 O O . GLU B 1 291 ? 4.82 15.383 -17.25 1 85.88 291 GLU B O 1
ATOM 5617 N N . ASN B 1 292 ? 6.168 17.016 -17.828 1 86.12 292 ASN B N 1
ATOM 5618 C CA . ASN B 1 292 ? 6.047 16.688 -19.25 1 86.12 292 ASN B CA 1
ATOM 5619 C C . ASN B 1 292 ? 7.059 15.625 -19.656 1 86.12 292 ASN B C 1
ATOM 5621 O O . ASN B 1 292 ? 6.715 14.672 -20.359 1 86.12 292 ASN B O 1
ATOM 5625 N N . ASP B 1 293 ? 8.258 15.773 -19.156 1 89 293 ASP B N 1
ATOM 5626 C CA . ASP B 1 293 ? 9.336 14.922 -19.641 1 89 293 ASP B CA 1
ATOM 5627 C C . ASP B 1 293 ? 9.516 13.695 -18.766 1 89 293 ASP B C 1
ATOM 5629 O O . ASP B 1 293 ? 9.875 12.617 -19.234 1 89 293 ASP B O 1
ATOM 5633 N N . GLY B 1 294 ? 9.234 13.82 -17.516 1 93.06 294 GLY B N 1
ATOM 5634 C CA . GLY B 1 294 ? 9.453 12.719 -16.594 1 93.06 294 GLY B CA 1
ATOM 5635 C C . GLY B 1 294 ? 10.773 12.82 -15.852 1 93.06 294 GLY B C 1
ATOM 5636 O O . GLY B 1 294 ? 11.477 13.82 -15.961 1 93.06 294 GLY B O 1
ATOM 5637 N N . GLY B 1 295 ? 11.102 11.836 -15.117 1 95.12 295 GLY B N 1
ATOM 5638 C CA . GLY B 1 295 ? 12.25 11.883 -14.227 1 95.12 295 GLY B CA 1
ATOM 5639 C C . GLY B 1 295 ? 13.461 11.164 -14.781 1 95.12 295 GLY B C 1
ATOM 5640 O O . GLY B 1 295 ? 13.453 10.711 -15.93 1 95.12 295 GLY B O 1
ATOM 5641 N N . CYS B 1 296 ? 14.531 11.25 -14.008 1 96.62 296 CYS B N 1
ATOM 5642 C CA . CYS B 1 296 ? 15.781 10.555 -14.289 1 96.62 296 CYS B CA 1
ATOM 5643 C C . CYS B 1 296 ? 16.219 9.711 -13.102 1 96.62 296 CYS B C 1
ATOM 5645 O O . CYS B 1 296 ? 15.984 10.086 -11.945 1 96.62 296 CYS B O 1
ATOM 5647 N N . LEU B 1 297 ? 16.828 8.602 -13.445 1 97.44 297 LEU B N 1
ATOM 5648 C CA . LEU B 1 297 ? 17.234 7.664 -12.406 1 97.44 297 LEU B CA 1
ATOM 5649 C C . LEU B 1 297 ? 18.625 7.113 -12.695 1 97.44 297 LEU B C 1
ATOM 5651 O O . LEU B 1 297 ? 18.938 6.77 -13.836 1 97.44 297 LEU B O 1
ATOM 5655 N N . ARG B 1 298 ? 19.422 7.098 -11.625 1 97.38 298 ARG B N 1
ATOM 5656 C CA . ARG B 1 298 ? 20.766 6.535 -11.727 1 97.38 298 ARG B CA 1
ATOM 5657 C C . ARG B 1 298 ? 21.062 5.613 -10.547 1 97.38 298 ARG B C 1
ATOM 5659 O O . ARG B 1 298 ? 20.766 5.945 -9.398 1 97.38 298 ARG B O 1
ATOM 5666 N N . ARG B 1 299 ? 21.594 4.512 -10.844 1 97.12 299 ARG B N 1
ATOM 5667 C CA . ARG B 1 299 ? 22.031 3.58 -9.812 1 97.12 299 ARG B CA 1
ATOM 5668 C C . ARG B 1 299 ? 23.5 3.793 -9.469 1 97.12 299 ARG B C 1
ATOM 5670 O O . ARG B 1 299 ? 24.344 3.857 -10.367 1 97.12 299 ARG B O 1
ATOM 5677 N N . ILE B 1 300 ? 23.828 3.893 -8.203 1 97.31 300 ILE B N 1
ATOM 5678 C CA . ILE B 1 300 ? 25.219 4.066 -7.785 1 97.31 300 ILE B CA 1
ATOM 5679 C C . ILE B 1 300 ? 25.547 3.09 -6.66 1 97.31 300 ILE B C 1
ATOM 5681 O O . ILE B 1 300 ? 24.672 2.738 -5.859 1 97.31 300 ILE B O 1
ATOM 5685 N N . ARG B 1 301 ? 26.781 2.658 -6.578 1 95.56 301 ARG B N 1
ATOM 5686 C CA . ARG B 1 301 ? 27.219 1.73 -5.535 1 95.56 301 ARG B CA 1
ATOM 5687 C C . ARG B 1 301 ? 27.594 2.475 -4.258 1 95.56 301 ARG B C 1
ATOM 5689 O O . ARG B 1 301 ? 28.766 2.686 -3.973 1 95.56 301 ARG B O 1
ATOM 5696 N N . GLU B 1 302 ? 26.641 2.826 -3.516 1 96.75 302 GLU B N 1
ATOM 5697 C CA . GLU B 1 302 ? 26.797 3.553 -2.26 1 96.75 302 GLU B CA 1
ATOM 5698 C C . GLU B 1 302 ? 25.688 3.182 -1.273 1 96.75 302 GLU B C 1
ATOM 5700 O O . GLU B 1 302 ? 24.891 2.275 -1.535 1 96.75 302 GLU B O 1
ATOM 5705 N N . PHE B 1 303 ? 25.828 3.664 -0.09 1 98 303 PHE B N 1
ATOM 5706 C CA . PHE B 1 303 ? 24.781 3.537 0.912 1 98 303 PHE B CA 1
ATOM 5707 C C . PHE B 1 303 ? 24.359 4.906 1.442 1 98 303 PHE B C 1
ATOM 5709 O O . PHE B 1 303 ? 25.094 5.891 1.265 1 98 303 PHE B O 1
ATOM 5716 N N . HIS B 1 304 ? 23.172 5.023 1.986 1 97.94 304 HIS B N 1
ATOM 5717 C CA . HIS B 1 304 ? 22.703 6.285 2.551 1 97.94 304 HIS B CA 1
ATOM 5718 C C . HIS B 1 304 ? 23.359 6.562 3.896 1 97.94 304 HIS B C 1
ATOM 5720 O O . HIS B 1 304 ? 23.969 7.621 4.086 1 97.94 304 HIS B O 1
ATOM 5726 N N . GLN B 1 305 ? 23.234 5.66 4.816 1 97.75 305 GLN B N 1
ATOM 5727 C CA . GLN B 1 305 ? 23.797 5.723 6.164 1 97.75 305 GLN B CA 1
ATOM 5728 C C . GLN B 1 305 ? 23.984 4.324 6.746 1 97.75 305 GLN B C 1
ATOM 5730 O O . GLN B 1 305 ? 23.344 3.369 6.309 1 97.75 305 GLN B O 1
ATOM 5735 N N . PRO B 1 306 ? 24.953 4.227 7.684 1 97.69 306 PRO B N 1
ATOM 5736 C CA . PRO B 1 306 ? 24.984 2.971 8.438 1 97.69 306 PRO B CA 1
ATOM 5737 C C . PRO B 1 306 ? 23.703 2.736 9.242 1 97.69 306 PRO B C 1
ATOM 5739 O O . PRO B 1 306 ? 23.062 3.693 9.68 1 97.69 306 PRO B O 1
ATOM 5742 N N . LEU B 1 307 ? 23.281 1.533 9.297 1 96.81 307 LEU B N 1
ATOM 5743 C CA . LEU B 1 307 ? 22.141 1.194 10.156 1 96.81 307 LEU B CA 1
ATOM 5744 C C . LEU B 1 307 ? 22.531 1.314 11.633 1 96.81 307 LEU B C 1
ATOM 5746 O O . LEU B 1 307 ? 23.406 0.596 12.109 1 96.81 307 LEU B O 1
ATOM 5750 N N . PRO B 1 308 ? 21.875 2.184 12.328 1 92.31 308 PRO B N 1
ATOM 5751 C CA . PRO B 1 308 ? 22.266 2.393 13.719 1 92.31 308 PRO B CA 1
ATOM 5752 C C . PRO B 1 308 ? 22.156 1.123 14.562 1 92.31 308 PRO B C 1
ATOM 5754 O O . PRO B 1 308 ? 21.141 0.433 14.516 1 92.31 308 PRO B O 1
ATOM 5757 N N . GLY B 1 309 ? 23.219 0.84 15.266 1 94.06 309 GLY B N 1
ATOM 5758 C CA . GLY B 1 309 ? 23.203 -0.276 16.203 1 94.06 309 GLY B CA 1
ATOM 5759 C C . GLY B 1 309 ? 23.609 -1.593 15.562 1 94.06 309 GLY B C 1
ATOM 5760 O O . GLY B 1 309 ? 23.688 -2.619 16.234 1 94.06 309 GLY B O 1
ATOM 5761 N N . TYR B 1 310 ? 23.859 -1.612 14.289 1 96.5 310 TYR B N 1
ATOM 5762 C CA . TYR B 1 310 ? 24.188 -2.854 13.594 1 96.5 310 TYR B CA 1
ATOM 5763 C C . TYR B 1 310 ? 25.406 -2.68 12.703 1 96.5 310 TYR B C 1
ATOM 5765 O O . TYR B 1 310 ? 25.297 -2.232 11.562 1 96.5 310 TYR B O 1
ATOM 5773 N N . ASP B 1 311 ? 26.547 -3.127 13.234 1 95.62 311 ASP B N 1
ATOM 5774 C CA . ASP B 1 311 ? 27.797 -2.996 12.5 1 95.62 311 ASP B CA 1
ATOM 5775 C C . ASP B 1 311 ? 27.75 -3.803 11.203 1 95.62 311 ASP B C 1
ATOM 5777 O O . ASP B 1 311 ? 27.328 -4.961 11.203 1 95.62 311 ASP B O 1
ATOM 5781 N N . GLY B 1 312 ? 28.188 -3.174 10.164 1 96.69 312 GLY B N 1
ATOM 5782 C CA . GLY B 1 312 ? 28.234 -3.846 8.875 1 96.69 312 GLY B CA 1
ATOM 5783 C C . GLY B 1 312 ? 26.906 -3.791 8.133 1 96.69 312 GLY B C 1
ATOM 5784 O O . GLY B 1 312 ? 26.766 -4.41 7.074 1 96.69 312 GLY B O 1
ATOM 5785 N N . CYS B 1 313 ? 25.984 -3.127 8.688 1 98.06 313 CYS B N 1
ATOM 5786 C CA . CYS B 1 313 ? 24.703 -2.955 8.031 1 98.06 313 CYS B CA 1
ATOM 5787 C C . CYS B 1 313 ? 24.516 -1.517 7.566 1 98.06 313 CYS B C 1
ATOM 5789 O O . CYS B 1 313 ? 24.906 -0.578 8.266 1 98.06 313 CYS B O 1
ATOM 5791 N N . PHE B 1 314 ? 23.906 -1.388 6.375 1 98.62 314 PHE B N 1
ATOM 5792 C CA . PHE B 1 314 ? 23.766 -0.077 5.754 1 98.62 314 PHE B CA 1
ATOM 5793 C C . PHE B 1 314 ? 22.359 0.101 5.188 1 98.62 314 PHE B C 1
ATOM 5795 O O . PHE B 1 314 ? 21.781 -0.845 4.652 1 98.62 314 PHE B O 1
ATOM 5802 N N . LEU B 1 315 ? 21.859 1.318 5.352 1 98.5 315 LEU B N 1
ATOM 5803 C CA . LEU B 1 315 ? 20.609 1.684 4.676 1 98.5 315 LEU B CA 1
ATOM 5804 C C . LEU B 1 315 ? 20.859 1.966 3.197 1 98.5 315 LEU B C 1
ATOM 5806 O O . LEU B 1 315 ? 21.719 2.783 2.854 1 98.5 315 LEU B O 1
ATOM 5810 N N . VAL B 1 316 ? 20.109 1.271 2.332 1 98.69 316 VAL B N 1
ATOM 5811 C CA . VAL B 1 316 ? 20.328 1.312 0.891 1 98.69 316 VAL B CA 1
ATOM 5812 C C . VAL B 1 316 ? 18.984 1.288 0.159 1 98.69 316 VAL B C 1
ATOM 5814 O O . VAL B 1 316 ? 17.938 1.362 0.788 1 98.69 316 VAL B O 1
ATOM 5817 N N . ASP B 1 317 ? 19.047 1.3 -1.204 1 98.44 317 ASP B N 1
ATOM 5818 C CA . ASP B 1 317 ? 17.812 1.254 -1.975 1 98.44 317 ASP B CA 1
ATOM 5819 C C . ASP B 1 317 ? 17.625 -0.112 -2.631 1 98.44 317 ASP B C 1
ATOM 5821 O O . ASP B 1 317 ? 16.531 -0.448 -3.072 1 98.44 317 ASP B O 1
ATOM 5825 N N . GLY B 1 318 ? 18.656 -0.898 -2.709 1 98.25 318 GLY B N 1
ATOM 5826 C CA . GLY B 1 318 ? 18.578 -2.229 -3.291 1 98.25 318 GLY B CA 1
ATOM 5827 C C . GLY B 1 318 ? 19.672 -3.158 -2.801 1 98.25 318 GLY B C 1
ATOM 5828 O O . GLY B 1 318 ? 20.75 -2.703 -2.393 1 98.25 318 GLY B O 1
ATOM 5829 N N . VAL B 1 319 ? 19.359 -4.402 -2.838 1 98.19 319 VAL B N 1
ATOM 5830 C CA . VAL B 1 319 ? 20.266 -5.414 -2.324 1 98.19 319 VAL B CA 1
ATOM 5831 C C . VAL B 1 319 ? 20.344 -6.594 -3.295 1 98.19 319 VAL B C 1
ATOM 5833 O O . VAL B 1 319 ? 19.641 -6.605 -4.312 1 98.19 319 VAL B O 1
ATOM 5836 N N . VAL B 1 320 ? 21.203 -7.516 -3.037 1 94.81 320 VAL B N 1
ATOM 5837 C CA . VAL B 1 320 ? 21.406 -8.719 -3.836 1 94.81 320 VAL B CA 1
ATOM 5838 C C . VAL B 1 320 ? 20.156 -9.602 -3.758 1 94.81 320 VAL B C 1
ATOM 5840 O O . VAL B 1 320 ? 19.312 -9.43 -2.871 1 94.81 320 VAL B O 1
ATOM 5843 N N . ASN B 1 321 ? 20.047 -10.555 -4.711 1 94.94 321 ASN B N 1
ATOM 5844 C CA . ASN B 1 321 ? 18.922 -11.484 -4.734 1 94.94 321 ASN B CA 1
ATOM 5845 C C . ASN B 1 321 ? 19.047 -12.531 -3.629 1 94.94 321 ASN B C 1
ATOM 5847 O O . ASN B 1 321 ? 18.953 -13.727 -3.891 1 94.94 321 ASN B O 1
ATOM 5851 N N . TYR B 1 322 ? 19.359 -12.203 -2.535 1 98 322 TYR B N 1
ATOM 5852 C CA . TYR B 1 322 ? 19.391 -12.914 -1.263 1 98 322 TYR B CA 1
ATOM 5853 C C . TYR B 1 322 ? 19 -12 -0.112 1 98 322 TYR B C 1
ATOM 5855 O O . TYR B 1 322 ? 19.844 -11.289 0.439 1 98 322 TYR B O 1
ATOM 5863 N N . PHE B 1 323 ? 17.734 -12.039 0.245 1 98.56 323 PHE B N 1
ATOM 5864 C CA . PHE B 1 323 ? 17.234 -11.109 1.253 1 98.56 323 PHE B CA 1
ATOM 5865 C C . PHE B 1 323 ? 16.031 -11.68 1.981 1 98.56 323 PHE B C 1
ATOM 5867 O O . PHE B 1 323 ? 15.289 -12.484 1.42 1 98.56 323 PHE B O 1
ATOM 5874 N N . LEU B 1 324 ? 15.891 -11.312 3.223 1 98.75 324 LEU B N 1
ATOM 5875 C CA . LEU B 1 324 ? 14.664 -11.5 3.988 1 98.75 324 LEU B CA 1
ATOM 5876 C C . LEU B 1 324 ? 13.758 -10.273 3.873 1 98.75 324 LEU B C 1
ATOM 5878 O O . LEU B 1 324 ? 14.234 -9.141 3.959 1 98.75 324 LEU B O 1
ATOM 5882 N N . ALA B 1 325 ? 12.484 -10.492 3.648 1 98.75 325 ALA B N 1
ATOM 5883 C CA . ALA B 1 325 ? 11.578 -9.359 3.473 1 98.75 325 ALA B CA 1
ATOM 5884 C C . ALA B 1 325 ? 10.25 -9.602 4.184 1 98.75 325 ALA B C 1
ATOM 5886 O O . ALA B 1 325 ? 9.867 -10.75 4.426 1 98.75 325 ALA B O 1
ATOM 5887 N N . ARG B 1 326 ? 9.648 -8.484 4.574 1 98.06 326 ARG B N 1
ATOM 5888 C CA . ARG B 1 326 ? 8.266 -8.555 5.035 1 98.06 326 ARG B CA 1
ATOM 5889 C C . ARG B 1 326 ? 7.32 -8.891 3.881 1 98.06 326 ARG B C 1
ATOM 5891 O O . ARG B 1 326 ? 7.312 -8.195 2.861 1 98.06 326 ARG B O 1
ATOM 5898 N N . THR B 1 327 ? 6.504 -9.867 4.078 1 97.69 327 THR B N 1
ATOM 5899 C CA . THR B 1 327 ? 5.613 -10.383 3.043 1 97.69 327 THR B CA 1
ATOM 5900 C C . THR B 1 327 ? 4.656 -9.289 2.562 1 97.69 327 THR B C 1
ATOM 5902 O O . THR B 1 327 ? 4.523 -9.062 1.359 1 97.69 327 THR B O 1
ATOM 5905 N N . ASP B 1 328 ? 4.055 -8.602 3.479 1 95.56 328 ASP B N 1
ATOM 5906 C CA . ASP B 1 328 ? 3.051 -7.602 3.125 1 95.56 328 ASP B CA 1
ATOM 5907 C C . ASP B 1 328 ? 3.678 -6.453 2.336 1 95.56 328 ASP B C 1
ATOM 5909 O O . ASP B 1 328 ? 3.098 -5.977 1.358 1 95.56 328 ASP B O 1
ATOM 5913 N N . ALA B 1 329 ? 4.855 -6.043 2.707 1 96.69 329 ALA B N 1
ATOM 5914 C CA . ALA B 1 329 ? 5.52 -4.922 2.049 1 96.69 329 ALA B CA 1
ATOM 5915 C C . ALA B 1 329 ? 5.883 -5.266 0.607 1 96.69 329 ALA B C 1
ATOM 5917 O O . ALA B 1 329 ? 5.641 -4.477 -0.307 1 96.69 329 ALA B O 1
ATOM 5918 N N . VAL B 1 330 ? 6.41 -6.438 0.402 1 97.75 330 VAL B N 1
ATOM 5919 C CA . VAL B 1 330 ? 6.836 -6.836 -0.937 1 97.75 330 VAL B CA 1
ATOM 5920 C C . VAL B 1 330 ? 5.609 -7.102 -1.809 1 97.75 330 VAL B C 1
ATOM 5922 O O . VAL B 1 330 ? 5.605 -6.781 -3 1 97.75 330 VAL B O 1
ATOM 5925 N N . ARG B 1 331 ? 4.633 -7.691 -1.226 1 95.69 331 ARG B N 1
ATOM 5926 C CA . ARG B 1 331 ? 3.4 -7.926 -1.972 1 95.69 331 ARG B CA 1
ATOM 5927 C C . ARG B 1 331 ? 2.812 -6.613 -2.479 1 95.69 331 ARG B C 1
ATOM 5929 O O . ARG B 1 331 ? 2.299 -6.547 -3.598 1 95.69 331 ARG B O 1
ATOM 5936 N N . ARG B 1 332 ? 2.881 -5.59 -1.731 1 95.12 332 ARG B N 1
ATOM 5937 C CA . ARG B 1 332 ? 2.328 -4.297 -2.113 1 95.12 332 ARG B CA 1
ATOM 5938 C C . ARG B 1 332 ? 3.068 -3.719 -3.314 1 95.12 332 ARG B C 1
ATOM 5940 O O . ARG B 1 332 ? 2.463 -3.072 -4.172 1 95.12 332 ARG B O 1
ATOM 5947 N N . VAL B 1 333 ? 4.348 -3.947 -3.324 1 96.19 333 VAL B N 1
ATOM 5948 C CA . VAL B 1 333 ? 5.156 -3.426 -4.422 1 96.19 333 VAL B CA 1
ATOM 5949 C C . VAL B 1 333 ? 4.992 -4.316 -5.652 1 96.19 333 VAL B C 1
ATOM 5951 O O . VAL B 1 333 ? 4.746 -3.824 -6.754 1 96.19 333 VAL B O 1
ATOM 5954 N N . GLY B 1 334 ? 5.113 -5.586 -5.41 1 94.75 334 GLY B N 1
ATOM 5955 C CA . GLY B 1 334 ? 5.016 -6.562 -6.484 1 94.75 334 GLY B CA 1
ATOM 5956 C C . GLY B 1 334 ? 6.227 -6.574 -7.395 1 94.75 334 GLY B C 1
ATOM 5957 O O . GLY B 1 334 ? 7.031 -5.637 -7.379 1 94.75 334 GLY B O 1
ATOM 5958 N N . PHE B 1 335 ? 6.395 -7.652 -8.148 1 96.38 335 PHE B N 1
ATOM 5959 C CA . PHE B 1 335 ? 7.355 -7.789 -9.234 1 96.38 335 PHE B CA 1
ATOM 5960 C C . PHE B 1 335 ? 6.66 -7.68 -10.586 1 96.38 335 PHE B C 1
ATOM 5962 O O . PHE B 1 335 ? 5.566 -8.227 -10.773 1 96.38 335 PHE B O 1
ATOM 5969 N N . ASP B 1 336 ? 7.242 -6.945 -11.477 1 94.75 336 ASP B N 1
ATOM 5970 C CA . ASP B 1 336 ? 6.629 -6.719 -12.781 1 94.75 336 ASP B CA 1
ATOM 5971 C C . ASP B 1 336 ? 6.805 -7.93 -13.695 1 94.75 336 ASP B C 1
ATOM 5973 O O . ASP B 1 336 ? 7.906 -8.188 -14.188 1 94.75 336 ASP B O 1
ATOM 5977 N N . PRO B 1 337 ? 5.723 -8.609 -14.008 1 93.75 337 PRO B N 1
ATOM 5978 C CA . PRO B 1 337 ? 5.855 -9.82 -14.82 1 93.75 337 PRO B CA 1
ATOM 5979 C C . PRO B 1 337 ? 6.332 -9.539 -16.234 1 93.75 337 PRO B C 1
ATOM 5981 O O . PRO B 1 337 ? 6.734 -10.461 -16.953 1 93.75 337 PRO B O 1
ATOM 5984 N N . PHE B 1 338 ? 6.277 -8.352 -16.656 1 91.44 338 PHE B N 1
ATOM 5985 C CA . PHE B 1 338 ? 6.785 -7.965 -17.969 1 91.44 338 PHE B CA 1
ATOM 5986 C C . PHE B 1 338 ? 8.281 -8.258 -18.078 1 91.44 338 PHE B C 1
ATOM 5988 O O . PHE B 1 338 ? 8.773 -8.57 -19.156 1 91.44 338 PHE B O 1
ATOM 5995 N N . LEU B 1 339 ? 8.914 -8.227 -16.938 1 92.06 339 LEU B N 1
ATOM 5996 C CA . LEU B 1 339 ? 10.367 -8.391 -16.922 1 92.06 339 LEU B CA 1
ATOM 5997 C C . LEU B 1 339 ? 10.742 -9.852 -16.703 1 92.06 339 LEU B C 1
ATOM 5999 O O . LEU B 1 339 ? 10.703 -10.352 -15.578 1 92.06 339 LEU B O 1
ATOM 6003 N N . LYS B 1 340 ? 11.289 -10.469 -17.734 1 88.62 340 LYS B N 1
ATOM 6004 C CA . LYS B 1 340 ? 11.523 -11.914 -17.719 1 88.62 340 LYS B CA 1
ATOM 6005 C C . LYS B 1 340 ? 12.945 -12.234 -17.281 1 88.62 340 LYS B C 1
ATOM 6007 O O . LYS B 1 340 ? 13.234 -13.367 -16.875 1 88.62 340 LYS B O 1
ATOM 6012 N N . ARG B 1 341 ? 13.797 -11.289 -17.516 1 86.44 341 ARG B N 1
ATOM 6013 C CA . ARG B 1 341 ? 15.188 -11.469 -17.125 1 86.44 341 ARG B CA 1
ATOM 6014 C C . ARG B 1 341 ? 15.883 -10.117 -16.922 1 86.44 341 ARG B C 1
ATOM 6016 O O . ARG B 1 341 ? 15.32 -9.078 -17.266 1 86.44 341 ARG B O 1
ATOM 6023 N N . VAL B 1 342 ? 16.984 -10.109 -16.281 1 79.25 342 VAL B N 1
ATOM 6024 C CA . VAL B 1 342 ? 17.797 -8.922 -16.047 1 79.25 342 VAL B CA 1
ATOM 6025 C C . VAL B 1 342 ? 16.953 -7.832 -15.398 1 79.25 342 VAL B C 1
ATOM 6027 O O . VAL B 1 342 ? 16.812 -6.734 -15.938 1 79.25 342 VAL B O 1
ATOM 6030 N N . ALA B 1 343 ? 16.359 -8.047 -14.312 1 84.94 343 ALA B N 1
ATOM 6031 C CA . ALA B 1 343 ? 15.414 -7.109 -13.703 1 84.94 343 ALA B CA 1
ATOM 6032 C C . ALA B 1 343 ? 15.664 -6.973 -12.211 1 84.94 343 ALA B C 1
ATOM 6034 O O . ALA B 1 343 ? 14.758 -6.621 -11.445 1 84.94 343 ALA B O 1
ATOM 6035 N N . HIS B 1 344 ? 16.797 -7.18 -11.742 1 88.75 344 HIS B N 1
ATOM 6036 C CA . HIS B 1 344 ? 17.109 -7.117 -10.32 1 88.75 344 HIS B CA 1
ATOM 6037 C C . HIS B 1 344 ? 16.844 -5.727 -9.758 1 88.75 344 HIS B C 1
ATOM 6039 O O . HIS B 1 344 ? 16.062 -5.582 -8.805 1 88.75 344 HIS B O 1
ATOM 6045 N N . THR B 1 345 ? 17.281 -4.691 -10.453 1 94.81 345 THR B N 1
ATOM 6046 C CA . THR B 1 345 ? 17.188 -3.303 -10.016 1 94.81 345 THR B CA 1
ATOM 6047 C C . THR B 1 345 ? 15.734 -2.822 -10.078 1 94.81 345 THR B C 1
ATOM 6049 O O . THR B 1 345 ? 15.312 -2.008 -9.258 1 94.81 345 THR B O 1
ATOM 6052 N N . GLU B 1 346 ? 14.992 -3.395 -10.992 1 96.38 346 GLU B N 1
ATOM 6053 C CA . GLU B 1 346 ? 13.672 -2.875 -11.344 1 96.38 346 GLU B CA 1
ATOM 6054 C C . GLU B 1 346 ? 12.688 -3.059 -10.188 1 96.38 346 GLU B C 1
ATOM 6056 O O . GLU B 1 346 ? 11.812 -2.221 -9.977 1 96.38 346 GLU B O 1
ATOM 6061 N N . PHE B 1 347 ? 12.852 -4.125 -9.484 1 97.25 347 PHE B N 1
ATOM 6062 C CA . PHE B 1 347 ? 12.016 -4.301 -8.305 1 97.25 347 PHE B CA 1
ATOM 6063 C C . PHE B 1 347 ? 12.234 -3.166 -7.312 1 97.25 347 PHE B C 1
ATOM 6065 O O . PHE B 1 347 ? 11.281 -2.627 -6.754 1 97.25 347 PHE B O 1
ATOM 6072 N N . PHE B 1 348 ? 13.398 -2.848 -7.07 1 98.19 348 PHE B N 1
ATOM 6073 C CA . PHE B 1 348 ? 13.742 -1.813 -6.102 1 98.19 348 PHE B CA 1
ATOM 6074 C C . PHE B 1 348 ? 13.383 -0.431 -6.633 1 98.19 348 PHE B C 1
ATOM 6076 O O . PHE B 1 348 ? 13.07 0.476 -5.859 1 98.19 348 PHE B O 1
ATOM 6083 N N . ILE B 1 349 ? 13.406 -0.266 -7.961 1 98 349 ILE B N 1
ATOM 6084 C CA . ILE B 1 349 ? 12.906 0.971 -8.555 1 98 349 ILE B CA 1
ATOM 6085 C C . ILE B 1 349 ? 11.43 1.14 -8.227 1 98 349 ILE B C 1
ATOM 6087 O O . ILE B 1 349 ? 11 2.197 -7.758 1 98 349 ILE B O 1
ATOM 6091 N N . ASP B 1 350 ? 10.664 0.072 -8.398 1 97.44 350 ASP B N 1
ATOM 6092 C CA . ASP B 1 350 ? 9.234 0.109 -8.125 1 97.44 350 ASP B CA 1
ATOM 6093 C C . ASP B 1 350 ? 8.969 0.29 -6.629 1 97.44 350 ASP B C 1
ATOM 6095 O O . ASP B 1 350 ? 7.91 0.79 -6.238 1 97.44 350 ASP B O 1
ATOM 6099 N N . GLY B 1 351 ? 9.914 -0.094 -5.828 1 97.69 351 GLY B N 1
ATOM 6100 C CA . GLY B 1 351 ? 9.766 -0.03 -4.383 1 97.69 351 GLY B CA 1
ATOM 6101 C C . GLY B 1 351 ? 10.367 1.223 -3.773 1 97.69 351 GLY B C 1
ATOM 6102 O O . GLY B 1 351 ? 10.297 1.426 -2.561 1 97.69 351 GLY B O 1
ATOM 6103 N N . LEU B 1 352 ? 10.93 2.068 -4.617 1 97.88 352 LEU B N 1
ATOM 6104 C CA . LEU B 1 352 ? 11.586 3.264 -4.09 1 97.88 352 LEU B CA 1
ATOM 6105 C C . LEU B 1 352 ? 10.586 4.145 -3.344 1 97.88 352 LEU B C 1
ATOM 6107 O O . LEU B 1 352 ? 9.5 4.43 -3.855 1 97.88 352 LEU B O 1
ATOM 6111 N N . GLY B 1 353 ? 10.961 4.492 -2.096 1 95.81 353 GLY B N 1
ATOM 6112 C CA . GLY B 1 353 ? 10.078 5.309 -1.276 1 95.81 353 GLY B CA 1
ATOM 6113 C C . GLY B 1 353 ? 8.977 4.504 -0.607 1 95.81 353 GLY B C 1
ATOM 6114 O O . GLY B 1 353 ? 8.188 5.051 0.162 1 95.81 353 GLY B O 1
ATOM 6115 N N . LYS B 1 354 ? 8.945 3.215 -0.913 1 95.94 354 LYS B N 1
ATOM 6116 C CA . LYS B 1 354 ? 7.918 2.346 -0.343 1 95.94 354 LYS B CA 1
ATOM 6117 C C . LYS B 1 354 ? 8.539 1.269 0.542 1 95.94 354 LYS B C 1
ATOM 6119 O O . LYS B 1 354 ? 7.895 0.761 1.46 1 95.94 354 LYS B O 1
ATOM 6124 N N . LEU B 1 355 ? 9.734 0.972 0.247 1 98 355 LEU B N 1
ATOM 6125 C CA . LEU B 1 355 ? 10.445 -0.064 0.99 1 98 355 LEU B CA 1
ATOM 6126 C C . LEU B 1 355 ? 11.664 0.514 1.705 1 98 355 LEU B C 1
ATOM 6128 O O . LEU B 1 355 ? 12.508 1.163 1.08 1 98 355 LEU B O 1
ATOM 6132 N N . MET B 1 356 ? 11.703 0.33 2.961 1 97.88 356 MET B N 1
ATOM 6133 C CA . MET B 1 356 ? 12.945 0.568 3.688 1 97.88 356 MET B CA 1
ATOM 6134 C C . MET B 1 356 ? 13.875 -0.635 3.584 1 97.88 356 MET B C 1
ATOM 6136 O O . MET B 1 356 ? 13.523 -1.733 4.02 1 97.88 356 MET B O 1
ATOM 6140 N N . VAL B 1 357 ? 15.047 -0.41 2.98 1 98.69 357 VAL B N 1
ATOM 6141 C CA . VAL B 1 357 ? 15.922 -1.516 2.613 1 98.69 357 VAL B CA 1
ATOM 6142 C C . VAL B 1 357 ? 17.266 -1.367 3.324 1 98.69 357 VAL B C 1
ATOM 6144 O O . VAL B 1 357 ? 17.812 -0.264 3.41 1 98.69 357 VAL B O 1
ATOM 6147 N N . ALA B 1 358 ? 17.781 -2.418 3.852 1 98.75 358 ALA B N 1
ATOM 6148 C CA . ALA B 1 358 ? 19.125 -2.455 4.426 1 98.75 358 ALA B CA 1
ATOM 6149 C C . ALA B 1 358 ? 19.891 -3.684 3.947 1 98.75 358 ALA B C 1
ATOM 6151 O O . ALA B 1 358 ? 19.281 -4.66 3.494 1 98.75 358 ALA B O 1
ATOM 6152 N N . SER B 1 359 ? 21.156 -3.604 3.949 1 98.5 359 SER B N 1
ATOM 6153 C CA . SER B 1 359 ? 22.062 -4.703 3.664 1 98.5 359 SER B CA 1
ATOM 6154 C C . SER B 1 359 ? 23 -4.961 4.84 1 98.5 359 SER B C 1
ATOM 6156 O O . SER B 1 359 ? 23.578 -4.027 5.402 1 98.5 359 SER B O 1
ATOM 6158 N N . CYS B 1 360 ? 23.172 -6.184 5.191 1 97.5 360 CYS B N 1
ATOM 6159 C CA . CYS B 1 360 ? 24.016 -6.5 6.328 1 97.5 360 CYS B CA 1
ATOM 6160 C C . CYS B 1 360 ? 25.094 -7.504 5.938 1 97.5 360 CYS B C 1
ATOM 6162 O O . CYS B 1 360 ? 24.812 -8.492 5.266 1 97.5 360 CYS B O 1
ATOM 6164 N N . LYS B 1 361 ? 26.234 -7.273 6.418 1 95.81 361 LYS B N 1
ATOM 6165 C CA . LYS B 1 361 ? 27.359 -8.195 6.246 1 95.81 361 LYS B CA 1
ATOM 6166 C C . LYS B 1 361 ? 27.25 -9.375 7.207 1 95.81 361 LYS B C 1
ATOM 6168 O O . LYS B 1 361 ? 26.719 -9.234 8.312 1 95.81 361 LYS B O 1
ATOM 6173 N N . GLY B 1 362 ? 27.766 -10.523 6.766 1 94 362 GLY B N 1
ATOM 6174 C CA . GLY B 1 362 ? 27.875 -11.656 7.664 1 94 362 GLY B CA 1
ATOM 6175 C C . GLY B 1 362 ? 26.734 -12.656 7.52 1 94 362 GLY B C 1
ATOM 6176 O O . GLY B 1 362 ? 26.812 -13.773 8.023 1 94 362 GLY B O 1
ATOM 6177 N N . LEU B 1 363 ? 25.656 -12.312 6.965 1 95.94 363 LEU B N 1
ATOM 6178 C CA . LEU B 1 363 ? 24.562 -13.227 6.637 1 95.94 363 LEU B CA 1
ATOM 6179 C C . LEU B 1 363 ? 24.734 -13.789 5.227 1 95.94 363 LEU B C 1
ATOM 6181 O O . LEU B 1 363 ? 24.266 -13.188 4.258 1 95.94 363 LEU B O 1
ATOM 6185 N N . SER B 1 364 ? 25.328 -14.961 5.18 1 95.81 364 SER B N 1
ATOM 6186 C CA . SER B 1 364 ? 25.875 -15.359 3.889 1 95.81 364 SER B CA 1
ATOM 6187 C C . SER B 1 364 ? 25.203 -16.625 3.369 1 95.81 364 SER B C 1
ATOM 6189 O O . SER B 1 364 ? 24.797 -17.484 4.152 1 95.81 364 SER B O 1
ATOM 6191 N N . VAL B 1 365 ? 25.094 -16.703 2.129 1 97.75 365 VAL B N 1
ATOM 6192 C CA . VAL B 1 365 ? 24.719 -17.922 1.411 1 97.75 365 VAL B CA 1
ATOM 6193 C C . VAL B 1 365 ? 25.766 -18.234 0.342 1 97.75 365 VAL B C 1
ATOM 6195 O O . VAL B 1 365 ? 26.469 -17.328 -0.132 1 97.75 365 VAL B O 1
ATOM 6198 N N . GLY B 1 366 ? 25.922 -19.5 0.089 1 97.12 366 GLY B N 1
ATOM 6199 C CA . GLY B 1 366 ? 26.844 -19.906 -0.961 1 97.12 366 GLY B CA 1
ATOM 6200 C C . GLY B 1 366 ? 26.219 -19.859 -2.346 1 97.12 366 GLY B C 1
ATOM 6201 O O . GLY B 1 366 ? 25 -19.75 -2.482 1 97.12 366 GLY B O 1
ATOM 6202 N N . HIS B 1 367 ? 27.062 -19.891 -3.33 1 96.69 367 HIS B N 1
ATOM 6203 C CA . HIS B 1 367 ? 26.688 -20 -4.73 1 96.69 367 HIS B CA 1
ATOM 6204 C C . HIS B 1 367 ? 27.312 -21.219 -5.379 1 96.69 367 HIS B C 1
ATOM 6206 O O . HIS B 1 367 ? 28.531 -21.422 -5.301 1 96.69 367 HIS B O 1
ATOM 6212 N N . GLN B 1 368 ? 26.453 -22 -6 1 95.19 368 GLN B N 1
ATOM 6213 C CA . GLN B 1 368 ? 26.953 -23.219 -6.648 1 95.19 368 GLN B CA 1
ATOM 6214 C C . GLN B 1 368 ? 27.859 -22.859 -7.836 1 95.19 368 GLN B C 1
ATOM 6216 O O . GLN B 1 368 ? 27.672 -21.828 -8.477 1 95.19 368 GLN B O 1
ATOM 6221 N N . THR B 1 369 ? 28.766 -23.734 -8.07 1 89.81 369 THR B N 1
ATOM 6222 C CA . THR B 1 369 ? 29.625 -23.531 -9.234 1 89.81 369 THR B CA 1
ATOM 6223 C C . THR B 1 369 ? 28.828 -23.656 -10.531 1 89.81 369 THR B C 1
ATOM 6225 O O . THR B 1 369 ? 28.047 -24.609 -10.688 1 89.81 369 THR B O 1
ATOM 6228 N N . HIS B 1 370 ? 29.016 -22.609 -11.281 1 82.38 370 HIS B N 1
ATOM 6229 C CA . HIS B 1 370 ? 28.25 -22.562 -12.516 1 82.38 370 HIS B CA 1
ATOM 6230 C C . HIS B 1 370 ? 28.703 -23.656 -13.477 1 82.38 370 HIS B C 1
ATOM 6232 O O . HIS B 1 370 ? 29.906 -23.859 -13.68 1 82.38 370 HIS B O 1
ATOM 6238 N N . ARG B 1 371 ? 27.781 -24.453 -13.961 1 78.25 371 ARG B N 1
ATOM 6239 C CA . ARG B 1 371 ? 28.016 -25.406 -15.039 1 78.25 371 ARG B CA 1
ATOM 6240 C C . ARG B 1 371 ? 27.281 -25 -16.312 1 78.25 371 ARG B C 1
ATOM 6242 O O . ARG B 1 371 ? 26.094 -24.656 -16.25 1 78.25 371 ARG B O 1
ATOM 6249 N N . ALA B 1 372 ? 28.047 -25 -17.391 1 75.81 372 ALA B N 1
ATOM 6250 C CA . ALA B 1 372 ? 27.438 -24.609 -18.672 1 75.81 372 ALA B CA 1
ATOM 6251 C C . ALA B 1 372 ? 26.25 -25.516 -19 1 75.81 372 ALA B C 1
ATOM 6253 O O . ALA B 1 372 ? 26.344 -26.75 -18.891 1 75.81 372 ALA B O 1
ATOM 6254 N N . GLN B 1 373 ? 25.141 -24.859 -19.141 1 80.06 373 GLN B N 1
ATOM 6255 C CA . GLN B 1 373 ? 23.938 -25.547 -19.625 1 80.06 373 GLN B CA 1
ATOM 6256 C C . GLN B 1 373 ? 23.375 -24.859 -20.859 1 80.06 373 GLN B C 1
ATOM 6258 O O . GLN B 1 373 ? 22.719 -23.828 -20.75 1 80.06 373 GLN B O 1
ATOM 6263 N N . ASP B 1 374 ? 23.547 -25.391 -21.984 1 78 374 ASP B N 1
ATOM 6264 C CA . ASP B 1 374 ? 23.266 -24.766 -23.266 1 78 374 ASP B CA 1
ATOM 6265 C C . ASP B 1 374 ? 21.812 -24.297 -23.328 1 78 374 ASP B C 1
ATOM 6267 O O . ASP B 1 374 ? 21.531 -23.156 -23.688 1 78 374 ASP B O 1
ATOM 6271 N N . GLU B 1 375 ? 20.953 -25.219 -23 1 82.62 375 GLU B N 1
ATOM 6272 C CA . GLU B 1 375 ? 19.547 -24.875 -23.125 1 82.62 375 GLU B CA 1
ATOM 6273 C C . GLU B 1 375 ? 19.172 -23.734 -22.172 1 82.62 375 GLU B C 1
ATOM 6275 O O . GLU B 1 375 ? 18.516 -22.781 -22.578 1 82.62 375 GLU B O 1
ATOM 6280 N N . TYR B 1 376 ? 19.547 -23.812 -21.047 1 84.5 376 TYR B N 1
ATOM 6281 C CA . TYR B 1 376 ? 19.25 -22.797 -20.047 1 84.5 376 TYR B CA 1
ATOM 6282 C C . TYR B 1 376 ? 19.875 -21.453 -20.422 1 84.5 376 TYR B C 1
ATOM 6284 O O . TYR B 1 376 ? 19.203 -20.422 -20.344 1 84.5 376 TYR B O 1
ATOM 6292 N N . ASP B 1 377 ? 21.078 -21.406 -20.875 1 81.62 377 ASP B N 1
ATOM 6293 C CA . ASP B 1 377 ? 21.812 -20.188 -21.172 1 81.62 377 ASP B CA 1
ATOM 6294 C C . ASP B 1 377 ? 21.188 -19.422 -22.328 1 81.62 377 ASP B C 1
ATOM 6296 O O . ASP B 1 377 ? 21.25 -18.188 -22.375 1 81.62 377 ASP B O 1
ATOM 6300 N N . SER B 1 378 ? 20.594 -20.125 -23.172 1 80.38 378 SER B N 1
ATOM 6301 C CA . SER B 1 378 ? 19.969 -19.469 -24.312 1 80.38 378 SER B CA 1
ATOM 6302 C C . SER B 1 378 ? 18.797 -18.609 -23.875 1 80.38 378 SER B C 1
ATOM 6304 O O . SER B 1 378 ? 18.469 -17.609 -24.516 1 80.38 378 SER B O 1
ATOM 6306 N N . TYR B 1 379 ? 18.234 -18.984 -22.781 1 81.81 379 TYR B N 1
ATOM 6307 C CA . TYR B 1 379 ? 17.078 -18.25 -22.281 1 81.81 379 TYR B CA 1
ATOM 6308 C C . TYR B 1 379 ? 17.516 -17.109 -21.359 1 81.81 379 TYR B C 1
ATOM 6310 O O . TYR B 1 379 ? 16.719 -16.219 -21.047 1 81.81 379 TYR B O 1
ATOM 6318 N N . ARG B 1 380 ? 18.734 -17.047 -20.984 1 78.62 380 ARG B N 1
ATOM 6319 C CA . ARG B 1 380 ? 19.203 -16.094 -19.984 1 78.62 380 ARG B CA 1
ATOM 6320 C C . ARG B 1 380 ? 19.641 -14.781 -20.625 1 78.62 380 ARG B C 1
ATOM 6322 O O . ARG B 1 380 ? 19.656 -13.734 -19.984 1 78.62 380 ARG B O 1
ATOM 6329 N N . ASN B 1 381 ? 19.969 -14.844 -21.828 1 77.88 381 ASN B N 1
ATOM 6330 C CA . ASN B 1 381 ? 20.562 -13.672 -22.469 1 77.88 381 ASN B CA 1
ATOM 6331 C C . ASN B 1 381 ? 19.484 -12.703 -22.953 1 77.88 381 ASN B C 1
ATOM 6333 O O . ASN B 1 381 ? 18.516 -13.109 -23.594 1 77.88 381 ASN B O 1
ATOM 6337 N N . GLN B 1 382 ? 19.688 -11.508 -22.516 1 75.56 382 GLN B N 1
ATOM 6338 C CA . GLN B 1 382 ? 18.812 -10.445 -22.969 1 75.56 382 GLN B CA 1
ATOM 6339 C C . GLN B 1 382 ? 19.281 -9.891 -24.312 1 75.56 382 GLN B C 1
ATOM 6341 O O . GLN B 1 382 ? 20.406 -9.391 -24.422 1 75.56 382 GLN B O 1
ATOM 6346 N N . GLY B 1 383 ? 18.469 -9.961 -25.25 1 81.25 383 GLY B N 1
ATOM 6347 C CA . GLY B 1 383 ? 18.812 -9.406 -26.547 1 81.25 383 GLY B CA 1
ATOM 6348 C C . GLY B 1 383 ? 18.609 -7.902 -26.641 1 81.25 383 GLY B C 1
ATOM 6349 O O . GLY B 1 383 ? 18.062 -7.293 -25.719 1 81.25 383 GLY B O 1
ATOM 6350 N N . LYS B 1 384 ? 19.109 -7.301 -27.625 1 85.31 384 LYS B N 1
ATOM 6351 C CA . LYS B 1 384 ? 19.047 -5.859 -27.844 1 85.31 384 LYS B CA 1
ATOM 6352 C C . LYS B 1 384 ? 17.594 -5.375 -27.875 1 85.31 384 LYS B C 1
ATOM 6354 O O . LYS B 1 384 ? 17.281 -4.324 -27.328 1 85.31 384 LYS B O 1
ATOM 6359 N N . LEU B 1 385 ? 16.812 -6.133 -28.469 1 87.38 385 LEU B N 1
ATOM 6360 C CA . LEU B 1 385 ? 15.414 -5.758 -28.562 1 87.38 385 LEU B CA 1
ATOM 6361 C C . LEU B 1 385 ? 14.766 -5.715 -27.172 1 87.38 385 LEU B C 1
ATOM 6363 O O . LEU B 1 385 ? 13.977 -4.816 -26.891 1 87.38 385 LEU B O 1
ATOM 6367 N N . GLU B 1 386 ? 15.102 -6.66 -26.406 1 87.06 386 GLU B N 1
ATOM 6368 C CA . GLU B 1 386 ? 14.555 -6.707 -25.047 1 87.06 386 GLU B CA 1
ATOM 6369 C C . GLU B 1 386 ? 15.047 -5.523 -24.219 1 87.06 386 GLU B C 1
ATOM 6371 O O . GLU B 1 386 ? 14.312 -4.996 -23.391 1 87.06 386 GLU B O 1
ATOM 6376 N N . GLU B 1 387 ? 16.219 -5.152 -24.469 1 88.12 387 GLU B N 1
ATOM 6377 C CA . GLU B 1 387 ? 16.766 -3.986 -23.781 1 88.12 387 GLU B CA 1
ATOM 6378 C C . GLU B 1 387 ? 16.016 -2.715 -24.156 1 88.12 387 GLU B C 1
ATOM 6380 O O . GLU B 1 387 ? 15.703 -1.891 -23.297 1 88.12 387 GLU B O 1
ATOM 6385 N N . GLU B 1 388 ? 15.781 -2.609 -25.422 1 91.19 388 GLU B N 1
ATOM 6386 C CA . GLU B 1 388 ? 15.031 -1.45 -25.891 1 91.19 388 GLU B CA 1
ATOM 6387 C C . GLU B 1 388 ? 13.609 -1.443 -25.328 1 91.19 388 GLU B C 1
ATOM 6389 O O . GLU B 1 388 ? 13.094 -0.39 -24.953 1 91.19 388 GLU B O 1
ATOM 6394 N N . GLN B 1 389 ? 13.055 -2.557 -25.25 1 91.38 389 GLN B N 1
ATOM 6395 C CA . GLN B 1 389 ? 11.703 -2.678 -24.703 1 91.38 389 GLN B CA 1
ATOM 6396 C C . GLN B 1 389 ? 11.68 -2.322 -23.219 1 91.38 389 GLN B C 1
ATOM 6398 O O . GLN B 1 389 ? 10.711 -1.728 -22.734 1 91.38 389 GLN B O 1
ATOM 6403 N N . LYS B 1 390 ? 12.664 -2.738 -22.578 1 92.12 390 LYS B N 1
ATOM 6404 C CA . LYS B 1 390 ? 12.766 -2.404 -21.172 1 92.12 390 LYS B CA 1
ATOM 6405 C C . LYS B 1 390 ? 12.859 -0.896 -20.953 1 92.12 390 LYS B C 1
ATOM 6407 O O . LYS B 1 390 ? 12.219 -0.344 -20.062 1 92.12 390 LYS B O 1
ATOM 6412 N N . LEU B 1 391 ? 13.664 -0.248 -21.766 1 92.88 391 LEU B N 1
ATOM 6413 C CA . LEU B 1 391 ? 13.797 1.201 -21.672 1 92.88 391 LEU B CA 1
ATOM 6414 C C . LEU B 1 391 ? 12.469 1.89 -21.969 1 92.88 391 LEU B C 1
ATOM 6416 O O . LEU B 1 391 ? 12.094 2.838 -21.266 1 92.88 391 LEU B O 1
ATOM 6420 N N . ALA B 1 392 ? 11.812 1.366 -22.969 1 93.5 392 ALA B N 1
ATOM 6421 C CA . ALA B 1 392 ? 10.484 1.896 -23.281 1 93.5 392 ALA B CA 1
ATOM 6422 C C . ALA B 1 392 ? 9.516 1.675 -22.125 1 93.5 392 ALA B C 1
ATOM 6424 O O . ALA B 1 392 ? 8.664 2.525 -21.844 1 93.5 392 ALA B O 1
ATOM 6425 N N . HIS B 1 393 ? 9.703 0.541 -21.562 1 94.31 393 HIS B N 1
ATOM 6426 C CA . HIS B 1 393 ? 8.875 0.202 -20.422 1 94.31 393 HIS B CA 1
ATOM 6427 C C . HIS B 1 393 ? 9.117 1.16 -19.25 1 94.31 393 HIS B C 1
ATOM 6429 O O . HIS B 1 393 ? 8.164 1.645 -18.641 1 94.31 393 HIS B O 1
ATOM 6435 N N . HIS B 1 394 ? 10.344 1.524 -18.984 1 95.12 394 HIS B N 1
ATOM 6436 C CA . HIS B 1 394 ? 10.68 2.496 -17.953 1 95.12 394 HIS B CA 1
ATOM 6437 C C . HIS B 1 394 ? 10.117 3.873 -18.281 1 95.12 394 HIS B C 1
ATOM 6439 O O . HIS B 1 394 ? 9.641 4.582 -17.406 1 95.12 394 HIS B O 1
ATOM 6445 N N . PHE B 1 395 ? 10.203 4.188 -19.547 1 96 395 PHE B N 1
ATOM 6446 C CA . PHE B 1 395 ? 9.695 5.477 -20 1 96 395 PHE B CA 1
ATOM 6447 C C . PHE B 1 395 ? 8.219 5.629 -19.656 1 96 395 PHE B C 1
ATOM 6449 O O . PHE B 1 395 ? 7.801 6.656 -19.125 1 96 395 PHE B O 1
ATOM 6456 N N . PHE B 1 396 ? 7.461 4.625 -19.906 1 96 396 PHE B N 1
ATOM 6457 C CA . PHE B 1 396 ? 6.027 4.719 -19.656 1 96 396 PHE B CA 1
ATOM 6458 C C . PHE B 1 396 ? 5.703 4.418 -18.203 1 96 396 PHE B C 1
ATOM 6460 O O . PHE B 1 396 ? 5.168 5.27 -17.484 1 96 396 PHE B O 1
ATOM 6467 N N . LYS B 1 397 ? 6.074 3.256 -17.75 1 96.56 397 LYS B N 1
ATOM 6468 C CA . LYS B 1 397 ? 5.664 2.729 -16.453 1 96.56 397 LYS B CA 1
ATOM 6469 C C . LYS B 1 397 ? 6.195 3.59 -15.305 1 96.56 397 LYS B C 1
ATOM 6471 O O . LYS B 1 397 ? 5.461 3.922 -14.375 1 96.56 397 LYS B O 1
ATOM 6476 N N . ASN B 1 398 ? 7.453 3.963 -15.422 1 97.25 398 ASN B N 1
ATOM 6477 C CA . ASN B 1 398 ? 8.102 4.668 -14.32 1 97.25 398 ASN B CA 1
ATOM 6478 C C . ASN B 1 398 ? 8.234 6.16 -14.617 1 97.25 398 ASN B C 1
ATOM 6480 O O . ASN B 1 398 ? 8.844 6.898 -13.836 1 97.25 398 ASN B O 1
ATOM 6484 N N . TYR B 1 399 ? 7.664 6.586 -15.75 1 97.19 399 TYR B N 1
ATOM 6485 C CA . TYR B 1 399 ? 7.672 7.984 -16.156 1 97.19 399 TYR B CA 1
ATOM 6486 C C . TYR B 1 399 ? 9.086 8.547 -16.141 1 97.19 399 TYR B C 1
ATOM 6488 O O . TYR B 1 399 ? 9.328 9.625 -15.602 1 97.19 399 TYR B O 1
ATOM 6496 N N . LEU B 1 400 ? 10.031 7.773 -16.703 1 96.56 400 LEU B N 1
ATOM 6497 C CA . LEU B 1 400 ? 11.43 8.172 -16.75 1 96.56 400 LEU B CA 1
ATOM 6498 C C . LEU B 1 400 ? 11.82 8.594 -18.172 1 96.56 400 LEU B C 1
ATOM 6500 O O . LEU B 1 400 ? 11.398 7.969 -19.141 1 96.56 400 LEU B O 1
ATOM 6504 N N . ASN B 1 401 ? 12.57 9.609 -18.25 1 94.5 401 ASN B N 1
ATOM 6505 C CA . ASN B 1 401 ? 13.125 9.984 -19.547 1 94.5 401 ASN B CA 1
ATOM 6506 C C . ASN B 1 401 ? 14.57 9.523 -19.703 1 94.5 401 ASN B C 1
ATOM 6508 O O . ASN B 1 401 ? 15.125 9.539 -20.797 1 94.5 401 ASN B O 1
ATOM 6512 N N . TYR B 1 402 ? 15.133 9.164 -18.562 1 93.81 402 TYR B N 1
ATOM 6513 C CA . TYR B 1 402 ? 16.516 8.711 -18.547 1 93.81 402 TYR B CA 1
ATOM 6514 C C . TYR B 1 402 ? 16.781 7.762 -17.391 1 93.81 402 TYR B C 1
ATOM 6516 O O . TYR B 1 402 ? 16.297 7.988 -16.281 1 93.81 402 TYR B O 1
ATOM 6524 N N . ILE B 1 403 ? 17.516 6.672 -17.688 1 94.38 403 ILE B N 1
ATOM 6525 C CA . ILE B 1 403 ? 17.938 5.742 -16.656 1 94.38 403 ILE B CA 1
ATOM 6526 C C . ILE B 1 403 ? 19.359 5.262 -16.938 1 94.38 403 ILE B C 1
ATOM 6528 O O . ILE B 1 403 ? 19.703 4.957 -18.078 1 94.38 403 ILE B O 1
ATOM 6532 N N . LYS B 1 404 ? 20.172 5.258 -15.914 1 93.19 404 LYS B N 1
ATOM 6533 C CA . LYS B 1 404 ? 21.547 4.785 -16.031 1 93.19 404 LYS B CA 1
ATOM 6534 C C . LYS B 1 404 ? 21.859 3.766 -14.938 1 93.19 404 LYS B C 1
ATOM 6536 O O . LYS B 1 404 ? 21.688 4.043 -13.75 1 93.19 404 LYS B O 1
ATOM 6541 N N . TYR B 1 405 ? 22.359 2.6 -15.43 1 90.94 405 TYR B N 1
ATOM 6542 C CA . TYR B 1 405 ? 22.703 1.521 -14.516 1 90.94 405 TYR B CA 1
ATOM 6543 C C . TYR B 1 405 ? 24.188 1.564 -14.156 1 90.94 405 TYR B C 1
ATOM 6545 O O . TYR B 1 405 ? 25.016 1.952 -14.984 1 90.94 405 TYR B O 1
#

Sequence (810 aa):
MDNILERRANEYKQYQLRRKTNADIIIAPANSPLQYPITGFRVAPLKKSLIPGLALQTQERGITTNKREVYKVSLSVKSGVLSVEDLLDGDQVEGQGQSELTISSSNLTQLNDLLSRVTYTSTIYHIRTSDLVSFTFEDHKAIFPVMIRRPSVPVLYDPGKDINSRVTIITKTFLRYKELNILIQSIRKFYPKIKIIVADDSLKPENVPGNNIEHYIMPPAQGWFAGRNLAVSQLTTKYFLWVDDDFEFLSETRIESFVEIMEALPDLDVLGGEVSGDQFYFVLEYDEGDENDGGCLRRIREFHQPLPGYDGCFLVDGVVNYFLARTDAVRRVGFDPFLKRVAHTEFFIDGLGKLMVASCKGLSVGHQTHRAQDEYDSYRNQGKLEEEQKLAHHFFKNYLNYIKYMDNILERRANEYKQYQLRRKTNADIIIAPANSPLQYPITGFRVAPLKKSLIPGLALQTQERGITTNKREVYKVSLSVKSGVLSVEDLLDGDQVEGQGQSELTISSSNLTQLNDLLSRVTYTSTIYHIRTSDLVSFTFEDHKAIFPVMIRRPSVPVLYDPGKDINSRVTIITKTFLRYKELNILIQSIRKFYPKIKIIVADDSLKPENVPGNNIEHYIMPPAQGWFAGRNLAVSQLTTKYFLWVDDDFEFLSETRIESFVEIMEALPDLDVLGGEVSGDQFYFVLEYDEGDENDGGCLRRIREFHQPLPGYDGCFLVDGVVNYFLARTDAVRRVGFDPFLKRVAHTEFFIDGLGKLMVASCKGLSVGHQTHRAQDEYDSYRNQGKLEEEQKLAHHFFKNYLNYIKY

Nearest PDB structures (foldseek):
  7msp-assembly2_B  TM=6.191E-01  e=7.492E-06  Bacillus subtilis subsp. subtilis str. 168
  7msn-assembly1_B  TM=5.821E-01  e=1.071E-05  Bacillus subtilis subsp. subtilis str. 168
  8og4-assembly1_B  TM=6.449E-01  e=8.295E-04  Homo sapiens
  8og4-assembly1_A  TM=6.258E-01  e=6.158E-04  Homo sapiens
  8og1-assembly1_A  TM=6.339E-01  e=2.731E-03  Homo sapiens

Organism: Carassius auratus (NCBI:txid7957)

Radius of gyration: 29.5 Å; Cα contacts (8 Å, |Δi|>4): 1855; chains: 2; bounding box: 63×92×62 Å

Secondary structure (DSSP, 8-state):
-HHHHHHHHHHHHHHHHHH--S----EE--SSSEEEETT-EEE-TTS-EEPTT-EE--------SS----EEEEEE-SSEEEEESSPPTT-EEE-TTBSEEEEEES-HHHHHHHHTTEEEEESS--SEEEEEEEEEETTEEEEEEEEEEPPPPP------SSHHHHEEEEEEESS-HHHHHHHHHHHHHH-TT-EEEEEE--SSPPP--STTEEEEEPSTT--HHHHHHHHHHT--SSEEEE--TTEE--TT--HHHHHHHHHH-TT--EEEEEETTB--EEEEEEEEEETTTEEEEEEES--SEEPTT-TTEEEESEE-S-EEEEHHHHHHH---TT--SS-HHHHHHHTTTT--EEEEEEEEEEEPPP---HHHHHHHPPPHHHHHHHHHHHHHHT-EEEEE-/-HHHHHHHHHHHHHHHHHH--S----EE--SSSEEEETT-EEE-TT--EEPTT-EE--------SS----EEEEEE-SSEEEEESSPPTT-EEE-TTBSEEEEEES-HHHHHHHHTTEEEEESS--SEEEEEEEEEETTEEEEEEEEEEPPPPP------SSHHHHEEEEEEESS-HHHHHHHHHHHHHH-TT-EEEEEE--SSPPP--STTEEEEEPSTT--HHHHHHHHHHT--SSEEEE--TTEE--TT--HHHHHHHHHH-TT--EEEEEETTB--EEEEEEEEEETTTEEEEEEES--SEEPTT-TTEEEESEE-S-EEEEHHHHHHH---TT--SS-HHHHHHHTTTT--EEEEEEEEEEEPPP---HHHHHHHPPPHHHHHHHHHHHHHHT-EEEEE-

Solvent-accessible surface area (backbone atoms only — not comparable to full-atom values): 42009 Å² total; per-residue (Å²): 112,78,66,53,56,52,51,42,51,51,49,49,49,52,49,50,60,62,59,57,58,78,71,69,66,40,62,37,62,44,51,23,45,52,26,38,32,38,61,18,49,76,36,47,46,61,36,81,35,74,47,64,65,34,35,74,56,68,79,78,76,68,86,54,94,91,67,83,69,63,47,56,38,38,37,35,42,80,54,31,27,27,35,59,61,87,75,56,92,83,64,46,67,46,41,75,70,26,37,44,30,35,43,43,30,73,41,68,70,57,42,32,53,48,37,58,35,26,28,40,28,36,77,52,84,48,42,68,46,69,40,50,37,40,43,34,44,86,93,37,60,43,68,30,43,36,37,27,36,32,73,58,47,54,80,49,52,69,43,71,91,46,68,56,40,24,33,32,40,34,31,44,48,58,82,43,61,69,41,33,50,51,23,53,52,34,41,41,75,78,41,69,72,37,37,36,36,37,19,32,22,26,86,74,74,71,90,77,83,67,75,59,56,47,62,30,39,43,47,62,70,56,31,50,26,29,23,49,19,36,38,61,32,57,55,76,32,42,27,30,35,43,42,54,34,48,30,30,57,47,91,48,34,50,67,64,59,56,49,50,54,43,69,74,35,68,70,53,31,33,42,14,23,15,56,68,80,42,70,48,54,22,28,68,50,71,41,70,64,48,93,85,65,25,12,37,38,36,53,42,86,46,62,79,44,72,36,87,94,38,86,64,22,28,30,33,49,39,52,43,82,35,30,41,30,35,39,67,62,49,46,45,56,48,38,60,32,86,39,44,58,95,46,77,66,54,43,33,48,58,24,32,44,73,52,40,30,32,35,31,59,78,35,26,31,38,63,55,80,87,69,94,45,72,75,54,53,66,71,62,61,80,50,71,66,55,52,53,48,49,52,53,44,38,32,51,27,39,36,26,67,42,76,45,120,112,77,65,54,55,52,52,40,51,50,50,50,50,51,50,50,60,62,60,55,66,73,71,68,64,41,62,37,61,46,50,24,45,53,25,37,31,38,62,18,49,79,36,46,46,61,37,82,36,73,46,64,64,35,35,73,56,68,78,78,75,69,86,55,93,92,65,84,68,64,48,54,38,36,37,35,41,80,52,30,26,26,35,60,63,87,75,56,92,82,64,45,68,47,42,74,70,26,36,43,32,36,41,46,30,74,41,68,70,57,41,32,55,50,37,58,33,26,29,40,27,38,76,50,84,48,45,67,44,69,38,51,37,39,41,35,44,87,92,37,60,44,70,29,44,36,36,28,36,32,75,59,46,53,81,50,51,70,44,71,89,46,67,56,41,24,35,33,40,32,32,47,45,58,83,42,63,71,42,34,50,52,22,53,52,33,40,40,75,78,41,70,73,38,36,36,34,38,18,32,22,24,86,74,75,70,88,77,84,69,76,59,55,46,61,30,39,42,47,63,71,55,29,51,25,28,23,50,20,36,39,60,34,58,58,75,32,42,25,31,36,43,42,54,35,48,31,32,55,48,91,48,34,51,66,64,60,58,48,52,53,43,70,74,36,68,70,54,30,34,40,14,24,15,57,69,79,42,69,47,53,23,29,69,50,72,42,69,64,48,93,84,65,25,13,39,39,35,53,43,84,48,63,78,44,71,37,87,95,38,88,65,23,29,30,30,49,38,52,43,81,33,30,41,29,35,41,67,60,50,46,44,55,48,38,60,32,87,39,44,58,95,48,76,65,54,44,32,48,59,25,32,44,74,51,40,29,31,36,32,59,77,34,26,30,37,63,57,80,86,68,95,43,72,75,52,53,65,70,63,62,79,49,71,65,55,52,52,48,49,53,52,42,37,33,50,27,38,37,26,67,43,76,46,120

pLDDT: mean 90.92, std 11.32, range [44.16, 98.88]

InterPro domains:
  IPR001173 Glycosyltransferase 2-like [PF00535] (168-273)
  IPR029044 Nucleotide-diphospho-sugar transferases [G3DSA:3.90.550.10] (158-351)
  IPR029044 Nucleotide-diphospho-sugar transferases [SSF53448] (165-394)

Foldseek 3Di:
DVVQVVLVVLQVVLVCVQPPDDDDQDWPPPCPLWIARAQAEEDAAQDKDFGPTTAGHDPLDPPDDDDLDKWKKKKFKDFWAKAFPPDDPPWDWPRHRHRMIMGIDSDRVVSRVRSRRMIIHGPDHDAWDKMWMWMDTDPDIDIYIYTHHHDDDDDGARCPDDNLSAEAEEEEDEPPVVLLLQAVVQCCVPPVAHAYEYEYQYPDDDDDDHHNYHYHYDHHLLADQVSVQVRLVPDRHQKYWFDYSQWGADPLQPVVVQVVVCSVPSNAFKEAEAEPQDWFAWAKDKDQDDPPQGIEIEIGRDFDAADPPAPQKTWHLATDRTIMGGSVLLNVQGGDSLHRADCRVVSSLSCVVRHGYMYGYRNYIYGHDDDDDPVVVVSHDDDPVNVVVVVVCCCPVVVHNYYYD/DVVQVVLVVLQVVLVCVQPPPADDQDWDPPCPLWIARASAEEDAAQDKDFGPTTAGHDPLDPPDDDDLDKWKKKKFKDFKAKAFPPDDPPWDWPRHRHRMIMGIDSDRVVSRVRSRRMIIHGPDHDAWDKMWMWMDTDPDIDIYIYTHHHDDDDDGARCPDDNLSAEAEEEEDEPPVVLLLQAVVLCCVPPVAHAYEYEYQYPDDDDDDHHNYHYHYDHHLLADQVSVQVRLVPDRHQKYWFDYSQWGADPLQPVVVQVVVCSVPSNAFKEAEAEPQDWFAWAKDKDQDDPPQGIEIEIGRDFDAADPPAPQKTWHLATPRTIMGGSVLLNVQGGDSLHRADCRVVSSLSCVVRHGYMYGYRNYIYGHDDDDDPVVVVSHDDDPVNVVVVVVCCCPVVVHNYYYD